Protein AF-0000000086998702 (afdb_homodimer)

Structure (mmCIF, N/CA/C/O backbone):
data_AF-0000000086998702-model_v1
#
loop_
_entity.id
_entity.type
_entity.pdbx_description
1 polymer 'Vitellogenin domain-containing protein'
#
loop_
_atom_site.group_PDB
_atom_site.id
_atom_site.type_symbol
_atom_site.label_atom_id
_atom_site.label_alt_id
_atom_site.label_comp_id
_atom_site.label_asym_id
_atom_site.label_entity_id
_atom_site.label_seq_id
_atom_site.pdbx_PDB_ins_code
_atom_site.Cartn_x
_atom_site.Cartn_y
_atom_site.Cartn_z
_atom_site.occupancy
_atom_site.B_iso_or_equiv
_atom_site.auth_seq_id
_atom_site.auth_comp_id
_atom_site.auth_asym_id
_atom_site.auth_atom_id
_atom_site.pdbx_PDB_model_num
ATOM 1 N N . TRP A 1 1 ? 26.75 -21.625 -33.031 1 81.56 1 TRP A N 1
ATOM 2 C CA . TRP A 1 1 ? 26.859 -23.047 -33.312 1 81.56 1 TRP A CA 1
ATOM 3 C C . TRP A 1 1 ? 27.578 -23.266 -34.656 1 81.56 1 TRP A C 1
ATOM 5 O O . TRP A 1 1 ? 27.078 -22.859 -35.719 1 81.56 1 TRP A O 1
ATOM 15 N N . ARG A 1 2 ? 28.672 -23.797 -34.531 1 78.75 2 ARG A N 1
ATOM 16 C CA . ARG A 1 2 ? 29.484 -23.938 -35.75 1 78.75 2 ARG A CA 1
ATOM 17 C C . ARG A 1 2 ? 28.953 -25.078 -36.625 1 78.75 2 ARG A C 1
ATOM 19 O O . ARG A 1 2 ? 28.578 -26.141 -36.094 1 78.75 2 ARG A O 1
ATOM 26 N N . PRO A 1 3 ? 28.969 -24.703 -37.938 1 81.5 3 PRO A N 1
ATOM 27 C CA . PRO A 1 3 ? 28.5 -25.766 -38.844 1 81.5 3 PRO A CA 1
ATOM 28 C C . PRO A 1 3 ? 29.469 -26.953 -38.906 1 81.5 3 PRO A C 1
ATOM 30 O O . PRO A 1 3 ? 30.672 -26.781 -38.688 1 81.5 3 PRO A O 1
ATOM 33 N N . ARG A 1 4 ? 29.047 -28.203 -39.125 1 83.88 4 ARG A N 1
ATOM 34 C CA . ARG A 1 4 ? 29.781 -29.438 -39.375 1 83.88 4 ARG A CA 1
ATOM 35 C C . ARG A 1 4 ? 30.375 -29.969 -38.062 1 83.88 4 ARG A C 1
ATOM 37 O O . ARG A 1 4 ? 31.344 -30.734 -38.094 1 83.88 4 ARG A O 1
ATOM 44 N N . LEU A 1 5 ? 29.953 -29.328 -37.062 1 88.12 5 LEU A N 1
ATOM 45 C CA . LEU A 1 5 ? 30.375 -29.844 -35.75 1 88.12 5 LEU A CA 1
ATOM 46 C C . LEU A 1 5 ? 29.188 -30.438 -35 1 88.12 5 LEU A C 1
ATOM 48 O O . LEU A 1 5 ? 28.094 -29.875 -35.031 1 88.12 5 LEU A O 1
ATOM 52 N N . GLU A 1 6 ? 29.5 -31.516 -34.375 1 92.88 6 GLU A N 1
ATOM 53 C CA . GLU A 1 6 ? 28.516 -32.156 -33.5 1 92.88 6 GLU A CA 1
ATOM 54 C C . GLU A 1 6 ? 28.922 -31.984 -32.031 1 92.88 6 GLU A C 1
ATOM 56 O O . GLU A 1 6 ? 30.047 -32.312 -31.656 1 92.88 6 GLU A O 1
ATOM 61 N N . HIS A 1 7 ? 28.062 -31.422 -31.359 1 92.69 7 HIS A N 1
ATOM 62 C CA . HIS A 1 7 ? 28.281 -31.266 -29.922 1 92.69 7 HIS A CA 1
ATOM 63 C C . HIS A 1 7 ? 27.516 -32.312 -29.125 1 92.69 7 HIS A C 1
ATOM 65 O O . HIS A 1 7 ? 26.312 -32.5 -29.344 1 92.69 7 HIS A O 1
ATOM 71 N N . THR A 1 8 ? 28.156 -32.969 -28.203 1 94.62 8 THR A N 1
ATOM 72 C CA . THR A 1 8 ? 27.5 -33.938 -27.328 1 94.62 8 THR A CA 1
ATOM 73 C C . THR A 1 8 ? 27.484 -33.438 -25.891 1 94.62 8 THR A C 1
ATOM 75 O O . THR A 1 8 ? 28.531 -33.156 -25.312 1 94.62 8 THR A O 1
ATOM 78 N N . PHE A 1 9 ? 26.328 -33.375 -25.391 1 95.38 9 PHE A N 1
ATOM 79 C CA . PHE A 1 9 ? 26.156 -32.938 -24.016 1 95.38 9 PHE A CA 1
ATOM 80 C C . PHE A 1 9 ? 25.781 -34.125 -23.125 1 95.38 9 PHE A C 1
ATOM 82 O O . PHE A 1 9 ? 24.969 -34.969 -23.516 1 95.38 9 PHE A O 1
ATOM 89 N N . SER A 1 10 ? 26.391 -34.219 -21.922 1 95.38 10 SER A N 1
ATOM 90 C CA . SER A 1 10 ? 25.969 -35.188 -20.891 1 95.38 10 SER A CA 1
ATOM 91 C C . SER A 1 10 ? 24.844 -34.594 -20.031 1 95.38 10 SER A C 1
ATOM 93 O O . SER A 1 10 ? 24.984 -33.5 -19.484 1 95.38 10 SER A O 1
ATOM 95 N N . LEU A 1 11 ? 23.812 -35.281 -20 1 95.44 11 LEU A N 1
ATOM 96 C CA . LEU A 1 11 ? 22.641 -34.844 -19.25 1 95.44 11 LEU A CA 1
ATOM 97 C C . LEU A 1 11 ? 22.547 -35.562 -17.906 1 95.44 11 LEU A C 1
ATOM 99 O O . LEU A 1 11 ? 22.781 -36.75 -17.812 1 95.44 11 LEU A O 1
ATOM 103 N N . ASP A 1 12 ? 22.281 -34.781 -16.797 1 92.69 12 ASP A N 1
ATOM 104 C CA . ASP A 1 12 ? 22.016 -35.281 -15.453 1 92.69 12 ASP A CA 1
ATOM 105 C C . ASP A 1 12 ? 20.859 -34.5 -14.812 1 92.69 12 ASP A C 1
ATOM 107 O O . ASP A 1 12 ? 20.922 -33.281 -14.688 1 92.69 12 ASP A O 1
ATOM 111 N N . GLY A 1 13 ? 19.844 -35.188 -14.562 1 91.94 13 GLY A N 1
ATOM 112 C CA . GLY A 1 13 ? 18.703 -34.562 -13.953 1 91.94 13 GLY A CA 1
ATOM 113 C C . GLY A 1 13 ? 18.109 -35.344 -12.797 1 91.94 13 GLY A C 1
ATOM 114 O O . GLY A 1 13 ? 18.25 -36.562 -12.742 1 91.94 13 GLY A O 1
ATOM 115 N N . ARG A 1 14 ? 17.562 -34.594 -11.898 1 91.62 14 ARG A N 1
ATOM 116 C CA . ARG A 1 14 ? 16.953 -35.188 -10.711 1 91.62 14 ARG A CA 1
ATOM 117 C C . ARG A 1 14 ? 15.758 -34.375 -10.234 1 91.62 14 ARG A C 1
ATOM 119 O O . ARG A 1 14 ? 15.758 -33.156 -10.312 1 91.62 14 ARG A O 1
ATOM 126 N N . THR A 1 15 ? 14.719 -35.031 -9.922 1 91.5 15 THR A N 1
ATOM 127 C CA . THR A 1 15 ? 13.562 -34.438 -9.266 1 91.5 15 THR A CA 1
ATOM 128 C C . THR A 1 15 ? 13.25 -35.156 -7.961 1 91.5 15 THR A C 1
ATOM 130 O O . THR A 1 15 ? 13.078 -36.375 -7.941 1 91.5 15 THR A O 1
ATOM 133 N N . VAL A 1 16 ? 13.25 -34.375 -6.887 1 90.31 16 VAL A N 1
ATOM 134 C CA . VAL A 1 16 ? 13.078 -34.969 -5.559 1 90.31 16 VAL A CA 1
ATOM 135 C C . VAL A 1 16 ? 11.922 -34.281 -4.836 1 90.31 16 VAL A C 1
ATOM 137 O O . VAL A 1 16 ? 11.75 -33.062 -4.938 1 90.31 16 VAL A O 1
ATOM 140 N N . ALA A 1 17 ? 11.094 -35.062 -4.285 1 89.62 17 ALA A N 1
ATOM 141 C CA . ALA A 1 17 ? 10.016 -34.562 -3.436 1 89.62 17 ALA A CA 1
ATOM 142 C C . ALA A 1 17 ? 10.211 -35.031 -1.988 1 89.62 17 ALA A C 1
ATOM 144 O O . ALA A 1 17 ? 10.672 -36.125 -1.731 1 89.62 17 ALA A O 1
ATOM 145 N N . GLY A 1 18 ? 10.047 -34.094 -1.072 1 85.44 18 GLY A N 1
ATOM 146 C CA . GLY A 1 18 ? 10.188 -34.438 0.334 1 85.44 18 GLY A CA 1
ATOM 147 C C . GLY A 1 18 ? 9.469 -33.469 1.258 1 85.44 18 GLY A C 1
ATOM 148 O O . GLY A 1 18 ? 8.914 -32.469 0.805 1 85.44 18 GLY A O 1
ATOM 149 N N . VAL A 1 19 ? 9.375 -33.906 2.48 1 82.81 19 VAL A N 1
ATOM 150 C CA . VAL A 1 19 ? 8.828 -33.094 3.553 1 82.81 19 VAL A CA 1
ATOM 151 C C . VAL A 1 19 ? 9.914 -32.781 4.582 1 82.81 19 VAL A C 1
ATOM 153 O O . VAL A 1 19 ? 9.961 -33.406 5.645 1 82.81 19 VAL A O 1
ATOM 156 N N . PRO A 1 20 ? 10.672 -31.766 4.32 1 72.94 20 PRO A N 1
ATOM 157 C CA . PRO A 1 20 ? 11.836 -31.469 5.168 1 72.94 20 PRO A CA 1
ATOM 158 C C . PRO A 1 20 ? 11.453 -31.156 6.609 1 72.94 20 PRO A C 1
ATOM 160 O O . PRO A 1 20 ? 12.25 -31.391 7.527 1 72.94 20 PRO A O 1
ATOM 163 N N . SER A 1 21 ? 10.312 -30.688 6.832 1 67.38 21 SER A N 1
ATOM 164 C CA . SER A 1 21 ? 9.906 -30.25 8.164 1 67.38 21 SER A CA 1
ATOM 165 C C . SER A 1 21 ? 9.75 -31.438 9.109 1 67.38 21 SER A C 1
ATOM 167 O O . SER A 1 21 ? 9.766 -31.281 10.328 1 67.38 21 SER A O 1
ATOM 169 N N . LEU A 1 22 ? 9.5 -32.656 8.516 1 63.19 22 LEU A N 1
ATOM 170 C CA . LEU A 1 22 ? 9.281 -33.844 9.367 1 63.19 22 LEU A CA 1
ATOM 171 C C . LEU A 1 22 ? 10.602 -34.375 9.891 1 63.19 22 LEU A C 1
ATOM 173 O O . LEU A 1 22 ? 10.625 -35.344 10.664 1 63.19 22 LEU A O 1
ATOM 177 N N . GLY A 1 23 ? 11.742 -33.688 9.867 1 59.19 23 GLY A N 1
ATOM 178 C CA . GLY A 1 23 ? 13.031 -34.031 10.453 1 59.19 23 GLY A CA 1
ATOM 179 C C . GLY A 1 23 ? 13.758 -35.125 9.719 1 59.19 23 GLY A C 1
ATOM 180 O O . GLY A 1 23 ? 14.977 -35.25 9.805 1 59.19 23 GLY A O 1
ATOM 181 N N . GLN A 1 24 ? 13.039 -36.188 9.227 1 57.88 24 GLN A N 1
ATOM 182 C CA . GLN A 1 24 ? 13.727 -37.406 8.797 1 57.88 24 GLN A CA 1
ATOM 183 C C . GLN A 1 24 ? 14.305 -37.25 7.395 1 57.88 24 GLN A C 1
ATOM 185 O O . GLN A 1 24 ? 15.078 -38.094 6.938 1 57.88 24 GLN A O 1
ATOM 190 N N . GLY A 1 25 ? 14.438 -36.125 6.812 1 69.5 25 GLY A N 1
ATOM 191 C CA . GLY A 1 25 ? 15.055 -35.844 5.527 1 69.5 25 GLY A CA 1
ATOM 192 C C . GLY A 1 25 ? 14.664 -36.844 4.449 1 69.5 25 GLY A C 1
ATOM 193 O O . GLY A 1 25 ? 15.461 -37.125 3.557 1 69.5 25 GLY A O 1
ATOM 194 N N . GLN A 1 26 ? 13.609 -37.656 4.523 1 79.5 26 GLN A N 1
ATOM 195 C CA . GLN A 1 26 ? 13.195 -38.656 3.533 1 79.5 26 GLN A CA 1
ATOM 196 C C . GLN A 1 26 ? 12.703 -37.969 2.258 1 79.5 26 GLN A C 1
ATOM 198 O O . GLN A 1 26 ? 11.867 -37.062 2.314 1 79.5 26 GLN A O 1
ATOM 203 N N . HIS A 1 27 ? 13.422 -38.438 1.197 1 85.44 27 HIS A N 1
ATOM 204 C CA . HIS A 1 27 ? 13.07 -37.875 -0.106 1 85.44 27 HIS A CA 1
ATOM 205 C C . HIS A 1 27 ? 12.805 -39 -1.119 1 85.44 27 HIS A C 1
ATOM 207 O O . HIS A 1 27 ? 13.398 -40.062 -1.028 1 85.44 27 HIS A O 1
ATOM 213 N N . THR A 1 28 ? 11.766 -38.812 -1.904 1 86.81 28 THR A N 1
ATOM 214 C CA . THR A 1 28 ? 11.516 -39.656 -3.062 1 86.81 28 THR A CA 1
ATOM 215 C C . THR A 1 28 ? 11.711 -38.875 -4.359 1 86.81 28 THR A C 1
ATOM 217 O O . THR A 1 28 ? 11.453 -37.688 -4.41 1 86.81 28 THR A O 1
ATOM 220 N N . GLY A 1 29 ? 12.344 -39.594 -5.281 1 88.94 29 GLY A N 1
ATOM 221 C CA . GLY A 1 29 ? 12.578 -38.875 -6.512 1 88.94 29 GLY A CA 1
ATOM 222 C C . GLY A 1 29 ? 13.023 -39.75 -7.66 1 88.94 29 GLY A C 1
ATOM 223 O O . GLY A 1 29 ? 12.977 -40.969 -7.562 1 88.94 29 GLY A O 1
ATOM 224 N N . ILE A 1 30 ? 13.18 -39.094 -8.758 1 89.75 30 ILE A N 1
ATOM 225 C CA . ILE A 1 30 ? 13.672 -39.719 -9.977 1 89.75 30 ILE A CA 1
ATOM 226 C C . ILE A 1 30 ? 15 -39.094 -10.383 1 89.75 30 ILE A C 1
ATOM 228 O O . ILE A 1 30 ? 15.188 -37.875 -10.25 1 89.75 30 ILE A O 1
ATOM 232 N N . HIS A 1 31 ? 15.938 -39.969 -10.664 1 91.94 31 HIS A N 1
ATOM 233 C CA . HIS A 1 31 ? 17.234 -39.562 -11.18 1 91.94 31 HIS A CA 1
ATOM 234 C C . HIS A 1 31 ? 17.469 -40.125 -12.578 1 91.94 31 HIS A C 1
ATOM 236 O O . HIS A 1 31 ? 17.266 -41.312 -12.828 1 91.94 31 HIS A O 1
ATOM 242 N N . TYR A 1 32 ? 17.797 -39.312 -13.555 1 92.06 32 TYR A N 1
ATOM 243 C CA . TYR A 1 32 ? 18 -39.781 -14.922 1 92.06 32 TYR A CA 1
ATOM 244 C C . TYR A 1 32 ? 19.297 -39.219 -15.5 1 92.06 32 TYR A C 1
ATOM 246 O O . TYR A 1 32 ? 19.75 -38.156 -15.094 1 92.06 32 TYR A O 1
ATOM 254 N N . TYR A 1 33 ? 19.875 -40 -16.391 1 92.5 33 TYR A N 1
ATOM 255 C CA . TYR A 1 33 ? 21.109 -39.656 -17.109 1 92.5 33 TYR A CA 1
ATOM 256 C C . TYR A 1 33 ? 20.938 -39.906 -18.609 1 92.5 33 TYR A C 1
ATOM 258 O O . TYR A 1 33 ? 20.062 -40.688 -19.016 1 92.5 33 TYR A O 1
ATOM 266 N N . GLY A 1 34 ? 21.688 -39.156 -19.312 1 94.56 34 GLY A N 1
ATOM 267 C CA . GLY A 1 34 ? 21.703 -39.406 -20.75 1 94.56 34 GLY A CA 1
ATOM 268 C C . GLY A 1 34 ? 22.625 -38.469 -21.5 1 94.56 34 GLY A C 1
ATOM 269 O O . GLY A 1 34 ? 23.516 -37.844 -20.906 1 94.56 34 GLY A O 1
ATOM 270 N N . SER A 1 35 ? 22.516 -38.594 -22.812 1 95.62 35 SER A N 1
ATOM 271 C CA . SER A 1 35 ? 23.328 -37.719 -23.656 1 95.62 35 SER A CA 1
ATOM 272 C C . SER A 1 35 ? 22.484 -37.031 -24.734 1 95.62 35 SER A C 1
ATOM 274 O O . SER A 1 35 ? 21.5 -37.625 -25.203 1 95.62 35 SER A O 1
ATOM 276 N N . LEU A 1 36 ? 22.797 -35.844 -25 1 96 36 LEU A N 1
ATOM 277 C CA . LEU A 1 36 ? 22.172 -35.062 -26.047 1 96 36 LEU A CA 1
ATOM 278 C C . LEU A 1 36 ? 23.172 -34.688 -27.125 1 96 36 LEU A C 1
ATOM 280 O O . LEU A 1 36 ? 24.203 -34.062 -26.828 1 96 36 LEU A O 1
ATOM 284 N N . ARG A 1 37 ? 22.875 -35.094 -28.328 1 94.38 37 ARG A N 1
ATOM 285 C CA . ARG A 1 37 ? 23.703 -34.719 -29.469 1 94.38 37 ARG A CA 1
ATOM 286 C C . ARG A 1 37 ? 23.078 -33.594 -30.266 1 94.38 37 ARG A C 1
ATOM 288 O O . ARG A 1 37 ? 21.875 -33.656 -30.562 1 94.38 37 ARG A O 1
ATOM 295 N N . VAL A 1 38 ? 23.859 -32.594 -30.609 1 93.75 38 VAL A N 1
ATOM 296 C CA . VAL A 1 38 ? 23.344 -31.406 -31.297 1 93.75 38 VAL A CA 1
ATOM 297 C C . VAL A 1 38 ? 24.172 -31.141 -32.562 1 93.75 38 VAL A C 1
ATOM 299 O O . VAL A 1 38 ? 25.406 -31.125 -32.5 1 93.75 38 VAL A O 1
ATOM 302 N N . GLN A 1 39 ? 23.422 -31.016 -33.688 1 92.81 39 GLN A N 1
ATOM 303 C CA . GLN A 1 39 ? 24.031 -30.672 -34.969 1 92.81 39 GLN A CA 1
ATOM 304 C C . GLN A 1 39 ? 23.359 -29.453 -35.594 1 92.81 39 GLN A C 1
ATOM 306 O O . GLN A 1 39 ? 22.156 -29.219 -35.375 1 92.81 39 GLN A O 1
ATOM 311 N N . ARG A 1 40 ? 24.078 -28.641 -36.188 1 89.12 40 ARG A N 1
ATOM 312 C CA . ARG A 1 40 ? 23.5 -27.516 -36.906 1 89.12 40 ARG A CA 1
ATOM 313 C C . ARG A 1 40 ? 23.391 -27.812 -38.406 1 89.12 40 ARG A C 1
ATOM 315 O O . ARG A 1 40 ? 24.344 -28.266 -39 1 89.12 40 ARG A O 1
ATOM 322 N N . ASP A 1 41 ? 22.188 -27.562 -38.875 1 82.75 41 ASP A N 1
ATOM 323 C CA . ASP A 1 41 ? 21.969 -27.766 -40.312 1 82.75 41 ASP A CA 1
ATOM 324 C C . ASP A 1 41 ? 22.406 -26.547 -41.125 1 82.75 41 ASP A C 1
ATOM 326 O O . ASP A 1 41 ? 22.766 -25.516 -40.531 1 82.75 41 ASP A O 1
ATOM 330 N N . ILE A 1 42 ? 22.328 -26.688 -42.406 1 75 42 ILE A N 1
ATOM 331 C CA . ILE A 1 42 ? 22.766 -25.656 -43.344 1 75 42 ILE A CA 1
ATOM 332 C C . ILE A 1 42 ? 21.844 -24.438 -43.219 1 75 42 ILE A C 1
ATOM 334 O O . ILE A 1 42 ? 22.297 -23.297 -43.375 1 75 42 ILE A O 1
ATOM 338 N N . ASN A 1 43 ? 20.594 -24.594 -42.844 1 76.5 43 ASN A N 1
ATOM 339 C CA . ASN A 1 43 ? 19.641 -23.5 -42.75 1 76.5 43 ASN A CA 1
ATOM 340 C C . ASN A 1 43 ? 19.625 -22.859 -41.375 1 76.5 43 ASN A C 1
ATOM 342 O O . ASN A 1 43 ? 18.828 -21.969 -41.094 1 76.5 43 ASN A O 1
ATOM 346 N N . GLY A 1 44 ? 20.422 -23.281 -40.531 1 80.19 44 GLY A N 1
ATOM 347 C CA . GLY A 1 44 ? 20.516 -22.688 -39.219 1 80.19 44 GLY A CA 1
ATOM 348 C C . GLY A 1 44 ? 19.641 -23.344 -38.188 1 80.19 44 GLY A C 1
ATOM 349 O O . GLY A 1 44 ? 19.5 -22.859 -37.062 1 80.19 44 GLY A O 1
ATOM 350 N N . VAL A 1 45 ? 19.031 -24.406 -38.562 1 88.5 45 VAL A N 1
ATOM 351 C CA . VAL A 1 45 ? 18.188 -25.172 -37.656 1 88.5 45 VAL A CA 1
ATOM 352 C C . VAL A 1 45 ? 19.031 -26.172 -36.875 1 88.5 45 VAL A C 1
ATOM 354 O O . VAL A 1 45 ? 19.953 -26.781 -37.406 1 88.5 45 VAL A O 1
ATOM 357 N N . LEU A 1 46 ? 18.719 -26.234 -35.594 1 91.75 46 LEU A N 1
ATOM 358 C CA . LEU A 1 46 ? 19.438 -27.203 -34.75 1 91.75 46 LEU A CA 1
ATOM 359 C C . LEU A 1 46 ? 18.734 -28.547 -34.75 1 91.75 46 LEU A C 1
ATOM 361 O O . LEU A 1 46 ? 17.516 -28.625 -34.562 1 91.75 46 LEU A O 1
ATOM 365 N N . LEU A 1 47 ? 19.516 -29.516 -35.062 1 93.25 47 LEU A N 1
ATOM 366 C CA . LEU A 1 47 ? 19.031 -30.875 -35 1 93.25 47 LEU A CA 1
ATOM 367 C C . LEU A 1 47 ? 19.562 -31.578 -33.75 1 93.25 47 LEU A C 1
ATOM 369 O O . LEU A 1 47 ? 20.766 -31.641 -33.531 1 93.25 47 LEU A O 1
ATOM 373 N N . MET A 1 48 ? 18.641 -32.094 -32.969 1 94.5 48 MET A N 1
ATOM 374 C CA . MET A 1 48 ? 19 -32.688 -31.688 1 94.5 48 MET A CA 1
ATOM 375 C C . MET A 1 48 ? 18.516 -34.125 -31.578 1 94.5 48 MET A C 1
ATOM 377 O O . MET A 1 48 ? 17.422 -34.438 -32.062 1 94.5 48 MET A O 1
ATOM 381 N N . LYS A 1 49 ? 19.328 -34.906 -30.969 1 94.5 49 LYS A N 1
ATOM 382 C CA . LYS A 1 49 ? 18.984 -36.312 -30.734 1 94.5 49 LYS A CA 1
ATOM 383 C C . LYS A 1 49 ? 19.359 -36.75 -29.328 1 94.5 49 LYS A C 1
ATOM 385 O O . LYS A 1 49 ? 20.484 -36.531 -28.875 1 94.5 49 LYS A O 1
ATOM 390 N N . PHE A 1 50 ? 18.422 -37.375 -28.656 1 95.12 50 PHE A N 1
ATOM 391 C CA . PHE A 1 50 ? 18.656 -37.906 -27.328 1 95.12 50 PHE A CA 1
ATOM 392 C C . PHE A 1 50 ? 19.109 -39.375 -27.406 1 95.12 50 PHE A C 1
ATOM 394 O O . PHE A 1 50 ? 18.531 -40.156 -28.172 1 95.12 50 PHE A O 1
ATOM 401 N N . GLN A 1 51 ? 20.172 -39.656 -26.625 1 93.69 51 GLN A N 1
ATOM 402 C CA . GLN A 1 51 ? 20.703 -41.031 -26.641 1 93.69 51 GLN A CA 1
ATOM 403 C C . GLN A 1 51 ? 20.984 -41.531 -25.234 1 93.69 51 GLN A C 1
ATOM 405 O O . GLN A 1 51 ? 21.328 -40.75 -24.344 1 93.69 51 GLN A O 1
ATOM 410 N N . ASN A 1 52 ? 20.766 -42.844 -24.969 1 92.38 52 ASN A N 1
ATOM 411 C CA . ASN A 1 52 ? 21.109 -43.562 -23.75 1 92.38 52 ASN A CA 1
ATOM 412 C C . ASN A 1 52 ? 20.484 -42.906 -22.516 1 92.38 52 ASN A C 1
ATOM 414 O O . ASN A 1 52 ? 21.172 -42.688 -21.516 1 92.38 52 ASN A O 1
ATOM 418 N N . MET A 1 53 ? 19.266 -42.562 -22.719 1 94.19 53 MET A N 1
ATOM 419 C CA . MET A 1 53 ? 18.578 -42 -21.594 1 94.19 53 MET A CA 1
ATOM 420 C C . MET A 1 53 ? 18.156 -43.062 -20.594 1 94.19 53 MET A C 1
ATOM 422 O O . MET A 1 53 ? 17.438 -44 -20.953 1 94.19 53 MET A O 1
ATOM 426 N N . THR A 1 54 ? 18.656 -43.031 -19.328 1 93.75 54 THR A N 1
ATOM 427 C CA . THR A 1 54 ? 18.312 -43.969 -18.266 1 93.75 54 THR A CA 1
ATOM 428 C C . THR A 1 54 ? 17.781 -43.25 -17.047 1 93.75 54 THR A C 1
ATOM 430 O O . THR A 1 54 ? 18 -42.031 -16.891 1 93.75 54 THR A O 1
ATOM 433 N N . TYR A 1 55 ? 16.953 -43.844 -16.297 1 92.62 55 TYR A N 1
ATOM 434 C CA . TYR A 1 55 ? 16.438 -43.219 -15.086 1 92.62 55 TYR A CA 1
ATOM 435 C C . TYR A 1 55 ? 16.297 -44.25 -13.969 1 92.62 55 TYR A C 1
ATOM 437 O O . TYR A 1 55 ? 16.328 -45.469 -14.219 1 92.62 55 TYR A O 1
ATOM 445 N N . THR A 1 56 ? 16.297 -43.875 -12.758 1 90.62 56 THR A N 1
ATOM 446 C CA . THR A 1 56 ? 16.062 -44.688 -11.57 1 90.62 56 THR A CA 1
ATOM 447 C C . THR A 1 56 ? 15.172 -43.969 -10.57 1 90.62 56 THR A C 1
ATOM 449 O O . THR A 1 56 ? 15.148 -42.719 -10.531 1 90.62 56 THR A O 1
ATOM 452 N N . LYS A 1 57 ? 14.352 -44.688 -9.945 1 89 57 LYS A N 1
ATOM 453 C CA . LYS A 1 57 ? 13.555 -44.188 -8.836 1 89 57 LYS A CA 1
ATOM 454 C C . LYS A 1 57 ? 14.219 -44.5 -7.496 1 89 57 LYS A C 1
ATOM 456 O O . LYS A 1 57 ? 14.805 -45.562 -7.32 1 89 57 LYS A O 1
ATOM 461 N N . PHE A 1 58 ? 14.195 -43.531 -6.629 1 85 58 PHE A N 1
ATOM 462 C CA . PHE A 1 58 ? 14.82 -43.812 -5.34 1 85 58 PHE A CA 1
ATOM 463 C C . PHE A 1 58 ? 13.984 -43.219 -4.203 1 85 58 PHE A C 1
ATOM 465 O O . PHE A 1 58 ? 13.156 -42.344 -4.422 1 85 58 PHE A O 1
ATOM 472 N N . HIS A 1 59 ? 14.008 -43.844 -3.113 1 86.25 59 HIS A N 1
ATOM 473 C CA . HIS A 1 59 ? 13.484 -43.406 -1.823 1 86.25 59 HIS A CA 1
ATOM 474 C C . HIS A 1 59 ? 14.547 -43.5 -0.733 1 86.25 59 HIS A C 1
ATOM 476 O O . HIS A 1 59 ? 14.805 -44.594 -0.22 1 86.25 59 HIS A O 1
ATOM 482 N N . GLU A 1 60 ? 15.188 -42.375 -0.503 1 83.56 60 GLU A N 1
ATOM 483 C CA . GLU A 1 60 ? 16.328 -42.406 0.416 1 83.56 60 GLU A CA 1
ATOM 484 C C . GLU A 1 60 ? 16.312 -41.219 1.355 1 83.56 60 GLU A C 1
ATOM 486 O O . GLU A 1 60 ? 15.602 -40.25 1.111 1 83.56 60 GLU A O 1
ATOM 491 N N . ASN A 1 61 ? 17.078 -41.406 2.389 1 80.94 61 ASN A N 1
ATOM 492 C CA . ASN A 1 61 ? 17.312 -40.281 3.303 1 80.94 61 ASN A CA 1
ATOM 493 C C . ASN A 1 61 ? 18.484 -39.406 2.834 1 80.94 61 ASN A C 1
ATOM 495 O O . ASN A 1 61 ? 19.594 -39.906 2.648 1 80.94 61 ASN A O 1
ATOM 499 N N . LEU A 1 62 ? 18.125 -38.281 2.49 1 81.06 62 LEU A N 1
ATOM 500 C CA . LEU A 1 62 ? 19.141 -37.312 2.1 1 81.06 62 LEU A CA 1
ATOM 501 C C . LEU A 1 62 ? 19.406 -36.312 3.215 1 81.06 62 LEU A C 1
ATOM 503 O O . LEU A 1 62 ? 18.812 -35.219 3.227 1 81.06 62 LEU A O 1
ATOM 507 N N . PRO A 1 63 ? 20.312 -36.594 4.129 1 72.31 63 PRO A N 1
ATOM 508 C CA . PRO A 1 63 ? 20.5 -35.75 5.312 1 72.31 63 PRO A CA 1
ATOM 509 C C . PRO A 1 63 ? 21.031 -34.344 4.973 1 72.31 63 PRO A C 1
ATOM 511 O O . PRO A 1 63 ? 20.781 -33.406 5.707 1 72.31 63 PRO A O 1
ATOM 514 N N . GLU A 1 64 ? 21.828 -34.344 3.887 1 69.69 64 GLU A N 1
ATOM 515 C CA . GLU A 1 64 ? 22.438 -33.062 3.586 1 69.69 64 GLU A CA 1
ATOM 516 C C . GLU A 1 64 ? 21.547 -32.219 2.664 1 69.69 64 GLU A C 1
ATOM 518 O O . GLU A 1 64 ? 21.969 -31.188 2.139 1 69.69 64 GLU A O 1
ATOM 523 N N . GLY A 1 65 ? 20.359 -32.719 2.418 1 72.75 65 GLY A N 1
ATOM 524 C CA . GLY A 1 65 ? 19.453 -31.938 1.576 1 72.75 65 GLY A CA 1
ATOM 525 C C . GLY A 1 65 ? 19.203 -32.594 0.225 1 72.75 65 GLY A C 1
ATOM 526 O O . GLY A 1 65 ? 19.812 -33.625 -0.093 1 72.75 65 GLY A O 1
ATOM 527 N N . TRP A 1 66 ? 18.406 -31.984 -0.536 1 74.12 66 TRP A N 1
ATOM 528 C CA . TRP A 1 66 ? 17.969 -32.562 -1.806 1 74.12 66 TRP A CA 1
ATOM 529 C C . TRP A 1 66 ? 19.094 -32.531 -2.83 1 74.12 66 TRP A C 1
ATOM 531 O O . TRP A 1 66 ? 19.094 -33.344 -3.766 1 74.12 66 TRP A O 1
ATOM 541 N N . TRP A 1 67 ? 20.141 -31.719 -2.518 1 69.94 67 TRP A N 1
ATOM 542 C CA . TRP A 1 67 ? 21.219 -31.547 -3.471 1 69.94 67 TRP A CA 1
ATOM 543 C C . TRP A 1 67 ? 22.359 -32.531 -3.195 1 69.94 67 TRP A C 1
ATOM 545 O O . TRP A 1 67 ? 23.359 -32.562 -3.918 1 69.94 67 TRP A O 1
ATOM 555 N N . SER A 1 68 ? 22.156 -33.281 -2.131 1 71.94 68 SER A N 1
ATOM 556 C CA . SER A 1 68 ? 23.234 -34.156 -1.707 1 71.94 68 SER A CA 1
ATOM 557 C C . SER A 1 68 ? 23.531 -35.219 -2.764 1 71.94 68 SER A C 1
ATOM 559 O O . SER A 1 68 ? 22.656 -35.594 -3.539 1 71.94 68 SER A O 1
ATOM 561 N N . SER A 1 69 ? 24.891 -35.406 -2.889 1 70.25 69 SER A N 1
ATOM 562 C CA . SER A 1 69 ? 25.328 -36.469 -3.814 1 70.25 69 SER A CA 1
ATOM 563 C C . SER A 1 69 ? 24.812 -37.812 -3.383 1 70.25 69 SER A C 1
ATOM 565 O O . SER A 1 69 ? 24.766 -38.125 -2.189 1 70.25 69 SER A O 1
ATOM 567 N N . ARG A 1 70 ? 24.156 -38.5 -4.387 1 70.88 70 ARG A N 1
ATOM 568 C CA . ARG A 1 70 ? 23.656 -39.844 -4.109 1 70.88 70 ARG A CA 1
ATOM 569 C C . ARG A 1 70 ? 24.688 -40.906 -4.477 1 70.88 70 ARG A C 1
ATOM 571 O O . ARG A 1 70 ? 25.5 -40.688 -5.387 1 70.88 70 ARG A O 1
ATOM 578 N N . HIS A 1 71 ? 24.828 -41.844 -3.568 1 63.59 71 HIS A N 1
ATOM 579 C CA . HIS A 1 71 ? 25.625 -43 -3.939 1 63.59 71 HIS A CA 1
ATOM 580 C C . HIS A 1 71 ? 24.922 -43.844 -4.988 1 63.59 71 HIS A C 1
ATOM 582 O O . HIS A 1 71 ? 23.969 -44.562 -4.676 1 63.59 71 HIS A O 1
ATOM 588 N N . THR A 1 72 ? 25.062 -43.625 -6.305 1 64.81 72 THR A N 1
ATOM 589 C CA . THR A 1 72 ? 24.344 -44.25 -7.418 1 64.81 72 THR A CA 1
ATOM 590 C C . THR A 1 72 ? 24.859 -45.656 -7.68 1 64.81 72 THR A C 1
ATOM 592 O O . THR A 1 72 ? 24.344 -46.344 -8.562 1 64.81 72 THR A O 1
ATOM 595 N N . GLY A 1 73 ? 25.906 -46.125 -7.078 1 58.5 73 GLY A N 1
ATOM 596 C CA . GLY A 1 73 ? 26.469 -47.438 -7.414 1 58.5 73 GLY A CA 1
ATOM 597 C C . GLY A 1 73 ? 25.469 -48.562 -7.332 1 58.5 73 GLY A C 1
ATOM 598 O O . GLY A 1 73 ? 25.547 -49.531 -8.078 1 58.5 73 GLY A O 1
ATOM 599 N N . ARG A 1 74 ? 24.469 -48.5 -6.594 1 60.53 74 ARG A N 1
ATOM 600 C CA . ARG A 1 74 ? 23.578 -49.625 -6.379 1 60.53 74 ARG A CA 1
ATOM 601 C C . ARG A 1 74 ? 22.234 -49.375 -7.082 1 60.53 74 ARG A C 1
ATOM 603 O O . ARG A 1 74 ? 21.328 -50.219 -6.98 1 60.53 74 ARG A O 1
ATOM 610 N N . ASP A 1 75 ? 22.219 -48.375 -7.902 1 73.69 75 ASP A N 1
ATOM 611 C CA . ASP A 1 75 ? 20.906 -48.062 -8.461 1 73.69 75 ASP A CA 1
ATOM 612 C C . ASP A 1 75 ? 20.672 -48.812 -9.766 1 73.69 75 ASP A C 1
ATOM 614 O O . ASP A 1 75 ? 21.594 -49.031 -10.539 1 73.69 75 ASP A O 1
ATOM 618 N N . ASN A 1 76 ? 19.641 -49.469 -9.82 1 79.88 76 ASN A N 1
ATOM 619 C CA . ASN A 1 76 ? 19.203 -50.125 -11.039 1 79.88 76 ASN A CA 1
ATOM 620 C C . ASN A 1 76 ? 18.625 -49.125 -12.039 1 79.88 76 ASN A C 1
ATOM 622 O O . ASN A 1 76 ? 17.469 -48.719 -11.898 1 79.88 76 ASN A O 1
ATOM 626 N N . PHE A 1 77 ? 19.484 -48.75 -13.023 1 88.19 77 PHE A N 1
ATOM 627 C CA . PHE A 1 77 ? 19.031 -47.812 -14.039 1 88.19 77 PHE A CA 1
ATOM 628 C C . PHE A 1 77 ? 18.266 -48.531 -15.141 1 88.19 77 PHE A C 1
ATOM 630 O O . PHE A 1 77 ? 18.688 -49.562 -15.617 1 88.19 77 PHE A O 1
ATOM 637 N N . ARG A 1 78 ? 17.125 -48.031 -15.406 1 90.75 78 ARG A N 1
ATOM 638 C CA . ARG A 1 78 ? 16.297 -48.531 -16.5 1 90.75 78 ARG A CA 1
ATOM 639 C C . ARG A 1 78 ? 16.281 -47.531 -17.656 1 90.75 78 ARG A C 1
ATOM 641 O O . ARG A 1 78 ? 16.609 -46.375 -17.484 1 90.75 78 ARG A O 1
ATOM 648 N N . GLU A 1 79 ? 16 -48.062 -18.781 1 91.06 79 GLU A N 1
ATOM 649 C CA . GLU A 1 79 ? 15.93 -47.188 -19.969 1 91.06 79 GLU A CA 1
ATOM 650 C C . GLU A 1 79 ? 14.711 -46.281 -19.906 1 91.06 79 GLU A C 1
ATOM 652 O O . GLU A 1 79 ? 13.609 -46.719 -19.578 1 91.06 79 GLU A O 1
ATOM 657 N N . LEU A 1 80 ? 14.906 -45.062 -20.078 1 91.38 80 LEU A N 1
ATOM 658 C CA . LEU A 1 80 ? 13.82 -44.094 -20.156 1 91.38 80 LEU A CA 1
ATOM 659 C C . LEU A 1 80 ? 13.141 -44.156 -21.531 1 91.38 80 LEU A C 1
ATOM 661 O O . LEU A 1 80 ? 13.805 -44.031 -22.562 1 91.38 80 LEU A O 1
ATOM 665 N N . PRO A 1 81 ? 11.875 -44.375 -21.547 1 87.25 81 PRO A N 1
ATOM 666 C CA . PRO A 1 81 ? 11.172 -44.469 -22.828 1 87.25 81 PRO A CA 1
ATOM 667 C C . PRO A 1 81 ? 11.023 -43.125 -23.531 1 87.25 81 PRO A C 1
ATOM 669 O O . PRO A 1 81 ? 9.906 -42.688 -23.781 1 87.25 81 PRO A O 1
ATOM 672 N N . LEU A 1 82 ? 12.102 -42.594 -23.891 1 90.75 82 LEU A N 1
ATOM 673 C CA . LEU A 1 82 ? 12.141 -41.344 -24.641 1 90.75 82 LEU A CA 1
ATOM 674 C C . LEU A 1 82 ? 12.469 -41.594 -26.109 1 90.75 82 LEU A C 1
ATOM 676 O O . LEU A 1 82 ? 13.273 -42.469 -26.422 1 90.75 82 LEU A O 1
ATOM 680 N N . THR A 1 83 ? 11.859 -40.781 -26.906 1 86.38 83 THR A N 1
ATOM 681 C CA . THR A 1 83 ? 12.07 -40.969 -28.344 1 86.38 83 THR A CA 1
ATOM 682 C C . THR A 1 83 ? 13.531 -40.719 -28.703 1 86.38 83 THR A C 1
ATOM 684 O O . THR A 1 83 ? 14.172 -39.812 -28.141 1 86.38 83 THR A O 1
ATOM 687 N N . THR A 1 84 ? 14.023 -41.5 -29.625 1 88.69 84 THR A N 1
ATOM 688 C CA . THR A 1 84 ? 15.375 -41.281 -30.141 1 88.69 84 THR A CA 1
ATOM 689 C C . THR A 1 84 ? 15.328 -40.594 -31.5 1 88.69 84 THR A C 1
ATOM 691 O O . THR A 1 84 ? 16.344 -40.469 -32.188 1 88.69 84 THR A O 1
ATOM 694 N N . SER A 1 85 ? 14.102 -40.125 -31.766 1 91.12 85 SER A N 1
ATOM 695 C CA . SER A 1 85 ? 13.969 -39.406 -33.031 1 91.12 85 SER A CA 1
ATOM 696 C C . SER A 1 85 ? 14.586 -38.031 -32.969 1 91.12 85 SER A C 1
ATOM 698 O O . SER A 1 85 ? 14.703 -37.438 -31.875 1 91.12 85 SER A O 1
ATOM 700 N N . THR A 1 86 ? 14.914 -37.562 -34.156 1 94.38 86 THR A N 1
ATOM 701 C CA . THR A 1 86 ? 15.555 -36.25 -34.25 1 94.38 86 THR A CA 1
ATOM 702 C C . THR A 1 86 ? 14.539 -35.125 -34 1 94.38 86 THR A C 1
ATOM 704 O O . THR A 1 86 ? 13.414 -35.219 -34.5 1 94.38 86 THR A O 1
ATOM 707 N N . VAL A 1 87 ? 14.93 -34.188 -33.156 1 94.19 87 VAL A N 1
ATOM 708 C CA . VAL A 1 87 ? 14.141 -32.969 -32.906 1 94.19 87 VAL A CA 1
ATOM 709 C C . VAL A 1 87 ? 14.797 -31.766 -33.562 1 94.19 87 VAL A C 1
ATOM 711 O O . VAL A 1 87 ? 16.016 -31.594 -33.5 1 94.19 87 VAL A O 1
ATOM 714 N N . ALA A 1 88 ? 13.977 -30.969 -34.219 1 93.06 88 ALA A N 1
ATOM 715 C CA . ALA A 1 88 ? 14.492 -29.766 -34.875 1 93.06 88 ALA A CA 1
ATOM 716 C C . ALA A 1 88 ? 14.078 -28.516 -34.125 1 93.06 88 ALA A C 1
ATOM 718 O O . ALA A 1 88 ? 12.906 -28.344 -33.781 1 93.06 88 ALA A O 1
ATOM 719 N N . VAL A 1 89 ? 15.047 -27.688 -33.844 1 92.12 89 VAL A N 1
ATOM 720 C CA . VAL A 1 89 ? 14.789 -26.453 -33.094 1 92.12 89 VAL A CA 1
ATOM 721 C C . VAL A 1 89 ? 15.281 -25.25 -33.906 1 92.12 89 VAL A C 1
ATOM 723 O O . VAL A 1 89 ? 16.438 -25.219 -34.344 1 92.12 89 VAL A O 1
ATOM 726 N N . LYS A 1 90 ? 14.391 -24.328 -34.125 1 88.62 90 LYS A N 1
ATOM 727 C CA . LYS A 1 90 ? 14.758 -23.062 -34.781 1 88.62 90 LYS A CA 1
ATOM 728 C C . LYS A 1 90 ? 14.938 -21.953 -33.75 1 88.62 90 LYS A C 1
ATOM 730 O O . LYS A 1 90 ? 14.023 -21.656 -32.969 1 88.62 90 LYS A O 1
ATOM 735 N N . LEU A 1 91 ? 16.141 -21.375 -33.781 1 82.19 91 LEU A N 1
ATOM 736 C CA . LEU A 1 91 ? 16.438 -20.297 -32.844 1 82.19 91 LEU A CA 1
ATOM 737 C C . LEU A 1 91 ? 16.141 -18.938 -33.5 1 82.19 91 LEU A C 1
ATOM 739 O O . LEU A 1 91 ? 16.469 -18.719 -34.656 1 82.19 91 LEU A O 1
ATOM 743 N N . GLY A 1 92 ? 15.32 -18.141 -32.781 1 73.5 92 GLY A N 1
ATOM 744 C CA . GLY A 1 92 ? 15.086 -16.766 -33.219 1 73.5 92 GLY A CA 1
ATOM 745 C C . GLY A 1 92 ? 15.852 -15.742 -32.406 1 73.5 92 GLY A C 1
ATOM 746 O O . GLY A 1 92 ? 16.797 -16.078 -31.688 1 73.5 92 GLY A O 1
ATOM 747 N N . ARG A 1 93 ? 15.445 -14.391 -32.562 1 67.06 93 ARG A N 1
ATOM 748 C CA . ARG A 1 93 ? 16.094 -13.266 -31.891 1 67.06 93 ARG A CA 1
ATOM 749 C C . ARG A 1 93 ? 15.883 -13.344 -30.391 1 67.06 93 ARG A C 1
ATOM 751 O O . ARG A 1 93 ? 16.781 -12.992 -29.625 1 67.06 93 ARG A O 1
ATOM 758 N N . HIS A 1 94 ? 14.75 -13.844 -30.047 1 67.94 94 HIS A N 1
ATOM 759 C CA . HIS A 1 94 ? 14.414 -13.781 -28.625 1 67.94 94 HIS A CA 1
ATOM 760 C C . HIS A 1 94 ? 14.344 -15.18 -28.031 1 67.94 94 HIS A C 1
ATOM 762 O O . HIS A 1 94 ? 13.586 -15.414 -27.078 1 67.94 94 HIS A O 1
ATOM 768 N N . GLY A 1 95 ? 15.18 -16.141 -28.688 1 76.88 95 GLY A N 1
ATOM 769 C CA . GLY A 1 95 ? 15.148 -17.484 -28.141 1 76.88 95 GLY A CA 1
ATOM 770 C C . GLY A 1 95 ? 14.555 -18.5 -29.109 1 76.88 95 GLY A C 1
ATOM 771 O O . GLY A 1 95 ? 14.688 -18.359 -30.312 1 76.88 95 GLY A O 1
ATOM 772 N N . ILE A 1 96 ? 13.977 -19.547 -28.562 1 83.19 96 ILE A N 1
ATOM 773 C CA . ILE A 1 96 ? 13.43 -20.625 -29.391 1 83.19 96 ILE A CA 1
ATOM 774 C C . ILE A 1 96 ? 12.109 -20.172 -30.016 1 83.19 96 ILE A C 1
ATOM 776 O O . ILE A 1 96 ? 11.18 -19.781 -29.312 1 83.19 96 ILE A O 1
ATOM 780 N N . GLU A 1 97 ? 12.047 -20.156 -31.281 1 81.25 97 GLU A N 1
ATOM 781 C CA . GLU A 1 97 ? 10.867 -19.719 -32.031 1 81.25 97 GLU A CA 1
ATOM 782 C C . GLU A 1 97 ? 9.945 -20.891 -32.344 1 81.25 97 GLU A C 1
ATOM 784 O O . GLU A 1 97 ? 8.719 -20.75 -32.312 1 81.25 97 GLU A O 1
ATOM 789 N N . MET A 1 98 ? 10.68 -21.969 -32.781 1 86.5 98 MET A N 1
ATOM 790 C CA . MET A 1 98 ? 9.867 -23.109 -33.219 1 86.5 98 MET A CA 1
ATOM 791 C C . MET A 1 98 ? 10.609 -24.422 -32.969 1 86.5 98 MET A C 1
ATOM 793 O O . MET A 1 98 ? 11.836 -24.469 -33 1 86.5 98 MET A O 1
ATOM 797 N N . MET A 1 99 ? 9.766 -25.438 -32.688 1 90.5 99 MET A N 1
ATOM 798 C CA . MET A 1 99 ? 10.305 -26.781 -32.531 1 90.5 99 MET A CA 1
ATOM 799 C C . MET A 1 99 ? 9.492 -27.797 -33.344 1 90.5 99 MET A C 1
ATOM 801 O O . MET A 1 99 ? 8.266 -27.703 -33.375 1 90.5 99 MET A O 1
ATOM 805 N N . LYS A 1 100 ? 10.18 -28.688 -34 1 91.75 100 LYS A N 1
ATOM 806 C CA . LYS A 1 100 ? 9.547 -29.781 -34.719 1 91.75 100 LYS A CA 1
ATOM 807 C C . LYS A 1 100 ? 9.922 -31.125 -34.094 1 91.75 100 LYS A C 1
ATOM 809 O O . LYS A 1 100 ? 11.094 -31.391 -33.812 1 91.75 100 LYS A O 1
ATOM 814 N N . MET A 1 101 ? 8.914 -31.875 -33.812 1 92.38 101 MET A N 1
ATOM 815 C CA . MET A 1 101 ? 9.109 -33.219 -33.25 1 92.38 101 MET A CA 1
ATOM 816 C C . MET A 1 101 ? 8.273 -34.25 -34 1 92.38 101 MET A C 1
ATOM 818 O O . MET A 1 101 ? 7.43 -33.875 -34.812 1 92.38 101 MET A O 1
ATOM 822 N N . LYS A 1 102 ? 8.641 -35.469 -33.625 1 92 102 LYS A N 1
ATOM 823 C CA . LYS A 1 102 ? 7.871 -36.562 -34.188 1 92 102 LYS A CA 1
ATOM 824 C C . LYS A 1 102 ? 6.406 -36.5 -33.75 1 92 102 LYS A C 1
ATOM 826 O O . LYS A 1 102 ? 6.109 -36.156 -32.625 1 92 102 LYS A O 1
ATOM 831 N N . ALA A 1 103 ? 5.582 -36.844 -34.656 1 89 103 ALA A N 1
ATOM 832 C CA . ALA A 1 103 ? 4.156 -36.844 -34.344 1 89 103 ALA A CA 1
ATOM 833 C C . ALA A 1 103 ? 3.777 -38.031 -33.469 1 89 103 ALA A C 1
ATOM 835 O O . ALA A 1 103 ? 4.398 -39.094 -33.562 1 89 103 ALA A O 1
ATOM 836 N N . GLY A 1 104 ? 2.826 -37.844 -32.531 1 81.31 104 GLY A N 1
ATOM 837 C CA . GLY A 1 104 ? 2.268 -38.938 -31.75 1 81.31 104 GLY A CA 1
ATOM 838 C C . GLY A 1 104 ? 2.984 -39.156 -30.438 1 81.31 104 GLY A C 1
ATOM 839 O O . GLY A 1 104 ? 2.82 -40.188 -29.781 1 81.31 104 GLY A O 1
ATOM 840 N N . LEU A 1 105 ? 3.789 -38.281 -30.125 1 86.12 105 LEU A N 1
ATOM 841 C CA . LEU A 1 105 ? 4.48 -38.406 -28.844 1 86.12 105 LEU A CA 1
ATOM 842 C C . LEU A 1 105 ? 3.543 -38.062 -27.688 1 86.12 105 LEU A C 1
ATOM 844 O O . LEU A 1 105 ? 2.635 -37.25 -27.844 1 86.12 105 LEU A O 1
ATOM 848 N N . HIS A 1 106 ? 3.803 -38.688 -26.578 1 79.38 106 HIS A N 1
ATOM 849 C CA . HIS A 1 106 ? 3.045 -38.375 -25.391 1 79.38 106 HIS A CA 1
ATOM 850 C C . HIS A 1 106 ? 3.418 -36.969 -24.875 1 79.38 106 HIS A C 1
ATOM 852 O O . HIS A 1 106 ? 4.539 -36.531 -25.078 1 79.38 106 HIS A O 1
ATOM 858 N N . ASP A 1 107 ? 2.531 -36.375 -24.141 1 78.94 107 ASP A N 1
ATOM 859 C CA . ASP A 1 107 ? 2.742 -35.031 -23.609 1 78.94 107 ASP A CA 1
ATOM 860 C C . ASP A 1 107 ? 3.984 -34.969 -22.719 1 78.94 107 ASP A C 1
ATOM 862 O O . ASP A 1 107 ? 4.758 -34.031 -22.781 1 78.94 107 ASP A O 1
ATOM 866 N N . TRP A 1 108 ? 4.105 -36 -21.844 1 80.69 108 TRP A N 1
ATOM 867 C CA . TRP A 1 108 ? 5.234 -35.938 -20.922 1 80.69 108 TRP A CA 1
ATOM 868 C C . TRP A 1 108 ? 6.559 -35.969 -21.672 1 80.69 108 TRP A C 1
ATOM 870 O O . TRP A 1 108 ? 7.523 -35.312 -21.266 1 80.69 108 TRP A O 1
ATOM 880 N N . GLU A 1 109 ? 6.605 -36.781 -22.797 1 88.06 109 GLU A N 1
ATOM 881 C CA . GLU A 1 109 ? 7.809 -36.844 -23.625 1 88.06 109 GLU A CA 1
ATOM 882 C C . GLU A 1 109 ? 8.109 -35.5 -24.281 1 88.06 109 GLU A C 1
ATOM 884 O O . GLU A 1 109 ? 9.25 -35.031 -24.281 1 88.06 109 GLU A O 1
ATOM 889 N N . MET A 1 110 ? 7.078 -35 -24.766 1 87.81 110 MET A N 1
ATOM 890 C CA . MET A 1 110 ? 7.242 -33.719 -25.406 1 87.81 110 MET A CA 1
ATOM 891 C C . MET A 1 110 ? 7.695 -32.656 -24.406 1 87.81 110 MET A C 1
ATOM 893 O O . MET A 1 110 ? 8.602 -31.875 -24.688 1 87.81 110 MET A O 1
ATOM 897 N N . ASN A 1 111 ? 7.051 -32.656 -23.25 1 87.56 111 ASN A N 1
ATOM 898 C CA . ASN A 1 111 ? 7.383 -31.688 -22.219 1 87.56 111 ASN A CA 1
ATOM 899 C C . ASN A 1 111 ? 8.82 -31.859 -21.719 1 87.56 111 ASN A C 1
ATOM 901 O O . ASN A 1 111 ? 9.523 -30.875 -21.484 1 87.56 111 ASN A O 1
ATOM 905 N N . LEU A 1 112 ? 9.211 -33.062 -21.531 1 90.31 112 LEU A N 1
ATOM 906 C CA . LEU A 1 112 ? 10.578 -33.312 -21.094 1 90.31 112 LEU A CA 1
ATOM 907 C C . LEU A 1 112 ? 11.578 -32.781 -22.125 1 90.31 112 LEU A C 1
ATOM 909 O O . LEU A 1 112 ? 12.578 -32.156 -21.766 1 90.31 112 LEU A O 1
ATOM 913 N N . ILE A 1 113 ? 11.312 -33.062 -23.406 1 92.56 113 ILE A N 1
ATOM 914 C CA . ILE A 1 113 ? 12.188 -32.594 -24.469 1 92.56 113 ILE A CA 1
ATOM 915 C C . ILE A 1 113 ? 12.227 -31.078 -24.469 1 92.56 113 ILE A C 1
ATOM 917 O O . ILE A 1 113 ? 13.297 -30.484 -24.547 1 92.56 113 ILE A O 1
ATOM 921 N N . GLN A 1 114 ? 11.07 -30.516 -24.375 1 90.5 114 GLN A N 1
ATOM 922 C CA . GLN A 1 114 ? 11 -29.062 -24.328 1 90.5 114 GLN A CA 1
ATOM 923 C C . GLN A 1 114 ? 11.797 -28.5 -23.141 1 90.5 114 GLN A C 1
ATOM 925 O O . GLN A 1 114 ? 12.484 -27.484 -23.266 1 90.5 114 GLN A O 1
ATOM 930 N N . GLY A 1 115 ? 11.625 -29.125 -21.984 1 90.12 115 GLY A N 1
ATOM 931 C CA . GLY A 1 115 ? 12.383 -28.719 -20.812 1 90.12 115 GLY A CA 1
ATOM 932 C C . GLY A 1 115 ? 13.891 -28.797 -21.031 1 90.12 115 GLY A C 1
ATOM 933 O O . GLY A 1 115 ? 14.617 -27.891 -20.609 1 90.12 115 GLY A O 1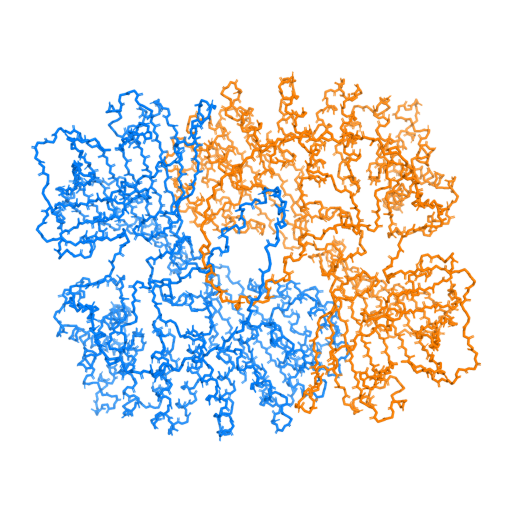
ATOM 934 N N . MET A 1 116 ? 14.328 -29.766 -21.719 1 91.5 116 MET A N 1
ATOM 935 C CA . MET A 1 116 ? 15.75 -29.922 -21.969 1 91.5 116 MET A CA 1
ATOM 936 C C . MET A 1 116 ? 16.25 -28.922 -22.984 1 91.5 116 MET A C 1
ATOM 938 O O . MET A 1 116 ? 17.328 -28.344 -22.828 1 91.5 116 MET A O 1
ATOM 942 N N . VAL A 1 117 ? 15.484 -28.719 -23.953 1 89.81 117 VAL A N 1
ATOM 943 C CA . VAL A 1 117 ? 15.867 -27.797 -25 1 89.81 117 VAL A CA 1
ATOM 944 C C . VAL A 1 117 ? 15.922 -26.375 -24.438 1 89.81 117 VAL A C 1
ATOM 946 O O . VAL A 1 117 ? 16.766 -25.562 -24.844 1 89.81 117 VAL A O 1
ATOM 949 N N . SER A 1 118 ? 15.07 -26.078 -23.516 1 89.81 118 SER A N 1
ATOM 950 C CA . SER A 1 118 ? 15.008 -24.734 -22.922 1 89.81 118 SER A CA 1
ATOM 951 C C . SER A 1 118 ? 16.297 -24.391 -22.203 1 89.81 118 SER A C 1
ATOM 953 O O . SER A 1 118 ? 16.594 -23.203 -22 1 89.81 118 SER A O 1
ATOM 955 N N . GLN A 1 119 ? 17.031 -25.344 -21.828 1 89.19 119 GLN A N 1
ATOM 956 C CA . GLN A 1 119 ? 18.281 -25.125 -21.109 1 89.19 119 GLN A CA 1
ATOM 957 C C . GLN A 1 119 ? 19.328 -24.453 -22.016 1 89.19 119 GLN A C 1
ATOM 959 O O . GLN A 1 119 ? 20.266 -23.828 -21.531 1 89.19 119 GLN A O 1
ATOM 964 N N . LEU A 1 120 ? 19.109 -24.609 -23.297 1 87 120 LEU A N 1
ATOM 965 C CA . LEU A 1 120 ? 20.125 -24.125 -24.234 1 87 120 LEU A CA 1
ATOM 966 C C . LEU A 1 120 ? 19.766 -22.75 -24.766 1 87 120 LEU A C 1
ATOM 968 O O . LEU A 1 120 ? 20.5 -22.188 -25.594 1 87 120 LEU A O 1
ATOM 972 N N . GLN A 1 121 ? 18.766 -22.188 -24.25 1 86.19 121 GLN A N 1
ATOM 973 C CA . GLN A 1 121 ? 18.359 -20.859 -24.703 1 86.19 121 GLN A CA 1
ATOM 974 C C . GLN A 1 121 ? 19.172 -19.781 -24 1 86.19 121 GLN A C 1
ATOM 976 O O . GLN A 1 121 ? 19.188 -19.719 -22.766 1 86.19 121 GLN A O 1
ATOM 981 N N . VAL A 1 122 ? 19.875 -18.969 -24.703 1 82.44 122 VAL A N 1
ATOM 982 C CA . VAL A 1 122 ? 20.656 -17.859 -24.141 1 82.44 122 VAL A CA 1
ATOM 983 C C . VAL A 1 122 ? 20.5 -16.625 -25.031 1 82.44 122 VAL A C 1
ATOM 985 O O . VAL A 1 122 ? 20.578 -16.719 -26.25 1 82.44 122 VAL A O 1
ATOM 988 N N . ASP A 1 123 ? 20.031 -15.508 -24.391 1 74.06 123 ASP A N 1
ATOM 989 C CA . ASP A 1 123 ? 20.016 -14.211 -25.062 1 74.06 123 ASP A CA 1
ATOM 990 C C . ASP A 1 123 ? 21.25 -13.383 -24.703 1 74.06 123 ASP A C 1
ATOM 992 O O . ASP A 1 123 ? 21.375 -12.922 -23.578 1 74.06 123 ASP A O 1
ATOM 996 N N . TYR A 1 124 ? 22.078 -13.32 -25.547 1 64.56 124 TYR A N 1
ATOM 997 C CA . TYR A 1 124 ? 23.312 -12.617 -25.25 1 64.56 124 TYR A CA 1
ATOM 998 C C . TYR A 1 124 ? 23.219 -11.148 -25.656 1 64.56 124 TYR A C 1
ATOM 1000 O O . TYR A 1 124 ? 24.234 -10.469 -25.797 1 64.56 124 TYR A O 1
ATOM 1008 N N . ARG A 1 125 ? 22.109 -10.406 -25.906 1 56.75 125 ARG A N 1
ATOM 1009 C CA . ARG A 1 125 ? 21.984 -9.016 -26.312 1 56.75 125 ARG A CA 1
ATOM 1010 C C . ARG A 1 125 ? 22.906 -8.117 -25.484 1 56.75 125 ARG A C 1
ATOM 1012 O O . ARG A 1 125 ? 23.453 -7.145 -26 1 56.75 125 ARG A O 1
ATOM 1019 N N . ALA A 1 126 ? 22.75 -8.172 -24.266 1 53.19 126 ALA A N 1
ATOM 1020 C CA . ALA A 1 126 ? 23.438 -7.219 -23.406 1 53.19 126 ALA A CA 1
ATOM 1021 C C . ALA A 1 126 ? 24.953 -7.316 -23.578 1 53.19 126 ALA A C 1
ATOM 1023 O O . ALA A 1 126 ? 25.688 -6.441 -23.109 1 53.19 126 ALA A O 1
ATOM 1024 N N . LEU A 1 127 ? 25.375 -8.547 -24 1 53.84 127 LEU A N 1
ATOM 1025 C CA . LEU A 1 127 ? 26.828 -8.539 -24.125 1 53.84 127 LEU A CA 1
ATOM 1026 C C . LEU A 1 127 ? 27.281 -7.438 -25.094 1 53.84 127 LEU A C 1
ATOM 1028 O O . LEU A 1 127 ? 28.438 -7.012 -25.047 1 53.84 127 LEU A O 1
ATOM 1032 N N . LYS A 1 128 ? 26.438 -7.008 -25.906 1 48.25 128 LYS A N 1
ATOM 1033 C CA . LYS A 1 128 ? 26.844 -6.047 -26.922 1 48.25 128 LYS A CA 1
ATOM 1034 C C . LYS A 1 128 ? 27.219 -4.703 -26.297 1 48.25 128 LYS A C 1
ATOM 1036 O O . LYS A 1 128 ? 28.109 -4.012 -26.797 1 48.25 128 LYS A O 1
ATOM 1041 N N . THR A 1 129 ? 26.297 -4.195 -25.516 1 44.75 129 THR A N 1
ATOM 1042 C CA . THR A 1 129 ? 26.422 -2.76 -25.297 1 44.75 129 THR A CA 1
ATOM 1043 C C . THR A 1 129 ? 27.672 -2.457 -24.469 1 44.75 129 THR A C 1
ATOM 1045 O O . THR A 1 129 ? 27.969 -1.295 -24.188 1 44.75 129 THR A O 1
ATOM 1048 N N . SER A 1 130 ? 28.234 -3.391 -23.891 1 41.72 130 SER A N 1
ATOM 1049 C CA . SER A 1 130 ? 29.328 -2.932 -23.031 1 41.72 130 SER A CA 1
ATOM 1050 C C . SER A 1 130 ? 30.516 -2.449 -23.875 1 41.72 130 SER A C 1
ATOM 1052 O O . SER A 1 130 ? 31.562 -2.094 -23.328 1 41.72 130 SER A O 1
ATOM 1054 N N . ASN A 1 131 ? 30.453 -2.701 -25.188 1 36.88 131 ASN A N 1
ATOM 1055 C CA . ASN A 1 131 ? 31.734 -2.324 -25.75 1 36.88 131 ASN A CA 1
ATOM 1056 C C . ASN A 1 131 ? 31.953 -0.813 -25.703 1 36.88 131 ASN A C 1
ATOM 1058 O O . ASN A 1 131 ? 32.875 -0.29 -26.344 1 36.88 131 ASN A O 1
ATOM 1062 N N . LYS A 1 132 ? 31.016 -0.005 -25.938 1 33.19 132 LYS A N 1
ATOM 1063 C CA . LYS A 1 132 ? 31.594 1.331 -26.016 1 33.19 132 LYS A CA 1
ATOM 1064 C C . LYS A 1 132 ? 32.406 1.641 -24.766 1 33.19 132 LYS A C 1
ATOM 1066 O O . LYS A 1 132 ? 31.938 1.447 -23.641 1 33.19 132 LYS A O 1
ATOM 1071 N N . GLY A 1 133 ? 33.969 2.332 -24.812 1 36.09 133 GLY A N 1
ATOM 1072 C CA . GLY A 1 133 ? 35.312 2.656 -24.312 1 36.09 133 GLY A CA 1
ATOM 1073 C C . GLY A 1 133 ? 35.656 1.906 -23.047 1 36.09 133 GLY A C 1
ATOM 1074 O O . GLY A 1 133 ? 36.812 2 -22.562 1 36.09 133 GLY A O 1
ATOM 1075 N N . LYS A 1 134 ? 34.906 2.012 -21.859 1 39.19 134 LYS A N 1
ATOM 1076 C CA . LYS A 1 134 ? 35.688 1.679 -20.672 1 39.19 134 LYS A CA 1
ATOM 1077 C C . LYS A 1 134 ? 35.906 0.172 -20.562 1 39.19 134 LYS A C 1
ATOM 1079 O O . LYS A 1 134 ? 34.969 -0.609 -20.703 1 39.19 134 LYS A O 1
ATOM 1084 N N . LYS A 1 135 ? 37.031 -0.415 -20.969 1 38.84 135 LYS A N 1
ATOM 1085 C CA . LYS A 1 135 ? 37.688 -1.714 -21 1 38.84 135 LYS A CA 1
ATOM 1086 C C . LYS A 1 135 ? 36.938 -2.75 -20.188 1 38.84 135 LYS A C 1
ATOM 1088 O O . LYS A 1 135 ? 36.781 -3.9 -20.609 1 38.84 135 LYS A O 1
ATOM 1093 N N . ASN A 1 136 ? 37 -2.945 -18.828 1 41.56 136 ASN A N 1
ATOM 1094 C CA . ASN A 1 136 ? 36.938 -4.086 -17.922 1 41.56 136 ASN A CA 1
ATOM 1095 C C . ASN A 1 136 ? 35.5 -4.453 -17.547 1 41.56 136 ASN A C 1
ATOM 1097 O O . ASN A 1 136 ? 35.281 -5.43 -16.828 1 41.56 136 ASN A O 1
ATOM 1101 N N . GLN A 1 137 ? 34.5 -3.633 -17.219 1 49.97 137 GLN A N 1
ATOM 1102 C CA . GLN A 1 137 ? 33.469 -4.059 -16.266 1 49.97 137 GLN A CA 1
ATOM 1103 C C . GLN A 1 137 ? 32.281 -4.688 -16.984 1 49.97 137 GLN A C 1
ATOM 1105 O O . GLN A 1 137 ? 31.406 -3.98 -17.469 1 49.97 137 GLN A O 1
ATOM 1110 N N . ILE A 1 138 ? 32.406 -5.91 -17.562 1 56.56 138 ILE A N 1
ATOM 1111 C CA . ILE A 1 138 ? 31.469 -6.773 -18.281 1 56.56 138 ILE A CA 1
ATOM 1112 C C . ILE A 1 138 ? 30.312 -7.164 -17.359 1 56.56 138 ILE A C 1
ATOM 1114 O O . ILE A 1 138 ? 29.359 -7.832 -17.797 1 56.56 138 ILE A O 1
ATOM 1118 N N . ASN A 1 139 ? 30.203 -6.879 -16.203 1 69.44 139 ASN A N 1
ATOM 1119 C CA . ASN A 1 139 ? 29.078 -7.32 -15.383 1 69.44 139 ASN A CA 1
ATOM 1120 C C . ASN A 1 139 ? 27.828 -6.477 -15.641 1 69.44 139 ASN A C 1
ATOM 1122 O O . ASN A 1 139 ? 27.859 -5.254 -15.492 1 69.44 139 ASN A O 1
ATOM 1126 N N . THR A 1 140 ? 26.875 -7.109 -16.422 1 74.44 140 THR A N 1
ATOM 1127 C CA . THR A 1 140 ? 25.656 -6.402 -16.766 1 74.44 140 THR A CA 1
ATOM 1128 C C . THR A 1 140 ? 24.438 -7.176 -16.297 1 74.44 140 THR A C 1
ATOM 1130 O O . THR A 1 140 ? 24.484 -8.398 -16.141 1 74.44 140 THR A O 1
ATOM 1133 N N . THR A 1 141 ? 23.438 -6.496 -15.922 1 78.31 141 THR A N 1
ATOM 1134 C CA . THR A 1 141 ? 22.141 -7.062 -15.562 1 78.31 141 THR A CA 1
ATOM 1135 C C . THR A 1 141 ? 21.016 -6.438 -16.406 1 78.31 141 THR A C 1
ATOM 1137 O O . THR A 1 141 ? 21 -5.219 -16.594 1 78.31 141 THR A O 1
ATOM 1140 N N . TYR A 1 142 ? 20.219 -7.246 -17.047 1 79.44 142 TYR A N 1
ATOM 1141 C CA . TYR A 1 142 ? 19.094 -6.738 -17.828 1 79.44 142 TYR A CA 1
ATOM 1142 C C . TYR A 1 142 ? 17.906 -7.695 -17.75 1 79.44 142 TYR A C 1
ATOM 1144 O O . TYR A 1 142 ? 18.062 -8.859 -17.375 1 79.44 142 TYR A O 1
ATOM 1152 N N . LYS A 1 143 ? 16.75 -7.207 -18.047 1 82.06 143 LYS A N 1
ATOM 1153 C CA . LYS A 1 143 ? 15.516 -7.988 -18.031 1 82.06 143 LYS A CA 1
ATOM 1154 C C . LYS A 1 143 ? 14.953 -8.18 -19.438 1 82.06 143 LYS A C 1
ATOM 1156 O O . LYS A 1 143 ? 15.016 -7.27 -20.266 1 82.06 143 LYS A O 1
ATOM 1161 N N . VAL A 1 144 ? 14.461 -9.422 -19.719 1 85.88 144 VAL A N 1
ATOM 1162 C CA . VAL A 1 144 ? 13.875 -9.734 -21.016 1 85.88 144 VAL A CA 1
ATOM 1163 C C . VAL A 1 144 ? 12.672 -10.656 -20.828 1 85.88 144 VAL A C 1
ATOM 1165 O O . VAL A 1 144 ? 12.602 -11.414 -19.844 1 85.88 144 VAL A O 1
ATOM 1168 N N . MET A 1 145 ? 11.727 -10.523 -21.75 1 87.31 145 MET A N 1
ATOM 1169 C CA . MET A 1 145 ? 10.641 -11.5 -21.812 1 87.31 145 MET A CA 1
ATOM 1170 C C . MET A 1 145 ? 11.039 -12.711 -22.656 1 87.31 145 MET A C 1
ATOM 1172 O O . MET A 1 145 ? 11.414 -12.562 -23.812 1 87.31 145 MET A O 1
ATOM 1176 N N . GLU A 1 146 ? 11.055 -13.82 -22.047 1 86.75 146 GLU A N 1
ATOM 1177 C CA . GLU A 1 146 ? 11.531 -15.023 -22.719 1 86.75 146 GLU A CA 1
ATOM 1178 C C . GLU A 1 146 ? 10.469 -16.109 -22.719 1 86.75 146 GLU A C 1
ATOM 1180 O O . GLU A 1 146 ? 9.742 -16.281 -21.734 1 86.75 146 GLU A O 1
ATOM 1185 N N . ASN A 1 147 ? 10.43 -16.828 -23.891 1 83.25 147 ASN A N 1
ATOM 1186 C CA . ASN A 1 147 ? 9.586 -18.016 -23.953 1 83.25 147 ASN A CA 1
ATOM 1187 C C . ASN A 1 147 ? 10.156 -19.156 -23.109 1 83.25 147 ASN A C 1
ATOM 1189 O O . ASN A 1 147 ? 11.359 -19.422 -23.156 1 83.25 147 ASN A O 1
ATOM 1193 N N . SER A 1 148 ? 9.375 -19.625 -22.234 1 83.25 148 SER A N 1
ATOM 1194 C CA . SER A 1 148 ? 9.812 -20.719 -21.375 1 83.25 148 SER A CA 1
ATOM 1195 C C . SER A 1 148 ? 8.734 -21.797 -21.266 1 83.25 148 SER A C 1
ATOM 1197 O O . SER A 1 148 ? 7.668 -21.688 -21.875 1 83.25 148 SER A O 1
ATOM 1199 N N . VAL A 1 149 ? 9.125 -22.797 -20.562 1 85.31 149 VAL A N 1
ATOM 1200 C CA . VAL A 1 149 ? 8.219 -23.938 -20.375 1 85.31 149 VAL A CA 1
ATOM 1201 C C . VAL A 1 149 ? 6.992 -23.5 -19.578 1 85.31 149 VAL A C 1
ATOM 1203 O O . VAL A 1 149 ? 5.934 -24.125 -19.656 1 85.31 149 VAL A O 1
ATOM 1206 N N . PHE A 1 150 ? 7.168 -22.453 -18.891 1 81.44 150 PHE A N 1
ATOM 1207 C CA . PHE A 1 150 ? 6.078 -21.953 -18.062 1 81.44 150 PHE A CA 1
ATOM 1208 C C . PHE A 1 150 ? 5.332 -20.828 -18.781 1 81.44 150 PHE A C 1
ATOM 1210 O O . PHE A 1 150 ? 4.418 -20.219 -18.219 1 81.44 150 PHE A O 1
ATOM 1217 N N . GLY A 1 151 ? 5.672 -20.562 -19.953 1 82.25 151 GLY A N 1
ATOM 1218 C CA . GLY A 1 151 ? 5.129 -19.438 -20.703 1 82.25 151 GLY A CA 1
ATOM 1219 C C . GLY A 1 151 ? 6.145 -18.344 -20.953 1 82.25 151 GLY A C 1
ATOM 1220 O O . GLY A 1 151 ? 7.344 -18.531 -20.734 1 82.25 151 GLY A O 1
ATOM 1221 N N . ARG A 1 152 ? 5.664 -17.312 -21.469 1 87.19 152 ARG A N 1
ATOM 1222 C CA . ARG A 1 152 ? 6.547 -16.188 -21.719 1 87.19 152 ARG A CA 1
ATOM 1223 C C . ARG A 1 152 ? 6.621 -15.266 -20.5 1 87.19 152 ARG A C 1
ATOM 1225 O O . ARG A 1 152 ? 5.707 -14.469 -20.266 1 87.19 152 ARG A O 1
ATOM 1232 N N . CYS A 1 153 ? 7.684 -15.398 -19.781 1 89.06 153 CYS A N 1
ATOM 1233 C CA . CYS A 1 153 ? 7.848 -14.703 -18.516 1 89.06 153 CYS A CA 1
ATOM 1234 C C . CYS A 1 153 ? 9.07 -13.805 -18.531 1 89.06 153 CYS A C 1
ATOM 1236 O O . CYS A 1 153 ? 9.938 -13.945 -19.406 1 89.06 153 CYS A O 1
ATOM 1238 N N . GLU A 1 154 ? 9.086 -12.898 -17.594 1 90.81 154 GLU A N 1
ATOM 1239 C CA . GLU A 1 154 ? 10.242 -12.023 -17.406 1 90.81 154 GLU A CA 1
ATOM 1240 C C . GLU A 1 154 ? 11.422 -12.773 -16.797 1 90.81 154 GLU A C 1
ATOM 1242 O O . GLU A 1 154 ? 11.242 -13.555 -15.859 1 90.81 154 GLU A O 1
ATOM 1247 N N . VAL A 1 155 ? 12.547 -12.625 -17.469 1 90.44 155 VAL A N 1
ATOM 1248 C CA . VAL A 1 155 ? 13.766 -13.266 -16.984 1 90.44 155 VAL A CA 1
ATOM 1249 C C . VAL A 1 155 ? 14.859 -12.219 -16.781 1 90.44 155 VAL A C 1
ATOM 1251 O O . VAL A 1 155 ? 15.086 -11.375 -17.656 1 90.44 155 VAL A O 1
ATOM 1254 N N . THR A 1 156 ? 15.469 -12.281 -15.625 1 86.75 156 THR A N 1
ATOM 1255 C CA . THR A 1 156 ? 16.594 -11.391 -15.344 1 86.75 156 THR A CA 1
ATOM 1256 C C . THR A 1 156 ? 17.906 -12.062 -15.68 1 86.75 156 THR A C 1
ATOM 1258 O O . THR A 1 156 ? 18.234 -13.117 -15.125 1 86.75 156 THR A O 1
ATOM 1261 N N . TYR A 1 157 ? 18.625 -11.453 -16.609 1 86.5 157 TYR A N 1
ATOM 1262 C CA . TYR A 1 157 ? 19.938 -11.938 -17 1 86.5 157 TYR A CA 1
ATOM 1263 C C . TYR A 1 157 ? 21.047 -11.219 -16.25 1 86.5 157 TYR A C 1
ATOM 1265 O O . TYR A 1 157 ? 21.031 -9.992 -16.141 1 86.5 157 TYR A O 1
ATOM 1273 N N . GLU A 1 158 ? 21.891 -12.039 -15.695 1 84.38 158 GLU A N 1
ATOM 1274 C CA . GLU A 1 158 ? 23.109 -11.516 -15.102 1 84.38 158 GLU A CA 1
ATOM 1275 C C . GLU A 1 158 ? 24.344 -12.148 -15.734 1 84.38 158 GLU A C 1
ATOM 1277 O O . GLU A 1 158 ? 24.547 -13.359 -15.656 1 84.38 158 GLU A O 1
ATOM 1282 N N . VAL A 1 159 ? 25.094 -11.352 -16.375 1 84 159 VAL A N 1
ATOM 1283 C CA . VAL A 1 159 ? 26.281 -11.844 -17.062 1 84 159 VAL A CA 1
ATOM 1284 C C . VAL A 1 159 ? 27.547 -11.328 -16.359 1 84 159 VAL A C 1
ATOM 1286 O O . VAL A 1 159 ? 27.703 -10.125 -16.172 1 84 159 VAL A O 1
ATOM 1289 N N . THR A 1 160 ? 28.344 -12.25 -15.938 1 82.19 160 THR A N 1
ATOM 1290 C CA . THR A 1 160 ? 29.578 -11.883 -15.242 1 82.19 160 THR A CA 1
ATOM 1291 C C . THR A 1 160 ? 30.781 -12.562 -15.875 1 82.19 160 THR A C 1
ATOM 1293 O O . THR A 1 160 ? 30.719 -13.742 -16.25 1 82.19 160 THR A O 1
ATOM 1296 N N . ARG A 1 161 ? 31.828 -11.812 -16.047 1 83.62 161 ARG A N 1
ATOM 1297 C CA . ARG A 1 161 ? 33.094 -12.398 -16.5 1 83.62 161 ARG A CA 1
ATOM 1298 C C . ARG A 1 161 ? 33.844 -13.047 -15.352 1 83.62 161 ARG A C 1
ATOM 1300 O O . ARG A 1 161 ? 34 -12.453 -14.281 1 83.62 161 ARG A O 1
ATOM 1307 N N . ILE A 1 162 ? 34.219 -14.305 -15.547 1 84.94 162 ILE A N 1
ATOM 1308 C CA . ILE A 1 162 ? 34.906 -15.047 -14.508 1 84.94 162 ILE A CA 1
ATOM 1309 C C . ILE A 1 162 ? 36.406 -15.172 -14.859 1 84.94 162 ILE A C 1
ATOM 1311 O O . ILE A 1 162 ? 36.75 -15.57 -15.969 1 84.94 162 ILE A O 1
ATOM 1315 N N . PRO A 1 163 ? 37.219 -14.742 -13.898 1 82.06 163 PRO A N 1
ATOM 1316 C CA . PRO A 1 163 ? 38.656 -14.883 -14.148 1 82.06 163 PRO A CA 1
ATOM 1317 C C . PRO A 1 163 ? 39.094 -16.344 -14.359 1 82.06 163 PRO A C 1
ATOM 1319 O O . PRO A 1 163 ? 38.531 -17.25 -13.742 1 82.06 163 PRO A O 1
ATOM 1322 N N . ARG A 1 164 ? 40.094 -16.578 -15.125 1 86.12 164 ARG A N 1
ATOM 1323 C CA . ARG A 1 164 ? 40.594 -17.906 -15.484 1 86.12 164 ARG A CA 1
ATOM 1324 C C . ARG A 1 164 ? 41.062 -18.672 -14.25 1 86.12 164 ARG A C 1
ATOM 1326 O O . ARG A 1 164 ? 40.906 -19.891 -14.188 1 86.12 164 ARG A O 1
ATOM 1333 N N . ALA A 1 165 ? 41.5 -17.906 -13.258 1 82.5 165 ALA A N 1
ATOM 1334 C CA . ALA A 1 165 ? 41.969 -18.547 -12.047 1 82.5 165 ALA A CA 1
ATOM 1335 C C . ALA A 1 165 ? 40.844 -19.266 -11.312 1 82.5 165 ALA A C 1
ATOM 1337 O O . ALA A 1 165 ? 41.031 -20.359 -10.766 1 82.5 165 ALA A O 1
ATOM 1338 N N . VAL A 1 166 ? 39.812 -18.75 -11.438 1 81.56 166 VAL A N 1
ATOM 1339 C CA . VAL A 1 166 ? 38.656 -19.328 -10.75 1 81.56 166 VAL A CA 1
ATOM 1340 C C . VAL A 1 166 ? 38.156 -20.531 -11.531 1 81.56 166 VAL A C 1
ATOM 1342 O O . VAL A 1 166 ? 37.75 -21.547 -10.945 1 81.56 166 VAL A O 1
ATOM 1345 N N . VAL A 1 167 ? 38.156 -20.438 -12.812 1 87.31 167 VAL A N 1
ATOM 1346 C CA . VAL A 1 167 ? 37.688 -21.5 -13.688 1 87.31 167 VAL A CA 1
ATOM 1347 C C . VAL A 1 167 ? 38.531 -22.766 -13.477 1 87.31 167 VAL A C 1
ATOM 1349 O O . VAL A 1 167 ? 38 -23.875 -13.43 1 87.31 167 VAL A O 1
ATOM 1352 N N . LEU A 1 168 ? 39.781 -22.516 -13.234 1 85.62 168 LEU A N 1
ATOM 1353 C CA . LEU A 1 168 ? 40.688 -23.641 -13.07 1 85.62 168 LEU A CA 1
ATOM 1354 C C . LEU A 1 168 ? 40.562 -24.25 -11.672 1 85.62 168 LEU A C 1
ATOM 1356 O O . LEU A 1 168 ? 40.781 -25.438 -11.484 1 85.62 168 LEU A O 1
ATOM 1360 N N . ALA A 1 169 ? 40.125 -23.391 -10.758 1 82.69 169 ALA A N 1
ATOM 1361 C CA . ALA A 1 169 ? 40 -23.828 -9.367 1 82.69 169 ALA A CA 1
ATOM 1362 C C . ALA A 1 169 ? 38.719 -24.641 -9.164 1 82.69 169 ALA A C 1
ATOM 1364 O O . ALA A 1 169 ? 38.625 -25.453 -8.234 1 82.69 169 ALA A O 1
ATOM 1365 N N . ARG A 1 170 ? 37.844 -24.5 -10.07 1 84.25 170 ARG A N 1
ATOM 1366 C CA . ARG A 1 170 ? 36.562 -25.172 -9.898 1 84.25 170 ARG A CA 1
ATOM 1367 C C . ARG A 1 170 ? 36.125 -25.844 -11.188 1 84.25 170 ARG A C 1
ATOM 1369 O O . ARG A 1 170 ? 35.156 -25.422 -11.82 1 84.25 170 ARG A O 1
ATOM 1376 N N . PRO A 1 171 ? 36.625 -26.875 -11.414 1 85.62 171 PRO A N 1
ATOM 1377 C CA . PRO A 1 171 ? 36.281 -27.562 -12.656 1 85.62 171 PRO A CA 1
ATOM 1378 C C . PRO A 1 171 ? 34.844 -28.078 -12.672 1 85.62 171 PRO A C 1
ATOM 1380 O O . PRO A 1 171 ? 34.281 -28.328 -13.742 1 85.62 171 PRO A O 1
ATOM 1383 N N . GLU A 1 172 ? 34.25 -28.234 -11.547 1 82.88 172 GLU A N 1
ATOM 1384 C CA . GLU A 1 172 ? 32.844 -28.688 -11.469 1 82.88 172 GLU A CA 1
ATOM 1385 C C . GLU A 1 172 ? 31.891 -27.641 -12.055 1 82.88 172 GLU A C 1
ATOM 1387 O O . GLU A 1 172 ? 30.828 -27.984 -12.555 1 82.88 172 GLU A O 1
ATOM 1392 N N . TRP A 1 173 ? 32.406 -26.469 -12.062 1 86.06 173 TRP A N 1
ATOM 1393 C CA . TRP A 1 173 ? 31.547 -25.375 -12.547 1 86.06 173 TRP A CA 1
ATOM 1394 C C . TRP A 1 173 ? 31.828 -25.094 -14.023 1 86.06 173 TRP A C 1
ATOM 1396 O O . TRP A 1 173 ? 30.969 -24.562 -14.727 1 86.06 173 TRP A O 1
ATOM 1406 N N . PHE A 1 174 ? 33.031 -25.375 -14.367 1 89.19 174 PHE A N 1
ATOM 1407 C CA . PHE A 1 174 ? 33.406 -25.172 -15.75 1 89.19 174 PHE A CA 1
ATOM 1408 C C . PHE A 1 174 ? 34.031 -26.438 -16.328 1 89.19 174 PHE A C 1
ATOM 1410 O O . PHE A 1 174 ? 35.25 -26.5 -16.578 1 89.19 174 PHE A O 1
ATOM 1417 N N . PRO A 1 175 ? 33 -27.266 -16.594 1 89.62 175 PRO A N 1
ATOM 1418 C CA . PRO A 1 175 ? 33.531 -28.5 -17.172 1 89.62 175 PRO A CA 1
ATOM 1419 C C . PRO A 1 175 ? 34.156 -28.266 -18.547 1 89.62 175 PRO A C 1
ATOM 1421 O O . PRO A 1 175 ? 33.719 -27.406 -19.297 1 89.62 175 PRO A O 1
ATOM 1424 N N . SER A 1 176 ? 35.219 -28.984 -18.875 1 87.25 176 SER A N 1
ATOM 1425 C CA . SER A 1 176 ? 35.906 -28.953 -20.172 1 87.25 176 SER A CA 1
ATOM 1426 C C . SER A 1 176 ? 36.406 -27.562 -20.5 1 87.25 176 SER A C 1
ATOM 1428 O O . SER A 1 176 ? 36.312 -27.094 -21.625 1 87.25 176 SER A O 1
ATOM 1430 N N . ALA A 1 177 ? 36.844 -26.859 -19.5 1 89.19 177 ALA A N 1
ATOM 1431 C CA . ALA A 1 177 ? 37.375 -25.516 -19.688 1 89.19 177 ALA A CA 1
ATOM 1432 C C . ALA A 1 177 ? 38.531 -25.5 -20.688 1 89.19 177 ALA A C 1
ATOM 1434 O O . ALA A 1 177 ? 38.812 -24.469 -21.297 1 89.19 177 ALA A O 1
ATOM 1435 N N . GLU A 1 178 ? 39.094 -26.625 -20.875 1 85.75 178 GLU A N 1
ATOM 1436 C CA . GLU A 1 178 ? 40.25 -26.734 -21.766 1 85.75 178 GLU A CA 1
ATOM 1437 C C . GLU A 1 178 ? 39.844 -26.484 -23.219 1 85.75 178 GLU A C 1
ATOM 1439 O O . GLU A 1 178 ? 40.656 -26.062 -24.031 1 85.75 178 GLU A O 1
ATOM 1444 N N . LYS A 1 179 ? 38.625 -26.719 -23.531 1 85.56 179 LYS A N 1
ATOM 1445 C CA . LYS A 1 179 ? 38.125 -26.578 -24.906 1 85.56 179 LYS A CA 1
ATOM 1446 C C . LYS A 1 179 ? 38.031 -25.109 -25.297 1 85.56 179 LYS A C 1
ATOM 1448 O O . LYS A 1 179 ? 37.844 -24.781 -26.484 1 85.56 179 LYS A O 1
ATOM 1453 N N . CYS A 1 180 ? 38.156 -24.219 -24.359 1 88.38 180 CYS A N 1
ATOM 1454 C CA . CYS A 1 180 ? 37.938 -22.797 -24.609 1 88.38 180 CYS A CA 1
ATOM 1455 C C . CYS A 1 180 ? 39.25 -22.125 -24.969 1 88.38 180 CYS A C 1
ATOM 1457 O O . CYS A 1 180 ? 39.25 -21.016 -25.5 1 88.38 180 CYS A O 1
ATOM 1459 N N . GLY A 1 181 ? 40.375 -22.734 -24.859 1 82.12 181 GLY A N 1
ATOM 1460 C CA . GLY A 1 181 ? 41.656 -22.125 -25.188 1 82.12 181 GLY A CA 1
ATOM 1461 C C . GLY A 1 181 ? 41.906 -20.812 -24.469 1 82.12 181 GLY A C 1
ATOM 1462 O O . GLY A 1 181 ? 41.938 -20.766 -23.234 1 82.12 181 GLY A O 1
ATOM 1463 N N . HIS A 1 182 ? 41.906 -19.641 -25.25 1 83.44 182 HIS A N 1
ATOM 1464 C CA . HIS A 1 182 ? 42.25 -18.344 -24.688 1 83.44 182 HIS A CA 1
ATOM 1465 C C . HIS A 1 182 ? 41 -17.453 -24.609 1 83.44 182 HIS A C 1
ATOM 1467 O O . HIS A 1 182 ? 41.125 -16.234 -24.391 1 83.44 182 HIS A O 1
ATOM 1473 N N . MET A 1 183 ? 39.875 -18.094 -24.734 1 87.31 183 MET A N 1
ATOM 1474 C CA . MET A 1 183 ? 38.656 -17.297 -24.688 1 87.31 183 MET A CA 1
ATOM 1475 C C . MET A 1 183 ? 38.344 -16.875 -23.266 1 87.31 183 MET A C 1
ATOM 1477 O O . MET A 1 183 ? 38.844 -17.469 -22.297 1 87.31 183 MET A O 1
ATOM 1481 N N . ASN A 1 184 ? 37.531 -15.789 -23.172 1 86.31 184 ASN A N 1
ATOM 1482 C CA . ASN A 1 184 ? 37.062 -15.328 -21.875 1 86.31 184 ASN A CA 1
ATOM 1483 C C . ASN A 1 184 ? 35.938 -16.219 -21.344 1 86.31 184 ASN A C 1
ATOM 1485 O O . ASN A 1 184 ? 35.156 -16.734 -22.109 1 86.31 184 ASN A O 1
ATOM 1489 N N . PHE A 1 185 ? 35.938 -16.438 -20.062 1 89.06 185 PHE A N 1
ATOM 1490 C CA . PHE A 1 185 ? 34.906 -17.25 -19.422 1 89.06 185 PHE A CA 1
ATOM 1491 C C . PHE A 1 185 ? 33.812 -16.359 -18.844 1 89.06 185 PHE A C 1
ATOM 1493 O O . PHE A 1 185 ? 34.094 -15.297 -18.297 1 89.06 185 PHE A O 1
ATOM 1500 N N . PHE A 1 186 ? 32.594 -16.812 -19.062 1 86.38 186 PHE A N 1
ATOM 1501 C CA . PHE A 1 186 ? 31.453 -16.062 -18.578 1 86.38 186 PHE A CA 1
ATOM 1502 C C . PHE A 1 186 ? 30.5 -16.969 -17.797 1 86.38 186 PHE A C 1
ATOM 1504 O O . PHE A 1 186 ? 30.438 -18.172 -18.047 1 86.38 186 PHE A O 1
ATOM 1511 N N . GLU A 1 187 ? 29.859 -16.406 -16.844 1 88.06 187 GLU A N 1
ATOM 1512 C CA . GLU A 1 187 ? 28.766 -17.016 -16.109 1 88.06 187 GLU A CA 1
ATOM 1513 C C . GLU A 1 187 ? 27.469 -16.219 -16.25 1 88.06 187 GLU A C 1
ATOM 1515 O O . GLU A 1 187 ? 27.484 -14.992 -16.094 1 88.06 187 GLU A O 1
ATOM 1520 N N . ILE A 1 188 ? 26.453 -16.844 -16.703 1 87.88 188 ILE A N 1
ATOM 1521 C CA . ILE A 1 188 ? 25.156 -16.188 -16.922 1 87.88 188 ILE A CA 1
ATOM 1522 C C . ILE A 1 188 ? 24.125 -16.797 -15.977 1 87.88 188 ILE A C 1
ATOM 1524 O O . ILE A 1 188 ? 23.969 -18.016 -15.914 1 87.88 188 ILE A O 1
ATOM 1528 N N . PHE A 1 189 ? 23.531 -15.992 -15.234 1 88.31 189 PHE A N 1
ATOM 1529 C CA . PHE A 1 189 ? 22.406 -16.422 -14.414 1 88.31 189 PHE A CA 1
ATOM 1530 C C . PHE A 1 189 ? 21.078 -15.898 -14.984 1 88.31 189 PHE A C 1
ATOM 1532 O O . PHE A 1 189 ? 20.969 -14.711 -15.305 1 88.31 189 PHE A O 1
ATOM 1539 N N . LYS A 1 190 ? 20.172 -16.797 -15.148 1 89.62 190 LYS A N 1
ATOM 1540 C CA . LYS A 1 190 ? 18.812 -16.484 -15.562 1 89.62 190 LYS A CA 1
ATOM 1541 C C . LYS A 1 190 ? 17.828 -16.75 -14.438 1 89.62 190 LYS A C 1
ATOM 1543 O O . LYS A 1 190 ? 17.656 -17.891 -14 1 89.62 190 LYS A O 1
ATOM 1548 N N . THR A 1 191 ? 17.281 -15.727 -13.969 1 88.62 191 THR A N 1
ATOM 1549 C CA . THR A 1 191 ? 16.266 -15.875 -12.938 1 88.62 191 THR A CA 1
ATOM 1550 C C . THR A 1 191 ? 14.875 -15.57 -13.5 1 88.62 191 THR A C 1
ATOM 1552 O O . THR A 1 191 ? 14.641 -14.477 -14.023 1 88.62 191 THR A O 1
ATOM 1555 N N . ARG A 1 192 ? 14.055 -16.438 -13.25 1 90.69 192 ARG A N 1
ATOM 1556 C CA . ARG A 1 192 ? 12.719 -16.297 -13.82 1 90.69 192 ARG A CA 1
ATOM 1557 C C . ARG A 1 192 ? 11.758 -15.648 -12.82 1 90.69 192 ARG A C 1
ATOM 1559 O O . ARG A 1 192 ? 11.766 -15.992 -11.641 1 90.69 192 ARG A O 1
ATOM 1566 N N . ASN A 1 193 ? 10.984 -14.727 -13.344 1 90.25 193 ASN A N 1
ATOM 1567 C CA . ASN A 1 193 ? 9.914 -14.094 -12.586 1 90.25 193 ASN A CA 1
ATOM 1568 C C . ASN A 1 193 ? 8.539 -14.617 -13.008 1 90.25 193 ASN A C 1
ATOM 1570 O O . ASN A 1 193 ? 7.969 -14.148 -13.992 1 90.25 193 ASN A O 1
ATOM 1574 N N . PHE A 1 194 ? 8.023 -15.477 -12.172 1 89.88 194 PHE A N 1
ATOM 1575 C CA . PHE A 1 194 ? 6.758 -16.125 -12.5 1 89.88 194 PHE A CA 1
ATOM 1576 C C . PHE A 1 194 ? 5.598 -15.156 -12.305 1 89.88 194 PHE A C 1
ATOM 1578 O O . PHE A 1 194 ? 4.488 -15.406 -12.789 1 89.88 194 PHE A O 1
ATOM 1585 N N . THR A 1 195 ? 5.859 -14.156 -11.539 1 86.62 195 THR A N 1
ATOM 1586 C CA . THR A 1 195 ? 4.793 -13.203 -11.258 1 86.62 195 THR A CA 1
ATOM 1587 C C . THR A 1 195 ? 4.543 -12.297 -12.461 1 86.62 195 THR A C 1
ATOM 1589 O O . THR A 1 195 ? 3.443 -11.766 -12.625 1 86.62 195 THR A O 1
ATOM 1592 N N . ASN A 1 196 ? 5.508 -12.164 -13.273 1 87.75 196 ASN A N 1
ATOM 1593 C CA . ASN A 1 196 ? 5.367 -11.32 -14.453 1 87.75 196 ASN A CA 1
ATOM 1594 C C . ASN A 1 196 ? 5.465 -12.133 -15.742 1 87.75 196 ASN A C 1
ATOM 1596 O O . ASN A 1 196 ? 6.492 -12.102 -16.422 1 87.75 196 ASN A O 1
ATOM 1600 N N . CYS A 1 197 ? 4.398 -12.797 -16.047 1 86.25 197 CYS A N 1
ATOM 1601 C CA . CYS A 1 197 ? 4.316 -13.586 -17.266 1 86.25 197 CYS A CA 1
ATOM 1602 C C . CYS A 1 197 ? 3.188 -13.086 -18.172 1 86.25 197 CYS A C 1
ATOM 1604 O O . CYS A 1 197 ? 2.145 -12.656 -17.672 1 86.25 197 CYS A O 1
ATOM 1606 N N . GLU A 1 198 ? 3.383 -13.031 -19.422 1 79.69 198 GLU A N 1
ATOM 1607 C CA . GLU A 1 198 ? 2.332 -12.664 -20.375 1 79.69 198 GLU A CA 1
ATOM 1608 C C . GLU A 1 198 ? 1.252 -13.742 -20.438 1 79.69 198 GLU A C 1
ATOM 1610 O O . GLU A 1 198 ? 0.061 -13.43 -20.5 1 79.69 198 GLU A O 1
ATOM 1615 N N . TYR A 1 199 ? 1.744 -14.914 -20.516 1 75.19 199 TYR A N 1
ATOM 1616 C CA . TYR A 1 199 ? 0.845 -16.062 -20.406 1 75.19 199 TYR A CA 1
ATOM 1617 C C . TYR A 1 199 ? 1.458 -17.156 -19.531 1 75.19 199 TYR A C 1
ATOM 1619 O O . TYR A 1 199 ? 2.668 -17.391 -19.578 1 75.19 199 TYR A O 1
ATOM 1627 N N . SER A 1 200 ? 0.637 -17.547 -18.594 1 70.81 200 SER A N 1
ATOM 1628 C CA . SER A 1 200 ? 1.16 -18.562 -17.688 1 70.81 200 SER A CA 1
ATOM 1629 C C . SER A 1 200 ? 0.433 -19.891 -17.844 1 70.81 200 SER A C 1
ATOM 1631 O O . SER A 1 200 ? -0.75 -19.922 -18.203 1 70.81 200 SER A O 1
ATOM 1633 N N . ALA A 1 201 ? 1.212 -20.906 -17.781 1 69.94 201 ALA A N 1
ATOM 1634 C CA . ALA A 1 201 ? 0.649 -22.25 -17.766 1 69.94 201 ALA A CA 1
ATOM 1635 C C . ALA A 1 201 ? 0.264 -22.656 -16.344 1 69.94 201 ALA A C 1
ATOM 1637 O O . ALA A 1 201 ? 1.062 -23.281 -15.625 1 69.94 201 ALA A O 1
ATOM 1638 N N . GLU A 1 202 ? -0.841 -22.172 -15.891 1 75.19 202 GLU A N 1
ATOM 1639 C CA . GLU A 1 202 ? -1.22 -22.484 -14.516 1 75.19 202 GLU A CA 1
ATOM 1640 C C . GLU A 1 202 ? -2.688 -22.891 -14.43 1 75.19 202 GLU A C 1
ATOM 1642 O O . GLU A 1 202 ? -3.498 -22.5 -15.273 1 75.19 202 GLU A O 1
ATOM 1647 N N . PHE A 1 203 ? -2.926 -23.844 -13.5 1 77.19 203 PHE A N 1
ATOM 1648 C CA . PHE A 1 203 ? -4.285 -24.234 -13.148 1 77.19 203 PHE A CA 1
ATOM 1649 C C . PHE A 1 203 ? -4.492 -24.172 -11.633 1 77.19 203 PHE A C 1
ATOM 1651 O O . PHE A 1 203 ? -3.707 -24.734 -10.875 1 77.19 203 PHE A O 1
ATOM 1658 N N . HIS A 1 204 ? -5.348 -23.359 -11.336 1 80.06 204 HIS A N 1
ATOM 1659 C CA . HIS A 1 204 ? -5.656 -23.281 -9.914 1 80.06 204 HIS A CA 1
ATOM 1660 C C . HIS A 1 204 ? -7.16 -23.188 -9.68 1 80.06 204 HIS A C 1
ATOM 1662 O O . HIS A 1 204 ? -7.914 -22.844 -10.594 1 80.06 204 HIS A O 1
ATOM 1668 N N . PHE A 1 205 ? -7.594 -23.672 -8.523 1 82.44 205 PHE A N 1
ATOM 1669 C CA . PHE A 1 205 ? -9 -23.562 -8.133 1 82.44 205 PHE A CA 1
ATOM 1670 C C . PHE A 1 205 ? -9.125 -23.406 -6.621 1 82.44 205 PHE A C 1
ATOM 1672 O O . PHE A 1 205 ? -8.508 -24.141 -5.855 1 82.44 205 PHE A O 1
ATOM 1679 N N . GLY A 1 206 ? -9.797 -22.344 -6.34 1 79.38 206 GLY A N 1
ATOM 1680 C CA . GLY A 1 206 ? -10.195 -22.234 -4.949 1 79.38 206 GLY A CA 1
ATOM 1681 C C . GLY A 1 206 ? -9.25 -21.375 -4.125 1 79.38 206 GLY A C 1
ATOM 1682 O O . GLY A 1 206 ? -9.242 -21.453 -2.893 1 79.38 206 GLY A O 1
ATOM 1683 N N . LEU A 1 207 ? -8.391 -20.594 -4.754 1 77.12 207 LEU A N 1
ATOM 1684 C CA . LEU A 1 207 ? -7.523 -19.703 -3.99 1 77.12 207 LEU A CA 1
ATOM 1685 C C . LEU A 1 207 ? -8.328 -18.562 -3.365 1 77.12 207 LEU A C 1
ATOM 1687 O O . LEU A 1 207 ? -9.227 -18 -4.004 1 77.12 207 LEU A O 1
ATOM 1691 N N . PRO A 1 208 ? -8.008 -18.328 -2.176 1 70.75 208 PRO A N 1
ATOM 1692 C CA . PRO A 1 208 ? -8.75 -17.25 -1.523 1 70.75 208 PRO A CA 1
ATOM 1693 C C . PRO A 1 208 ? -8.344 -15.867 -2.037 1 70.75 208 PRO A C 1
ATOM 1695 O O . PRO A 1 208 ? -7.16 -15.617 -2.289 1 70.75 208 PRO A O 1
ATOM 1698 N N . ALA A 1 209 ? -9.328 -15 -2.152 1 69.25 209 ALA A N 1
ATOM 1699 C CA . ALA A 1 209 ? -9.078 -13.648 -2.65 1 69.25 209 ALA A CA 1
ATOM 1700 C C . ALA A 1 209 ? -8.398 -12.789 -1.59 1 69.25 209 ALA A C 1
ATOM 1702 O O . ALA A 1 209 ? -7.793 -11.766 -1.909 1 69.25 209 ALA A O 1
ATOM 1703 N N . SER A 1 210 ? -8.43 -13.125 -0.402 1 63.22 210 SER A N 1
ATOM 1704 C CA . SER A 1 210 ? -7.875 -12.344 0.697 1 63.22 210 SER A CA 1
ATOM 1705 C C . SER A 1 210 ? -6.348 -12.375 0.688 1 63.22 210 SER A C 1
ATOM 1707 O O . SER A 1 210 ? -5.699 -11.5 1.263 1 63.22 210 SER A O 1
ATOM 1709 N N . LYS A 1 211 ? -5.832 -13.367 -0.03 1 64.56 211 LYS A N 1
ATOM 1710 C CA . LYS A 1 211 ? -4.379 -13.508 -0.073 1 64.56 211 LYS A CA 1
ATOM 1711 C C . LYS A 1 211 ? -3.797 -12.82 -1.306 1 64.56 211 LYS A C 1
ATOM 1713 O O . LYS A 1 211 ? -4.449 -12.75 -2.35 1 64.56 211 LYS A O 1
ATOM 1718 N N . LYS A 1 212 ? -2.709 -12.164 -0.931 1 70.12 212 LYS A N 1
ATOM 1719 C CA . LYS A 1 212 ? -2 -11.562 -2.055 1 70.12 212 LYS A CA 1
ATOM 1720 C C . LYS A 1 212 ? -1.289 -12.617 -2.893 1 70.12 212 LYS A C 1
ATOM 1722 O O . LYS A 1 212 ? -0.085 -12.836 -2.738 1 70.12 212 LYS A O 1
ATOM 1727 N N . CYS A 1 213 ? -2.109 -13.305 -3.742 1 76.62 213 CYS A N 1
ATOM 1728 C CA . CYS A 1 213 ? -1.56 -14.391 -4.547 1 76.62 213 CYS A CA 1
ATOM 1729 C C . CYS A 1 213 ? -1.656 -14.07 -6.035 1 76.62 213 CYS A C 1
ATOM 1731 O O . CYS A 1 213 ? -2.674 -13.547 -6.496 1 76.62 213 CYS A O 1
ATOM 1733 N N . HIS A 1 214 ? -0.539 -14.148 -6.578 1 80.12 214 HIS A N 1
ATOM 1734 C CA . HIS A 1 214 ? -0.545 -14.258 -8.031 1 80.12 214 HIS A CA 1
ATOM 1735 C C . HIS A 1 214 ? -0.489 -15.719 -8.477 1 80.12 214 HIS A C 1
ATOM 1737 O O . HIS A 1 214 ? 0.539 -16.375 -8.312 1 80.12 214 HIS A O 1
ATOM 1743 N N . PRO A 1 215 ? -1.695 -16.125 -8.914 1 81.56 215 PRO A N 1
ATOM 1744 C CA . PRO A 1 215 ? -1.691 -17.547 -9.281 1 81.56 215 PRO A CA 1
ATOM 1745 C C . PRO A 1 215 ? -0.529 -17.906 -10.203 1 81.56 215 PRO A C 1
ATOM 1747 O O . PRO A 1 215 ? -0.292 -17.234 -11.203 1 81.56 215 PRO A O 1
ATOM 1750 N N . GLY A 1 216 ? 0.176 -18.953 -9.812 1 79.81 216 GLY A N 1
ATOM 1751 C CA . GLY A 1 216 ? 1.333 -19.391 -10.578 1 79.81 216 GLY A CA 1
ATOM 1752 C C . GLY A 1 216 ? 2.543 -18.484 -10.398 1 79.81 216 GLY A C 1
ATOM 1753 O O . GLY A 1 216 ? 3.543 -18.641 -11.102 1 79.81 216 GLY A O 1
ATOM 1754 N N . GLY A 1 217 ? 2.404 -17.578 -9.578 1 83.56 217 GLY A N 1
ATOM 1755 C CA . GLY A 1 217 ? 3.498 -16.641 -9.367 1 83.56 217 GLY A CA 1
ATOM 1756 C C . GLY A 1 217 ? 4.602 -17.203 -8.484 1 83.56 217 GLY A C 1
ATOM 1757 O O . GLY A 1 217 ? 4.641 -18.406 -8.227 1 83.56 217 GLY A O 1
ATOM 1758 N N . ASN A 1 218 ? 5.547 -16.359 -8.133 1 87.5 218 ASN A N 1
ATOM 1759 C CA . ASN A 1 218 ? 6.699 -16.781 -7.352 1 87.5 218 ASN A CA 1
ATOM 1760 C C . ASN A 1 218 ? 6.316 -17.094 -5.906 1 87.5 218 ASN A C 1
ATOM 1762 O O . ASN A 1 218 ? 7.027 -17.828 -5.215 1 87.5 218 ASN A O 1
ATOM 1766 N N . ALA A 1 219 ? 5.266 -16.438 -5.496 1 84 219 ALA A N 1
ATOM 1767 C CA . ALA A 1 219 ? 4.848 -16.703 -4.121 1 84 219 ALA A CA 1
ATOM 1768 C C . ALA A 1 219 ? 3.363 -16.406 -3.93 1 84 219 ALA A C 1
ATOM 1770 O O . ALA A 1 219 ? 2.771 -15.641 -4.688 1 84 219 ALA A O 1
ATOM 1771 N N . CYS A 1 220 ? 2.834 -17.156 -3.045 1 82 220 CYS A N 1
ATOM 1772 C CA . CYS A 1 220 ? 1.478 -16.922 -2.561 1 82 220 CYS A CA 1
ATOM 1773 C C . CYS A 1 220 ? 1.432 -16.938 -1.038 1 82 220 CYS A C 1
ATOM 1775 O O . CYS A 1 220 ? 1.123 -17.953 -0.431 1 82 220 CYS A O 1
ATOM 1777 N N . ASP A 1 221 ? 1.757 -15.727 -0.565 1 72.38 221 ASP A N 1
ATOM 1778 C CA . ASP A 1 221 ? 1.779 -15.562 0.885 1 72.38 221 ASP A CA 1
ATOM 1779 C C . ASP A 1 221 ? 2.391 -16.781 1.565 1 72.38 221 ASP A C 1
ATOM 1781 O O . ASP A 1 221 ? 3.547 -17.141 1.309 1 72.38 221 ASP A O 1
ATOM 1785 N N . ASP A 1 222 ? 1.591 -17.625 2.264 1 67.62 222 ASP A N 1
ATOM 1786 C CA . ASP A 1 222 ? 2.137 -18.75 3.012 1 67.62 222 ASP A CA 1
ATOM 1787 C C . ASP A 1 222 ? 1.797 -20.078 2.332 1 67.62 222 ASP A C 1
ATOM 1789 O O . ASP A 1 222 ? 2.092 -21.156 2.867 1 67.62 222 ASP A O 1
ATOM 1793 N N . PHE A 1 223 ? 1.318 -20.047 1.112 1 76.88 223 PHE A N 1
ATOM 1794 C CA . PHE A 1 223 ? 0.904 -21.281 0.447 1 76.88 223 PHE A CA 1
ATOM 1795 C C . PHE A 1 223 ? 2.078 -21.922 -0.28 1 76.88 223 PHE A C 1
ATOM 1797 O O . PHE A 1 223 ? 2.385 -23.094 -0.056 1 76.88 223 PHE A O 1
ATOM 1804 N N . TRP A 1 224 ? 2.623 -21.109 -1.053 1 85.12 224 TRP A N 1
ATOM 1805 C CA . TRP A 1 224 ? 3.75 -21.703 -1.765 1 85.12 224 TRP A CA 1
ATOM 1806 C C . TRP A 1 224 ? 4.797 -20.656 -2.104 1 85.12 224 TRP A C 1
ATOM 1808 O O . TRP A 1 224 ? 4.52 -19.453 -2.045 1 85.12 224 TRP A O 1
ATOM 1818 N N . LYS A 1 225 ? 5.961 -21.234 -2.338 1 83.69 225 LYS A N 1
ATOM 1819 C CA . LYS A 1 225 ? 7.098 -20.484 -2.871 1 83.69 225 LYS A CA 1
ATOM 1820 C C . LYS A 1 225 ? 7.77 -21.25 -4.012 1 83.69 225 LYS A C 1
ATOM 1822 O O . LYS A 1 225 ? 7.898 -22.484 -3.951 1 83.69 225 LYS A O 1
ATOM 1827 N N . ARG A 1 226 ? 8.031 -20.516 -5.047 1 87.69 226 ARG A N 1
ATOM 1828 C CA . ARG A 1 226 ? 8.664 -21.188 -6.184 1 87.69 226 ARG A CA 1
ATOM 1829 C C . ARG A 1 226 ? 9.805 -20.328 -6.746 1 87.69 226 ARG A C 1
ATOM 1831 O O . ARG A 1 226 ? 9.711 -19.109 -6.785 1 87.69 226 ARG A O 1
ATOM 1838 N N . ALA A 1 227 ? 10.828 -20.969 -7.098 1 88.44 227 ALA A N 1
ATOM 1839 C CA . ALA A 1 227 ? 11.992 -20.312 -7.68 1 88.44 227 ALA A CA 1
ATOM 1840 C C . ALA A 1 227 ? 12.617 -21.172 -8.773 1 88.44 227 ALA A C 1
ATOM 1842 O O . ALA A 1 227 ? 12.594 -22.406 -8.703 1 88.44 227 ALA A O 1
ATOM 1843 N N . SER A 1 228 ? 12.992 -20.547 -9.797 1 90.44 228 SER A N 1
ATOM 1844 C CA . SER A 1 228 ? 13.719 -21.203 -10.883 1 90.44 228 SER A CA 1
ATOM 1845 C C . SER A 1 228 ? 14.891 -20.344 -11.359 1 90.44 228 SER A C 1
ATOM 1847 O O . SER A 1 228 ? 14.711 -19.203 -11.766 1 90.44 228 SER A O 1
ATOM 1849 N N . VAL A 1 229 ? 16.078 -20.906 -11.234 1 89.81 229 VAL A N 1
ATOM 1850 C CA . VAL A 1 229 ? 17.297 -20.203 -11.617 1 89.81 229 VAL A CA 1
ATOM 1851 C C . VAL A 1 229 ? 18.141 -21.078 -12.531 1 89.81 229 VAL A C 1
ATOM 1853 O O . VAL A 1 229 ? 18.344 -22.266 -12.258 1 89.81 229 VAL A O 1
ATOM 1856 N N . THR A 1 230 ? 18.516 -20.562 -13.625 1 91.38 230 THR A N 1
ATOM 1857 C CA . THR A 1 230 ? 19.406 -21.25 -14.555 1 91.38 230 THR A CA 1
ATOM 1858 C C . THR A 1 230 ? 20.797 -20.609 -14.555 1 91.38 230 THR A C 1
ATOM 1860 O O . THR A 1 230 ? 20.922 -19.406 -14.695 1 91.38 230 THR A O 1
ATOM 1863 N N . ARG A 1 231 ? 21.766 -21.438 -14.336 1 91.06 231 ARG A N 1
ATOM 1864 C CA . ARG A 1 231 ? 23.156 -21 -14.414 1 91.06 231 ARG A CA 1
ATOM 1865 C C . ARG A 1 231 ? 23.828 -21.547 -15.664 1 91.06 231 ARG A C 1
ATOM 1867 O O . ARG A 1 231 ? 23.812 -22.766 -15.898 1 91.06 231 ARG A O 1
ATOM 1874 N N . ILE A 1 232 ? 24.391 -20.688 -16.453 1 92 232 ILE A N 1
ATOM 1875 C CA . ILE A 1 232 ? 25.094 -21.094 -17.656 1 92 232 ILE A CA 1
ATOM 1876 C C . ILE A 1 232 ? 26.562 -20.656 -17.562 1 92 232 ILE A C 1
ATOM 1878 O O . ILE A 1 232 ? 26.844 -19.5 -17.281 1 92 232 ILE A O 1
ATOM 1882 N N . SER A 1 233 ? 27.406 -21.578 -17.656 1 92.5 233 SER A N 1
ATOM 1883 C CA . SER A 1 233 ? 28.828 -21.281 -17.734 1 92.5 233 SER A CA 1
ATOM 1884 C C . SER A 1 233 ? 29.359 -21.547 -19.141 1 92.5 233 SER A C 1
ATOM 1886 O O . SER A 1 233 ? 29.047 -22.562 -19.75 1 92.5 233 SER A O 1
ATOM 1888 N N . GLY A 1 234 ? 30.047 -20.625 -19.672 1 90.62 234 GLY A N 1
ATOM 1889 C CA . GLY A 1 234 ? 30.594 -20.766 -21.016 1 90.62 234 GLY A CA 1
ATOM 1890 C C . GLY A 1 234 ? 31.766 -19.844 -21.281 1 90.62 234 GLY A C 1
ATOM 1891 O O . GLY A 1 234 ? 32.312 -19.234 -20.359 1 90.62 234 GLY A O 1
ATOM 1892 N N . CYS A 1 235 ? 32.281 -19.984 -22.422 1 89.94 235 CYS A N 1
ATOM 1893 C CA . CYS A 1 235 ? 33.406 -19.156 -22.828 1 89.94 235 CYS A CA 1
ATOM 1894 C C . CYS A 1 235 ? 33.219 -18.609 -24.25 1 89.94 235 CYS A C 1
ATOM 1896 O O . CYS A 1 235 ? 32.438 -19.172 -25.031 1 89.94 235 CYS A O 1
ATOM 1898 N N . GLY A 1 236 ? 33.719 -17.484 -24.484 1 85.06 236 GLY A N 1
ATOM 1899 C CA . GLY A 1 236 ? 33.688 -16.906 -25.812 1 85.06 236 GLY A CA 1
ATOM 1900 C C . GLY A 1 236 ? 33.188 -15.469 -25.812 1 85.06 236 GLY A C 1
ATOM 1901 O O . GLY A 1 236 ? 33.406 -14.727 -24.859 1 85.06 236 GLY A O 1
ATOM 1902 N N . ASP A 1 237 ? 32.75 -15.07 -26.984 1 77 237 ASP A N 1
ATOM 1903 C CA . ASP A 1 237 ? 32.219 -13.719 -27.141 1 77 237 ASP A CA 1
ATOM 1904 C C . ASP A 1 237 ? 30.797 -13.75 -27.688 1 77 237 ASP A C 1
ATOM 1906 O O . ASP A 1 237 ? 30.172 -14.812 -27.734 1 77 237 ASP A O 1
ATOM 1910 N N . GLN A 1 238 ? 30.266 -12.625 -28.062 1 71.62 238 GLN A N 1
ATOM 1911 C CA . GLN A 1 238 ? 28.891 -12.5 -28.5 1 71.62 238 GLN A CA 1
ATOM 1912 C C . GLN A 1 238 ? 28.641 -13.305 -29.781 1 71.62 238 GLN A C 1
ATOM 1914 O O . GLN A 1 238 ? 27.531 -13.773 -30.016 1 71.62 238 GLN A O 1
ATOM 1919 N N . ASN A 1 239 ? 29.688 -13.406 -30.547 1 70.25 239 ASN A N 1
ATOM 1920 C CA . ASN A 1 239 ? 29.531 -14.07 -31.828 1 70.25 239 ASN A CA 1
ATOM 1921 C C . ASN A 1 239 ? 29.75 -15.57 -31.719 1 70.25 239 ASN A C 1
ATOM 1923 O O . ASN A 1 239 ? 29.234 -16.344 -32.531 1 70.25 239 ASN A O 1
ATOM 1927 N N . ASP A 1 240 ? 30.594 -15.875 -30.766 1 78.94 240 ASP A N 1
ATOM 1928 C CA . ASP A 1 240 ? 30.938 -17.281 -30.594 1 78.94 240 ASP A CA 1
ATOM 1929 C C . ASP A 1 240 ? 30.938 -17.672 -29.125 1 78.94 240 ASP A C 1
ATOM 1931 O O . ASP A 1 240 ? 32 -17.75 -28.5 1 78.94 240 ASP A O 1
ATOM 1935 N N . PHE A 1 241 ? 29.766 -17.938 -28.672 1 84 241 PHE A N 1
ATOM 1936 C CA . PHE A 1 241 ? 29.656 -18.344 -27.281 1 84 241 PHE A CA 1
ATOM 1937 C C . PHE A 1 241 ? 29.453 -19.859 -27.156 1 84 241 PHE A C 1
ATOM 1939 O O . PHE A 1 241 ? 28.5 -20.406 -27.719 1 84 241 PHE A O 1
ATOM 1946 N N . ARG A 1 242 ? 30.312 -20.438 -26.516 1 88.19 242 ARG A N 1
ATOM 1947 C CA . ARG A 1 242 ? 30.25 -21.891 -26.281 1 88.19 242 ARG A CA 1
ATOM 1948 C C . ARG A 1 242 ? 29.719 -22.203 -24.891 1 88.19 242 ARG A C 1
ATOM 1950 O O . ARG A 1 242 ? 30.297 -21.781 -23.891 1 88.19 242 ARG A O 1
ATOM 1957 N N . ILE A 1 243 ? 28.672 -22.906 -24.859 1 91.5 243 ILE A N 1
ATOM 1958 C CA . ILE A 1 243 ? 28.109 -23.312 -23.578 1 91.5 243 ILE A CA 1
ATOM 1959 C C . ILE A 1 243 ? 28.875 -24.531 -23.047 1 91.5 243 ILE A C 1
ATOM 1961 O O . ILE A 1 243 ? 28.969 -25.547 -23.734 1 91.5 243 ILE A O 1
ATOM 1965 N N . LEU A 1 244 ? 29.453 -24.406 -21.891 1 93.81 244 LEU A N 1
ATOM 1966 C CA . LEU A 1 244 ? 30.156 -25.516 -21.25 1 93.81 244 LEU A CA 1
ATOM 1967 C C . LEU A 1 244 ? 29.219 -26.297 -20.328 1 93.81 244 LEU A C 1
ATOM 1969 O O . LEU A 1 244 ? 29.266 -27.516 -20.266 1 93.81 244 LEU A O 1
ATOM 1973 N N . GLN A 1 245 ? 28.438 -25.578 -19.609 1 94.5 245 GLN A N 1
ATOM 1974 C CA . GLN A 1 245 ? 27.5 -26.188 -18.672 1 94.5 245 GLN A CA 1
ATOM 1975 C C . GLN A 1 245 ? 26.25 -25.312 -18.516 1 94.5 245 GLN A C 1
ATOM 1977 O O . GLN A 1 245 ? 26.328 -24.094 -18.531 1 94.5 245 GLN A O 1
ATOM 1982 N N . SER A 1 246 ? 25.141 -25.906 -18.547 1 94.56 246 SER A N 1
ATOM 1983 C CA . SER A 1 246 ? 23.875 -25.297 -18.203 1 94.56 246 SER A CA 1
ATOM 1984 C C . SER A 1 246 ? 23.172 -26.047 -17.078 1 94.56 246 SER A C 1
ATOM 1986 O O . SER A 1 246 ? 22.953 -27.266 -17.188 1 94.56 246 SER A O 1
ATOM 1988 N N . GLU A 1 247 ? 22.906 -25.391 -16 1 92.38 247 GLU A N 1
ATOM 1989 C CA . GLU A 1 247 ? 22.234 -26 -14.852 1 92.38 247 GLU A CA 1
ATOM 1990 C C . GLU A 1 247 ? 21 -25.203 -14.445 1 92.38 247 GLU A C 1
ATOM 1992 O O . GLU A 1 247 ? 21.078 -24 -14.188 1 92.38 247 GLU A O 1
ATOM 1997 N N . THR A 1 248 ? 19.906 -25.828 -14.469 1 91.81 248 THR A N 1
ATOM 1998 C CA . THR A 1 248 ? 18.672 -25.203 -14.016 1 91.81 248 THR A CA 1
ATOM 1999 C C . THR A 1 248 ? 18.188 -25.828 -12.711 1 91.81 248 THR A C 1
ATOM 2001 O O . THR A 1 248 ? 18.094 -27.047 -12.602 1 91.81 248 THR A O 1
ATOM 2004 N N . ASN A 1 249 ? 17.984 -25.031 -11.773 1 88.94 249 ASN A N 1
ATOM 2005 C CA . ASN A 1 249 ? 17.422 -25.453 -10.492 1 88.94 249 ASN A CA 1
ATOM 2006 C C . ASN A 1 249 ? 16.047 -24.844 -10.258 1 88.94 249 ASN A C 1
ATOM 2008 O O . ASN A 1 249 ? 15.859 -23.641 -10.406 1 88.94 249 ASN A O 1
ATOM 2012 N N . SER A 1 250 ? 15.133 -25.672 -10.023 1 89.12 250 SER A N 1
ATOM 2013 C CA . SER A 1 250 ? 13.773 -25.25 -9.719 1 89.12 250 SER A CA 1
ATOM 2014 C C . SER A 1 250 ? 13.281 -25.844 -8.406 1 89.12 250 SER A C 1
ATOM 2016 O O . SER A 1 250 ? 13.523 -27.016 -8.125 1 89.12 250 SER A O 1
ATOM 2018 N N . ARG A 1 251 ? 12.742 -25.047 -7.602 1 87.88 251 ARG A N 1
ATOM 2019 C CA . ARG A 1 251 ? 12.234 -25.5 -6.312 1 87.88 251 ARG A CA 1
ATOM 2020 C C . ARG A 1 251 ? 10.852 -24.938 -6.031 1 87.88 251 ARG A C 1
ATOM 2022 O O . ARG A 1 251 ? 10.586 -23.766 -6.316 1 87.88 251 ARG A O 1
ATOM 2029 N N . VAL A 1 252 ? 10.016 -25.797 -5.566 1 88.88 252 VAL A N 1
ATOM 2030 C CA . VAL A 1 252 ? 8.68 -25.406 -5.129 1 88.88 252 VAL A CA 1
ATOM 2031 C C . VAL A 1 252 ? 8.453 -25.859 -3.689 1 88.88 252 VAL A C 1
ATOM 2033 O O . VAL A 1 252 ? 8.648 -27.047 -3.371 1 88.88 252 VAL A O 1
ATOM 2036 N N . ILE A 1 253 ? 8.156 -24.953 -2.861 1 85.81 253 ILE A N 1
ATOM 2037 C CA . ILE A 1 253 ? 7.859 -25.266 -1.467 1 85.81 253 ILE A CA 1
ATOM 2038 C C . ILE A 1 253 ? 6.406 -24.906 -1.154 1 85.81 253 ILE A C 1
ATOM 2040 O O . ILE A 1 253 ? 5.961 -23.797 -1.438 1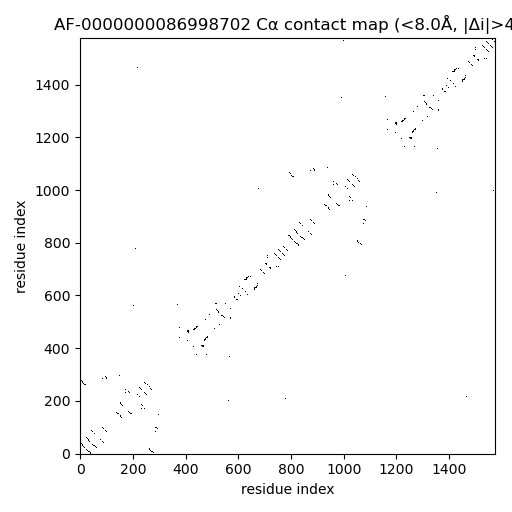 85.81 253 ILE A O 1
ATOM 2044 N N . THR A 1 254 ? 5.68 -25.828 -0.678 1 85.56 254 THR A N 1
ATOM 2045 C CA . THR A 1 254 ? 4.277 -25.609 -0.338 1 85.56 254 THR A CA 1
ATOM 2046 C C . THR A 1 254 ? 4.035 -25.875 1.146 1 85.56 254 THR A C 1
ATOM 2048 O O . THR A 1 254 ? 4.562 -26.844 1.706 1 85.56 254 THR A O 1
ATOM 2051 N N . ASN A 1 255 ? 3.322 -24.922 1.667 1 78.12 255 ASN A N 1
ATOM 2052 C CA . ASN A 1 255 ? 2.906 -25.109 3.051 1 78.12 255 ASN A CA 1
ATOM 2053 C C . ASN A 1 255 ? 1.666 -26 3.145 1 78.12 255 ASN A C 1
ATOM 2055 O O . ASN A 1 255 ? 0.631 -25.688 2.551 1 78.12 255 ASN A O 1
ATOM 2059 N N . LEU A 1 256 ? 1.774 -27.141 3.836 1 75 256 LEU A N 1
ATOM 2060 C CA . LEU A 1 256 ? 0.67 -28.094 3.92 1 75 256 LEU A CA 1
ATOM 2061 C C . LEU A 1 256 ? -0.298 -27.703 5.031 1 75 256 LEU A C 1
ATOM 2063 O O . LEU A 1 256 ? -1.352 -28.328 5.188 1 75 256 LEU A O 1
ATOM 2067 N N . HIS A 1 257 ? 0.02 -26.453 5.609 1 60.5 257 HIS A N 1
ATOM 2068 C CA . HIS A 1 257 ? -0.808 -25.922 6.688 1 60.5 257 HIS A CA 1
ATOM 2069 C C . HIS A 1 257 ? -1.173 -27.016 7.691 1 60.5 257 HIS A C 1
ATOM 2071 O O . HIS A 1 257 ? -2.318 -27.094 8.141 1 60.5 257 HIS A O 1
ATOM 2077 N N . LEU A 1 258 ? -0.388 -28.094 7.73 1 56.34 258 LEU A N 1
ATOM 2078 C CA . LEU A 1 258 ? -0.542 -29.109 8.758 1 56.34 258 LEU A CA 1
ATOM 2079 C C . LEU A 1 258 ? 0.041 -28.641 10.086 1 56.34 258 LEU A C 1
ATOM 2081 O O . LEU A 1 258 ? 0.541 -27.516 10.188 1 56.34 258 LEU A O 1
ATOM 2085 N N . HIS A 1 259 ? -0.259 -29.406 11.203 1 52 259 HIS A N 1
ATOM 2086 C CA . HIS A 1 259 ? 0.243 -29.062 12.523 1 52 259 HIS A CA 1
ATOM 2087 C C . HIS A 1 259 ? 1.729 -28.719 12.477 1 52 259 HIS A C 1
ATOM 2089 O O . HIS A 1 259 ? 2.498 -29.375 11.773 1 52 259 HIS A O 1
ATOM 2095 N N . LYS A 1 260 ? 2.232 -27.672 13.07 1 54.16 260 LYS A N 1
ATOM 2096 C CA . LYS A 1 260 ? 3.58 -27.188 13.359 1 54.16 260 LYS A CA 1
ATOM 2097 C C . LYS A 1 260 ? 4.25 -26.625 12.109 1 54.16 260 LYS A C 1
ATOM 2099 O O . LYS A 1 260 ? 5.465 -26.734 11.945 1 54.16 260 LYS A O 1
ATOM 2104 N N . GLY A 1 261 ? 3.508 -26.172 11.102 1 61.97 261 GLY A N 1
ATOM 2105 C CA . GLY A 1 261 ? 4.145 -25.484 9.984 1 61.97 261 GLY A CA 1
ATOM 2106 C C . GLY A 1 261 ? 4.84 -26.438 9.023 1 61.97 261 GLY A C 1
ATOM 2107 O O . GLY A 1 261 ? 5.926 -26.141 8.523 1 61.97 261 GLY A O 1
ATOM 2108 N N . THR A 1 262 ? 4.328 -27.609 8.664 1 71.69 262 THR A N 1
ATOM 2109 C CA . THR A 1 262 ? 4.91 -28.609 7.785 1 71.69 262 THR A CA 1
ATOM 2110 C C . THR A 1 262 ? 4.895 -28.141 6.336 1 71.69 262 THR A C 1
ATOM 2112 O O . THR A 1 262 ? 3.865 -27.672 5.836 1 71.69 262 THR A O 1
ATOM 2115 N N . GLU A 1 263 ? 6.176 -28.156 5.75 1 79.69 263 GLU A N 1
ATOM 2116 C CA . GLU A 1 263 ? 6.34 -27.734 4.363 1 79.69 263 GLU A CA 1
ATOM 2117 C C . GLU A 1 263 ? 6.801 -28.891 3.484 1 79.69 263 GLU A C 1
ATOM 2119 O O . GLU A 1 263 ? 7.594 -29.734 3.916 1 79.69 263 GLU A O 1
ATOM 2124 N N . ALA A 1 264 ? 6.086 -29.125 2.377 1 84.88 264 ALA A N 1
ATOM 2125 C CA . ALA A 1 264 ? 6.527 -30.062 1.345 1 84.88 264 ALA A CA 1
ATOM 2126 C C . ALA A 1 264 ? 7.293 -29.344 0.241 1 84.88 264 ALA A C 1
ATOM 2128 O O . ALA A 1 264 ? 7.07 -28.156 -0.002 1 84.88 264 ALA A O 1
ATOM 2129 N N . SER A 1 265 ? 8.273 -30.047 -0.228 1 87.69 265 SER A N 1
ATOM 2130 C CA . SER A 1 265 ? 9.078 -29.406 -1.255 1 87.69 265 SER A CA 1
ATOM 2131 C C . SER A 1 265 ? 9.336 -30.344 -2.434 1 87.69 265 SER A C 1
ATOM 2133 O O . SER A 1 265 ? 9.367 -31.562 -2.266 1 87.69 265 SER A O 1
ATOM 2135 N N . VAL A 1 266 ? 9.281 -29.812 -3.602 1 89.88 266 VAL A N 1
ATOM 2136 C CA . VAL A 1 266 ? 9.742 -30.484 -4.816 1 89.88 266 VAL A CA 1
ATOM 2137 C C . VAL A 1 266 ? 10.906 -29.703 -5.422 1 89.88 266 VAL A C 1
ATOM 2139 O O . VAL A 1 266 ? 10.789 -28.5 -5.695 1 89.88 266 VAL A O 1
ATOM 2142 N N . SER A 1 267 ? 12.023 -30.375 -5.473 1 89.25 267 SER A N 1
ATOM 2143 C CA . SER A 1 267 ? 13.227 -29.766 -6.027 1 89.25 267 SER A CA 1
ATOM 2144 C C . SER A 1 267 ? 13.719 -30.516 -7.262 1 89.25 267 SER A C 1
ATOM 2146 O O . SER A 1 267 ? 13.719 -31.75 -7.281 1 89.25 267 SER A O 1
ATOM 2148 N N . SER A 1 268 ? 13.953 -29.781 -8.266 1 90.31 268 SER A N 1
ATOM 2149 C CA . SER A 1 268 ? 14.438 -30.375 -9.5 1 90.31 268 SER A CA 1
ATOM 2150 C C . SER A 1 268 ? 15.672 -29.641 -10.031 1 90.31 268 SER A C 1
ATOM 2152 O O . SER A 1 268 ? 15.789 -28.438 -9.867 1 90.31 268 SER A O 1
ATOM 2154 N N . TYR A 1 269 ? 16.641 -30.406 -10.508 1 90.19 269 TYR A N 1
ATOM 2155 C CA . TYR A 1 269 ? 17.734 -29.797 -11.242 1 90.19 269 TYR A CA 1
ATOM 2156 C C . TYR A 1 269 ? 18.031 -30.562 -12.523 1 90.19 269 TYR A C 1
ATOM 2158 O O . TYR A 1 269 ? 17.734 -31.75 -12.625 1 90.19 269 TYR A O 1
ATOM 2166 N N . VAL A 1 270 ? 18.406 -29.922 -13.492 1 92.69 270 VAL A N 1
ATOM 2167 C CA . VAL A 1 270 ? 18.891 -30.469 -14.75 1 92.69 270 VAL A CA 1
ATOM 2168 C C . VAL A 1 270 ? 20.219 -29.844 -15.125 1 92.69 270 VAL A C 1
ATOM 2170 O O . VAL A 1 270 ? 20.359 -28.609 -15.117 1 92.69 270 VAL A O 1
ATOM 2173 N N . THR A 1 271 ? 21.219 -30.688 -15.273 1 93.31 271 THR A N 1
ATOM 2174 C CA . THR A 1 271 ? 22.531 -30.188 -15.68 1 93.31 271 THR A CA 1
ATOM 2175 C C . THR A 1 271 ? 22.922 -30.734 -17.047 1 93.31 271 THR A C 1
ATOM 2177 O O . THR A 1 271 ? 22.688 -31.922 -17.344 1 93.31 271 THR A O 1
ATOM 2180 N N . MET A 1 272 ? 23.391 -29.891 -17.859 1 95.25 272 MET A N 1
ATOM 2181 C CA . MET A 1 272 ? 23.938 -30.25 -19.156 1 95.25 272 MET A CA 1
ATOM 2182 C C . MET A 1 272 ? 25.391 -29.828 -19.266 1 95.25 272 MET A C 1
ATOM 2184 O O . MET A 1 272 ? 25.719 -28.641 -19.188 1 95.25 272 MET A O 1
ATOM 2188 N N . ASN A 1 273 ? 26.266 -30.812 -19.391 1 95 273 ASN A N 1
ATOM 2189 C CA . ASN A 1 273 ? 27.688 -30.547 -19.531 1 95 273 ASN A CA 1
ATOM 2190 C C . ASN A 1 273 ? 28.203 -30.891 -20.922 1 95 273 ASN A C 1
ATOM 2192 O O . ASN A 1 273 ? 27.875 -31.953 -21.453 1 95 273 ASN A O 1
ATOM 2196 N N . LEU A 1 274 ? 28.906 -30.031 -21.531 1 94.31 274 LEU A N 1
ATOM 2197 C CA . LEU A 1 274 ? 29.516 -30.344 -22.828 1 94.31 274 LEU A CA 1
ATOM 2198 C C . LEU A 1 274 ? 30.578 -31.422 -22.688 1 94.31 274 LEU A C 1
ATOM 2200 O O . LEU A 1 274 ? 31.625 -31.188 -22.047 1 94.31 274 LEU A O 1
ATOM 2204 N N . ALA A 1 275 ? 30.328 -32.531 -23.219 1 92.38 275 ALA A N 1
ATOM 2205 C CA . ALA A 1 275 ? 31.234 -33.688 -23.062 1 92.38 275 ALA A CA 1
ATOM 2206 C C . ALA A 1 275 ? 32.25 -33.75 -24.203 1 92.38 275 ALA A C 1
ATOM 2208 O O . ALA A 1 275 ? 33.438 -33.938 -23.984 1 92.38 275 ALA A O 1
ATOM 2209 N N . SER A 1 276 ? 31.703 -33.594 -25.422 1 90.62 276 SER A N 1
ATOM 2210 C CA . SER A 1 276 ? 32.625 -33.719 -26.547 1 90.62 276 SER A CA 1
ATOM 2211 C C . SER A 1 276 ? 32.125 -32.938 -27.75 1 90.62 276 SER A C 1
ATOM 2213 O O . SER A 1 276 ? 30.953 -32.625 -27.844 1 90.62 276 SER A O 1
ATOM 2215 N N . THR A 1 277 ? 33.125 -32.531 -28.578 1 90.25 277 THR A N 1
ATOM 2216 C CA . THR A 1 277 ? 32.875 -31.891 -29.859 1 90.25 277 THR A CA 1
ATOM 2217 C C . THR A 1 277 ? 33.594 -32.656 -30.984 1 90.25 277 THR A C 1
ATOM 2219 O O . THR A 1 277 ? 34.812 -32.781 -30.969 1 90.25 277 THR A O 1
ATOM 2222 N N . LYS A 1 278 ? 32.781 -33.188 -31.844 1 89.38 278 LYS A N 1
ATOM 2223 C CA . LYS A 1 278 ? 33.375 -33.969 -32.938 1 89.38 278 LYS A CA 1
ATOM 2224 C C . LYS A 1 278 ? 32.875 -33.469 -34.281 1 89.38 278 LYS A C 1
ATOM 2226 O O . LYS A 1 278 ? 31.875 -32.75 -34.375 1 89.38 278 LYS A O 1
ATOM 2231 N N . GLN A 1 279 ? 33.656 -33.781 -35.281 1 89.38 279 GLN A N 1
ATOM 2232 C CA . GLN A 1 279 ? 33.219 -33.5 -36.656 1 89.38 279 GLN A CA 1
ATOM 2233 C C . GLN A 1 279 ? 32.031 -34.344 -37.031 1 89.38 279 GLN A C 1
ATOM 2235 O O . GLN A 1 279 ? 32 -35.531 -36.719 1 89.38 279 GLN A O 1
ATOM 2240 N N . THR A 1 280 ? 31.109 -33.688 -37.75 1 85.88 280 THR A N 1
ATOM 2241 C CA . THR A 1 280 ? 29.875 -34.375 -38.094 1 85.88 280 THR A CA 1
ATOM 2242 C C . THR A 1 280 ? 30.141 -35.531 -39.062 1 85.88 280 THR A C 1
ATOM 2244 O O . THR A 1 280 ? 30.703 -35.312 -40.125 1 85.88 280 THR A O 1
ATOM 2247 N N . SER A 1 281 ? 29.984 -36.781 -38.656 1 78.25 281 SER A N 1
ATOM 2248 C CA . SER A 1 281 ? 30.141 -37.906 -39.531 1 78.25 281 SER A CA 1
ATOM 2249 C C . SER A 1 281 ? 28.844 -38.219 -40.281 1 78.25 281 SER A C 1
ATOM 2251 O O . SER A 1 281 ? 28.859 -38.406 -41.5 1 78.25 281 SER A O 1
ATOM 2253 N N . ARG A 1 282 ? 27.672 -38.219 -39.594 1 85.81 282 ARG A N 1
ATOM 2254 C CA . ARG A 1 282 ? 26.344 -38.5 -40.156 1 85.81 282 ARG A CA 1
ATOM 2255 C C . ARG A 1 282 ? 25.359 -37.406 -39.781 1 85.81 282 ARG A C 1
ATOM 2257 O O . ARG A 1 282 ? 25.25 -37.031 -38.594 1 85.81 282 ARG A O 1
ATOM 2264 N N . ARG A 1 283 ? 24.703 -36.938 -40.875 1 87.31 283 ARG A N 1
ATOM 2265 C CA . ARG A 1 283 ? 23.703 -35.906 -40.625 1 87.31 283 ARG A CA 1
ATOM 2266 C C . ARG A 1 283 ? 22.391 -36.531 -40.156 1 87.31 283 ARG A C 1
ATOM 2268 O O . ARG A 1 283 ? 21.969 -37.562 -40.625 1 87.31 283 ARG A O 1
ATOM 2275 N N . PHE A 1 284 ? 21.875 -35.844 -39.125 1 90.88 284 PHE A N 1
ATOM 2276 C CA . PHE A 1 284 ? 20.594 -36.312 -38.594 1 90.88 284 PHE A CA 1
ATOM 2277 C C . PHE A 1 284 ? 19.469 -36 -39.594 1 90.88 284 PHE A C 1
ATOM 2279 O O . PHE A 1 284 ? 19.5 -35 -40.281 1 90.88 284 PHE A O 1
ATOM 2286 N N . SER A 1 285 ? 18.531 -36.938 -39.719 1 87.5 285 SER A N 1
ATOM 2287 C CA . SER A 1 285 ? 17.359 -36.719 -40.562 1 87.5 285 SER A CA 1
ATOM 2288 C C . SER A 1 285 ? 16.094 -36.531 -39.719 1 87.5 285 SER A C 1
ATOM 2290 O O . SER A 1 285 ? 15.945 -37.156 -38.688 1 87.5 285 SER A O 1
ATOM 2292 N N . LEU A 1 286 ? 15.281 -35.656 -40.188 1 89.19 286 LEU A N 1
ATOM 2293 C CA . LEU A 1 286 ? 14 -35.438 -39.531 1 89.19 286 LEU A CA 1
ATOM 2294 C C . LEU A 1 286 ? 13.047 -36.625 -39.781 1 89.19 286 LEU A C 1
ATOM 2296 O O . LEU A 1 286 ? 13.117 -37.25 -40.844 1 89.19 286 LEU A O 1
ATOM 2300 N N . PRO A 1 287 ? 12.219 -36.812 -38.844 1 88.69 287 PRO A N 1
ATOM 2301 C CA . PRO A 1 287 ? 11.219 -37.875 -39.094 1 88.69 287 PRO A CA 1
ATOM 2302 C C . PRO A 1 287 ? 10.211 -37.469 -40.156 1 88.69 287 PRO A C 1
ATOM 2304 O O . PRO A 1 287 ? 10.07 -36.281 -40.5 1 88.69 287 PRO A O 1
ATOM 2307 N N . ASP A 1 288 ? 9.516 -38.5 -40.625 1 85.62 288 ASP A N 1
ATOM 2308 C CA . ASP A 1 288 ? 8.578 -38.281 -41.75 1 85.62 288 ASP A CA 1
ATOM 2309 C C . ASP A 1 288 ? 7.383 -37.438 -41.312 1 85.62 288 ASP A C 1
ATOM 2311 O O . ASP A 1 288 ? 6.988 -36.531 -42 1 85.62 288 ASP A O 1
ATOM 2315 N N . GLU A 1 289 ? 6.793 -37.844 -40.156 1 88.94 289 GLU A N 1
ATOM 2316 C CA . GLU A 1 289 ? 5.676 -37.062 -39.594 1 88.94 289 GLU A CA 1
ATOM 2317 C C . GLU A 1 289 ? 6.117 -36.188 -38.438 1 88.94 289 GLU A C 1
ATOM 2319 O O . GLU A 1 289 ? 6.594 -36.719 -37.406 1 88.94 289 GLU A O 1
ATOM 2324 N N . THR A 1 290 ? 5.949 -34.875 -38.719 1 89.5 290 THR A N 1
ATOM 2325 C CA . THR A 1 290 ? 6.414 -33.969 -37.656 1 89.5 290 THR A CA 1
ATOM 2326 C C . THR A 1 290 ? 5.289 -33.062 -37.219 1 89.5 290 THR A C 1
ATOM 2328 O O . THR A 1 290 ? 4.328 -32.844 -37.938 1 89.5 290 THR A O 1
ATOM 2331 N N . VAL A 1 291 ? 5.285 -32.75 -35.969 1 89.44 291 VAL A N 1
ATOM 2332 C CA . VAL A 1 291 ? 4.414 -31.734 -35.375 1 89.44 291 VAL A CA 1
ATOM 2333 C C . VAL A 1 291 ? 5.23 -30.484 -35.031 1 89.44 291 VAL A C 1
ATOM 2335 O O . VAL A 1 291 ? 6.348 -30.578 -34.531 1 89.44 291 VAL A O 1
ATOM 2338 N N . GLU A 1 292 ? 4.66 -29.375 -35.406 1 88.25 292 GLU A N 1
ATOM 2339 C CA . GLU A 1 292 ? 5.332 -28.109 -35.156 1 88.25 292 GLU A CA 1
ATOM 2340 C C . GLU A 1 292 ? 4.75 -27.422 -33.938 1 88.25 292 GLU A C 1
ATOM 2342 O O . GLU A 1 292 ? 3.531 -27.266 -33.812 1 88.25 292 GLU A O 1
ATOM 2347 N N . LEU A 1 293 ? 5.664 -27.109 -33 1 86.19 293 LEU A N 1
ATOM 2348 C CA . LEU A 1 293 ? 5.277 -26.359 -31.812 1 86.19 293 LEU A CA 1
ATOM 2349 C C . LEU A 1 293 ? 5.82 -24.938 -31.859 1 86.19 293 LEU A C 1
ATOM 2351 O O . LEU A 1 293 ? 7.016 -24.734 -32.094 1 86.19 293 LEU A O 1
ATOM 2355 N N . GLY A 1 294 ? 4.938 -23.969 -31.703 1 76.12 294 GLY A N 1
ATOM 2356 C CA . GLY A 1 294 ? 5.332 -22.578 -31.797 1 76.12 294 GLY A CA 1
ATOM 2357 C C . GLY A 1 294 ? 5.898 -22.031 -30.5 1 76.12 294 GLY A C 1
ATOM 2358 O O . GLY A 1 294 ? 6.445 -20.922 -30.469 1 76.12 294 GLY A O 1
ATOM 2359 N N . ASP A 1 295 ? 5.66 -22.672 -29.406 1 77 295 ASP A N 1
ATOM 2360 C CA . ASP A 1 295 ? 6.184 -22.156 -28.141 1 77 295 ASP A CA 1
ATOM 2361 C C . ASP A 1 295 ? 6.723 -23.281 -27.266 1 77 295 ASP A C 1
ATOM 2363 O O . ASP A 1 295 ? 6.582 -24.453 -27.594 1 77 295 ASP A O 1
ATOM 2367 N N . LEU A 1 296 ? 7.535 -22.938 -26.219 1 83.62 296 LEU A N 1
ATOM 2368 C CA . LEU A 1 296 ? 8.148 -23.906 -25.312 1 83.62 296 LEU A CA 1
ATOM 2369 C C . LEU A 1 296 ? 7.215 -24.219 -24.156 1 83.62 296 LEU A C 1
ATOM 2371 O O . LEU A 1 296 ? 7.555 -25.031 -23.281 1 83.62 296 LEU A O 1
ATOM 2375 N N . LYS A 1 297 ? 6.098 -23.688 -24.266 1 81 297 LYS A N 1
ATOM 2376 C CA . LYS A 1 297 ? 5.18 -23.859 -23.141 1 81 297 LYS A CA 1
ATOM 2377 C C . LYS A 1 297 ? 4.723 -25.312 -23.031 1 81 297 LYS A C 1
ATOM 2379 O O . LYS A 1 297 ? 4.43 -25.953 -24.047 1 81 297 LYS A O 1
ATOM 2384 N N . PHE A 1 298 ? 4.691 -25.797 -21.828 1 78.12 298 PHE A N 1
ATOM 2385 C CA . PHE A 1 298 ? 4.238 -27.172 -21.594 1 78.12 298 PHE A CA 1
ATOM 2386 C C . PHE A 1 298 ? 2.775 -27.328 -22 1 78.12 298 PHE A C 1
ATOM 2388 O O . PHE A 1 298 ? 1.968 -26.422 -21.797 1 78.12 298 PHE A O 1
ATOM 2395 N N . LYS A 1 299 ? 2.49 -28.328 -22.609 1 72.94 299 LYS A N 1
ATOM 2396 C CA . LYS A 1 299 ? 1.121 -28.672 -23 1 72.94 299 LYS A CA 1
ATOM 2397 C C . LYS A 1 299 ? 0.584 -29.828 -22.156 1 72.94 299 LYS A C 1
ATOM 2399 O O . LYS A 1 299 ? 1.306 -30.781 -21.875 1 72.94 299 LYS A O 1
ATOM 2404 N N . PHE A 1 300 ? -0.535 -29.594 -21.625 1 67 300 PHE A N 1
ATOM 2405 C CA . PHE A 1 300 ? -1.171 -30.641 -20.828 1 67 300 PHE A CA 1
ATOM 2406 C C . PHE A 1 300 ? -2.5 -31.047 -21.453 1 67 300 PHE A C 1
ATOM 2408 O O . PHE A 1 300 ? -3.562 -30.797 -20.875 1 67 300 PHE A O 1
ATOM 2415 N N . THR A 1 301 ? -2.645 -31.328 -22.844 1 59.16 301 THR A N 1
ATOM 2416 C CA . THR A 1 301 ? -3.887 -31.609 -23.547 1 59.16 301 THR A CA 1
ATOM 2417 C C . THR A 1 301 ? -4.246 -33.094 -23.422 1 59.16 301 THR A C 1
ATOM 2419 O O . THR A 1 301 ? -5.387 -33.469 -23.688 1 59.16 301 THR A O 1
ATOM 2422 N N . HIS A 1 302 ? -3.82 -33.938 -22.531 1 52.47 302 HIS A N 1
ATOM 2423 C CA . HIS A 1 302 ? -4.07 -35.375 -22.516 1 52.47 302 HIS A CA 1
ATOM 2424 C C . HIS A 1 302 ? -4.457 -35.875 -23.906 1 52.47 302 HIS A C 1
ATOM 2426 O O . HIS A 1 302 ? -5.293 -36.781 -24.031 1 52.47 302 HIS A O 1
ATOM 2432 N N . THR A 1 303 ? -4.277 -35.375 -25.062 1 47.16 303 THR A N 1
ATOM 2433 C CA . THR A 1 303 ? -4.805 -35.562 -26.422 1 47.16 303 THR A CA 1
ATOM 2434 C C . THR A 1 303 ? -4.621 -37 -26.875 1 47.16 303 THR A C 1
ATOM 2436 O O . THR A 1 303 ? -4.609 -37.281 -28.078 1 47.16 303 THR A O 1
ATOM 2439 N N . LYS A 1 304 ? -4.367 -38.094 -26.172 1 40.97 304 LYS A N 1
ATOM 2440 C CA . LYS A 1 304 ? -4.637 -39.125 -27.172 1 40.97 304 LYS A CA 1
ATOM 2441 C C . LYS A 1 304 ? -6.004 -38.938 -27.812 1 40.97 304 LYS A C 1
ATOM 2443 O O . LYS A 1 304 ? -6.484 -39.781 -28.562 1 40.97 304 LYS A O 1
ATOM 2448 N N . GLU A 1 305 ? -6.934 -38.219 -27.234 1 38.66 305 GLU A N 1
ATOM 2449 C CA . GLU A 1 305 ? -8.211 -38.188 -27.938 1 38.66 305 GLU A CA 1
ATOM 2450 C C . GLU A 1 305 ? -8.031 -37.656 -29.359 1 38.66 305 GLU A C 1
ATOM 2452 O O . GLU A 1 305 ? -7.086 -36.938 -29.641 1 38.66 305 GLU A O 1
ATOM 2457 N N . GLU A 1 306 ? -8.82 -38.375 -30.297 1 32.59 306 GLU A N 1
ATOM 2458 C CA . GLU A 1 306 ? -9 -38 -31.703 1 32.59 306 GLU A CA 1
ATOM 2459 C C . GLU A 1 306 ? -8.938 -36.5 -31.891 1 32.59 306 GLU A C 1
ATOM 2461 O O . GLU A 1 306 ? -9.516 -35.75 -31.109 1 32.59 306 GLU A O 1
ATOM 2466 N N . LYS A 1 307 ? -7.949 -36.062 -32.5 1 33.31 307 LYS A N 1
ATOM 2467 C CA . LYS A 1 307 ? -8.023 -34.781 -33.156 1 33.31 307 LYS A CA 1
ATOM 2468 C C . LYS A 1 307 ? -9.453 -34.438 -33.562 1 33.31 307 LYS A C 1
ATOM 2470 O O . LYS A 1 307 ? -9.961 -34.938 -34.562 1 33.31 307 LYS A O 1
ATOM 2475 N N . ASP A 1 308 ? -10.484 -34.469 -32.938 1 28.23 308 ASP A N 1
ATOM 2476 C CA . ASP A 1 308 ? -11.461 -33.594 -33.562 1 28.23 308 ASP A CA 1
ATOM 2477 C C . ASP A 1 308 ? -10.812 -32.281 -34.031 1 28.23 308 ASP A C 1
ATOM 2479 O O . ASP A 1 308 ? -10.289 -31.531 -33.188 1 28.23 308 ASP A O 1
ATOM 2483 N N . MET A 1 309 ? -10.156 -32.406 -35.188 1 25.59 309 MET A N 1
ATOM 2484 C CA . MET A 1 309 ? -9.828 -31.328 -36.125 1 25.59 309 MET A CA 1
ATOM 2485 C C . MET A 1 309 ? -10.828 -30.188 -36 1 25.59 309 MET A C 1
ATOM 2487 O O . MET A 1 309 ? -11.961 -30.281 -36.469 1 25.59 309 MET A O 1
ATOM 2491 N N . CYS A 1 310 ? -11.102 -29.625 -35.031 1 24.89 310 CYS A N 1
ATOM 2492 C CA . CYS A 1 310 ? -11.703 -28.328 -35.344 1 24.89 310 CYS A CA 1
ATOM 2493 C C . CYS A 1 310 ? -10.945 -27.641 -36.469 1 24.89 310 CYS A C 1
ATOM 2495 O O . CYS A 1 310 ? -9.922 -27 -36.219 1 24.89 310 CYS A O 1
ATOM 2497 N N . SER A 1 311 ? -10.766 -28.375 -37.625 1 23.09 311 SER A N 1
ATOM 2498 C CA . SER A 1 311 ? -10.688 -27.625 -38.875 1 23.09 311 SER A CA 1
ATOM 2499 C C . SER A 1 311 ? -11.703 -26.484 -38.906 1 23.09 311 SER A C 1
ATOM 2501 O O . SER A 1 311 ? -12.898 -26.703 -38.688 1 23.09 311 SER A O 1
ATOM 2503 N N . VAL A 1 312 ? -11.32 -25.406 -38.594 1 26.34 312 VAL A N 1
ATOM 2504 C CA . VAL A 1 312 ? -12.031 -24.281 -39.188 1 26.34 312 VAL A CA 1
ATOM 2505 C C . VAL A 1 312 ? -12.469 -24.641 -40.594 1 26.34 312 VAL A C 1
ATOM 2507 O O . VAL A 1 312 ? -11.625 -24.844 -41.5 1 26.34 312 VAL A O 1
ATOM 2510 N N . HIS A 1 313 ? -13.398 -25.578 -40.875 1 22 313 HIS A N 1
ATOM 2511 C CA . HIS A 1 313 ? -14.125 -25.438 -42.125 1 22 313 HIS A CA 1
ATOM 2512 C C . HIS A 1 313 ? -14.281 -23.969 -42.5 1 22 313 HIS A C 1
ATOM 2514 O O . HIS A 1 313 ? -14.836 -23.188 -41.75 1 22 313 HIS A O 1
ATOM 2520 N N . LYS A 1 314 ? -13.359 -23.609 -43.344 1 25.25 314 LYS A N 1
ATOM 2521 C CA . LYS A 1 314 ? -13.664 -22.516 -44.281 1 25.25 314 LYS A CA 1
ATOM 2522 C C . LYS A 1 314 ? -15.055 -22.656 -44.875 1 25.25 314 LYS A C 1
ATOM 2524 O O . LYS A 1 314 ? -15.273 -23.484 -45.75 1 25.25 314 LYS A O 1
ATOM 2529 N N . GLN A 1 315 ? -16.156 -22.891 -44.156 1 21.92 315 GLN A N 1
ATOM 2530 C CA . GLN A 1 315 ? -17.344 -22.562 -44.969 1 21.92 315 GLN A CA 1
ATOM 2531 C C . GLN A 1 315 ? -17.047 -21.406 -45.906 1 21.92 315 GLN A C 1
ATOM 2533 O O . GLN A 1 315 ? -16.422 -20.422 -45.531 1 21.92 315 GLN A O 1
ATOM 2538 N N . ASP A 1 316 ? -17.016 -21.812 -47.219 1 20.38 316 ASP A N 1
ATOM 2539 C CA . ASP A 1 316 ? -17.375 -21 -48.406 1 20.38 316 ASP A CA 1
ATOM 2540 C C . ASP A 1 316 ? -18.5 -20.031 -48.062 1 20.38 316 ASP A C 1
ATOM 2542 O O . ASP A 1 316 ? -19.609 -20.453 -47.719 1 20.38 316 ASP A O 1
ATOM 2546 N N . GLU A 1 317 ? -18.141 -18.984 -47.344 1 22.08 317 GLU A N 1
ATOM 2547 C CA . GLU A 1 317 ? -18.859 -17.734 -47.625 1 22.08 317 GLU A CA 1
ATOM 2548 C C . GLU A 1 317 ? -19.188 -17.625 -49.125 1 22.08 317 GLU A C 1
ATOM 2550 O O . GLU A 1 317 ? -18.359 -17.203 -49.938 1 22.08 317 GLU A O 1
ATOM 2555 N N . GLU A 1 318 ? -19.625 -18.781 -49.781 1 19.72 318 GLU A N 1
ATOM 2556 C CA . GLU A 1 318 ? -20.422 -18.406 -50.938 1 19.72 318 GLU A CA 1
ATOM 2557 C C . GLU A 1 318 ? -21.312 -17.203 -50.656 1 19.72 318 GLU A C 1
ATOM 2559 O O . GLU A 1 318 ? -21.562 -16.875 -49.469 1 19.72 318 GLU A O 1
ATOM 2564 N N . GLU A 1 319 ? -22.094 -16.891 -51.781 1 21.19 319 GLU A N 1
ATOM 2565 C CA . GLU A 1 319 ? -22.812 -15.789 -52.438 1 21.19 319 GLU A CA 1
ATOM 2566 C C . GLU A 1 319 ? -24.016 -15.336 -51.594 1 21.19 319 GLU A C 1
ATOM 2568 O O . GLU A 1 319 ? -24.734 -14.414 -52 1 21.19 319 GLU A O 1
ATOM 2573 N N . THR A 1 320 ? -24.547 -16.141 -50.625 1 19.81 320 THR A N 1
ATOM 2574 C CA . THR A 1 320 ? -25.781 -15.367 -50.5 1 19.81 320 THR A CA 1
ATOM 2575 C C . THR A 1 320 ? -25.484 -13.922 -50.094 1 19.81 320 THR A C 1
ATOM 2577 O O . THR A 1 320 ? -25.141 -13.648 -48.938 1 19.81 320 THR A O 1
ATOM 2580 N N . ALA A 1 321 ? -24.625 -13.281 -51.031 1 21.16 321 ALA A N 1
ATOM 2581 C CA . ALA A 1 321 ? -24.609 -11.883 -51.438 1 21.16 321 ALA A CA 1
ATOM 2582 C C . ALA A 1 321 ? -26 -11.273 -51.375 1 21.16 321 ALA A C 1
ATOM 2584 O O . ALA A 1 321 ? -26.781 -11.422 -52.312 1 21.16 321 ALA A O 1
ATOM 2585 N N . GLY A 1 322 ? -26.922 -11.648 -50.438 1 18.61 322 GLY A N 1
ATOM 2586 C CA . GLY A 1 322 ? -28.047 -10.758 -50.719 1 18.61 322 GLY A CA 1
ATOM 2587 C C . GLY A 1 322 ? -27.625 -9.336 -51.031 1 18.61 322 GLY A C 1
ATOM 2588 O O . GLY A 1 322 ? -26.625 -8.852 -50.5 1 18.61 322 GLY A O 1
ATOM 2589 N N . LYS A 1 323 ? -27.969 -8.836 -52.219 1 19.69 323 LYS A N 1
ATOM 2590 C CA . LYS A 1 323 ? -28.047 -7.617 -53 1 19.69 323 LYS A CA 1
ATOM 2591 C C . LYS A 1 323 ? -28.484 -6.43 -52.156 1 19.69 323 LYS A C 1
ATOM 2593 O O . LYS A 1 323 ? -29.688 -6.23 -51.938 1 19.69 323 LYS A O 1
ATOM 2598 N N . THR A 1 324 ? -28 -6.395 -50.812 1 17.95 324 THR A N 1
ATOM 2599 C CA . THR A 1 324 ? -28.469 -5.066 -50.438 1 17.95 324 THR A CA 1
ATOM 2600 C C . THR A 1 324 ? -28 -4.016 -51.438 1 17.95 324 THR A C 1
ATOM 2602 O O . THR A 1 324 ? -26.828 -3.99 -51.812 1 17.95 324 THR A O 1
ATOM 2605 N N . GLU A 1 325 ? -28.922 -3.539 -52.188 1 17.38 325 GLU A N 1
ATOM 2606 C CA . GLU A 1 325 ? -29.188 -2.398 -53.062 1 17.38 325 GLU A CA 1
ATOM 2607 C C . GLU A 1 325 ? -28.422 -1.163 -52.594 1 17.38 325 GLU A C 1
ATOM 2609 O O . GLU A 1 325 ? -28.203 -0.978 -51.406 1 17.38 325 GLU A O 1
ATOM 2614 N N . GLU A 1 326 ? -27.703 -0.624 -53.562 1 18.3 326 GLU A N 1
ATOM 2615 C CA . GLU A 1 326 ? -26.859 0.517 -53.875 1 18.3 326 GLU A CA 1
ATOM 2616 C C . GLU A 1 326 ? -27.422 1.813 -53.312 1 18.3 326 GLU A C 1
ATOM 2618 O O . GLU A 1 326 ? -28 2.623 -54.031 1 18.3 326 GLU A O 1
ATOM 2623 N N . ALA A 1 327 ? -28.25 1.777 -52.125 1 18.38 327 ALA A N 1
ATOM 2624 C CA . ALA A 1 327 ? -28.719 3.162 -52.125 1 18.38 327 ALA A CA 1
ATOM 2625 C C . ALA A 1 327 ? -27.547 4.133 -52.031 1 18.38 327 ALA A C 1
ATOM 2627 O O . ALA A 1 327 ? -26.672 3.986 -51.188 1 18.38 327 ALA A O 1
ATOM 2628 N N . THR A 1 328 ? -27.203 4.809 -53.156 1 17.59 328 THR A N 1
ATOM 2629 C CA . THR A 1 328 ? -26.297 5.82 -53.719 1 17.59 328 THR A CA 1
ATOM 2630 C C . THR A 1 328 ? -26.297 7.062 -52.812 1 17.59 328 THR A C 1
ATOM 2632 O O . THR A 1 328 ? -25.594 8.039 -53.125 1 17.59 328 THR A O 1
ATOM 2635 N N . GLY A 1 329 ? -26.922 7.023 -51.469 1 17.12 329 GLY A N 1
ATOM 2636 C CA . GLY A 1 329 ? -27.141 8.453 -51.344 1 17.12 329 GLY A CA 1
ATOM 2637 C C . GLY A 1 329 ? -25.859 9.266 -51.375 1 17.12 329 GLY A C 1
ATOM 2638 O O . GLY A 1 329 ? -24.781 8.734 -51.125 1 17.12 329 GLY A O 1
ATOM 2639 N N . ASN A 1 330 ? -25.875 10.344 -52.062 1 17.58 330 ASN A N 1
ATOM 2640 C CA . ASN A 1 330 ? -25.125 11.461 -52.656 1 17.58 330 ASN A CA 1
ATOM 2641 C C . ASN A 1 330 ? -24.5 12.336 -51.562 1 17.58 330 ASN A C 1
ATOM 2643 O O . ASN A 1 330 ? -23.938 13.391 -51.844 1 17.58 330 ASN A O 1
ATOM 2647 N N . VAL A 1 331 ? -24.625 11.891 -50.188 1 18.38 331 VAL A N 1
ATOM 2648 C CA . VAL A 1 331 ? -24.562 13.188 -49.531 1 18.38 331 VAL A CA 1
ATOM 2649 C C . VAL A 1 331 ? -23.188 13.812 -49.75 1 18.38 331 VAL A C 1
ATOM 2651 O O . VAL A 1 331 ? -22.156 13.141 -49.594 1 18.38 331 VAL A O 1
ATOM 2654 N N . THR A 1 332 ? -23.125 15 -50.219 1 17.09 332 THR A N 1
ATOM 2655 C CA . THR A 1 332 ? -22.328 16.031 -50.844 1 17.09 332 THR A CA 1
ATOM 2656 C C . THR A 1 332 ? -21.344 16.641 -49.875 1 17.09 332 THR A C 1
ATOM 2658 O O . THR A 1 332 ? -20.406 17.344 -50.25 1 17.09 332 THR A O 1
ATOM 2661 N N . SER A 1 333 ? -21.469 16.281 -48.438 1 19.05 333 SER A N 1
ATOM 2662 C CA . SER A 1 333 ? -21.109 17.562 -47.875 1 19.05 333 SER A CA 1
ATOM 2663 C C . SER A 1 333 ? -19.641 17.891 -48.094 1 19.05 333 SER A C 1
ATOM 2665 O O . SER A 1 333 ? -18.797 17 -48.094 1 19.05 333 SER A O 1
ATOM 2667 N N . PRO A 1 334 ? -19.375 19.109 -48.375 1 18.52 334 PRO A N 1
ATOM 2668 C CA . PRO A 1 334 ? -18.266 19.906 -48.938 1 18.52 334 PRO A CA 1
ATOM 2669 C C . PRO A 1 334 ? -17.109 20.078 -47.969 1 18.52 334 PRO A C 1
ATOM 2671 O O . PRO A 1 334 ? -17.203 20.859 -47 1 18.52 334 PRO A O 1
ATOM 2674 N N . THR A 1 335 ? -16.734 18.922 -47.344 1 18.14 335 THR A N 1
ATOM 2675 C CA . THR A 1 335 ? -15.781 19.156 -46.25 1 18.14 335 THR A CA 1
ATOM 2676 C C . THR A 1 335 ? -14.555 19.906 -46.75 1 18.14 335 THR A C 1
ATOM 2678 O O . THR A 1 335 ? -13.828 19.406 -47.625 1 18.14 335 THR A O 1
ATOM 2681 N N . MET A 1 336 ? -14.641 21.141 -46.656 1 16.62 336 MET A N 1
ATOM 2682 C CA . MET A 1 336 ? -13.695 22.141 -47.156 1 16.62 336 MET A CA 1
ATOM 2683 C C . MET A 1 336 ? -12.281 21.844 -46.688 1 16.62 336 MET A C 1
ATOM 2685 O O . MET A 1 336 ? -12.094 21.141 -45.688 1 16.62 336 MET A O 1
ATOM 2689 N N . GLN A 1 337 ? -11.406 22.812 -46.812 1 16.44 337 GLN A N 1
ATOM 2690 C CA . GLN A 1 337 ? -10.125 23.062 -47.469 1 16.44 337 GLN A CA 1
ATOM 2691 C C . GLN A 1 337 ? -8.961 22.891 -46.5 1 16.44 337 GLN A C 1
ATOM 2693 O O . GLN A 1 337 ? -8.023 22.141 -46.75 1 16.44 337 GLN A O 1
ATOM 2698 N N . ASP A 1 338 ? -8.461 23.953 -45.719 1 17.27 338 ASP A N 1
ATOM 2699 C CA . ASP A 1 338 ? -7.164 24.547 -46 1 17.27 338 ASP A CA 1
ATOM 2700 C C . ASP A 1 338 ? -6.098 24.031 -45.031 1 17.27 338 ASP A C 1
ATOM 2702 O O . ASP A 1 338 ? -6.414 23.609 -43.906 1 17.27 338 ASP A O 1
ATOM 2706 N N . LYS A 1 339 ? -4.715 24.031 -45.375 1 18.2 339 LYS A N 1
ATOM 2707 C CA . LYS A 1 339 ? -3.389 23.422 -45.375 1 18.2 339 LYS A CA 1
ATOM 2708 C C . LYS A 1 339 ? -2.605 23.844 -44.125 1 18.2 339 LYS A C 1
ATOM 2710 O O . LYS A 1 339 ? -1.533 23.312 -43.844 1 18.2 339 LYS A O 1
ATOM 2715 N N . SER A 1 340 ? -3.002 24.875 -43.281 1 18.58 340 SER A N 1
ATOM 2716 C CA . SER A 1 340 ? -1.818 25.688 -43 1 18.58 340 SER A CA 1
ATOM 2717 C C . SER A 1 340 ? -0.875 24.984 -42.031 1 18.58 340 SER A C 1
ATOM 2719 O O . SER A 1 340 ? -1.307 24.172 -41.219 1 18.58 340 SER A O 1
ATOM 2721 N N . THR A 1 341 ? 0.479 25.219 -42.094 1 19.09 341 THR A N 1
ATOM 2722 C CA . THR A 1 341 ? 1.857 24.766 -41.969 1 19.09 341 THR A CA 1
ATOM 2723 C C . THR A 1 341 ? 2.309 24.844 -40.5 1 19.09 341 THR A C 1
ATOM 2725 O O . THR A 1 341 ? 3.479 24.609 -40.188 1 19.09 341 THR A O 1
ATOM 2728 N N . ILE A 1 342 ? 1.311 24.953 -39.562 1 18.98 342 ILE A N 1
ATOM 2729 C CA . ILE A 1 342 ? 1.927 25.625 -38.438 1 18.98 342 ILE A CA 1
ATOM 2730 C C . ILE A 1 342 ? 2.986 24.734 -37.812 1 18.98 342 ILE A C 1
ATOM 2732 O O . ILE A 1 342 ? 2.727 23.562 -37.531 1 18.98 342 ILE A O 1
ATOM 2736 N N . ASP A 1 343 ? 4.203 25.25 -37.656 1 19.66 343 ASP A N 1
ATOM 2737 C CA . ASP A 1 343 ? 5.598 24.922 -37.375 1 19.66 343 ASP A CA 1
ATOM 2738 C C . ASP A 1 343 ? 5.77 24.375 -35.969 1 19.66 343 ASP A C 1
ATOM 2740 O O . ASP A 1 343 ? 5.516 25.062 -34.969 1 19.66 343 ASP A O 1
ATOM 2744 N N . GLU A 1 344 ? 5.332 23.125 -35.688 1 19.69 344 GLU A N 1
ATOM 2745 C CA . GLU A 1 344 ? 5.168 22.438 -34.438 1 19.69 344 GLU A CA 1
ATOM 2746 C C . GLU A 1 344 ? 6.504 22.281 -33.719 1 19.69 344 GLU A C 1
ATOM 2748 O O . GLU A 1 344 ? 7.441 21.703 -34.25 1 19.69 344 GLU A O 1
ATOM 2753 N N . ILE A 1 345 ? 6.723 23.297 -32.875 1 19.38 345 ILE A N 1
ATOM 2754 C CA . ILE A 1 345 ? 8.008 23.422 -32.188 1 19.38 345 ILE A CA 1
ATOM 2755 C C . ILE A 1 345 ? 8.344 22.109 -31.469 1 19.38 345 ILE A C 1
ATOM 2757 O O . ILE A 1 345 ? 7.496 21.547 -30.781 1 19.38 345 ILE A O 1
ATOM 2761 N N . PRO A 1 346 ? 9.523 21.516 -31.609 1 20 346 PRO A N 1
ATOM 2762 C CA . PRO A 1 346 ? 10.156 20.203 -31.5 1 20 346 PRO A CA 1
ATOM 2763 C C . PRO A 1 346 ? 10.25 19.703 -30.062 1 20 346 PRO A C 1
ATOM 2765 O O . PRO A 1 346 ? 10.391 18.5 -29.828 1 20 346 PRO A O 1
ATOM 2768 N N . LYS A 1 347 ? 10.18 20.547 -29.016 1 20.64 347 LYS A N 1
ATOM 2769 C CA . LYS A 1 347 ? 11.375 20.422 -28.172 1 20.64 347 LYS A CA 1
ATOM 2770 C C . LYS A 1 347 ? 11.352 19.109 -27.391 1 20.64 347 LYS A C 1
ATOM 2772 O O . LYS A 1 347 ? 10.305 18.484 -27.25 1 20.64 347 LYS A O 1
ATOM 2777 N N . ALA A 1 348 ? 11.758 19.141 -25.875 1 20.22 348 ALA A N 1
ATOM 2778 C CA . ALA A 1 348 ? 12.789 18.469 -25.078 1 20.22 348 ALA A CA 1
ATOM 2779 C C . ALA A 1 348 ? 12.25 17.203 -24.422 1 20.22 348 ALA A C 1
ATOM 2781 O O . ALA A 1 348 ? 11.195 17.234 -23.781 1 20.22 348 ALA A O 1
ATOM 2782 N N . THR A 1 349 ? 12.562 15.961 -24.859 1 20.61 349 THR A N 1
ATOM 2783 C CA . THR A 1 349 ? 12.25 14.539 -24.953 1 20.61 349 THR A CA 1
ATOM 2784 C C . THR A 1 349 ? 12.328 13.875 -23.578 1 20.61 349 THR A C 1
ATOM 2786 O O . THR A 1 349 ? 12.117 12.672 -23.453 1 20.61 349 THR A O 1
ATOM 2789 N N . LEU A 1 350 ? 12.992 14.508 -22.531 1 19.78 350 LEU A N 1
ATOM 2790 C CA . LEU A 1 350 ? 13.672 13.641 -21.578 1 19.78 350 LEU A CA 1
ATOM 2791 C C . LEU A 1 350 ? 12.672 12.93 -20.672 1 19.78 350 LEU A C 1
ATOM 2793 O O . LEU A 1 350 ? 13.047 12.398 -19.625 1 19.78 350 LEU A O 1
ATOM 2797 N N . THR A 1 351 ? 11.43 13.211 -20.766 1 22.64 351 THR A N 1
ATOM 2798 C CA . THR A 1 351 ? 10.492 12.711 -19.766 1 22.64 351 THR A CA 1
ATOM 2799 C C . THR A 1 351 ? 10.531 11.188 -19.688 1 22.64 351 THR A C 1
ATOM 2801 O O . THR A 1 351 ? 10.219 10.508 -20.672 1 22.64 351 THR A O 1
ATOM 2804 N N . ALA A 1 352 ? 11.281 10.531 -18.703 1 24.22 352 ALA A N 1
ATOM 2805 C CA . ALA A 1 352 ? 11.859 9.273 -18.234 1 24.22 352 ALA A CA 1
ATOM 2806 C C . ALA A 1 352 ? 10.797 8.18 -18.156 1 24.22 352 ALA A C 1
ATOM 2808 O O . ALA A 1 352 ? 9.633 8.461 -17.875 1 24.22 352 ALA A O 1
ATOM 2809 N N . ASN A 1 353 ? 11.125 6.859 -18.562 1 24.25 353 ASN A N 1
ATOM 2810 C CA . ASN A 1 353 ? 10.672 5.543 -19.016 1 24.25 353 ASN A CA 1
ATOM 2811 C C . ASN A 1 353 ? 9.969 4.785 -17.891 1 24.25 353 ASN A C 1
ATOM 2813 O O . ASN A 1 353 ? 9.703 3.588 -18.016 1 24.25 353 ASN A O 1
ATOM 2817 N N . LEU A 1 354 ? 10.078 5.301 -16.641 1 24.7 354 LEU A N 1
ATOM 2818 C CA . LEU A 1 354 ? 9.758 4.297 -15.633 1 24.7 354 LEU A CA 1
ATOM 2819 C C . LEU A 1 354 ? 8.281 3.916 -15.688 1 24.7 354 LEU A C 1
ATOM 2821 O O . LEU A 1 354 ? 7.875 2.896 -15.125 1 24.7 354 LEU A O 1
ATOM 2825 N N . ASN A 1 355 ? 7.426 4.902 -15.93 1 26.69 355 ASN A N 1
ATOM 2826 C CA . ASN A 1 355 ? 5.996 4.668 -15.758 1 26.69 355 ASN A CA 1
ATOM 2827 C C . ASN A 1 355 ? 5.469 3.648 -16.766 1 26.69 355 ASN A C 1
ATOM 2829 O O . ASN A 1 355 ? 4.254 3.451 -16.875 1 26.69 355 ASN A O 1
ATOM 2833 N N . THR A 1 356 ? 6.293 3.385 -17.781 1 28.12 356 THR A N 1
ATOM 2834 C CA . THR A 1 356 ? 5.633 2.66 -18.859 1 28.12 356 THR A CA 1
ATOM 2835 C C . THR A 1 356 ? 5.199 1.272 -18.391 1 28.12 356 THR A C 1
ATOM 2837 O O . THR A 1 356 ? 4.375 0.624 -19.047 1 28.12 356 THR A O 1
ATOM 2840 N N . THR A 1 357 ? 5.984 0.735 -17.469 1 28.73 357 THR A N 1
ATOM 2841 C CA . THR A 1 357 ? 5.758 -0.705 -17.422 1 28.73 357 THR A CA 1
ATOM 2842 C C . THR A 1 357 ? 4.391 -1.013 -16.812 1 28.73 357 THR A C 1
ATOM 2844 O O . THR A 1 357 ? 3.85 -2.104 -17 1 28.73 357 THR A O 1
ATOM 2847 N N . GLN A 1 358 ? 3.857 -0.163 -15.938 1 30.62 358 GLN A N 1
ATOM 2848 C CA . GLN A 1 358 ? 2.635 -0.663 -15.312 1 30.62 358 GLN A CA 1
ATOM 2849 C C . GLN A 1 358 ? 1.453 -0.567 -16.281 1 30.62 358 GLN A C 1
ATOM 2851 O O . GLN A 1 358 ? 0.414 -1.191 -16.062 1 30.62 358 GLN A O 1
ATOM 2856 N N . LYS A 1 359 ? 1.399 0.462 -17.109 1 32.81 359 LYS A N 1
ATOM 2857 C CA . LYS A 1 359 ? 0.198 0.638 -17.922 1 32.81 359 LYS A CA 1
ATOM 2858 C C . LYS A 1 359 ? 0.042 -0.502 -18.922 1 32.81 359 LYS A C 1
ATOM 2860 O O . LYS A 1 359 ? -0.957 -0.57 -19.641 1 32.81 359 LYS A O 1
ATOM 2865 N N . THR A 1 360 ? 1.141 -0.912 -19.344 1 30.64 360 THR A N 1
ATOM 2866 C CA . THR A 1 360 ? 0.941 -1.862 -20.438 1 30.64 360 THR A CA 1
ATOM 2867 C C . THR A 1 360 ? 0.1 -3.049 -19.969 1 30.64 360 THR A C 1
ATOM 2869 O O . THR A 1 360 ? -0.161 -3.971 -20.75 1 30.64 360 THR A O 1
ATOM 2872 N N . ALA A 1 361 ? -0.088 -3.145 -18.734 1 33.19 361 ALA A N 1
ATOM 2873 C CA . ALA A 1 361 ? -0.809 -4.379 -18.438 1 33.19 361 ALA A CA 1
ATOM 2874 C C . ALA A 1 361 ? -2.248 -4.309 -18.938 1 33.19 361 ALA A C 1
ATOM 2876 O O . ALA A 1 361 ? -2.947 -5.324 -18.984 1 33.19 361 ALA A O 1
ATOM 2877 N N . MET A 1 362 ? -2.855 -3.121 -18.984 1 32.84 362 MET A N 1
ATOM 2878 C CA . MET A 1 362 ? -4.297 -3.209 -19.188 1 32.84 362 MET A CA 1
ATOM 2879 C C . MET A 1 362 ? -4.621 -3.713 -20.578 1 32.84 362 MET A C 1
ATOM 2881 O O . MET A 1 362 ? -5.637 -4.379 -20.797 1 32.84 362 MET A O 1
ATOM 2885 N N . ASN A 1 363 ? -4.25 -2.838 -21.625 1 31.69 363 ASN A N 1
ATOM 2886 C CA . ASN A 1 363 ? -4.875 -3.279 -22.859 1 31.69 363 ASN A CA 1
ATOM 2887 C C . ASN A 1 363 ? -4.359 -4.648 -23.297 1 31.69 363 ASN A C 1
ATOM 2889 O O . ASN A 1 363 ? -3.604 -4.758 -24.266 1 31.69 363 ASN A O 1
ATOM 2893 N N . LYS A 1 364 ? -3.688 -5.344 -22.516 1 35.06 364 LYS A N 1
ATOM 2894 C CA . LYS A 1 364 ? -3.424 -6.676 -23.047 1 35.06 364 LYS A CA 1
ATOM 2895 C C . LYS A 1 364 ? -4.633 -7.211 -23.812 1 35.06 364 LYS A C 1
ATOM 2897 O O . LYS A 1 364 ? -5.711 -7.387 -23.234 1 35.06 364 LYS A O 1
ATOM 2902 N N . GLU A 1 365 ? -4.926 -6.785 -24.938 1 34.94 365 GLU A N 1
ATOM 2903 C CA . GLU A 1 365 ? -5.727 -7.629 -25.828 1 34.94 365 GLU A CA 1
ATOM 2904 C C . GLU A 1 365 ? -5.672 -9.094 -25.391 1 34.94 365 GLU A C 1
ATOM 2906 O O . GLU A 1 365 ? -4.598 -9.695 -25.375 1 34.94 365 GLU A O 1
ATOM 2911 N N . ARG A 1 366 ? -6.281 -9.5 -24.438 1 38.22 366 ARG A N 1
ATOM 2912 C CA . ARG A 1 366 ? -6.605 -10.828 -23.938 1 38.22 366 ARG A CA 1
ATOM 2913 C C . ARG A 1 366 ? -6.496 -11.883 -25.031 1 38.22 366 ARG A C 1
ATOM 2915 O O . ARG A 1 366 ? -7.438 -12.078 -25.797 1 38.22 366 ARG A O 1
ATOM 2922 N N . ASN A 1 367 ? -5.738 -11.664 -25.906 1 38.75 367 ASN A N 1
ATOM 2923 C CA . ASN A 1 367 ? -5.676 -12.789 -26.844 1 38.75 367 ASN A CA 1
ATOM 2924 C C . ASN A 1 367 ? -6.109 -14.094 -26.172 1 38.75 367 ASN A C 1
ATOM 2926 O O . ASN A 1 367 ? -6.23 -14.156 -24.953 1 38.75 367 ASN A O 1
ATOM 2930 N N . GLN A 1 368 ? -5.699 -15.422 -26.641 1 45.5 368 GLN A N 1
ATOM 2931 C CA . GLN A 1 368 ? -6.07 -16.812 -26.891 1 45.5 368 GLN A CA 1
ATOM 2932 C C . GLN A 1 368 ? -5.969 -17.656 -25.625 1 45.5 368 GLN A C 1
ATOM 2934 O O . GLN A 1 368 ? -4.871 -17.891 -25.125 1 45.5 368 GLN A O 1
ATOM 2939 N N . TRP A 1 369 ? -6.984 -17.484 -24.938 1 51.91 369 TRP A N 1
ATOM 2940 C CA . TRP A 1 369 ? -7.113 -18.578 -23.984 1 51.91 369 TRP A CA 1
ATOM 2941 C C . TRP A 1 369 ? -6.598 -19.875 -24.578 1 51.91 369 TRP A C 1
ATOM 2943 O O . TRP A 1 369 ? -6.879 -20.203 -25.734 1 51.91 369 TRP A O 1
ATOM 2953 N N . GLU A 1 370 ? -5.633 -20.391 -23.828 1 60.66 370 GLU A N 1
ATOM 2954 C CA . GLU A 1 370 ? -5.09 -21.641 -24.312 1 60.66 370 GLU A CA 1
ATOM 2955 C C . GLU A 1 370 ? -6.191 -22.688 -24.484 1 60.66 370 GLU A C 1
ATOM 2957 O O . GLU A 1 370 ? -6.176 -23.453 -25.469 1 60.66 370 GLU A O 1
ATOM 2962 N N . PHE A 1 371 ? -7.133 -22.609 -23.453 1 64.12 371 PHE A N 1
ATOM 2963 C CA . PHE A 1 371 ? -8.188 -23.609 -23.516 1 64.12 371 PHE A CA 1
ATOM 2964 C C . PHE A 1 371 ? -9.562 -22.953 -23.594 1 64.12 371 PHE A C 1
ATOM 2966 O O . PHE A 1 371 ? -9.867 -22.047 -22.812 1 64.12 371 PHE A O 1
ATOM 2973 N N . GLY A 1 372 ? -10.18 -23.188 -24.719 1 63.06 372 GLY A N 1
ATOM 2974 C CA . GLY A 1 372 ? -11.547 -22.703 -24.844 1 63.06 372 GLY A CA 1
ATOM 2975 C C . GLY A 1 372 ? -12.531 -23.453 -23.969 1 63.06 372 GLY A C 1
ATOM 2976 O O . GLY A 1 372 ? -12.203 -24.516 -23.422 1 63.06 372 GLY A O 1
ATOM 2977 N N . LEU A 1 373 ? -13.664 -22.859 -23.703 1 66.69 373 LEU A N 1
ATOM 2978 C CA . LEU A 1 373 ? -14.75 -23.531 -23.016 1 66.69 373 LEU A CA 1
ATOM 2979 C C . LEU A 1 373 ? -15.258 -24.719 -23.828 1 66.69 373 LEU A C 1
ATOM 2981 O O . LEU A 1 373 ? -15.375 -24.641 -25.047 1 66.69 373 LEU A O 1
ATOM 2985 N N . ARG A 1 374 ? -15.219 -25.969 -23.234 1 70.56 374 ARG A N 1
ATOM 2986 C CA . ARG A 1 374 ? -15.578 -27.188 -23.938 1 70.56 374 ARG A CA 1
ATOM 2987 C C . ARG A 1 374 ? -17.078 -27.438 -23.875 1 70.56 374 ARG A C 1
ATOM 2989 O O . ARG A 1 374 ? -17.531 -28.578 -24.078 1 70.56 374 ARG A O 1
ATOM 2996 N N . GLY A 1 375 ? -17.766 -26.484 -23.625 1 75.06 375 GLY A N 1
ATOM 2997 C CA . GLY A 1 375 ? -19.203 -26.625 -23.609 1 75.06 375 GLY A CA 1
ATOM 2998 C C . GLY A 1 375 ? -19.719 -27.328 -22.359 1 75.06 375 GLY A C 1
ATOM 2999 O O . GLY A 1 375 ? -19 -27.438 -21.359 1 75.06 375 GLY A O 1
ATOM 3000 N N . LEU A 1 376 ? -20.938 -27.906 -22.453 1 85.62 376 LEU A N 1
ATOM 3001 C CA . LEU A 1 376 ? -21.641 -28.453 -21.297 1 85.62 376 LEU A CA 1
ATOM 3002 C C . LEU A 1 376 ? -21.391 -29.953 -21.188 1 85.62 376 LEU A C 1
ATOM 3004 O O . LEU A 1 376 ? -21.641 -30.547 -20.125 1 85.62 376 LEU A O 1
ATOM 3008 N N . HIS A 1 377 ? -20.844 -30.516 -22.219 1 88.38 377 HIS A N 1
ATOM 3009 C CA . HIS A 1 377 ? -20.781 -31.969 -22.25 1 88.38 377 HIS A CA 1
ATOM 3010 C C . HIS A 1 377 ? -19.375 -32.469 -21.922 1 88.38 377 HIS A C 1
ATOM 3012 O O . HIS A 1 377 ? -19.172 -33.656 -21.703 1 88.38 377 HIS A O 1
ATOM 3018 N N . TYR A 1 378 ? -18.484 -31.594 -21.875 1 84.56 378 TYR A N 1
ATOM 3019 C CA . TYR A 1 378 ? -17.094 -32 -21.625 1 84.56 378 TYR A CA 1
ATOM 3020 C C . TYR A 1 378 ? -16.547 -31.312 -20.391 1 84.56 378 TYR A C 1
ATOM 3022 O O . TYR A 1 378 ? -16.906 -30.172 -20.078 1 84.56 378 TYR A O 1
ATOM 3030 N N . PRO A 1 379 ? -15.766 -32.156 -19.641 1 84.25 379 PRO A N 1
ATOM 3031 C CA . PRO A 1 379 ? -15.07 -31.516 -18.516 1 84.25 379 PRO A CA 1
ATOM 3032 C C . PRO A 1 379 ? -13.984 -30.547 -18.969 1 84.25 379 PRO A C 1
ATOM 3034 O O . PRO A 1 379 ? -13.5 -30.641 -20.094 1 84.25 379 PRO A O 1
ATOM 3037 N N . PRO A 1 380 ? -13.688 -29.594 -18.156 1 77.62 380 PRO A N 1
ATOM 3038 C CA . PRO A 1 380 ? -12.578 -28.719 -18.5 1 77.62 380 PRO A CA 1
ATOM 3039 C C . PRO A 1 380 ? -11.242 -29.438 -18.578 1 77.62 380 PRO A C 1
ATOM 3041 O O . PRO A 1 380 ? -11.094 -30.531 -18 1 77.62 380 PRO A O 1
ATOM 3044 N N . HIS A 1 381 ? -10.352 -28.812 -19.297 1 71 381 HIS A N 1
ATOM 3045 C CA . HIS A 1 381 ? -9.016 -29.391 -19.391 1 71 381 HIS A CA 1
ATOM 3046 C C . HIS A 1 381 ? -8.328 -29.438 -18.031 1 71 381 HIS A C 1
ATOM 3048 O O . HIS A 1 381 ? -8.438 -28.5 -17.25 1 71 381 HIS A O 1
ATOM 3054 N N . GLN A 1 382 ? -7.977 -30.719 -17.703 1 67.56 382 GLN A N 1
ATOM 3055 C CA . GLN A 1 382 ? -7.258 -30.875 -16.438 1 67.56 382 GLN A CA 1
ATOM 3056 C C . GLN A 1 382 ? -5.773 -31.125 -16.688 1 67.56 382 GLN A C 1
ATOM 3058 O O . GLN A 1 382 ? -5.332 -32.281 -16.734 1 67.56 382 GLN A O 1
ATOM 3063 N N . PRO A 1 383 ? -5.051 -30.109 -16.875 1 61.41 383 PRO A N 1
ATOM 3064 C CA . PRO A 1 383 ? -3.652 -30.344 -17.25 1 61.41 383 PRO A CA 1
ATOM 3065 C C . PRO A 1 383 ? -2.887 -31.156 -16.203 1 61.41 383 PRO A C 1
ATOM 3067 O O . PRO A 1 383 ? -1.979 -31.906 -16.547 1 61.41 383 PRO A O 1
ATOM 3070 N N . LEU A 1 384 ? -3.047 -30.859 -14.797 1 59.34 384 LEU A N 1
ATOM 3071 C CA . LEU A 1 384 ? -2.135 -31.438 -13.812 1 59.34 384 LEU A CA 1
ATOM 3072 C C . LEU A 1 384 ? -2.807 -32.562 -13.039 1 59.34 384 LEU A C 1
ATOM 3074 O O . LEU A 1 384 ? -2.688 -32.625 -11.812 1 59.34 384 LEU A O 1
ATOM 3078 N N . ILE A 1 385 ? -3.609 -33.312 -13.656 1 52.53 385 ILE A N 1
ATOM 3079 C CA . ILE A 1 385 ? -4.246 -34.344 -12.859 1 52.53 385 ILE A CA 1
ATOM 3080 C C . ILE A 1 385 ? -3.227 -35.438 -12.516 1 52.53 385 ILE A C 1
ATOM 3082 O O . ILE A 1 385 ? -2.531 -35.938 -13.398 1 52.53 385 ILE A O 1
ATOM 3086 N N . ALA A 1 386 ? -2.982 -35.438 -11.188 1 51.84 386 ALA A N 1
ATOM 3087 C CA . ALA A 1 386 ? -2.172 -36.531 -10.672 1 51.84 386 ALA A CA 1
ATOM 3088 C C . ALA A 1 386 ? -2.758 -37.875 -11.078 1 51.84 386 ALA A C 1
ATOM 3090 O O . ALA A 1 386 ? -3.977 -38.031 -11.195 1 51.84 386 ALA A O 1
ATOM 3091 N N . TYR A 1 387 ? -2.057 -38.812 -11.523 1 47.38 387 TYR A N 1
ATOM 3092 C CA . TYR A 1 387 ? -2.412 -40.188 -11.867 1 47.38 387 TYR A CA 1
ATOM 3093 C C . TYR A 1 387 ? -3.092 -40.25 -13.227 1 47.38 387 TYR A C 1
ATOM 3095 O O . TYR A 1 387 ? -3.908 -41.156 -13.477 1 47.38 387 TYR A O 1
ATOM 3103 N N . ALA A 1 388 ? -2.93 -39.156 -13.883 1 47.84 388 ALA A N 1
ATOM 3104 C CA . ALA A 1 388 ? -3.562 -39.094 -15.195 1 47.84 388 ALA A CA 1
ATOM 3105 C C . ALA A 1 388 ? -3.293 -40.375 -15.992 1 47.84 388 ALA A C 1
ATOM 3107 O O . ALA A 1 388 ? -4.184 -40.875 -16.672 1 47.84 388 ALA A O 1
ATOM 3108 N N . SER A 1 389 ? -2.062 -40.625 -15.922 1 46.84 389 SER A N 1
ATOM 3109 C CA . SER A 1 389 ? -1.668 -41.844 -16.625 1 46.84 389 SER A CA 1
ATOM 3110 C C . SER A 1 389 ? -2.434 -43.062 -16.109 1 46.84 389 SER A C 1
ATOM 3112 O O . SER A 1 389 ? -2.816 -43.938 -16.875 1 46.84 389 SER A O 1
ATOM 3114 N N . VAL A 1 390 ? -2.422 -43.062 -14.812 1 47.31 390 VAL A N 1
ATOM 3115 C CA . VAL A 1 390 ? -3.105 -44.25 -14.297 1 47.31 390 VAL A CA 1
ATOM 3116 C C . VAL A 1 390 ? -4.57 -44.25 -14.727 1 47.31 390 VAL A C 1
ATOM 3118 O O . VAL A 1 390 ? -5.145 -45.281 -15.047 1 47.31 390 VAL A O 1
ATOM 3121 N N . LEU A 1 391 ? -4.984 -43.062 -14.781 1 50.78 391 LEU A N 1
ATOM 3122 C CA . LEU A 1 391 ? -6.391 -42.906 -15.148 1 50.78 391 LEU A CA 1
ATOM 3123 C C . LEU A 1 391 ? -6.586 -43.125 -16.641 1 50.78 391 LEU A C 1
ATOM 3125 O O . LEU A 1 391 ? -7.633 -43.594 -17.078 1 50.78 391 LEU A O 1
ATOM 3129 N N . THR A 1 392 ? -5.555 -42.625 -17.375 1 48.56 392 THR A N 1
ATOM 3130 C CA . THR A 1 392 ? -5.617 -42.812 -18.828 1 48.56 392 THR A CA 1
ATOM 3131 C C . THR A 1 392 ? -5.395 -44.281 -19.172 1 48.56 392 THR A C 1
ATOM 3133 O O . THR A 1 392 ? -5.848 -44.781 -20.203 1 48.56 392 THR A O 1
ATOM 3136 N N . GLU A 1 393 ? -4.477 -44.844 -18.484 1 45.22 393 GLU A N 1
ATOM 3137 C CA . GLU A 1 393 ? -4.316 -46.25 -18.797 1 45.22 393 GLU A CA 1
ATOM 3138 C C . GLU A 1 393 ? -5.648 -47 -18.719 1 45.22 393 GLU A C 1
ATOM 3140 O O . GLU A 1 393 ? -5.809 -48.062 -19.312 1 45.22 393 GLU A O 1
ATOM 3145 N N . TYR A 1 394 ? -6.473 -46.469 -17.938 1 44.56 394 TYR A N 1
ATOM 3146 C CA . TYR A 1 394 ? -7.801 -47.094 -17.938 1 44.56 394 TYR A CA 1
ATOM 3147 C C . TYR A 1 394 ? -8.617 -46.625 -19.125 1 44.56 394 TYR A C 1
ATOM 3149 O O . TYR A 1 394 ? -9.852 -46.594 -19.078 1 44.56 394 TYR A O 1
ATOM 3157 N N . GLU A 1 395 ? -8.125 -46.094 -20.062 1 46.22 395 GLU A N 1
ATOM 3158 C CA . GLU A 1 395 ? -8.625 -45.469 -21.281 1 46.22 395 GLU A CA 1
ATOM 3159 C C . GLU A 1 395 ? -9.805 -46.219 -21.859 1 46.22 395 GLU A C 1
ATOM 3161 O O . GLU A 1 395 ? -10.469 -45.75 -22.797 1 46.22 395 GLU A O 1
ATOM 3166 N N . GLY A 1 396 ? -9.992 -47.375 -21.703 1 47.31 396 GLY A N 1
ATOM 3167 C CA . GLY A 1 396 ? -11.258 -47.688 -22.344 1 47.31 396 GLY A CA 1
ATOM 3168 C C . GLY A 1 396 ? -12.453 -47.062 -21.656 1 47.31 396 GLY A C 1
ATOM 3169 O O . GLY A 1 396 ? -12.492 -46.938 -20.438 1 47.31 396 GLY A O 1
ATOM 3170 N N . ILE A 1 397 ? -13.172 -46.062 -22.391 1 50.69 397 ILE A N 1
ATOM 3171 C CA . ILE A 1 397 ? -14.406 -45.375 -21.969 1 50.69 397 ILE A CA 1
ATOM 3172 C C . ILE A 1 397 ? -15.109 -46.219 -20.906 1 50.69 397 ILE A C 1
ATOM 3174 O O . ILE A 1 397 ? -15.531 -45.688 -19.875 1 50.69 397 ILE A O 1
ATOM 3178 N N . SER A 1 398 ? -15.242 -47.469 -21.219 1 58.78 398 SER A N 1
ATOM 3179 C CA . SER A 1 398 ? -16.016 -48.406 -20.391 1 58.78 398 SER A CA 1
ATOM 3180 C C . SER A 1 398 ? -15.336 -48.656 -19.062 1 58.78 398 SER A C 1
ATOM 3182 O O . SER A 1 398 ? -16 -48.875 -18.047 1 58.78 398 SER A O 1
ATOM 3184 N N . GLN A 1 399 ? -14.078 -48.188 -19.031 1 72.56 399 GLN A N 1
ATOM 3185 C CA . GLN A 1 399 ? -13.32 -48.594 -17.844 1 72.56 399 GLN A CA 1
ATOM 3186 C C . GLN A 1 399 ? -13.344 -47.469 -16.797 1 72.56 399 GLN A C 1
ATOM 3188 O O . GLN A 1 399 ? -13.359 -47.781 -15.594 1 72.56 399 GLN A O 1
ATOM 3193 N N . LYS A 1 400 ? -13.57 -46.25 -17.281 1 78.31 400 LYS A N 1
ATOM 3194 C CA . LYS A 1 400 ? -13.633 -45.156 -16.297 1 78.31 400 LYS A CA 1
ATOM 3195 C C . LYS A 1 400 ? -14.914 -45.25 -15.469 1 78.31 400 LYS A C 1
ATOM 3197 O O . LYS A 1 400 ? -14.883 -45.094 -14.25 1 78.31 400 LYS A O 1
ATOM 3202 N N . SER A 1 401 ? -15.922 -45.5 -16.203 1 86.81 401 SER A N 1
ATOM 3203 C CA . SER A 1 401 ? -17.203 -45.594 -15.531 1 86.81 401 SER A CA 1
ATOM 3204 C C . SER A 1 401 ? -17.234 -46.75 -14.531 1 86.81 401 SER A C 1
ATOM 3206 O O . SER A 1 401 ? -17.766 -46.625 -13.43 1 86.81 401 SER A O 1
ATOM 3208 N N . GLN A 1 402 ? -16.594 -47.781 -14.891 1 86.31 402 GLN A N 1
ATOM 3209 C CA . GLN A 1 402 ? -16.562 -48.938 -14.008 1 86.31 402 GLN A CA 1
ATOM 3210 C C . GLN A 1 402 ? -15.695 -48.688 -12.781 1 86.31 402 GLN A C 1
ATOM 3212 O O . GLN A 1 402 ? -16.078 -49.031 -11.656 1 86.31 402 GLN A O 1
ATOM 3217 N N . LYS A 1 403 ? -14.609 -48.156 -13.039 1 86.06 403 LYS A N 1
ATOM 3218 C CA . LYS A 1 403 ? -13.719 -47.844 -11.922 1 86.06 403 LYS A CA 1
ATOM 3219 C C . LYS A 1 403 ? -14.375 -46.844 -10.969 1 86.06 403 LYS A C 1
ATOM 3221 O O . LYS A 1 403 ? -14.203 -46.938 -9.75 1 86.06 403 LYS A O 1
ATOM 3226 N N . PHE A 1 404 ? -15.008 -45.906 -11.562 1 91.12 404 PHE A N 1
ATOM 3227 C CA . PHE A 1 404 ? -15.727 -44.938 -10.766 1 91.12 404 PHE A CA 1
ATOM 3228 C C . PHE A 1 404 ? -16.766 -45.594 -9.883 1 91.12 404 PHE A C 1
ATOM 3230 O O . PHE A 1 404 ? -16.828 -45.344 -8.68 1 91.12 404 PHE A O 1
ATOM 3237 N N . LYS A 1 405 ? -17.5 -46.531 -10.422 1 91 405 LYS A N 1
ATOM 3238 C CA . LYS A 1 405 ? -18.531 -47.25 -9.688 1 91 405 LYS A CA 1
ATOM 3239 C C . LYS A 1 405 ? -17.906 -48.125 -8.586 1 91 405 LYS A C 1
ATOM 3241 O O . LYS A 1 405 ? -18.422 -48.156 -7.465 1 91 405 LYS A O 1
ATOM 3246 N N . GLU A 1 406 ? -16.812 -48.719 -8.938 1 89.94 406 GLU A N 1
ATOM 3247 C CA . GLU A 1 406 ? -16.141 -49.562 -7.969 1 89.94 406 GLU A CA 1
ATOM 3248 C C . GLU A 1 406 ? -15.594 -48.75 -6.801 1 89.94 406 GLU A C 1
ATOM 3250 O O . GLU A 1 406 ? -15.68 -49.188 -5.645 1 89.94 406 GLU A O 1
ATOM 3255 N N . THR A 1 407 ? -15.023 -47.656 -7.23 1 91.31 407 THR A N 1
ATOM 3256 C CA . THR A 1 407 ? -14.461 -46.812 -6.191 1 91.31 407 THR A CA 1
ATOM 3257 C C . THR A 1 407 ? -15.555 -46.312 -5.254 1 91.31 407 THR A C 1
ATOM 3259 O O . THR A 1 407 ? -15.375 -46.281 -4.035 1 91.31 407 THR A O 1
ATOM 3262 N N . ILE A 1 408 ? -16.656 -45.875 -5.773 1 92 408 ILE A N 1
ATOM 3263 C CA . ILE A 1 408 ? -17.766 -45.375 -4.961 1 92 408 ILE A CA 1
ATOM 3264 C C . ILE A 1 408 ? -18.312 -46.469 -4.082 1 92 408 ILE A C 1
ATOM 3266 O O . ILE A 1 408 ? -18.625 -46.281 -2.906 1 92 408 ILE A O 1
ATOM 3270 N N . ALA A 1 409 ? -18.453 -47.719 -4.57 1 89.19 409 ALA A N 1
ATOM 3271 C CA . ALA A 1 409 ? -18.938 -48.875 -3.797 1 89.19 409 ALA A CA 1
ATOM 3272 C C . ALA A 1 409 ? -18 -49.156 -2.631 1 89.19 409 ALA A C 1
ATOM 3274 O O . ALA A 1 409 ? -18.453 -49.5 -1.532 1 89.19 409 ALA A O 1
ATOM 3275 N N . ASP A 1 410 ? -16.75 -49.031 -2.947 1 88.94 410 ASP A N 1
ATOM 3276 C CA . ASP A 1 410 ? -15.75 -49.312 -1.911 1 88.94 410 ASP A CA 1
ATOM 3277 C C . ASP A 1 410 ? -15.852 -48.281 -0.786 1 88.94 410 ASP A C 1
ATOM 3279 O O . ASP A 1 410 ? -15.75 -48.625 0.392 1 88.94 410 ASP A O 1
ATOM 3283 N N . ILE A 1 411 ? -16.031 -47.062 -1.194 1 89.25 411 ILE A N 1
ATOM 3284 C CA . ILE A 1 411 ? -16.141 -45.969 -0.202 1 89.25 411 ILE A CA 1
ATOM 3285 C C . ILE A 1 411 ? -17.406 -46.188 0.632 1 89.25 411 ILE A C 1
ATOM 3287 O O . ILE A 1 411 ? -17.391 -46.031 1.854 1 89.25 411 ILE A O 1
ATOM 3291 N N . ALA A 1 412 ? -18.516 -46.5 -0.035 1 87.31 412 ALA A N 1
ATOM 3292 C CA . ALA A 1 412 ? -19.781 -46.719 0.666 1 87.31 412 ALA A CA 1
ATOM 3293 C C . ALA A 1 412 ? -19.656 -47.875 1.678 1 87.31 412 ALA A C 1
ATOM 3295 O O . ALA A 1 412 ? -20.203 -47.781 2.781 1 87.31 412 ALA A O 1
ATOM 3296 N N . LYS A 1 413 ? -18.953 -48.844 1.339 1 85.69 413 LYS A N 1
ATOM 3297 C CA . LYS A 1 413 ? -18.719 -49.969 2.248 1 85.69 413 LYS A CA 1
ATOM 3298 C C . LYS A 1 413 ? -17.906 -49.531 3.459 1 85.69 413 LYS A C 1
ATOM 3300 O O . LYS A 1 413 ? -18.172 -49.938 4.586 1 85.69 413 LYS A O 1
ATOM 3305 N N . ASP A 1 414 ? -16.906 -48.688 3.172 1 85.19 414 ASP A N 1
ATOM 3306 C CA . ASP A 1 414 ? -16.078 -48.156 4.258 1 85.19 414 ASP A CA 1
ATOM 3307 C C . ASP A 1 414 ? -16.906 -47.375 5.25 1 85.19 414 ASP A C 1
ATOM 3309 O O . ASP A 1 414 ? -16.719 -47.469 6.461 1 85.19 414 ASP A O 1
ATOM 3313 N N . PHE A 1 415 ? -17.734 -46.531 4.691 1 81.25 415 PHE A N 1
ATOM 3314 C CA . PHE A 1 415 ? -18.516 -45.625 5.527 1 81.25 415 PHE A CA 1
ATOM 3315 C C . PHE A 1 415 ? -19.516 -46.406 6.387 1 81.25 415 PHE A C 1
ATOM 3317 O O . PHE A 1 415 ? -19.844 -45.969 7.492 1 81.25 415 PHE A O 1
ATOM 3324 N N . GLU A 1 416 ? -19.969 -47.5 5.934 1 77.56 416 GLU A N 1
ATOM 3325 C CA . GLU A 1 416 ? -20.906 -48.312 6.699 1 77.56 416 GLU A CA 1
ATOM 3326 C C . GLU A 1 416 ? -20.188 -49.031 7.832 1 77.56 416 GLU A C 1
ATOM 3328 O O . GLU A 1 416 ? -20.766 -49.281 8.891 1 77.56 416 GLU A O 1
ATOM 3333 N N . MET A 1 417 ? -18.891 -49.219 7.488 1 74.25 417 MET A N 1
ATOM 3334 C CA . MET A 1 417 ? -18.125 -49.906 8.516 1 74.25 417 MET A CA 1
ATOM 3335 C C . MET A 1 417 ? -17.453 -48.906 9.461 1 74.25 417 MET A C 1
ATOM 3337 O O . MET A 1 417 ? -16.656 -49.312 10.312 1 74.25 417 MET A O 1
ATOM 3341 N N . SER A 1 418 ? -17.984 -47.812 10.008 1 61.84 418 SER A N 1
ATOM 3342 C CA . SER A 1 418 ? -17.625 -46.625 10.797 1 61.84 418 SER A CA 1
ATOM 3343 C C . SER A 1 418 ? -16.156 -46.656 11.18 1 61.84 418 SER A C 1
ATOM 3345 O O . SER A 1 418 ? -15.492 -45.594 11.148 1 61.84 418 SER A O 1
ATOM 3347 N N . LYS A 1 419 ? -15.586 -47.688 11.93 1 55.25 419 LYS A N 1
ATOM 3348 C CA . LYS A 1 419 ? -14.32 -47.719 12.648 1 55.25 419 LYS A CA 1
ATOM 3349 C C . LYS A 1 419 ? -13.141 -47.562 11.703 1 55.25 419 LYS A C 1
ATOM 3351 O O . LYS A 1 419 ? -12.031 -47.25 12.125 1 55.25 419 LYS A O 1
ATOM 3356 N N . VAL A 1 420 ? -13.391 -47.469 10.359 1 61.75 420 VAL A N 1
ATOM 3357 C CA . VAL A 1 420 ? -12.273 -47.781 9.477 1 61.75 420 VAL A CA 1
ATOM 3358 C C . VAL A 1 420 ? -11.969 -46.594 8.57 1 61.75 420 VAL A C 1
ATOM 3360 O O . VAL A 1 420 ? -11.125 -46.688 7.676 1 61.75 420 VAL A O 1
ATOM 3363 N N . ILE A 1 421 ? -12.477 -45.406 8.852 1 66.25 421 ILE A N 1
ATOM 3364 C CA . ILE A 1 421 ? -12.312 -44.312 7.898 1 66.25 421 ILE A CA 1
ATOM 3365 C C . ILE A 1 421 ? -10.828 -43.969 7.77 1 66.25 421 ILE A C 1
ATOM 3367 O O . ILE A 1 421 ? -10.336 -43.719 6.664 1 66.25 421 ILE A O 1
ATOM 3371 N N . HIS A 1 422 ? -10.172 -44.031 8.961 1 65.81 422 HIS A N 1
ATOM 3372 C CA . HIS A 1 422 ? -8.758 -43.656 8.961 1 65.81 422 HIS A CA 1
ATOM 3373 C C . HIS A 1 422 ? -7.898 -44.781 8.414 1 65.81 422 HIS A C 1
ATOM 3375 O O . HIS A 1 422 ? -6.996 -44.562 7.605 1 65.81 422 HIS A O 1
ATOM 3381 N N . ASP A 1 423 ? -8.25 -46.031 8.859 1 67.06 423 ASP A N 1
ATOM 3382 C CA . ASP A 1 423 ? -7.414 -47.188 8.508 1 67.06 423 ASP A CA 1
ATOM 3383 C C . ASP A 1 423 ? -7.5 -47.469 7.012 1 67.06 423 ASP A C 1
ATOM 3385 O O . ASP A 1 423 ? -6.504 -47.844 6.391 1 67.06 423 ASP A O 1
ATOM 3389 N N . GLU A 1 424 ? -8.656 -47.094 6.48 1 74.88 424 GLU A N 1
ATOM 3390 C CA . GLU A 1 424 ? -8.867 -47.438 5.078 1 74.88 424 GLU A CA 1
ATOM 3391 C C . GLU A 1 424 ? -8.625 -46.25 4.172 1 74.88 424 GLU A C 1
ATOM 3393 O O . GLU A 1 424 ? -8.789 -46.312 2.953 1 74.88 424 GLU A O 1
ATOM 3398 N N . MET A 1 425 ? -8.211 -45.188 4.695 1 79.5 425 MET A N 1
ATOM 3399 C CA . MET A 1 425 ? -7.934 -43.969 3.928 1 79.5 425 MET A CA 1
ATOM 3400 C C . MET A 1 425 ? -9.133 -43.562 3.074 1 79.5 425 MET A C 1
ATOM 3402 O O . MET A 1 425 ? -8.984 -43.281 1.886 1 79.5 425 MET A O 1
ATOM 3406 N N . SER A 1 426 ? -10.281 -43.75 3.643 1 79.69 426 SER A N 1
ATOM 3407 C CA . SER A 1 426 ? -11.531 -43.5 2.928 1 79.69 426 SER A CA 1
ATOM 3408 C C . SER A 1 426 ? -11.562 -42.094 2.336 1 79.69 426 SER A C 1
ATOM 3410 O O . SER A 1 426 ? -12.078 -41.906 1.234 1 79.69 426 SER A O 1
ATOM 3412 N N . LEU A 1 427 ? -10.977 -41.156 2.975 1 79.69 427 LEU A N 1
ATOM 3413 C CA . LEU A 1 427 ? -10.992 -39.781 2.482 1 79.69 427 LEU A CA 1
ATOM 3414 C C . LEU A 1 427 ? -10.125 -39.625 1.232 1 79.69 427 LEU A C 1
ATOM 3416 O O . LEU A 1 427 ? -10.461 -38.875 0.326 1 79.69 427 LEU A O 1
ATOM 3420 N N . GLU A 1 428 ? -9.133 -40.375 1.253 1 78.5 428 GLU A N 1
ATOM 3421 C CA . GLU A 1 428 ? -8.297 -40.375 0.053 1 78.5 428 GLU A CA 1
ATOM 3422 C C . GLU A 1 428 ? -9.039 -41 -1.129 1 78.5 428 GLU A C 1
ATOM 3424 O O . GLU A 1 428 ? -8.898 -40.531 -2.264 1 78.5 428 GLU A O 1
ATOM 3429 N N . LYS A 1 429 ? -9.773 -42.031 -0.765 1 83.69 429 LYS A N 1
ATOM 3430 C CA . LYS A 1 429 ? -10.555 -42.656 -1.817 1 83.69 429 LYS A CA 1
ATOM 3431 C C . LYS A 1 429 ? -11.602 -41.719 -2.391 1 83.69 429 LYS A C 1
ATOM 3433 O O . LYS A 1 429 ? -11.883 -41.75 -3.59 1 83.69 429 LYS A O 1
ATOM 3438 N N . VAL A 1 430 ? -12.117 -40.875 -1.561 1 86.81 430 VAL A N 1
ATOM 3439 C CA . VAL A 1 430 ? -13.086 -39.875 -2.016 1 86.81 430 VAL A CA 1
ATOM 3440 C C . VAL A 1 430 ? -12.406 -38.906 -2.988 1 86.81 430 VAL A C 1
ATOM 3442 O O . VAL A 1 430 ? -12.969 -38.562 -4.031 1 86.81 430 VAL A O 1
ATOM 3445 N N . LEU A 1 431 ? -11.211 -38.531 -2.68 1 84.56 431 LEU A N 1
ATOM 3446 C CA . LEU A 1 431 ? -10.484 -37.625 -3.543 1 84.56 431 LEU A CA 1
ATOM 3447 C C . LEU A 1 431 ? -10.18 -38.25 -4.895 1 84.56 431 LEU A C 1
ATOM 3449 O O . LEU A 1 431 ? -10.227 -37.594 -5.93 1 84.56 431 LEU A O 1
ATOM 3453 N N . VAL A 1 432 ? -9.922 -39.5 -4.785 1 83.19 432 VAL A N 1
ATOM 3454 C CA . VAL A 1 432 ? -9.664 -40.219 -6.02 1 83.19 432 VAL A CA 1
ATOM 3455 C C . VAL A 1 432 ? -10.93 -40.281 -6.867 1 83.19 432 VAL A C 1
ATOM 3457 O O . VAL A 1 432 ? -10.883 -40.094 -8.086 1 83.19 432 VAL A O 1
ATOM 3460 N N . ALA A 1 433 ? -11.984 -40.531 -6.18 1 89 433 ALA A N 1
ATOM 3461 C CA . ALA A 1 433 ? -13.258 -40.562 -6.895 1 89 433 ALA A CA 1
ATOM 3462 C C . ALA A 1 433 ? -13.562 -39.219 -7.543 1 89 433 ALA A C 1
ATOM 3464 O O . ALA A 1 433 ? -14.031 -39.188 -8.688 1 89 433 ALA A O 1
ATOM 3465 N N . VAL A 1 434 ? -13.281 -38.156 -6.902 1 89.38 434 VAL A N 1
ATOM 3466 C CA . VAL A 1 434 ? -13.516 -36.812 -7.434 1 89.38 434 VAL A CA 1
ATOM 3467 C C . VAL A 1 434 ? -12.617 -36.562 -8.641 1 89.38 434 VAL A C 1
ATOM 3469 O O . VAL A 1 434 ? -13.062 -36 -9.648 1 89.38 434 VAL A O 1
ATOM 3472 N N . ARG A 1 435 ? -11.477 -37 -8.578 1 84.56 435 ARG A N 1
ATOM 3473 C CA . ARG A 1 435 ? -10.531 -36.812 -9.672 1 84.56 435 ARG A CA 1
ATOM 3474 C C . ARG A 1 435 ? -10.969 -37.594 -10.906 1 84.56 435 ARG A C 1
ATOM 3476 O O . ARG A 1 435 ? -10.828 -37.094 -12.031 1 84.56 435 ARG A O 1
ATOM 3483 N N . ILE A 1 436 ? -11.445 -38.781 -10.625 1 85.25 436 ILE A N 1
ATOM 3484 C CA . ILE A 1 436 ? -11.953 -39.594 -11.734 1 85.25 436 ILE A CA 1
ATOM 3485 C C . ILE A 1 436 ? -13.164 -38.906 -12.352 1 85.25 436 ILE A C 1
ATOM 3487 O O . ILE A 1 436 ? -13.266 -38.781 -13.578 1 85.25 436 ILE A O 1
ATOM 3491 N N . CYS A 1 437 ? -13.961 -38.438 -11.547 1 90.75 437 CYS A N 1
ATOM 3492 C CA . CYS A 1 437 ? -15.18 -37.75 -11.992 1 90.75 437 CYS A CA 1
ATOM 3493 C C . CYS A 1 437 ? -14.852 -36.562 -12.859 1 90.75 437 CYS A C 1
ATOM 3495 O O . CYS A 1 437 ? -15.531 -36.281 -13.844 1 90.75 437 CYS A O 1
ATOM 3497 N N . ARG A 1 438 ? -13.82 -35.812 -12.609 1 87.94 438 ARG A N 1
ATOM 3498 C CA . ARG A 1 438 ? -13.445 -34.562 -13.289 1 87.94 438 ARG A CA 1
ATOM 3499 C C . ARG A 1 438 ? -12.953 -34.844 -14.703 1 87.94 438 ARG A C 1
ATOM 3501 O O . ARG A 1 438 ? -12.875 -33.938 -15.531 1 87.94 438 ARG A O 1
ATOM 3508 N N . THR A 1 439 ? -12.672 -36.094 -14.953 1 83.56 439 THR A N 1
ATOM 3509 C CA . THR A 1 439 ? -12.203 -36.438 -16.281 1 83.56 439 THR A CA 1
ATOM 3510 C C . THR A 1 439 ? -13.328 -37.031 -17.125 1 83.56 439 THR A C 1
ATOM 3512 O O . THR A 1 439 ? -13.156 -37.312 -18.312 1 83.56 439 THR A O 1
ATOM 3515 N N . MET A 1 440 ? -14.453 -37.25 -16.547 1 88.5 440 MET A N 1
ATOM 3516 C CA . MET A 1 440 ? -15.523 -37.969 -17.219 1 88.5 440 MET A CA 1
ATOM 3517 C C . MET A 1 440 ? -16.422 -37 -18 1 88.5 440 MET A C 1
ATOM 3519 O O . MET A 1 440 ? -16.719 -35.906 -17.531 1 88.5 440 MET A O 1
ATOM 3523 N N . THR A 1 441 ? -16.812 -37.469 -19.188 1 89.5 441 THR A N 1
ATOM 3524 C CA . THR A 1 441 ? -17.766 -36.719 -20 1 89.5 441 THR A CA 1
ATOM 3525 C C . THR A 1 441 ? -19.203 -36.938 -19.5 1 89.5 441 THR A C 1
ATOM 3527 O O . THR A 1 441 ? -19.422 -37.75 -18.609 1 89.5 441 THR A O 1
ATOM 3530 N N . LEU A 1 442 ? -20.156 -36.188 -20.078 1 93.38 442 LEU A N 1
ATOM 3531 C CA . LEU A 1 442 ? -21.547 -36.344 -19.688 1 93.38 442 LEU A CA 1
ATOM 3532 C C . LEU A 1 442 ? -22.047 -37.75 -19.984 1 93.38 442 LEU A C 1
ATOM 3534 O O . LEU A 1 442 ? -22.797 -38.344 -19.203 1 93.38 442 LEU A O 1
ATOM 3538 N N . PHE A 1 443 ? -21.625 -38.281 -21.047 1 90 443 PHE A N 1
ATOM 3539 C CA . PHE A 1 443 ? -22.031 -39.625 -21.438 1 90 443 PHE A CA 1
ATOM 3540 C C . PHE A 1 443 ? -21.5 -40.656 -20.453 1 90 443 PHE A C 1
ATOM 3542 O O . PHE A 1 443 ? -22.234 -41.562 -20.047 1 90 443 PHE A O 1
ATOM 3549 N N . ASP A 1 444 ? -20.281 -40.5 -20.062 1 90.56 444 ASP A N 1
ATOM 3550 C CA . ASP A 1 444 ? -19.672 -41.406 -19.094 1 90.56 444 ASP A CA 1
ATOM 3551 C C . ASP A 1 444 ? -20.406 -41.344 -17.75 1 90.56 444 ASP A C 1
ATOM 3553 O O . ASP A 1 444 ? -20.672 -42.375 -17.141 1 90.56 444 ASP A O 1
ATOM 3557 N N . LEU A 1 445 ? -20.688 -40.156 -17.406 1 94.25 445 LEU A N 1
ATOM 3558 C CA . LEU A 1 445 ? -21.312 -39.969 -16.109 1 94.25 445 LEU A CA 1
ATOM 3559 C C . LEU A 1 445 ? -22.734 -40.531 -16.109 1 94.25 445 LEU A C 1
ATOM 3561 O O . LEU A 1 445 ? -23.188 -41.094 -15.125 1 94.25 445 LEU A O 1
ATOM 3565 N N . LYS A 1 446 ? -23.484 -40.375 -17.188 1 93.12 446 LYS A N 1
ATOM 3566 C CA . LYS A 1 446 ? -24.828 -40.906 -17.297 1 93.12 446 LYS A CA 1
ATOM 3567 C C . LYS A 1 446 ? -24.828 -42.438 -17.156 1 93.12 446 LYS A C 1
ATOM 3569 O O . LYS A 1 446 ? -25.703 -43 -16.5 1 93.12 446 LYS A O 1
ATOM 3574 N N . ARG A 1 447 ? -23.812 -43 -17.703 1 90.88 447 ARG A N 1
ATOM 3575 C CA . ARG A 1 447 ? -23.656 -44.469 -17.609 1 90.88 447 ARG A CA 1
ATOM 3576 C C . ARG A 1 447 ? -23.328 -44.875 -16.188 1 90.88 447 ARG A C 1
ATOM 3578 O O . ARG A 1 447 ? -23.812 -45.906 -15.703 1 90.88 447 ARG A O 1
ATOM 3585 N N . ALA A 1 448 ? -22.547 -44.094 -15.609 1 92.75 448 ALA A N 1
ATOM 3586 C CA . ALA A 1 448 ? -22.094 -44.438 -14.266 1 92.75 448 ALA A CA 1
ATOM 3587 C C . ALA A 1 448 ? -23.219 -44.281 -13.25 1 92.75 448 ALA A C 1
ATOM 3589 O O . ALA A 1 448 ? -23.281 -45.031 -12.258 1 92.75 448 ALA A O 1
ATOM 3590 N N . VAL A 1 449 ? -24.141 -43.344 -13.523 1 92.88 449 VAL A N 1
ATOM 3591 C CA . VAL A 1 449 ? -25.141 -43.031 -12.508 1 92.88 449 VAL A CA 1
ATOM 3592 C C . VAL A 1 449 ? -26.484 -43.656 -12.891 1 92.88 449 VAL A C 1
ATOM 3594 O O . VAL A 1 449 ? -27.5 -43.406 -12.25 1 92.88 449 VAL A O 1
ATOM 3597 N N . GLU A 1 450 ? -26.562 -44.469 -13.812 1 88.12 450 GLU A N 1
ATOM 3598 C CA . GLU A 1 450 ? -27.797 -45.062 -14.312 1 88.12 450 GLU A CA 1
ATOM 3599 C C . GLU A 1 450 ? -28.531 -45.812 -13.211 1 88.12 450 GLU A C 1
ATOM 3601 O O . GLU A 1 450 ? -29.766 -45.781 -13.148 1 88.12 450 GLU A O 1
ATOM 3606 N N . ASN A 1 451 ? -27.828 -46.406 -12.25 1 83.19 451 ASN A N 1
ATOM 3607 C CA . ASN A 1 451 ? -28.453 -47.281 -11.242 1 83.19 451 ASN A CA 1
ATOM 3608 C C . ASN A 1 451 ? -28.609 -46.531 -9.914 1 83.19 451 ASN A C 1
ATOM 3610 O O . ASN A 1 451 ? -28.891 -47.156 -8.883 1 83.19 451 ASN A O 1
ATOM 3614 N N . VAL A 1 452 ? -28.422 -45.25 -9.945 1 88.81 452 VAL A N 1
ATOM 3615 C CA . VAL A 1 452 ? -28.5 -44.5 -8.695 1 88.81 452 VAL A CA 1
ATOM 3616 C C . VAL A 1 452 ? -29.969 -44.25 -8.352 1 88.81 452 VAL A C 1
ATOM 3618 O O . VAL A 1 452 ? -30.719 -43.719 -9.18 1 88.81 452 VAL A O 1
ATOM 3621 N N . VAL A 1 453 ? -30.391 -44.75 -7.191 1 81.5 453 VAL A N 1
ATOM 3622 C CA . VAL A 1 453 ? -31.75 -44.562 -6.711 1 81.5 453 VAL A CA 1
ATOM 3623 C C . VAL A 1 453 ? -31.734 -43.969 -5.305 1 81.5 453 VAL A C 1
ATOM 3625 O O . VAL A 1 453 ? -31.156 -44.562 -4.387 1 81.5 453 VAL A O 1
ATOM 3628 N N . PHE A 1 454 ? -32.312 -42.781 -5.105 1 81.94 454 PHE A N 1
ATOM 3629 C CA . PHE A 1 454 ? -32.25 -42.062 -3.84 1 81.94 454 PHE A CA 1
ATOM 3630 C C . PHE A 1 454 ? -33.312 -42.531 -2.881 1 81.94 454 PHE A C 1
ATOM 3632 O O . PHE A 1 454 ? -33.312 -42.188 -1.699 1 81.94 454 PHE A O 1
ATOM 3639 N N . GLN A 1 455 ? -34.344 -43.219 -3.328 1 73.62 455 GLN A N 1
ATOM 3640 C CA . GLN A 1 455 ? -35.344 -43.812 -2.461 1 73.62 455 GLN A CA 1
ATOM 3641 C C . GLN A 1 455 ? -35.469 -45.344 -2.705 1 73.62 455 GLN A C 1
ATOM 3643 O O . GLN A 1 455 ? -36.469 -45.812 -3.246 1 73.62 455 GLN A O 1
ATOM 3648 N N . PRO A 1 456 ? -34.281 -45.969 -2.309 1 70.12 456 PRO A N 1
ATOM 3649 C CA . PRO A 1 456 ? -34.312 -47.406 -2.596 1 70.12 456 PRO A CA 1
ATOM 3650 C C . PRO A 1 456 ? -35.188 -48.188 -1.629 1 70.12 456 PRO A C 1
ATOM 3652 O O . PRO A 1 456 ? -35.375 -47.781 -0.48 1 70.12 456 PRO A O 1
ATOM 3655 N N . TRP A 1 457 ? -35.969 -49.062 -2.152 1 63.78 457 TRP A N 1
ATOM 3656 C CA . TRP A 1 457 ? -36.719 -50 -1.318 1 63.78 457 TRP A CA 1
ATOM 3657 C C . TRP A 1 457 ? -35.812 -50.906 -0.536 1 63.78 457 TRP A C 1
ATOM 3659 O O . TRP A 1 457 ? -35.094 -51.75 -1.122 1 63.78 457 TRP A O 1
ATOM 3669 N N . ASN A 1 458 ? -35.5 -50.844 0.804 1 61.69 458 ASN A N 1
ATOM 3670 C CA . ASN A 1 458 ? -35 -51.75 1.832 1 61.69 458 ASN A CA 1
ATOM 3671 C C . ASN A 1 458 ? -33.5 -51.938 1.752 1 61.69 458 ASN A C 1
ATOM 3673 O O . ASN A 1 458 ? -32.969 -52.938 2.201 1 61.69 458 ASN A O 1
ATOM 3677 N N . LYS A 1 459 ? -32.594 -51.031 1.16 1 72.81 459 LYS A N 1
ATOM 3678 C CA . LYS A 1 459 ? -31.156 -51.344 1.211 1 72.81 459 LYS A CA 1
ATOM 3679 C C . LYS A 1 459 ? -30.344 -50.125 1.636 1 72.81 459 LYS A C 1
ATOM 3681 O O . LYS A 1 459 ? -30.219 -49.156 0.887 1 72.81 459 LYS A O 1
ATOM 3686 N N . ARG A 1 460 ? -29.906 -50.188 2.814 1 78.38 460 ARG A N 1
ATOM 3687 C CA . ARG A 1 460 ? -29.109 -49.156 3.441 1 78.38 460 ARG A CA 1
ATOM 3688 C C . ARG A 1 460 ? -27.844 -48.844 2.635 1 78.38 460 ARG A C 1
ATOM 3690 O O . ARG A 1 460 ? -27.453 -47.688 2.496 1 78.38 460 ARG A O 1
ATOM 3697 N N . GLN A 1 461 ? -27.281 -49.875 2.129 1 79.62 461 GLN A N 1
ATOM 3698 C CA . GLN A 1 461 ? -26.047 -49.688 1.364 1 79.62 461 GLN A CA 1
ATOM 3699 C C . GLN A 1 461 ? -26.312 -48.938 0.074 1 79.62 461 GLN A C 1
ATOM 3701 O O . GLN A 1 461 ? -25.5 -48.094 -0.32 1 79.62 461 GLN A O 1
ATOM 3706 N N . GLN A 1 462 ? -27.391 -49.188 -0.535 1 84.06 462 GLN A N 1
ATOM 3707 C CA . GLN A 1 462 ? -27.734 -48.5 -1.778 1 84.06 462 GLN A CA 1
ATOM 3708 C C . GLN A 1 462 ? -28.016 -47.031 -1.533 1 84.06 462 GLN A C 1
ATOM 3710 O O . GLN A 1 462 ? -27.688 -46.188 -2.371 1 84.06 462 GLN A O 1
ATOM 3715 N N . LEU A 1 463 ? -28.531 -46.812 -0.421 1 85.06 463 LEU A N 1
ATOM 3716 C CA . LEU A 1 463 ? -28.797 -45.438 -0.068 1 85.06 463 LEU A CA 1
ATOM 3717 C C . LEU A 1 463 ? -27.484 -44.688 0.181 1 85.06 463 LEU A C 1
ATOM 3719 O O . LEU A 1 463 ? -27.328 -43.531 -0.262 1 85.06 463 LEU A O 1
ATOM 3723 N N . SER A 1 464 ? -26.625 -45.344 0.884 1 84.69 464 SER A N 1
ATOM 3724 C CA . SER A 1 464 ? -25.328 -44.719 1.155 1 84.69 464 SER A CA 1
ATOM 3725 C C . SER A 1 464 ? -24.562 -44.469 -0.135 1 84.69 464 SER A C 1
ATOM 3727 O O . SER A 1 464 ? -23.891 -43.438 -0.275 1 84.69 464 SER A O 1
ATOM 3729 N N . GLU A 1 465 ? -24.656 -45.375 -1.03 1 88.94 465 GLU A N 1
ATOM 3730 C CA . GLU A 1 465 ? -24 -45.219 -2.322 1 88.94 465 GLU A CA 1
ATOM 3731 C C . GLU A 1 465 ? -24.594 -44.062 -3.113 1 88.94 465 GLU A C 1
ATOM 3733 O O . GLU A 1 465 ? -23.859 -43.281 -3.729 1 88.94 465 GLU A O 1
ATOM 3738 N N . SER A 1 466 ? -25.891 -44 -3.047 1 90.38 466 SER A N 1
ATOM 3739 C CA . SER A 1 466 ? -26.562 -42.938 -3.779 1 90.38 466 SER A CA 1
ATOM 3740 C C . SER A 1 466 ? -26.203 -41.562 -3.219 1 90.38 466 SER A C 1
ATOM 3742 O O . SER A 1 466 ? -25.969 -40.625 -3.977 1 90.38 466 SER A O 1
ATOM 3744 N N . LYS A 1 467 ? -26.062 -41.469 -1.965 1 88.06 467 LYS A N 1
ATOM 3745 C CA . LYS A 1 467 ? -25.672 -40.188 -1.335 1 88.06 467 LYS A CA 1
ATOM 3746 C C . LYS A 1 467 ? -24.219 -39.844 -1.648 1 88.06 467 LYS A C 1
ATOM 3748 O O . LYS A 1 467 ? -23.891 -38.656 -1.815 1 88.06 467 LYS A O 1
ATOM 3753 N N . LEU A 1 468 ? -23.484 -40.844 -1.74 1 90.06 468 LEU A N 1
ATOM 3754 C CA . LEU A 1 468 ? -22.078 -40.625 -2.082 1 90.06 468 LEU A CA 1
ATOM 3755 C C . LEU A 1 468 ? -21.938 -40.125 -3.516 1 90.06 468 LEU A C 1
ATOM 3757 O O . LEU A 1 468 ? -21.125 -39.25 -3.797 1 90.06 468 LEU A O 1
ATOM 3761 N N . TYR A 1 469 ? -22.75 -40.719 -4.383 1 94.19 469 TYR A N 1
ATOM 3762 C CA . TYR A 1 469 ? -22.766 -40.25 -5.758 1 94.19 469 TYR A CA 1
ATOM 3763 C C . TYR A 1 469 ? -23.109 -38.75 -5.816 1 94.19 469 TYR A C 1
ATOM 3765 O O . TYR A 1 469 ? -22.453 -37.969 -6.52 1 94.19 469 TYR A O 1
ATOM 3773 N N . ARG A 1 470 ? -24.031 -38.375 -5.141 1 93.38 470 ARG A N 1
ATOM 3774 C CA . ARG A 1 470 ? -24.469 -37 -5.09 1 93.38 470 ARG A CA 1
ATOM 3775 C C . ARG A 1 470 ? -23.344 -36.062 -4.637 1 93.38 470 ARG A C 1
ATOM 3777 O O . ARG A 1 470 ? -23.031 -35.094 -5.301 1 93.38 470 ARG A O 1
ATOM 3784 N N . ASP A 1 471 ? -22.719 -36.406 -3.553 1 92.06 471 ASP A N 1
ATOM 3785 C CA . ASP A 1 471 ? -21.688 -35.562 -2.961 1 92.06 471 ASP A CA 1
ATOM 3786 C C . ASP A 1 471 ? -20.453 -35.5 -3.859 1 92.06 471 ASP A C 1
ATOM 3788 O O . ASP A 1 471 ? -19.844 -34.438 -3.998 1 92.06 471 ASP A O 1
ATOM 3792 N N . ILE A 1 472 ? -20.109 -36.594 -4.391 1 93.38 472 ILE A N 1
ATOM 3793 C CA . ILE A 1 472 ? -18.938 -36.594 -5.262 1 93.38 472 ILE A CA 1
ATOM 3794 C C . ILE A 1 472 ? -19.219 -35.781 -6.512 1 93.38 472 ILE A C 1
ATOM 3796 O O . ILE A 1 472 ? -18.328 -35.062 -6.996 1 93.38 472 ILE A O 1
ATOM 3800 N N . LEU A 1 473 ? -20.406 -35.875 -7.016 1 95.56 473 LEU A N 1
ATOM 3801 C CA . LEU A 1 473 ? -20.75 -35.062 -8.188 1 95.56 473 LEU A CA 1
ATOM 3802 C C . LEU A 1 473 ? -20.703 -33.594 -7.871 1 95.56 473 LEU A C 1
ATOM 3804 O O . LEU A 1 473 ? -20.312 -32.781 -8.711 1 95.56 473 LEU A O 1
ATOM 3808 N N . VAL A 1 474 ? -21.078 -33.219 -6.699 1 92.88 474 VAL A N 1
ATOM 3809 C CA . VAL A 1 474 ? -21 -31.828 -6.281 1 92.88 474 VAL A CA 1
ATOM 3810 C C . VAL A 1 474 ? -19.547 -31.391 -6.18 1 92.88 474 VAL A C 1
ATOM 3812 O O . VAL A 1 474 ? -19.172 -30.328 -6.684 1 92.88 474 VAL A O 1
ATOM 3815 N N . MET A 1 475 ? -18.734 -32.219 -5.645 1 92.06 475 MET A N 1
ATOM 3816 C CA . MET A 1 475 ? -17.328 -31.906 -5.449 1 92.06 475 MET A CA 1
ATOM 3817 C C . MET A 1 475 ? -16.578 -31.875 -6.781 1 92.06 475 MET A C 1
ATOM 3819 O O . MET A 1 475 ? -15.57 -31.172 -6.922 1 92.06 475 MET A O 1
ATOM 3823 N N . CYS A 1 476 ? -17.047 -32.688 -7.613 1 92.62 476 CYS A N 1
ATOM 3824 C CA . CYS A 1 476 ? -16.453 -32.719 -8.945 1 92.62 476 CYS A CA 1
ATOM 3825 C C . CYS A 1 476 ? -16.516 -31.328 -9.602 1 92.62 476 CYS A C 1
ATOM 3827 O O . CYS A 1 476 ? -15.516 -30.859 -10.156 1 92.62 476 CYS A O 1
ATOM 3829 N N . GLY A 1 477 ? -17.578 -30.641 -9.625 1 91.44 477 GLY A N 1
ATOM 3830 C CA . GLY A 1 477 ? -17.766 -29.25 -10.016 1 91.44 477 GLY A CA 1
ATOM 3831 C C . GLY A 1 477 ? -17.578 -29.016 -11.508 1 91.44 477 GLY A C 1
ATOM 3832 O O . GLY A 1 477 ? -17.312 -27.891 -11.938 1 91.44 477 GLY A O 1
ATOM 3833 N N . THR A 1 478 ? -17.641 -30.062 -12.352 1 91.75 478 THR A N 1
ATOM 3834 C CA . THR A 1 478 ? -17.516 -29.906 -13.797 1 91.75 478 THR A CA 1
ATOM 3835 C C . THR A 1 478 ? -18.875 -29.672 -14.43 1 91.75 478 THR A C 1
ATOM 3837 O O . THR A 1 478 ? -19.906 -29.875 -13.789 1 91.75 478 THR A O 1
ATOM 3840 N N . ASN A 1 479 ? -18.875 -29.281 -15.711 1 91.31 479 ASN A N 1
ATOM 3841 C CA . ASN A 1 479 ? -20.125 -29.016 -16.422 1 91.31 479 ASN A CA 1
ATOM 3842 C C . ASN A 1 479 ? -20.984 -30.281 -16.547 1 91.31 479 ASN A C 1
ATOM 3844 O O . ASN A 1 479 ? -22.188 -30.25 -16.297 1 91.31 479 ASN A O 1
ATOM 3848 N N . PRO A 1 480 ? -20.328 -31.406 -16.859 1 94 480 PRO A N 1
ATOM 3849 C CA . PRO A 1 480 ? -21.125 -32.625 -16.922 1 94 480 PRO A CA 1
ATOM 3850 C C . PRO A 1 480 ? -21.734 -33 -15.57 1 94 480 PRO A C 1
ATOM 3852 O O . PRO A 1 480 ? -22.891 -33.438 -15.508 1 94 480 PRO A O 1
ATOM 3855 N N . ALA A 1 481 ? -20.969 -32.906 -14.57 1 95.88 481 ALA A N 1
ATOM 3856 C CA . ALA A 1 481 ? -21.484 -33.219 -13.242 1 95.88 481 ALA A CA 1
ATOM 3857 C C . ALA A 1 481 ? -22.672 -32.344 -12.891 1 95.88 481 ALA A C 1
ATOM 3859 O O . ALA A 1 481 ? -23.656 -32.812 -12.32 1 95.88 481 ALA A O 1
ATOM 3860 N N . PHE A 1 482 ? -22.609 -31.156 -13.258 1 95.38 482 PHE A N 1
ATOM 3861 C CA . PHE A 1 482 ? -23.703 -30.219 -13.039 1 95.38 482 PHE A CA 1
ATOM 3862 C C . PHE A 1 482 ? -24.953 -30.656 -13.789 1 95.38 482 PHE A C 1
ATOM 3864 O O . PHE A 1 482 ? -26.062 -30.594 -13.25 1 95.38 482 PHE A O 1
ATOM 3871 N N . GLN A 1 483 ? -24.766 -31.094 -15 1 95.31 483 GLN A N 1
ATOM 3872 C CA . GLN A 1 483 ? -25.906 -31.516 -15.82 1 95.31 483 GLN A CA 1
ATOM 3873 C C . GLN A 1 483 ? -26.609 -32.719 -15.203 1 95.31 483 GLN A C 1
ATOM 3875 O O . GLN A 1 483 ? -27.844 -32.812 -15.242 1 95.31 483 GLN A O 1
ATOM 3880 N N . ILE A 1 484 ? -25.875 -33.562 -14.648 1 96.25 484 ILE A N 1
ATOM 3881 C CA . ILE A 1 484 ? -26.469 -34.719 -14 1 96.25 484 ILE A CA 1
ATOM 3882 C C . ILE A 1 484 ? -27.281 -34.281 -12.789 1 96.25 484 ILE A C 1
ATOM 3884 O O . ILE A 1 484 ? -28.438 -34.719 -12.609 1 96.25 484 ILE A O 1
ATOM 3888 N N . LEU A 1 485 ? -26.688 -33.469 -12.008 1 96.12 485 LEU A N 1
ATOM 3889 C CA . LEU A 1 485 ? -27.359 -32.969 -10.82 1 96.12 485 LEU A CA 1
ATOM 3890 C C . LEU A 1 485 ? -28.625 -32.188 -11.203 1 96.12 485 LEU A C 1
ATOM 3892 O O . LEU A 1 485 ? -29.656 -32.344 -10.547 1 96.12 485 LEU A O 1
ATOM 3896 N N . LYS A 1 486 ? -28.438 -31.391 -12.234 1 95 486 LYS A N 1
ATOM 3897 C CA . LYS A 1 486 ? -29.594 -30.641 -12.742 1 95 486 LYS A CA 1
ATOM 3898 C C . LYS A 1 486 ? -30.719 -31.578 -13.141 1 95 486 LYS A C 1
ATOM 3900 O O . LYS A 1 486 ? -31.875 -31.375 -12.758 1 95 486 LYS A O 1
ATOM 3905 N N . THR A 1 487 ? -30.438 -32.656 -13.844 1 94.31 487 THR A N 1
ATOM 3906 C CA . THR A 1 487 ? -31.438 -33.625 -14.289 1 94.31 487 THR A CA 1
ATOM 3907 C C . THR A 1 487 ? -32.094 -34.312 -13.102 1 94.31 487 THR A C 1
ATOM 3909 O O . THR A 1 487 ? -33.312 -34.531 -13.094 1 94.31 487 THR A O 1
ATOM 3912 N N . TRP A 1 488 ? -31.312 -34.656 -12.141 1 95.44 488 TRP A N 1
ATOM 3913 C CA . TRP A 1 488 ? -31.844 -35.312 -10.945 1 95.44 488 TRP A CA 1
ATOM 3914 C C . TRP A 1 488 ? -32.844 -34.406 -10.234 1 95.44 488 TRP A C 1
ATOM 3916 O O . TRP A 1 488 ? -33.844 -34.906 -9.711 1 95.44 488 TRP A O 1
ATOM 3926 N N . ILE A 1 489 ? -32.594 -33.125 -10.242 1 94.88 489 ILE A N 1
ATOM 3927 C CA . ILE A 1 489 ? -33.469 -32.156 -9.562 1 94.88 489 ILE A CA 1
ATOM 3928 C C . ILE A 1 489 ? -34.719 -31.906 -10.414 1 94.88 489 ILE A C 1
ATOM 3930 O O . ILE A 1 489 ? -35.844 -31.891 -9.898 1 94.88 489 ILE A O 1
ATOM 3934 N N . GLU A 1 490 ? -34.531 -31.812 -11.719 1 94.25 490 GLU A N 1
ATOM 3935 C CA . GLU A 1 490 ? -35.625 -31.547 -12.633 1 94.25 490 GLU A CA 1
ATOM 3936 C C . GLU A 1 490 ? -36.625 -32.719 -12.648 1 94.25 490 GLU A C 1
ATOM 3938 O O . GLU A 1 490 ? -37.844 -32.5 -12.719 1 94.25 490 GLU A O 1
ATOM 3943 N N . GLU A 1 491 ? -36.094 -33.906 -12.5 1 92 491 GLU A N 1
ATOM 3944 C CA . GLU A 1 491 ? -36.938 -35.094 -12.539 1 92 491 GLU A CA 1
ATOM 3945 C C . GLU A 1 491 ? -37.406 -35.5 -11.148 1 92 491 GLU A C 1
ATOM 3947 O O . GLU A 1 491 ? -38.062 -36.531 -10.977 1 92 491 GLU A O 1
ATOM 3952 N N . ARG A 1 492 ? -37.094 -34.75 -10.133 1 91.38 492 ARG A N 1
ATOM 3953 C CA . ARG A 1 492 ? -37.531 -34.938 -8.75 1 91.38 492 ARG A CA 1
ATOM 3954 C C . ARG A 1 492 ? -37 -36.219 -8.156 1 91.38 492 ARG A C 1
ATOM 3956 O O . ARG A 1 492 ? -37.688 -36.875 -7.363 1 91.38 492 ARG A O 1
ATOM 3963 N N . LYS A 1 493 ? -35.875 -36.625 -8.734 1 90.81 493 LYS A N 1
ATOM 3964 C CA . LYS A 1 493 ? -35.156 -37.75 -8.102 1 90.81 493 LYS A CA 1
ATOM 3965 C C . LYS A 1 493 ? -34.5 -37.281 -6.793 1 90.81 493 LYS A C 1
ATOM 3967 O O . LYS A 1 493 ? -34.406 -38.094 -5.848 1 90.81 493 LYS A O 1
ATOM 3972 N N . LEU A 1 494 ? -34 -36.062 -6.891 1 90.94 494 LEU A N 1
ATOM 3973 C CA . LEU A 1 494 ? -33.469 -35.375 -5.707 1 90.94 494 LEU A CA 1
ATOM 3974 C C . LEU A 1 494 ? -34.406 -34.312 -5.207 1 90.94 494 LEU A C 1
ATOM 3976 O O . LEU A 1 494 ? -34.688 -33.344 -5.91 1 90.94 494 LEU A O 1
ATOM 3980 N N . GLU A 1 495 ? -34.938 -34.562 -3.98 1 87.69 495 GLU A N 1
ATOM 3981 C CA . GLU A 1 495 ? -35.938 -33.625 -3.469 1 87.69 495 GLU A CA 1
ATOM 3982 C C . GLU A 1 495 ? -35.625 -33.219 -2.025 1 87.69 495 GLU A C 1
ATOM 3984 O O . GLU A 1 495 ? -34.75 -33.812 -1.391 1 87.69 495 GLU A O 1
ATOM 3989 N N . GLY A 1 496 ? -36.188 -32.125 -1.622 1 83.12 496 GLY A N 1
ATOM 3990 C CA . GLY A 1 496 ? -36.156 -31.719 -0.227 1 83.12 496 GLY A CA 1
ATOM 3991 C C . GLY A 1 496 ? -34.812 -31.203 0.207 1 83.12 496 GLY A C 1
ATOM 3992 O O . GLY A 1 496 ? -34.188 -30.391 -0.488 1 83.12 496 GLY A O 1
ATOM 3993 N N . GLU A 1 497 ? -34.344 -31.719 1.315 1 83.25 497 GLU A N 1
ATOM 3994 C CA . GLU A 1 497 ? -33.125 -31.234 1.961 1 83.25 497 GLU A CA 1
ATOM 3995 C C . GLU A 1 497 ? -31.891 -31.625 1.163 1 83.25 497 GLU A C 1
ATOM 3997 O O . GLU A 1 497 ? -30.922 -30.859 1.106 1 83.25 497 GLU A O 1
ATOM 4002 N N . ASP A 1 498 ? -32.031 -32.719 0.513 1 86.19 498 ASP A N 1
ATOM 4003 C CA . ASP A 1 498 ? -30.891 -33.188 -0.278 1 86.19 498 ASP A CA 1
ATOM 4004 C C . ASP A 1 498 ? -30.688 -32.281 -1.498 1 86.19 498 ASP A C 1
ATOM 4006 O O . ASP A 1 498 ? -29.547 -31.938 -1.826 1 86.19 498 ASP A O 1
ATOM 4010 N N . ALA A 1 499 ? -31.766 -31.938 -2.094 1 91.31 499 ALA A N 1
ATOM 4011 C CA . ALA A 1 499 ? -31.656 -31.031 -3.24 1 91.31 499 ALA A CA 1
ATOM 4012 C C . ALA A 1 499 ? -31.172 -29.656 -2.814 1 91.31 499 ALA A C 1
ATOM 4014 O O . ALA A 1 499 ? -30.359 -29.031 -3.502 1 91.31 499 ALA A O 1
ATOM 4015 N N . SER A 1 500 ? -31.609 -29.234 -1.657 1 88.62 500 SER A N 1
ATOM 4016 C CA . SER A 1 500 ? -31.203 -27.938 -1.138 1 88.62 500 SER A CA 1
ATOM 4017 C C . SER A 1 500 ? -29.703 -27.906 -0.811 1 88.62 500 SER A C 1
ATOM 4019 O O . SER A 1 500 ? -29.016 -26.922 -1.07 1 88.62 500 SER A O 1
ATOM 4021 N N . GLY A 1 501 ? -29.266 -28.953 -0.243 1 86.56 501 GLY A N 1
ATOM 4022 C CA . GLY A 1 501 ? -27.844 -29.078 0.061 1 86.56 501 GLY A CA 1
ATOM 4023 C C . GLY A 1 501 ? -26.969 -29.016 -1.173 1 86.56 501 GLY A C 1
ATOM 4024 O O . GLY A 1 501 ? -25.922 -28.359 -1.169 1 86.56 501 GLY A O 1
ATOM 4025 N N . VAL A 1 502 ? -27.391 -29.656 -2.205 1 90.88 502 VAL A N 1
ATOM 4026 C CA . VAL A 1 502 ? -26.656 -29.672 -3.465 1 90.88 502 VAL A CA 1
ATOM 4027 C C . VAL A 1 502 ? -26.609 -28.266 -4.055 1 90.88 502 VAL A C 1
ATOM 4029 O O . VAL A 1 502 ? -25.547 -27.766 -4.422 1 90.88 502 VAL A O 1
ATOM 4032 N N . LEU A 1 503 ? -27.75 -27.625 -4.055 1 91.56 503 LEU A N 1
ATOM 4033 C CA . LEU A 1 503 ? -27.844 -26.312 -4.668 1 91.56 503 LEU A CA 1
ATOM 4034 C C . LEU A 1 503 ? -27.031 -25.281 -3.873 1 91.56 503 LEU A C 1
ATOM 4036 O O . LEU A 1 503 ? -26.438 -24.375 -4.449 1 91.56 503 LEU A O 1
ATOM 4040 N N . ALA A 1 504 ? -26.922 -25.422 -2.611 1 85.5 504 ALA A N 1
ATOM 4041 C CA . ALA A 1 504 ? -26.219 -24.469 -1.754 1 85.5 504 ALA A CA 1
ATOM 4042 C C . ALA A 1 504 ? -24.703 -24.594 -1.932 1 85.5 504 ALA A C 1
ATOM 4044 O O . ALA A 1 504 ? -23.984 -23.594 -1.821 1 85.5 504 ALA A O 1
ATOM 4045 N N . THR A 1 505 ? -24.25 -25.719 -2.238 1 86 505 THR A N 1
ATOM 4046 C CA . THR A 1 505 ? -22.812 -25.953 -2.227 1 86 505 THR A CA 1
ATOM 4047 C C . THR A 1 505 ? -22.25 -25.953 -3.646 1 86 505 THR A C 1
ATOM 4049 O O . THR A 1 505 ? -21.047 -25.75 -3.846 1 86 505 THR A O 1
ATOM 4052 N N . LEU A 1 506 ? -23.047 -26.125 -4.555 1 90.12 506 LEU A N 1
ATOM 4053 C CA . LEU A 1 506 ? -22.641 -26.312 -5.945 1 90.12 506 LEU A CA 1
ATOM 4054 C C . LEU A 1 506 ? -21.859 -25.125 -6.453 1 90.12 506 LEU A C 1
ATOM 4056 O O . LEU A 1 506 ? -20.797 -25.281 -7.062 1 90.12 506 LEU A O 1
ATOM 4060 N N . PRO A 1 507 ? -22.266 -23.891 -6.133 1 88.38 507 PRO A N 1
ATOM 4061 C CA . PRO A 1 507 ? -21.547 -22.734 -6.672 1 88.38 507 PRO A CA 1
ATOM 4062 C C . PRO A 1 507 ? -20.078 -22.672 -6.211 1 88.38 507 PRO A C 1
ATOM 4064 O O . PRO A 1 507 ? -19.219 -22.25 -6.969 1 88.38 507 PRO A O 1
ATOM 4067 N N . ALA A 1 508 ? -19.797 -23.172 -5.105 1 82.31 508 ALA A N 1
ATOM 4068 C CA . ALA A 1 508 ? -18.438 -23.109 -4.555 1 82.31 508 ALA A CA 1
ATOM 4069 C C . ALA A 1 508 ? -17.531 -24.141 -5.223 1 82.31 508 ALA A C 1
ATOM 4071 O O . ALA A 1 508 ? -16.312 -24.016 -5.188 1 82.31 508 ALA A O 1
ATOM 4072 N N . HIS A 1 509 ? -18.109 -25.094 -5.855 1 88.81 509 HIS A N 1
ATOM 4073 C CA . HIS A 1 509 ? -17.297 -26.188 -6.379 1 88.81 509 HIS A CA 1
ATOM 4074 C C . HIS A 1 509 ? -17.188 -26.109 -7.898 1 88.81 509 HIS A C 1
ATOM 4076 O O . HIS A 1 509 ? -16.391 -26.828 -8.508 1 88.81 509 HIS A O 1
ATOM 4082 N N . LEU A 1 510 ? -17.938 -25.234 -8.461 1 89.75 510 LEU A N 1
ATOM 4083 C CA . LEU A 1 510 ? -17.859 -25.109 -9.914 1 89.75 510 LEU A CA 1
ATOM 4084 C C . LEU A 1 510 ? -16.484 -24.578 -10.336 1 89.75 510 LEU A C 1
ATOM 4086 O O . LEU A 1 510 ? -16.078 -23.484 -9.938 1 89.75 510 LEU A O 1
ATOM 4090 N N . GLN A 1 511 ? -15.852 -25.266 -11.164 1 85.25 511 GLN A N 1
ATOM 4091 C CA . GLN A 1 511 ? -14.477 -24.938 -11.531 1 85.25 511 GLN A CA 1
ATOM 4092 C C . GLN A 1 511 ? -14.438 -23.891 -12.648 1 85.25 511 GLN A C 1
ATOM 4094 O O . GLN A 1 511 ? -13.547 -23.047 -12.68 1 85.25 511 GLN A O 1
ATOM 4099 N N . THR A 1 512 ? -15.375 -24.094 -13.609 1 83.62 512 THR A N 1
ATOM 4100 C CA . THR A 1 512 ? -15.398 -23.188 -14.75 1 83.62 512 THR A CA 1
ATOM 4101 C C . THR A 1 512 ? -16.812 -22.641 -14.969 1 83.62 512 THR A C 1
ATOM 4103 O O . THR A 1 512 ? -17.484 -23.031 -15.922 1 83.62 512 THR A O 1
ATOM 4106 N N . PRO A 1 513 ? -17.109 -21.703 -14.148 1 87.38 513 PRO A N 1
ATOM 4107 C CA . PRO A 1 513 ? -18.469 -21.156 -14.305 1 87.38 513 PRO A CA 1
ATOM 4108 C C . PRO A 1 513 ? -18.562 -20.156 -15.453 1 87.38 513 PRO A C 1
ATOM 4110 O O . PRO A 1 513 ? -18.625 -18.938 -15.211 1 87.38 513 PRO A O 1
ATOM 4113 N N . GLY A 1 514 ? -18.641 -20.719 -16.656 1 82.88 514 GLY A N 1
ATOM 4114 C CA . GLY A 1 514 ? -18.828 -19.891 -17.844 1 82.88 514 GLY A CA 1
ATOM 4115 C C . GLY A 1 514 ? -20.234 -19.391 -18.016 1 82.88 514 GLY A C 1
ATOM 4116 O O . GLY A 1 514 ? -21.109 -19.656 -17.172 1 82.88 514 GLY A O 1
ATOM 4117 N N . PRO A 1 515 ? -20.516 -18.609 -19.016 1 84.12 515 PRO A N 1
ATOM 4118 C CA . PRO A 1 515 ? -21.859 -18.062 -19.25 1 84.12 515 PRO A CA 1
ATOM 4119 C C . PRO A 1 515 ? -22.922 -19.141 -19.422 1 84.12 515 PRO A C 1
ATOM 4121 O O . PRO A 1 515 ? -24.062 -18.953 -18.984 1 84.12 515 PRO A O 1
ATOM 4124 N N . ASP A 1 516 ? -22.547 -20.297 -19.953 1 85.56 516 ASP A N 1
ATOM 4125 C CA . ASP A 1 516 ? -23.516 -21.375 -20.188 1 85.56 516 ASP A CA 1
ATOM 4126 C C . ASP A 1 516 ? -23.969 -22.016 -18.875 1 85.56 516 ASP A C 1
ATOM 4128 O O . ASP A 1 516 ? -25.156 -22.281 -18.688 1 85.56 516 ASP A O 1
ATOM 4132 N N . ILE A 1 517 ? -23.047 -22.203 -18.047 1 89.56 517 ILE A N 1
ATOM 4133 C CA . ILE A 1 517 ? -23.375 -22.828 -16.766 1 89.56 517 ILE A CA 1
ATOM 4134 C C . ILE A 1 517 ? -24.219 -21.891 -15.93 1 89.56 517 ILE A C 1
ATOM 4136 O O . ILE A 1 517 ? -25.172 -22.312 -15.273 1 89.56 517 ILE A O 1
ATOM 4140 N N . VAL A 1 518 ? -23.906 -20.656 -15.953 1 91.69 518 VAL A N 1
ATOM 4141 C CA . VAL A 1 518 ? -24.688 -19.672 -15.203 1 91.69 518 VAL A CA 1
ATOM 4142 C C . VAL A 1 518 ? -26.094 -19.594 -15.758 1 91.69 518 VAL A C 1
ATOM 4144 O O . VAL A 1 518 ? -27.078 -19.547 -15 1 91.69 518 VAL A O 1
ATOM 4147 N N . ARG A 1 519 ? -26.203 -19.625 -17.031 1 90.69 519 ARG A N 1
ATOM 4148 C CA . ARG A 1 519 ? -27.516 -19.625 -17.656 1 90.69 519 ARG A CA 1
ATOM 4149 C C . ARG A 1 519 ? -28.297 -20.891 -17.297 1 90.69 519 ARG A C 1
ATOM 4151 O O . ARG A 1 519 ? -29.5 -20.828 -17.016 1 90.69 519 ARG A O 1
ATOM 4158 N N . GLN A 1 520 ? -27.625 -22.031 -17.328 1 92.94 520 GLN A N 1
ATOM 4159 C CA . GLN A 1 520 ? -28.281 -23.297 -17 1 92.94 520 GLN A CA 1
ATOM 4160 C C . GLN A 1 520 ? -28.766 -23.297 -15.555 1 92.94 520 GLN A C 1
ATOM 4162 O O . GLN A 1 520 ? -29.828 -23.844 -15.25 1 92.94 520 GLN A O 1
ATOM 4167 N N . PHE A 1 521 ? -27.969 -22.734 -14.727 1 94.62 521 PHE A N 1
ATOM 4168 C CA . PHE A 1 521 ? -28.391 -22.625 -13.336 1 94.62 521 PHE A CA 1
ATOM 4169 C C . PHE A 1 521 ? -29.625 -21.75 -13.203 1 94.62 521 PHE A C 1
ATOM 4171 O O . PHE A 1 521 ? -30.562 -22.094 -12.469 1 94.62 521 PHE A O 1
ATOM 4178 N N . TYR A 1 522 ? -29.672 -20.672 -13.969 1 93.88 522 TYR A N 1
ATOM 4179 C CA . TYR A 1 522 ? -30.828 -19.781 -14.016 1 93.88 522 TYR A CA 1
ATOM 4180 C C . TYR A 1 522 ? -32.062 -20.531 -14.508 1 93.88 522 TYR A C 1
ATOM 4182 O O . TYR A 1 522 ? -33.156 -20.391 -13.93 1 93.88 522 TYR A O 1
ATOM 4190 N N . GLU A 1 523 ? -31.859 -21.312 -15.516 1 94 523 GLU A N 1
ATOM 4191 C CA . GLU A 1 523 ? -32.969 -22.062 -16.078 1 94 523 GLU A CA 1
ATOM 4192 C C . GLU A 1 523 ? -33.438 -23.141 -15.117 1 94 523 GLU A C 1
ATOM 4194 O O . GLU A 1 523 ? -34.656 -23.438 -15.062 1 94 523 GLU A O 1
ATOM 4199 N N . LEU A 1 524 ? -32.531 -23.656 -14.422 1 95.5 524 LEU A N 1
ATOM 4200 C CA . LEU A 1 524 ? -32.875 -24.672 -13.43 1 95.5 524 LEU A CA 1
ATOM 4201 C C . LEU A 1 524 ? -33.781 -24.094 -12.367 1 95.5 524 LEU A C 1
ATOM 4203 O O . LEU A 1 524 ? -34.75 -24.75 -11.945 1 95.5 524 LEU A O 1
ATOM 4207 N N . ILE A 1 525 ? -33.594 -22.859 -11.977 1 94.56 525 ILE A N 1
ATOM 4208 C CA . ILE A 1 525 ? -34.375 -22.219 -10.945 1 94.56 525 ILE A CA 1
ATOM 4209 C C . ILE A 1 525 ? -35.812 -22 -11.453 1 94.56 525 ILE A C 1
ATOM 4211 O O . ILE A 1 525 ? -36.75 -22.031 -10.68 1 94.56 525 ILE A O 1
ATOM 4215 N N . GLN A 1 526 ? -35.969 -21.906 -12.75 1 92.06 526 GLN A N 1
ATOM 4216 C CA . GLN A 1 526 ? -37.25 -21.609 -13.344 1 92.06 526 GLN A CA 1
ATOM 4217 C C . GLN A 1 526 ? -38.062 -22.891 -13.57 1 92.06 526 GLN A C 1
ATOM 4219 O O . GLN A 1 526 ? -39.219 -22.828 -13.945 1 92.06 526 GLN A O 1
ATOM 4224 N N . THR A 1 527 ? -37.5 -23.969 -13.273 1 93.81 527 THR A N 1
ATOM 4225 C CA . THR A 1 527 ? -38.188 -25.25 -13.484 1 93.81 527 THR A CA 1
ATOM 4226 C C . THR A 1 527 ? -39.25 -25.469 -12.414 1 93.81 527 THR A C 1
ATOM 4228 O O . THR A 1 527 ? -39.188 -24.906 -11.32 1 93.81 527 THR A O 1
ATOM 4231 N N . SER A 1 528 ? -40.219 -26.375 -12.672 1 92.5 528 SER A N 1
ATOM 4232 C CA . SER A 1 528 ? -41.312 -26.656 -11.766 1 92.5 528 SER A CA 1
ATOM 4233 C C . SER A 1 528 ? -40.844 -27.406 -10.531 1 92.5 528 SER A C 1
ATOM 4235 O O . SER A 1 528 ? -41.406 -27.25 -9.445 1 92.5 528 SER A O 1
ATOM 4237 N N . ALA A 1 529 ? -39.812 -28.078 -10.688 1 93 529 ALA A N 1
ATOM 4238 C CA . ALA A 1 529 ? -39.281 -28.844 -9.562 1 93 529 ALA A CA 1
ATOM 4239 C C . ALA A 1 529 ? -38.844 -27.922 -8.438 1 93 529 ALA A C 1
ATOM 4241 O O . ALA A 1 529 ? -39 -28.234 -7.258 1 93 529 ALA A O 1
ATOM 4242 N N . ILE A 1 530 ? -38.344 -26.781 -8.789 1 93 530 ILE A N 1
ATOM 4243 C CA . ILE A 1 530 ? -37.844 -25.828 -7.797 1 93 530 ILE A CA 1
ATOM 4244 C C . ILE A 1 530 ? -38.969 -24.844 -7.418 1 93 530 ILE A C 1
ATOM 4246 O O . ILE A 1 530 ? -39.125 -24.5 -6.242 1 93 530 ILE A O 1
ATOM 4250 N N . ARG A 1 531 ? -39.781 -24.422 -8.344 1 88.81 531 ARG A N 1
ATOM 4251 C CA . ARG A 1 531 ? -40.812 -23.422 -8.117 1 88.81 531 ARG A CA 1
ATOM 4252 C C . ARG A 1 531 ? -41.875 -23.938 -7.141 1 88.81 531 ARG A C 1
ATOM 4254 O O . ARG A 1 531 ? -42.469 -23.156 -6.391 1 88.81 531 ARG A O 1
ATOM 4261 N N . ASP A 1 532 ? -42.031 -25.266 -7.094 1 89 532 ASP A N 1
ATOM 4262 C CA . ASP A 1 532 ? -43.094 -25.844 -6.281 1 89 532 ASP A CA 1
ATOM 4263 C C . ASP A 1 532 ? -42.656 -26.031 -4.832 1 89 532 ASP A C 1
ATOM 4265 O O . ASP A 1 532 ? -43.5 -26.203 -3.938 1 89 532 ASP A O 1
ATOM 4269 N N . ASP A 1 533 ? -41.469 -25.984 -4.664 1 89.25 533 ASP A N 1
ATOM 4270 C CA . ASP A 1 533 ? -40.906 -26.125 -3.322 1 89.25 533 ASP A CA 1
ATOM 4271 C C . ASP A 1 533 ? -40.281 -24.812 -2.844 1 89.25 533 ASP A C 1
ATOM 4273 O O . ASP A 1 533 ? -39.25 -24.391 -3.34 1 89.25 533 ASP A O 1
ATOM 4277 N N . GLN A 1 534 ? -40.812 -24.281 -1.777 1 84.44 534 GLN A N 1
ATOM 4278 C CA . GLN A 1 534 ? -40.438 -22.953 -1.317 1 84.44 534 GLN A CA 1
ATOM 4279 C C . GLN A 1 534 ? -39 -22.953 -0.771 1 84.44 534 GLN A C 1
ATOM 4281 O O . GLN A 1 534 ? -38.25 -22 -0.99 1 84.44 534 GLN A O 1
ATOM 4286 N N . GLN A 1 535 ? -38.719 -23.938 -0.075 1 83.88 535 GLN A N 1
ATOM 4287 C CA . GLN A 1 535 ? -37.375 -24.016 0.491 1 83.88 535 GLN A CA 1
ATOM 4288 C C . GLN A 1 535 ? -36.312 -24.125 -0.607 1 83.88 535 GLN A C 1
ATOM 4290 O O . GLN A 1 535 ? -35.25 -23.5 -0.534 1 83.88 535 GLN A O 1
ATOM 4295 N N . LEU A 1 536 ? -36.594 -24.906 -1.597 1 90.06 536 LEU A N 1
ATOM 4296 C CA . LEU A 1 536 ? -35.656 -25.078 -2.717 1 90.06 536 LEU A CA 1
ATOM 4297 C C . LEU A 1 536 ? -35.531 -23.781 -3.512 1 90.06 536 LEU A C 1
ATOM 4299 O O . LEU A 1 536 ? -34.438 -23.438 -3.977 1 90.06 536 LEU A O 1
ATOM 4303 N N . LYS A 1 537 ? -36.625 -23.125 -3.555 1 90.06 537 LYS A N 1
ATOM 4304 C CA . LYS A 1 537 ? -36.625 -21.859 -4.273 1 90.06 537 LYS A CA 1
ATOM 4305 C C . LYS A 1 537 ? -35.719 -20.828 -3.576 1 90.06 537 LYS A C 1
ATOM 4307 O O . LYS A 1 537 ? -34.906 -20.188 -4.219 1 90.06 537 LYS A O 1
ATOM 4312 N N . THR A 1 538 ? -35.812 -20.75 -2.303 1 88.69 538 THR A N 1
ATOM 4313 C CA . THR A 1 538 ? -35 -19.812 -1.514 1 88.69 538 THR A CA 1
ATOM 4314 C C . THR A 1 538 ? -33.531 -20.141 -1.619 1 88.69 538 THR A C 1
ATOM 4316 O O . THR A 1 538 ? -32.719 -19.266 -1.927 1 88.69 538 THR A O 1
ATOM 4319 N N . THR A 1 539 ? -33.219 -21.344 -1.469 1 88.12 539 THR A N 1
ATOM 4320 C CA . THR A 1 539 ? -31.812 -21.766 -1.485 1 88.12 539 THR A CA 1
ATOM 4321 C C . THR A 1 539 ? -31.203 -21.578 -2.869 1 88.12 539 THR A C 1
ATOM 4323 O O . THR A 1 539 ? -30.062 -21.125 -2.992 1 88.12 539 THR A O 1
ATOM 4326 N N . SER A 1 540 ? -32 -21.875 -3.848 1 93.81 540 SER A N 1
ATOM 4327 C CA . SER A 1 540 ? -31.484 -21.781 -5.211 1 93.81 540 SER A CA 1
ATOM 4328 C C . SER A 1 540 ? -31.25 -20.344 -5.617 1 93.81 540 SER A C 1
ATOM 4330 O O . SER A 1 540 ? -30.234 -20.031 -6.262 1 93.81 540 SER A O 1
ATOM 4332 N N . ILE A 1 541 ? -32.094 -19.484 -5.215 1 93.38 541 ILE A N 1
ATOM 4333 C CA . ILE A 1 541 ? -31.969 -18.062 -5.559 1 93.38 541 ILE A CA 1
ATOM 4334 C C . ILE A 1 541 ? -30.734 -17.484 -4.879 1 93.38 541 ILE A C 1
ATOM 4336 O O . ILE A 1 541 ? -29.938 -16.797 -5.516 1 93.38 541 ILE A O 1
ATOM 4340 N N . LEU A 1 542 ? -30.516 -17.828 -3.674 1 91.12 542 LEU A N 1
ATOM 4341 C CA . LEU A 1 542 ? -29.359 -17.328 -2.936 1 91.12 542 LEU A CA 1
ATOM 4342 C C . LEU A 1 542 ? -28.062 -17.906 -3.498 1 91.12 542 LEU A C 1
ATOM 4344 O O . LEU A 1 542 ? -27.094 -17.188 -3.68 1 91.12 542 LEU A O 1
ATOM 4348 N N . ALA A 1 543 ? -28.078 -19.125 -3.775 1 91.12 543 ALA A N 1
ATOM 4349 C CA . ALA A 1 543 ? -26.906 -19.766 -4.34 1 91.12 543 ALA A CA 1
ATOM 4350 C C . ALA A 1 543 ? -26.547 -19.172 -5.699 1 91.12 543 ALA A C 1
ATOM 4352 O O . ALA A 1 543 ? -25.375 -18.953 -5.996 1 91.12 543 ALA A O 1
ATOM 4353 N N . PHE A 1 544 ? -27.594 -18.953 -6.414 1 94 544 PHE A N 1
ATOM 4354 C CA . PHE A 1 544 ? -27.391 -18.375 -7.738 1 94 544 PHE A CA 1
ATOM 4355 C C . PHE A 1 544 ? -26.781 -16.984 -7.637 1 94 544 PHE A C 1
ATOM 4357 O O . PHE A 1 544 ? -25.891 -16.625 -8.406 1 94 544 PHE A O 1
ATOM 4364 N N . SER A 1 545 ? -27.25 -16.234 -6.754 1 94.06 545 SER A N 1
ATOM 4365 C CA . SER A 1 545 ? -26.734 -14.875 -6.59 1 94.06 545 SER A CA 1
ATOM 4366 C C . SER A 1 545 ? -25.266 -14.898 -6.195 1 94.06 545 SER A C 1
ATOM 4368 O O . SER A 1 545 ? -24.469 -14.07 -6.66 1 94.06 545 SER A O 1
ATOM 4370 N N . HIS A 1 546 ? -24.859 -15.867 -5.426 1 89.69 546 HIS A N 1
ATOM 4371 C CA . HIS A 1 546 ? -23.453 -16.016 -5.059 1 89.69 546 HIS A CA 1
ATOM 4372 C C . HIS A 1 546 ? -22.609 -16.406 -6.27 1 89.69 546 HIS A C 1
ATOM 4374 O O . HIS A 1 546 ? -21.484 -15.914 -6.43 1 89.69 546 HIS A O 1
ATOM 4380 N N . LEU A 1 547 ? -23.125 -17.219 -7.008 1 92.06 547 LEU A N 1
ATOM 4381 C CA . LEU A 1 547 ? -22.422 -17.656 -8.211 1 92.06 547 LEU A CA 1
ATOM 4382 C C . LEU A 1 547 ? -22.203 -16.484 -9.156 1 92.06 547 LEU A C 1
ATOM 4384 O O . LEU A 1 547 ? -21.109 -16.312 -9.719 1 92.06 547 LEU A O 1
ATOM 4388 N N . VAL A 1 548 ? -23.234 -15.711 -9.273 1 93.06 548 VAL A N 1
ATOM 4389 C CA . VAL A 1 548 ? -23.156 -14.562 -10.164 1 93.06 548 VAL A CA 1
ATOM 4390 C C . VAL A 1 548 ? -22.062 -13.609 -9.68 1 93.06 548 VAL A C 1
ATOM 4392 O O . VAL A 1 548 ? -21.281 -13.086 -10.484 1 93.06 548 VAL A O 1
ATOM 4395 N N . ARG A 1 549 ? -21.938 -13.391 -8.477 1 91.06 549 ARG A N 1
ATOM 4396 C CA . ARG A 1 549 ? -20.922 -12.508 -7.922 1 91.06 549 ARG A CA 1
ATOM 4397 C C . ARG A 1 549 ? -19.531 -13.07 -8.18 1 91.06 549 ARG A C 1
ATOM 4399 O O . ARG A 1 549 ? -18.656 -12.367 -8.688 1 91.06 549 ARG A O 1
ATOM 4406 N N . ALA A 1 550 ? -19.297 -14.258 -7.863 1 86.44 550 ALA A N 1
ATOM 4407 C CA . ALA A 1 550 ? -17.984 -14.875 -7.926 1 86.44 550 ALA A CA 1
ATOM 4408 C C . ALA A 1 550 ? -17.531 -15.047 -9.375 1 86.44 550 ALA A C 1
ATOM 4410 O O . ALA A 1 550 ? -16.359 -14.828 -9.695 1 86.44 550 ALA A O 1
ATOM 4411 N N . ALA A 1 551 ? -18.438 -15.375 -10.195 1 88.75 551 ALA A N 1
ATOM 4412 C CA . ALA A 1 551 ? -18.062 -15.742 -11.562 1 88.75 551 ALA A CA 1
ATOM 4413 C C . ALA A 1 551 ? -18.109 -14.531 -12.484 1 88.75 551 ALA A C 1
ATOM 4415 O O . ALA A 1 551 ? -17.312 -14.422 -13.422 1 88.75 551 ALA A O 1
ATOM 4416 N N . CYS A 1 552 ? -19.047 -13.578 -12.18 1 90 552 CYS A N 1
ATOM 4417 C CA . CYS A 1 552 ? -19.297 -12.578 -13.211 1 90 552 CYS A CA 1
ATOM 4418 C C . CYS A 1 552 ? -18.906 -11.188 -12.727 1 90 552 CYS A C 1
ATOM 4420 O O . CYS A 1 552 ? -18.453 -10.359 -13.516 1 90 552 CYS A O 1
ATOM 4422 N N . VAL A 1 553 ? -19.047 -10.93 -11.516 1 90.38 553 VAL A N 1
ATOM 4423 C CA . VAL A 1 553 ? -19.031 -9.539 -11.094 1 90.38 553 VAL A CA 1
ATOM 4424 C C . VAL A 1 553 ? -17.703 -9.227 -10.406 1 90.38 553 VAL A C 1
ATOM 4426 O O . VAL A 1 553 ? -16.984 -8.297 -10.805 1 90.38 553 VAL A O 1
ATOM 4429 N N . ASP A 1 554 ? -17.281 -10.008 -9.453 1 87 554 ASP A N 1
ATOM 4430 C CA . ASP A 1 554 ? -16.109 -9.727 -8.625 1 87 554 ASP A CA 1
ATOM 4431 C C . ASP A 1 554 ? -14.836 -10.211 -9.305 1 87 554 ASP A C 1
ATOM 4433 O O . ASP A 1 554 ? -14.523 -11.406 -9.281 1 87 554 ASP A O 1
ATOM 4437 N N . LYS A 1 555 ? -14.102 -9.352 -9.781 1 83.88 555 LYS A N 1
ATOM 4438 C CA . LYS A 1 555 ? -12.891 -9.68 -10.531 1 83.88 555 LYS A CA 1
ATOM 4439 C C . LYS A 1 555 ? -11.82 -10.273 -9.617 1 83.88 555 LYS A C 1
ATOM 4441 O O . LYS A 1 555 ? -11.102 -11.195 -10.016 1 83.88 555 LYS A O 1
ATOM 4446 N N . ARG A 1 556 ? -11.711 -9.758 -8.492 1 82.75 556 ARG A N 1
ATOM 4447 C CA . ARG A 1 556 ? -10.688 -10.25 -7.566 1 82.75 556 ARG A CA 1
ATOM 4448 C C . ARG A 1 556 ? -10.961 -11.695 -7.172 1 82.75 556 ARG A C 1
ATOM 4450 O O . ARG A 1 556 ? -10.039 -12.516 -7.137 1 82.75 556 ARG A O 1
ATOM 4457 N N . THR A 1 557 ? -12.133 -11.93 -6.926 1 80.88 557 THR A N 1
ATOM 4458 C CA . THR A 1 557 ? -12.516 -13.289 -6.551 1 80.88 557 THR A CA 1
ATOM 4459 C C . THR A 1 557 ? -12.375 -14.234 -7.738 1 80.88 557 THR A C 1
ATOM 4461 O O . THR A 1 557 ? -11.93 -15.375 -7.578 1 80.88 557 THR A O 1
ATOM 4464 N N . ARG A 1 558 ? -12.75 -13.797 -8.797 1 84.75 558 ARG A N 1
ATOM 4465 C CA . ARG A 1 558 ? -12.633 -14.609 -10 1 84.75 558 ARG A CA 1
ATOM 4466 C C . ARG A 1 558 ? -11.18 -14.961 -10.289 1 84.75 558 ARG A C 1
ATOM 4468 O O . ARG A 1 558 ? -10.859 -16.109 -10.586 1 84.75 558 ARG A O 1
ATOM 4475 N N . TYR A 1 559 ? -10.359 -14.039 -10.133 1 82.81 559 TYR A N 1
ATOM 4476 C CA . TYR A 1 559 ? -8.938 -14.227 -10.391 1 82.81 559 TYR A CA 1
ATOM 4477 C C . TYR A 1 559 ? -8.328 -15.219 -9.414 1 82.81 559 TYR A C 1
ATOM 4479 O O . TYR A 1 559 ? -7.484 -16.031 -9.789 1 82.81 559 TYR A O 1
ATOM 4487 N N . ALA A 1 560 ? -8.766 -15.117 -8.281 1 82 560 ALA A N 1
ATOM 4488 C CA . ALA A 1 560 ? -8.203 -15.977 -7.238 1 82 560 ALA A CA 1
ATOM 4489 C C . ALA A 1 560 ? -8.82 -17.375 -7.281 1 82 560 ALA A C 1
ATOM 4491 O O . ALA A 1 560 ? -8.117 -18.375 -7.129 1 82 560 ALA A O 1
ATOM 4492 N N . HIS A 1 561 ? -10.016 -17.406 -7.598 1 82.75 561 HIS A N 1
ATOM 4493 C CA . HIS A 1 561 ? -10.742 -18.656 -7.445 1 82.75 561 HIS A CA 1
ATOM 4494 C C . HIS A 1 561 ? -10.641 -19.516 -8.703 1 82.75 561 HIS A C 1
ATOM 4496 O O . HIS A 1 561 ? -10.656 -20.734 -8.633 1 82.75 561 HIS A O 1
ATOM 4502 N N . TYR A 1 562 ? -10.68 -18.781 -9.789 1 81.69 562 TYR A N 1
ATOM 4503 C CA . TYR A 1 562 ? -10.727 -19.516 -11.047 1 81.69 562 TYR A CA 1
ATOM 4504 C C . TYR A 1 562 ? -9.492 -19.234 -11.891 1 81.69 562 TYR A C 1
ATOM 4506 O O . TYR A 1 562 ? -8.805 -18.234 -11.688 1 81.69 562 TYR A O 1
ATOM 4514 N N . THR A 1 563 ? -9.234 -20.156 -12.773 1 79.94 563 THR A N 1
ATOM 4515 C CA . THR A 1 563 ? -8.133 -19.969 -13.719 1 79.94 563 THR A CA 1
ATOM 4516 C C . THR A 1 563 ? -8.57 -19.109 -14.898 1 79.94 563 THR A C 1
ATOM 4518 O O . THR A 1 563 ? -8.625 -19.578 -16.031 1 79.94 563 THR A O 1
ATOM 4521 N N . ASP A 1 564 ? -8.703 -17.859 -14.656 1 68.94 564 ASP A N 1
ATOM 4522 C CA . ASP A 1 564 ? -9.328 -16.922 -15.578 1 68.94 564 ASP A CA 1
ATOM 4523 C C . ASP A 1 564 ? -8.383 -16.562 -16.734 1 68.94 564 ASP A C 1
ATOM 4525 O O . ASP A 1 564 ? -8.828 -16.219 -17.812 1 68.94 564 ASP A O 1
ATOM 4529 N N . GLU A 1 565 ? -7.18 -16.766 -16.516 1 68.25 565 GLU A N 1
ATOM 4530 C CA . GLU A 1 565 ? -6.23 -16.359 -17.547 1 68.25 565 GLU A CA 1
ATOM 4531 C C . GLU A 1 565 ? -6.039 -17.453 -18.594 1 68.25 565 GLU A C 1
ATOM 4533 O O . GLU A 1 565 ? -5.637 -17.188 -19.719 1 68.25 565 GLU A O 1
ATOM 4538 N N . VAL A 1 566 ? -6.422 -18.609 -18.141 1 69.06 566 VAL A N 1
ATOM 4539 C CA . VAL A 1 566 ? -6.184 -19.734 -19.031 1 69.06 566 VAL A CA 1
ATOM 4540 C C . VAL A 1 566 ? -7.496 -20.156 -19.703 1 69.06 566 VAL A C 1
ATOM 4542 O O . VAL A 1 566 ? -7.512 -20.547 -20.875 1 69.06 566 VAL A O 1
ATOM 4545 N N . PHE A 1 567 ? -8.555 -20.016 -18.859 1 66.25 567 PHE A N 1
ATOM 4546 C CA . PHE A 1 567 ? -9.859 -20.422 -19.375 1 66.25 567 PHE A CA 1
ATOM 4547 C C . PHE A 1 567 ? -10.734 -19.203 -19.641 1 66.25 567 PHE A C 1
ATOM 4549 O O . PHE A 1 567 ? -10.734 -18.25 -18.875 1 66.25 567 PHE A O 1
ATOM 4556 N N . ASP A 1 568 ? -11.227 -19 -20.922 1 59.78 568 ASP A N 1
ATOM 4557 C CA . ASP A 1 568 ? -12.195 -17.953 -21.234 1 59.78 568 ASP A CA 1
ATOM 4558 C C . ASP A 1 568 ? -13.469 -18.125 -20.422 1 59.78 568 ASP A C 1
ATOM 4560 O O . ASP A 1 568 ? -14.5 -18.547 -20.953 1 59.78 568 ASP A O 1
ATOM 4564 N N . ALA A 1 569 ? -13.461 -18.438 -19.359 1 58.81 569 ALA A N 1
ATOM 4565 C CA . ALA A 1 569 ? -14.602 -19.031 -18.672 1 58.81 569 ALA A CA 1
ATOM 4566 C C . ALA A 1 569 ? -15.422 -17.953 -17.938 1 58.81 569 ALA A C 1
ATOM 4568 O O . ALA A 1 569 ? -16.391 -18.266 -17.234 1 58.81 569 ALA A O 1
ATOM 4569 N N . THR A 1 570 ? -15.055 -16.594 -18.031 1 61.22 570 THR A N 1
ATOM 4570 C CA . THR A 1 570 ? -15.797 -15.883 -17 1 61.22 570 THR A CA 1
ATOM 4571 C C . THR A 1 570 ? -16.938 -15.062 -17.609 1 61.22 570 THR A C 1
ATOM 4573 O O . THR A 1 570 ? -16.875 -14.703 -18.781 1 61.22 570 THR A O 1
ATOM 4576 N N . CYS A 1 571 ? -18 -15.117 -17 1 70.81 571 CYS A N 1
ATOM 4577 C CA . CYS A 1 571 ? -19.281 -14.477 -17.312 1 70.81 571 CYS A CA 1
ATOM 4578 C C . CYS A 1 571 ? -19.094 -12.992 -17.594 1 70.81 571 CYS A C 1
ATOM 4580 O O . CYS A 1 571 ? -18.188 -12.359 -17.047 1 70.81 571 CYS A O 1
ATOM 4582 N N . GLU A 1 572 ? -19.703 -12.602 -18.781 1 68.81 572 GLU A N 1
ATOM 4583 C CA . GLU A 1 572 ? -19.594 -11.195 -19.172 1 68.81 572 GLU A CA 1
ATOM 4584 C C . GLU A 1 572 ? -20.562 -10.328 -18.375 1 68.81 572 GLU A C 1
ATOM 4586 O O . GLU A 1 572 ? -21.625 -10.781 -17.969 1 68.81 572 GLU A O 1
ATOM 4591 N N . LEU A 1 573 ? -20.312 -9.148 -18.047 1 71.69 573 LEU A N 1
ATOM 4592 C CA . LEU A 1 573 ? -21.031 -8.18 -17.219 1 71.69 573 LEU A CA 1
ATOM 4593 C C . LEU A 1 573 ? -22.406 -7.887 -17.812 1 71.69 573 LEU A C 1
ATOM 4595 O O . LEU A 1 573 ? -23.359 -7.625 -17.062 1 71.69 573 LEU A O 1
ATOM 4599 N N . HIS A 1 574 ? -22.609 -8.102 -19.109 1 76.25 574 HIS A N 1
ATOM 4600 C CA . HIS A 1 574 ? -23.891 -7.77 -19.734 1 76.25 574 HIS A CA 1
ATOM 4601 C C . HIS A 1 574 ? -24.969 -8.766 -19.328 1 76.25 574 HIS A C 1
ATOM 4603 O O . HIS A 1 574 ? -26.141 -8.398 -19.219 1 76.25 574 HIS A O 1
ATOM 4609 N N . GLN A 1 575 ? -24.625 -9.938 -19.016 1 83.88 575 GLN A N 1
ATOM 4610 C CA . GLN A 1 575 ? -25.594 -10.938 -18.594 1 83.88 575 GLN A CA 1
ATOM 4611 C C . GLN A 1 575 ? -26.062 -10.68 -17.172 1 83.88 575 GLN A C 1
ATOM 4613 O O . GLN A 1 575 ? -27.156 -11.102 -16.781 1 83.88 575 GLN A O 1
ATOM 4618 N N . VAL A 1 576 ? -25.281 -9.984 -16.469 1 90.31 576 VAL A N 1
ATOM 4619 C CA . VAL A 1 576 ? -25.578 -9.727 -15.07 1 90.31 576 VAL A CA 1
ATOM 4620 C C . VAL A 1 576 ? -26.797 -8.82 -14.953 1 90.31 576 VAL A C 1
ATOM 4622 O O . VAL A 1 576 ? -27.641 -9.008 -14.062 1 90.31 576 VAL A O 1
ATOM 4625 N N . SER A 1 577 ? -27 -7.918 -15.867 1 89.94 577 SER A N 1
ATOM 4626 C CA . SER A 1 577 ? -28.125 -6.992 -15.836 1 89.94 577 SER A CA 1
ATOM 4627 C C . SER A 1 577 ? -29.453 -7.734 -16 1 89.94 577 SER A C 1
ATOM 4629 O O . SER A 1 577 ? -30.453 -7.363 -15.398 1 89.94 577 SER A O 1
ATOM 4631 N N . ARG A 1 578 ? -29.359 -8.789 -16.797 1 91.12 578 ARG A N 1
ATOM 4632 C CA . ARG A 1 578 ? -30.547 -9.602 -16.984 1 91.12 578 ARG A CA 1
ATOM 4633 C C . ARG A 1 578 ? -30.953 -10.305 -15.703 1 91.12 578 ARG A C 1
ATOM 4635 O O . ARG A 1 578 ? -32.156 -10.359 -15.367 1 91.12 578 ARG A O 1
ATOM 4642 N N . TYR A 1 579 ? -30.031 -10.812 -15.031 1 94.19 579 TYR A N 1
ATOM 4643 C CA . TYR A 1 579 ? -30.312 -11.539 -13.797 1 94.19 579 TYR A CA 1
ATOM 4644 C C . TYR A 1 579 ? -30.766 -10.586 -12.695 1 94.19 579 TYR A C 1
ATOM 4646 O O . TYR A 1 579 ? -31.656 -10.922 -11.906 1 94.19 579 TYR A O 1
ATOM 4654 N N . VAL A 1 580 ? -30.203 -9.406 -12.656 1 95.25 580 VAL A N 1
ATOM 4655 C CA . VAL A 1 580 ? -30.625 -8.398 -11.68 1 95.25 580 VAL A CA 1
ATOM 4656 C C . VAL A 1 580 ? -32.062 -7.949 -11.977 1 95.25 580 VAL A C 1
ATOM 4658 O O . VAL A 1 580 ? -32.844 -7.789 -11.055 1 95.25 580 VAL A O 1
ATOM 4661 N N . ALA A 1 581 ? -32.344 -7.77 -1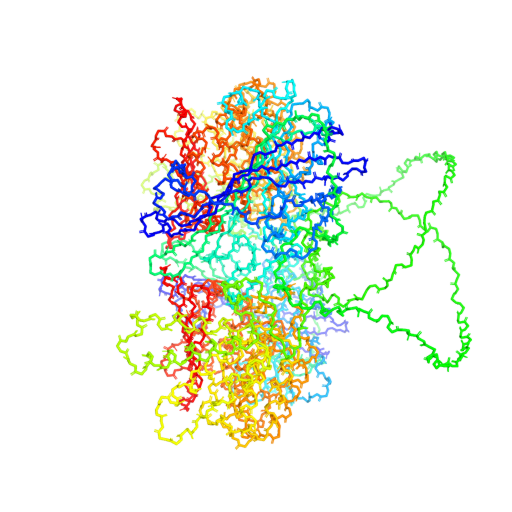3.25 1 94.06 581 ALA A N 1
ATOM 4662 C CA . ALA A 1 581 ? -33.688 -7.391 -13.641 1 94.06 581 ALA A CA 1
ATOM 4663 C C . ALA A 1 581 ? -34.688 -8.477 -13.25 1 94.06 581 ALA A C 1
ATOM 4665 O O . ALA A 1 581 ? -35.781 -8.172 -12.781 1 94.06 581 ALA A O 1
ATOM 4666 N N . TRP A 1 582 ? -34.344 -9.711 -13.461 1 94.38 582 TRP A N 1
ATOM 4667 C CA . TRP A 1 582 ? -35.188 -10.836 -13.086 1 94.38 582 TRP A CA 1
ATOM 4668 C C . TRP A 1 582 ? -35.438 -10.859 -11.578 1 94.38 582 TRP A C 1
ATOM 4670 O O . TRP A 1 582 ? -36.594 -11.008 -11.133 1 94.38 582 TRP A O 1
ATOM 4680 N N . LEU A 1 583 ? -34.438 -10.688 -10.805 1 95.44 583 LEU A N 1
ATOM 4681 C CA . LEU A 1 583 ? -34.562 -10.664 -9.352 1 95.44 583 LEU A CA 1
ATOM 4682 C C . LEU A 1 583 ? -35.438 -9.484 -8.906 1 95.44 583 LEU A C 1
ATOM 4684 O O . LEU A 1 583 ? -36.25 -9.617 -7.984 1 95.44 583 LEU A O 1
ATOM 4688 N N . SER A 1 584 ? -35.25 -8.352 -9.547 1 94.19 584 SER A N 1
ATOM 4689 C CA . SER A 1 584 ? -36.062 -7.164 -9.227 1 94.19 584 SER A CA 1
ATOM 4690 C C . SER A 1 584 ? -37.531 -7.379 -9.547 1 94.19 584 SER A C 1
ATOM 4692 O O . SER A 1 584 ? -38.406 -6.926 -8.805 1 94.19 584 SER A O 1
ATOM 4694 N N . SER A 1 585 ? -37.75 -8.055 -10.641 1 93.25 585 SER A N 1
ATOM 4695 C CA . SER A 1 585 ? -39.125 -8.367 -11.008 1 93.25 585 SER A CA 1
ATOM 4696 C C . SER A 1 585 ? -39.781 -9.336 -10.008 1 93.25 585 SER A C 1
ATOM 4698 O O . SER A 1 585 ? -40.938 -9.195 -9.656 1 93.25 585 SER A O 1
ATOM 4700 N N . MET A 1 586 ? -39 -10.258 -9.609 1 92.5 586 MET A N 1
ATOM 4701 C CA . MET A 1 586 ? -39.469 -11.219 -8.625 1 92.5 586 MET A CA 1
ATOM 4702 C C . MET A 1 586 ? -39.781 -10.531 -7.297 1 92.5 586 MET A C 1
ATOM 4704 O O . MET A 1 586 ? -40.719 -10.914 -6.602 1 92.5 586 MET A O 1
ATOM 4708 N N . LEU A 1 587 ? -39 -9.547 -6.922 1 91.81 587 LEU A N 1
ATOM 4709 C CA . LEU A 1 587 ? -39.219 -8.766 -5.707 1 91.81 587 LEU A CA 1
ATOM 4710 C C . LEU A 1 587 ? -40.562 -8.07 -5.719 1 91.81 587 LEU A C 1
ATOM 4712 O O . LEU A 1 587 ? -41.25 -8 -4.691 1 91.81 587 LEU A O 1
ATOM 4716 N N . ARG A 1 588 ? -41.031 -7.691 -6.824 1 88.5 588 ARG A N 1
ATOM 4717 C CA . ARG A 1 588 ? -42.312 -6.984 -6.965 1 88.5 588 ARG A CA 1
ATOM 4718 C C . ARG A 1 588 ? -43.469 -7.961 -7.051 1 88.5 588 ARG A C 1
ATOM 4720 O O . ARG A 1 588 ? -44.562 -7.699 -6.52 1 88.5 588 ARG A O 1
ATOM 4727 N N . SER A 1 589 ? -43.219 -9.102 -7.633 1 88.75 589 SER A N 1
ATOM 4728 C CA . SER A 1 589 ? -44.312 -10.031 -7.945 1 88.75 589 SER A CA 1
ATOM 4729 C C . SER A 1 589 ? -44.562 -11 -6.797 1 88.75 589 SER A C 1
ATOM 4731 O O . SER A 1 589 ? -45.719 -11.305 -6.473 1 88.75 589 SER A O 1
ATOM 4733 N N . GLU A 1 590 ? -43.469 -11.438 -6.207 1 86.69 590 GLU A N 1
ATOM 4734 C CA . GLU A 1 590 ? -43.625 -12.461 -5.176 1 86.69 590 GLU A CA 1
ATOM 4735 C C . GLU A 1 590 ? -43.406 -11.875 -3.783 1 86.69 590 GLU A C 1
ATOM 4737 O O . GLU A 1 590 ? -42.25 -11.789 -3.318 1 86.69 590 GLU A O 1
ATOM 4742 N N . GLN A 1 591 ? -44.375 -11.664 -2.986 1 83.44 591 GLN A N 1
ATOM 4743 C CA . GLN A 1 591 ? -44.312 -11.031 -1.676 1 83.44 591 GLN A CA 1
ATOM 4744 C C . GLN A 1 591 ? -43.688 -11.961 -0.641 1 83.44 591 GLN A C 1
ATOM 4746 O O . GLN A 1 591 ? -43.031 -11.516 0.293 1 83.44 591 GLN A O 1
ATOM 4751 N N . SER A 1 592 ? -43.875 -13.234 -0.896 1 82.62 592 SER A N 1
ATOM 4752 C CA . SER A 1 592 ? -43.375 -14.195 0.084 1 82.62 592 SER A CA 1
ATOM 4753 C C . SER A 1 592 ? -41.844 -14.328 0.003 1 82.62 592 SER A C 1
ATOM 4755 O O . SER A 1 592 ? -41.188 -14.75 0.966 1 82.62 592 SER A O 1
ATOM 4757 N N . LEU A 1 593 ? -41.281 -13.93 -1.063 1 88.62 593 LEU A N 1
ATOM 4758 C CA . LEU A 1 593 ? -39.844 -14.102 -1.274 1 88.62 593 LEU A CA 1
ATOM 4759 C C . LEU A 1 593 ? -39.125 -12.75 -1.278 1 88.62 593 LEU A C 1
ATOM 4761 O O . LEU A 1 593 ? -38 -12.641 -1.775 1 88.62 593 LEU A O 1
ATOM 4765 N N . GLN A 1 594 ? -39.688 -11.789 -0.706 1 89.31 594 GLN A N 1
ATOM 4766 C CA . GLN A 1 594 ? -39.125 -10.445 -0.772 1 89.31 594 GLN A CA 1
ATOM 4767 C C . GLN A 1 594 ? -37.781 -10.383 -0.081 1 89.31 594 GLN A C 1
ATOM 4769 O O . GLN A 1 594 ? -36.812 -9.859 -0.645 1 89.31 594 GLN A O 1
ATOM 4774 N N . ARG A 1 595 ? -37.719 -10.977 1.057 1 85.94 595 ARG A N 1
ATOM 4775 C CA . ARG A 1 595 ? -36.469 -10.938 1.812 1 85.94 595 ARG A CA 1
ATOM 4776 C C . ARG A 1 595 ? -35.344 -11.68 1.067 1 85.94 595 ARG A C 1
ATOM 4778 O O . ARG A 1 595 ? -34.188 -11.234 1.062 1 85.94 595 ARG A O 1
ATOM 4785 N N . VAL A 1 596 ? -35.688 -12.766 0.474 1 89 596 VAL A N 1
ATOM 4786 C CA . VAL A 1 596 ? -34.75 -13.586 -0.254 1 89 596 VAL A CA 1
ATOM 4787 C C . VAL A 1 596 ? -34.25 -12.836 -1.49 1 89 596 VAL A C 1
ATOM 4789 O O . VAL A 1 596 ? -33.062 -12.82 -1.779 1 89 596 VAL A O 1
ATOM 4792 N N . CYS A 1 597 ? -35.219 -12.18 -2.102 1 93.69 597 CYS A N 1
ATOM 4793 C CA . CYS A 1 597 ? -34.844 -11.438 -3.303 1 93.69 597 CYS A CA 1
ATOM 4794 C C . CYS A 1 597 ? -33.969 -10.242 -2.961 1 93.69 597 CYS A C 1
ATOM 4796 O O . CYS A 1 597 ? -33.031 -9.914 -3.705 1 93.69 597 CYS A O 1
ATOM 4798 N N . ILE A 1 598 ? -34.156 -9.633 -1.834 1 92.75 598 ILE A N 1
ATOM 4799 C CA . ILE A 1 598 ? -33.344 -8.516 -1.38 1 92.75 598 ILE A CA 1
ATOM 4800 C C . ILE A 1 598 ? -31.922 -8.984 -1.112 1 92.75 598 ILE A C 1
ATOM 4802 O O . ILE A 1 598 ? -30.969 -8.383 -1.592 1 92.75 598 ILE A O 1
ATOM 4806 N N . ALA A 1 599 ? -31.828 -10.047 -0.409 1 88.94 599 ALA A N 1
ATOM 4807 C CA . ALA A 1 599 ? -30.516 -10.609 -0.103 1 88.94 599 ALA A CA 1
ATOM 4808 C C . ALA A 1 599 ? -29.797 -11.023 -1.378 1 88.94 599 ALA A C 1
ATOM 4810 O O . ALA A 1 599 ? -28.578 -10.805 -1.512 1 88.94 599 ALA A O 1
ATOM 4811 N N . ALA A 1 600 ? -30.516 -11.602 -2.266 1 94.06 600 ALA A N 1
ATOM 4812 C CA . ALA A 1 600 ? -29.938 -12.062 -3.52 1 94.06 600 ALA A CA 1
ATOM 4813 C C . ALA A 1 600 ? -29.438 -10.891 -4.359 1 94.06 600 ALA A C 1
ATOM 4815 O O . ALA A 1 600 ? -28.359 -10.961 -4.949 1 94.06 600 ALA A O 1
ATOM 4816 N N . LEU A 1 601 ? -30.234 -9.867 -4.379 1 96 601 LEU A N 1
ATOM 4817 C CA . LEU A 1 601 ? -29.812 -8.672 -5.102 1 96 601 LEU A CA 1
ATOM 4818 C C . LEU A 1 601 ? -28.5 -8.125 -4.531 1 96 601 LEU A C 1
ATOM 4820 O O . LEU A 1 601 ? -27.578 -7.801 -5.281 1 96 601 LEU A O 1
ATOM 4824 N N . GLY A 1 602 ? -28.375 -8.094 -3.303 1 93.88 602 GLY A N 1
ATOM 4825 C CA . GLY A 1 602 ? -27.156 -7.633 -2.652 1 93.88 602 GLY A CA 1
ATOM 4826 C C . GLY A 1 602 ? -25.984 -8.562 -2.867 1 93.88 602 GLY A C 1
ATOM 4827 O O . GLY A 1 602 ? -24.859 -8.102 -3.084 1 93.88 602 GLY A O 1
ATOM 4828 N N . ASN A 1 603 ? -26.234 -9.82 -2.881 1 90.81 603 ASN A N 1
ATOM 4829 C CA . ASN A 1 603 ? -25.203 -10.828 -3.021 1 90.81 603 ASN A CA 1
ATOM 4830 C C . ASN A 1 603 ? -24.531 -10.766 -4.395 1 90.81 603 ASN A C 1
ATOM 4832 O O . ASN A 1 603 ? -23.391 -11.188 -4.555 1 90.81 603 ASN A O 1
ATOM 4836 N N . THR A 1 604 ? -25.203 -10.289 -5.324 1 93.75 604 THR A N 1
ATOM 4837 C CA . THR A 1 604 ? -24.625 -10.203 -6.66 1 93.75 604 THR A CA 1
ATOM 4838 C C . THR A 1 604 ? -23.469 -9.203 -6.691 1 93.75 604 THR A C 1
ATOM 4840 O O . THR A 1 604 ? -22.594 -9.289 -7.547 1 93.75 604 THR A O 1
ATOM 4843 N N . GLY A 1 605 ? -23.5 -8.234 -5.762 1 92.94 605 GLY A N 1
ATOM 4844 C CA . GLY A 1 605 ? -22.469 -7.207 -5.73 1 92.94 605 GLY A CA 1
ATOM 4845 C C . GLY A 1 605 ? -22.453 -6.344 -6.98 1 92.94 605 GLY A C 1
ATOM 4846 O O . GLY A 1 605 ? -21.5 -5.582 -7.195 1 92.94 605 GLY A O 1
ATOM 4847 N N . ALA A 1 606 ? -23.438 -6.453 -7.805 1 93.81 606 ALA A N 1
ATOM 4848 C CA . ALA A 1 606 ? -23.5 -5.723 -9.07 1 93.81 606 ALA A CA 1
ATOM 4849 C C . ALA A 1 606 ? -23.906 -4.27 -8.836 1 93.81 606 ALA A C 1
ATOM 4851 O O . ALA A 1 606 ? -24.75 -3.982 -7.98 1 93.81 606 ALA A O 1
ATOM 4852 N N . LEU A 1 607 ? -23.391 -3.385 -9.633 1 92.94 607 LEU A N 1
ATOM 4853 C CA . LEU A 1 607 ? -23.719 -1.967 -9.555 1 92.94 607 LEU A CA 1
ATOM 4854 C C . LEU A 1 607 ? -25.188 -1.734 -9.898 1 92.94 607 LEU A C 1
ATOM 4856 O O . LEU A 1 607 ? -25.844 -0.883 -9.297 1 92.94 607 LEU A O 1
ATOM 4860 N N . SER A 1 608 ? -25.719 -2.549 -10.773 1 91.88 608 SER A N 1
ATOM 4861 C CA . SER A 1 608 ? -27.094 -2.393 -11.219 1 91.88 608 SER A CA 1
ATOM 4862 C C . SER A 1 608 ? -28.078 -2.75 -10.109 1 91.88 608 SER A C 1
ATOM 4864 O O . SER A 1 608 ? -29.25 -2.365 -10.156 1 91.88 608 SER A O 1
ATOM 4866 N N . ALA A 1 609 ? -27.594 -3.506 -9.156 1 95 609 ALA A N 1
ATOM 4867 C CA . ALA A 1 609 ? -28.453 -3.92 -8.055 1 95 609 ALA A CA 1
ATOM 4868 C C . ALA A 1 609 ? -28.625 -2.797 -7.035 1 95 609 ALA A C 1
ATOM 4870 O O . ALA A 1 609 ? -29.5 -2.861 -6.172 1 95 609 ALA A O 1
ATOM 4871 N N . LEU A 1 610 ? -27.859 -1.743 -7.113 1 94.38 610 LEU A N 1
ATOM 4872 C CA . LEU A 1 610 ? -27.891 -0.659 -6.137 1 94.38 610 LEU A CA 1
ATOM 4873 C C . LEU A 1 610 ? -29.172 0.149 -6.258 1 94.38 610 LEU A C 1
ATOM 4875 O O . LEU A 1 610 ? -29.781 0.516 -5.246 1 94.38 610 LEU A O 1
ATOM 4879 N N . ASN A 1 611 ? -29.625 0.342 -7.457 1 91.5 611 ASN A N 1
ATOM 4880 C CA . ASN A 1 611 ? -30.812 1.167 -7.672 1 91.5 611 ASN A CA 1
ATOM 4881 C C . ASN A 1 611 ? -32.062 0.523 -7.074 1 91.5 611 ASN A C 1
ATOM 4883 O O . ASN A 1 611 ? -32.781 1.159 -6.309 1 91.5 611 ASN A O 1
ATOM 4887 N N . PRO A 1 612 ? -32.281 -0.73 -7.41 1 94.12 612 PRO A N 1
ATOM 4888 C CA . PRO A 1 612 ? -33.438 -1.354 -6.781 1 94.12 612 PRO A CA 1
ATOM 4889 C C . PRO A 1 612 ? -33.344 -1.421 -5.262 1 94.12 612 PRO A C 1
ATOM 4891 O O . PRO A 1 612 ? -34.344 -1.257 -4.559 1 94.12 612 PRO A O 1
ATOM 4894 N N . LEU A 1 613 ? -32.219 -1.651 -4.73 1 95.19 613 LEU A N 1
ATOM 4895 C CA . LEU A 1 613 ? -32.031 -1.726 -3.287 1 95.19 613 LEU A CA 1
ATOM 4896 C C . LEU A 1 613 ? -32.219 -0.356 -2.643 1 95.19 613 LEU A C 1
ATOM 4898 O O . LEU A 1 613 ? -32.812 -0.244 -1.579 1 95.19 613 LEU A O 1
ATOM 4902 N N . GLN A 1 614 ? -31.703 0.655 -3.254 1 93.62 614 GLN A N 1
ATOM 4903 C CA . GLN A 1 614 ? -31.875 2.018 -2.758 1 93.62 614 GLN A CA 1
ATOM 4904 C C . GLN A 1 614 ? -33.344 2.422 -2.76 1 93.62 614 GLN A C 1
ATOM 4906 O O . GLN A 1 614 ? -33.844 3 -1.788 1 93.62 614 GLN A O 1
ATOM 4911 N N . SER A 1 615 ? -34 2.068 -3.85 1 91.69 615 SER A N 1
ATOM 4912 C CA . SER A 1 615 ? -35.438 2.395 -3.959 1 91.69 615 SER A CA 1
ATOM 4913 C C . SER A 1 615 ? -36.25 1.707 -2.867 1 91.69 615 SER A C 1
ATOM 4915 O O . SER A 1 615 ? -37.156 2.299 -2.309 1 91.69 615 SER A O 1
ATOM 4917 N N . LEU A 1 616 ? -35.812 0.537 -2.582 1 93.19 616 LEU A N 1
ATOM 4918 C CA . LEU A 1 616 ? -36.5 -0.203 -1.529 1 93.19 616 LEU A CA 1
ATOM 4919 C C . LEU A 1 616 ? -36.219 0.397 -0.16 1 93.19 616 LEU A C 1
ATOM 4921 O O . LEU A 1 616 ? -37.094 0.473 0.697 1 93.19 616 LEU A O 1
ATOM 4925 N N . ALA A 1 617 ? -35.094 0.842 0.06 1 92.25 617 ALA A N 1
ATOM 4926 C CA . ALA A 1 617 ? -34.656 1.41 1.34 1 92.25 617 ALA A CA 1
ATOM 4927 C C . ALA A 1 617 ? -35.375 2.738 1.604 1 92.25 617 ALA A C 1
ATOM 4929 O O . ALA A 1 617 ? -35.625 3.094 2.758 1 92.25 617 ALA A O 1
ATOM 4930 N N . GLU A 1 618 ? -35.719 3.439 0.557 1 89.12 618 GLU A N 1
ATOM 4931 C CA . GLU A 1 618 ? -36.312 4.77 0.683 1 89.12 618 GLU A CA 1
ATOM 4932 C C . GLU A 1 618 ? -37.844 4.707 0.613 1 89.12 618 GLU A C 1
ATOM 4934 O O . GLU A 1 618 ? -38.531 5.699 0.882 1 89.12 618 GLU A O 1
ATOM 4939 N N . ASP A 1 619 ? -38.344 3.496 0.252 1 88 619 ASP A N 1
ATOM 4940 C CA . ASP A 1 619 ? -39.781 3.352 0.114 1 88 619 ASP A CA 1
ATOM 4941 C C . ASP A 1 619 ? -40.469 3.324 1.479 1 88 619 ASP A C 1
ATOM 4943 O O . ASP A 1 619 ? -40.344 2.342 2.215 1 88 619 ASP A O 1
ATOM 4947 N N . THR A 1 620 ? -41.188 4.359 1.823 1 85.56 620 THR A N 1
ATOM 4948 C CA . THR A 1 620 ? -41.812 4.516 3.131 1 85.56 620 THR A CA 1
ATOM 4949 C C . THR A 1 620 ? -43.031 3.588 3.266 1 85.56 620 THR A C 1
ATOM 4951 O O . THR A 1 620 ? -43.531 3.369 4.371 1 85.56 620 THR A O 1
ATOM 4954 N N . ASN A 1 621 ? -43.375 2.984 2.137 1 85.94 621 ASN A N 1
ATOM 4955 C CA . ASN A 1 621 ? -44.531 2.088 2.172 1 85.94 621 ASN A CA 1
ATOM 4956 C C . ASN A 1 621 ? -44.156 0.689 2.639 1 85.94 621 ASN A C 1
ATOM 4958 O O . ASN A 1 621 ? -45 -0.123 2.971 1 85.94 621 ASN A O 1
ATOM 4962 N N . ILE A 1 622 ? -42.906 0.48 2.699 1 87.75 622 ILE A N 1
ATOM 4963 C CA . ILE A 1 622 ? -42.406 -0.831 3.08 1 87.75 622 ILE A CA 1
ATOM 4964 C C . ILE A 1 622 ? -42 -0.82 4.555 1 87.75 622 ILE A C 1
ATOM 4966 O O . ILE A 1 622 ? -41.719 0.237 5.117 1 87.75 622 ILE A O 1
ATOM 4970 N N . SER A 1 623 ? -42.062 -1.969 5.184 1 85.25 623 SER A N 1
ATOM 4971 C CA . SER A 1 623 ? -41.719 -2.084 6.594 1 85.25 623 SER A CA 1
ATOM 4972 C C . SER A 1 623 ? -40.281 -1.678 6.848 1 85.25 623 SER A C 1
ATOM 4974 O O . SER A 1 623 ? -39.406 -1.903 6.004 1 85.25 623 SER A O 1
ATOM 4976 N N . PRO A 1 624 ? -40.031 -1.013 7.996 1 83 624 PRO A N 1
ATOM 4977 C CA . PRO A 1 624 ? -38.656 -0.615 8.328 1 83 624 PRO A CA 1
ATOM 4978 C C . PRO A 1 624 ? -37.688 -1.794 8.344 1 83 624 PRO A C 1
ATOM 4980 O O . PRO A 1 624 ? -36.5 -1.631 8.023 1 83 624 PRO A O 1
ATOM 4983 N N . TYR A 1 625 ? -38.25 -2.912 8.633 1 80 625 TYR A N 1
ATOM 4984 C CA . TYR A 1 625 ? -37.406 -4.098 8.672 1 80 625 TYR A CA 1
ATOM 4985 C C . TYR A 1 625 ? -36.906 -4.449 7.277 1 80 625 TYR A C 1
ATOM 4987 O O . TYR A 1 625 ? -35.719 -4.723 7.094 1 80 625 TYR A O 1
ATOM 4995 N N . LEU A 1 626 ? -37.781 -4.434 6.359 1 85.38 626 LEU A N 1
ATOM 4996 C CA . LEU A 1 626 ? -37.406 -4.758 4.992 1 85.38 626 LEU A CA 1
ATOM 4997 C C . LEU A 1 626 ? -36.5 -3.676 4.406 1 85.38 626 LEU A C 1
ATOM 4999 O O . LEU A 1 626 ? -35.594 -3.971 3.629 1 85.38 626 LEU A O 1
ATOM 5003 N N . ARG A 1 627 ? -36.75 -2.506 4.859 1 90 627 ARG A N 1
ATOM 5004 C CA . ARG A 1 627 ? -35.875 -1.406 4.406 1 90 627 ARG A CA 1
ATOM 5005 C C . ARG A 1 627 ? -34.469 -1.552 4.945 1 90 627 ARG A C 1
ATOM 5007 O O . ARG A 1 627 ? -33.5 -1.362 4.211 1 90 627 ARG A O 1
ATOM 5014 N N . ALA A 1 628 ? -34.375 -1.909 6.199 1 84.19 628 ALA A N 1
ATOM 5015 C CA . ALA A 1 628 ? -33.062 -2.127 6.805 1 84.19 628 ALA A CA 1
ATOM 5016 C C . ALA A 1 628 ? -32.344 -3.305 6.152 1 84.19 628 ALA A C 1
ATOM 5018 O O . ALA A 1 628 ? -31.141 -3.262 5.945 1 84.19 628 ALA A O 1
ATOM 5019 N N . SER A 1 629 ? -33.094 -4.281 5.785 1 83.69 629 SER A N 1
ATOM 5020 C CA . SER A 1 629 ? -32.531 -5.449 5.125 1 83.69 629 SER A CA 1
ATOM 5021 C C . SER A 1 629 ? -31.969 -5.09 3.752 1 83.69 629 SER A C 1
ATOM 5023 O O . SER A 1 629 ? -30.938 -5.625 3.336 1 83.69 629 SER A O 1
ATOM 5025 N N . ALA A 1 630 ? -32.656 -4.238 3.107 1 91.44 630 ALA A N 1
ATOM 5026 C CA . ALA A 1 630 ? -32.156 -3.773 1.806 1 91.44 630 ALA A CA 1
ATOM 5027 C C . ALA A 1 630 ? -30.828 -3.057 1.937 1 91.44 630 ALA A C 1
ATOM 5029 O O . ALA A 1 630 ? -29.938 -3.246 1.109 1 91.44 630 ALA A O 1
ATOM 5030 N N . VAL A 1 631 ? -30.672 -2.34 3.016 1 90.5 631 VAL A N 1
ATOM 5031 C CA . VAL A 1 631 ? -29.438 -1.595 3.24 1 90.5 631 VAL A CA 1
ATOM 5032 C C . VAL A 1 631 ? -28.312 -2.559 3.604 1 90.5 631 VAL A C 1
ATOM 5034 O O . VAL A 1 631 ? -27.219 -2.477 3.047 1 90.5 631 VAL A O 1
ATOM 5037 N N . ILE A 1 632 ? -28.562 -3.514 4.414 1 84 632 ILE A N 1
ATOM 5038 C CA . ILE A 1 632 ? -27.562 -4.473 4.859 1 84 632 ILE A CA 1
ATOM 5039 C C . ILE A 1 632 ? -27.094 -5.324 3.676 1 84 632 ILE A C 1
ATOM 5041 O O . ILE A 1 632 ? -25.922 -5.691 3.59 1 84 632 ILE A O 1
ATOM 5045 N N . SER A 1 633 ? -27.984 -5.531 2.76 1 89.12 633 SER A N 1
ATOM 5046 C CA . SER A 1 633 ? -27.672 -6.379 1.612 1 89.12 633 SER A CA 1
ATOM 5047 C C . SER A 1 633 ? -26.719 -5.68 0.654 1 89.12 633 SER A C 1
ATOM 5049 O O . SER A 1 633 ? -26.156 -6.316 -0.243 1 89.12 633 SER A O 1
ATOM 5051 N N . MET A 1 634 ? -26.469 -4.414 0.898 1 93.19 634 MET A N 1
ATOM 5052 C CA . MET A 1 634 ? -25.578 -3.66 0.029 1 93.19 634 MET A CA 1
ATOM 5053 C C . MET A 1 634 ? -24.125 -3.896 0.413 1 93.19 634 MET A C 1
ATOM 5055 O O . MET A 1 634 ? -23.234 -3.16 -0.022 1 93.19 634 MET A O 1
ATOM 5059 N N . LYS A 1 635 ? -23.797 -4.84 1.118 1 83.12 635 LYS A N 1
ATOM 5060 C CA . LYS A 1 635 ? -22.469 -5.094 1.667 1 83.12 635 LYS A CA 1
ATOM 5061 C C . LYS A 1 635 ? -21.438 -5.273 0.555 1 83.12 635 LYS A C 1
ATOM 5063 O O . LYS A 1 635 ? -20.406 -4.613 0.555 1 83.12 635 LYS A O 1
ATOM 5068 N N . TYR A 1 636 ? -21.75 -6.098 -0.397 1 88 636 TYR A N 1
ATOM 5069 C CA . TYR A 1 636 ? -20.781 -6.387 -1.438 1 88 636 TYR A CA 1
ATOM 5070 C C . TYR A 1 636 ? -20.625 -5.207 -2.389 1 88 636 TYR A C 1
ATOM 5072 O O . TYR A 1 636 ? -19.547 -4.984 -2.943 1 88 636 TYR A O 1
ATOM 5080 N N . GLN A 1 637 ? -21.688 -4.445 -2.508 1 93.88 637 GLN A N 1
ATOM 5081 C CA . GLN A 1 637 ? -21.562 -3.203 -3.264 1 93.88 637 GLN A CA 1
ATOM 5082 C C . GLN A 1 637 ? -20.688 -2.197 -2.521 1 93.88 637 GLN A C 1
ATOM 5084 O O . GLN A 1 637 ? -19.875 -1.504 -3.137 1 93.88 637 GLN A O 1
ATOM 5089 N N . ALA A 1 638 ? -20.812 -2.199 -1.21 1 90.94 638 ALA A N 1
ATOM 5090 C CA . ALA A 1 638 ? -20.016 -1.289 -0.39 1 90.94 638 ALA A CA 1
ATOM 5091 C C . ALA A 1 638 ? -18.531 -1.646 -0.459 1 90.94 638 ALA A C 1
ATOM 5093 O O . ALA A 1 638 ? -17.672 -0.759 -0.488 1 90.94 638 ALA A O 1
ATOM 5094 N N . LEU A 1 639 ? -18.234 -2.842 -0.635 1 85.69 639 LEU A N 1
ATOM 5095 C CA . LEU A 1 639 ? -16.859 -3.305 -0.686 1 85.69 639 LEU A CA 1
ATOM 5096 C C . LEU A 1 639 ? -16.266 -3.105 -2.078 1 85.69 639 LEU A C 1
ATOM 5098 O O . LEU A 1 639 ? -15.109 -2.717 -2.215 1 85.69 639 LEU A O 1
ATOM 5102 N N . ARG A 1 640 ? -17.078 -3.285 -3.045 1 88.69 640 ARG A N 1
ATOM 5103 C CA . ARG A 1 640 ? -16.562 -3.316 -4.414 1 88.69 640 ARG A CA 1
ATOM 5104 C C . ARG A 1 640 ? -16.594 -1.927 -5.039 1 88.69 640 ARG A C 1
ATOM 5106 O O . ARG A 1 640 ? -15.656 -1.541 -5.746 1 88.69 640 ARG A O 1
ATOM 5113 N N . VAL A 1 641 ? -17.734 -1.261 -4.824 1 92.5 641 VAL A N 1
ATOM 5114 C CA . VAL A 1 641 ? -17.906 0.049 -5.441 1 92.5 641 VAL A CA 1
ATOM 5115 C C . VAL A 1 641 ? -18.266 1.081 -4.371 1 92.5 641 VAL A C 1
ATOM 5117 O O . VAL A 1 641 ? -19.344 1.655 -4.387 1 92.5 641 VAL A O 1
ATOM 5120 N N . PRO A 1 642 ? -17.312 1.403 -3.559 1 92 642 PRO A N 1
ATOM 5121 C CA . PRO A 1 642 ? -17.594 2.324 -2.457 1 92 642 PRO A CA 1
ATOM 5122 C C . PRO A 1 642 ? -17.922 3.736 -2.938 1 92 642 PRO A C 1
ATOM 5124 O O . PRO A 1 642 ? -18.719 4.441 -2.301 1 92 642 PRO A O 1
ATOM 5127 N N . GLU A 1 643 ? -17.484 4.203 -4.043 1 85.62 643 GLU A N 1
ATOM 5128 C CA . GLU A 1 643 ? -17.672 5.562 -4.543 1 85.62 643 GLU A CA 1
ATOM 5129 C C . GLU A 1 643 ? -19.141 5.832 -4.867 1 85.62 643 GLU A C 1
ATOM 5131 O O . GLU A 1 643 ? -19.625 6.957 -4.703 1 85.62 643 GLU A O 1
ATOM 5136 N N . GLN A 1 644 ? -19.812 4.738 -5.266 1 89.81 644 GLN A N 1
ATOM 5137 C CA . GLN A 1 644 ? -21.219 4.906 -5.629 1 89.81 644 GLN A CA 1
ATOM 5138 C C . GLN A 1 644 ? -22.125 4.531 -4.465 1 89.81 644 GLN A C 1
ATOM 5140 O O . GLN A 1 644 ? -23.234 5.059 -4.344 1 89.81 644 GLN A O 1
ATOM 5145 N N . THR A 1 645 ? -21.594 3.682 -3.668 1 93.38 645 THR A N 1
ATOM 5146 C CA . THR A 1 645 ? -22.438 3.176 -2.588 1 93.38 645 THR A CA 1
ATOM 5147 C C . THR A 1 645 ? -22.375 4.102 -1.377 1 93.38 645 THR A C 1
ATOM 5149 O O . THR A 1 645 ? -23.375 4.27 -0.668 1 93.38 645 THR A O 1
ATOM 5152 N N . SER A 1 646 ? -21.297 4.797 -1.155 1 90.31 646 SER A N 1
ATOM 5153 C CA . SER A 1 646 ? -21.094 5.617 0.036 1 90.31 646 SER A CA 1
ATOM 5154 C C . SER A 1 646 ? -22.078 6.77 0.096 1 90.31 646 SER A C 1
ATOM 5156 O O . SER A 1 646 ? -22.703 7.012 1.137 1 90.31 646 SER A O 1
ATOM 5158 N N . PRO A 1 647 ? -22.297 7.473 -1.021 1 85.31 647 PRO A N 1
ATOM 5159 C CA . PRO A 1 647 ? -23.266 8.578 -0.956 1 85.31 647 PRO A CA 1
ATOM 5160 C C . PRO A 1 647 ? -24.672 8.117 -0.627 1 85.31 647 PRO A C 1
ATOM 5162 O O . PRO A 1 647 ? -25.422 8.82 0.059 1 85.31 647 PRO A O 1
ATOM 5165 N N . ILE A 1 648 ? -25.031 6.93 -1.093 1 89.75 648 ILE A N 1
ATOM 5166 C CA . ILE A 1 648 ? -26.359 6.387 -0.809 1 89.75 648 ILE A CA 1
ATOM 5167 C C . ILE A 1 648 ? -26.484 6.07 0.68 1 89.75 648 ILE A C 1
ATOM 5169 O O . ILE A 1 648 ? -27.453 6.445 1.323 1 89.75 648 ILE A O 1
ATOM 5173 N N . LEU A 1 649 ? -25.484 5.465 1.194 1 91.69 649 LEU A N 1
ATOM 5174 C CA . LEU A 1 649 ? -25.5 5.074 2.6 1 91.69 649 LEU A CA 1
ATOM 5175 C C . LEU A 1 649 ? -25.438 6.301 3.506 1 91.69 649 LEU A C 1
ATOM 5177 O O . LEU A 1 649 ? -26.094 6.344 4.543 1 91.69 649 LEU A O 1
ATOM 5181 N N . LEU A 1 650 ? -24.688 7.293 3.115 1 88.19 650 LEU A N 1
ATOM 5182 C CA . LEU A 1 650 ? -24.578 8.516 3.898 1 88.19 650 LEU A CA 1
ATOM 5183 C C . LEU A 1 650 ? -25.906 9.258 3.93 1 88.19 650 LEU A C 1
ATOM 5185 O O . LEU A 1 650 ? -26.297 9.805 4.965 1 88.19 650 LEU A O 1
ATOM 5189 N N . SER A 1 651 ? -26.578 9.219 2.789 1 85.75 651 SER A N 1
ATOM 5190 C CA . SER A 1 651 ? -27.891 9.867 2.707 1 85.75 651 SER A CA 1
ATOM 5191 C C . SER A 1 651 ? -28.906 9.195 3.627 1 85.75 651 SER A C 1
ATOM 5193 O O . SER A 1 651 ? -29.672 9.875 4.305 1 85.75 651 SER A O 1
ATOM 5195 N N . LEU A 1 652 ? -28.797 7.938 3.686 1 88.12 652 LEU A N 1
ATOM 5196 C CA . LEU A 1 652 ? -29.719 7.191 4.547 1 88.12 652 LEU A CA 1
ATOM 5197 C C . LEU A 1 652 ? -29.344 7.371 6.016 1 88.12 652 LEU A C 1
ATOM 5199 O O . LEU A 1 652 ? -30.219 7.5 6.867 1 88.12 652 LEU A O 1
ATOM 5203 N N . TYR A 1 653 ? -28.203 7.477 6.336 1 89.12 653 TYR A N 1
ATOM 5204 C CA . TYR A 1 653 ? -27.703 7.617 7.703 1 89.12 653 TYR A CA 1
ATOM 5205 C C . TYR A 1 653 ? -28.078 8.977 8.281 1 89.12 653 TYR A C 1
ATOM 5207 O O . TYR A 1 653 ? -28.516 9.07 9.43 1 89.12 653 TYR A O 1
ATOM 5215 N N . HIS A 1 654 ? -27.953 9.922 7.438 1 83.31 654 HIS A N 1
ATOM 5216 C CA . HIS A 1 654 ? -28.109 11.281 7.949 1 83.31 654 HIS A CA 1
ATOM 5217 C C . HIS A 1 654 ? -29.578 11.711 7.891 1 83.31 654 HIS A C 1
ATOM 5219 O O . HIS A 1 654 ? -29.953 12.734 8.469 1 83.31 654 HIS A O 1
ATOM 5225 N N . ASP A 1 655 ? -30.375 10.867 7.18 1 82.69 655 ASP A N 1
ATOM 5226 C CA . ASP A 1 655 ? -31.797 11.18 7.129 1 82.69 655 ASP A CA 1
ATOM 5227 C C . ASP A 1 655 ? -32.5 10.828 8.445 1 82.69 655 ASP A C 1
ATOM 5229 O O . ASP A 1 655 ? -32.875 9.672 8.656 1 82.69 655 ASP A O 1
ATOM 5233 N N . VAL A 1 656 ? -32.688 11.836 9.242 1 80.12 656 VAL A N 1
ATOM 5234 C CA . VAL A 1 656 ? -33.25 11.641 10.586 1 80.12 656 VAL A CA 1
ATOM 5235 C C . VAL A 1 656 ? -34.719 11.242 10.492 1 80.12 656 VAL A C 1
ATOM 5237 O O . VAL A 1 656 ? -35.281 10.711 11.445 1 80.12 656 VAL A O 1
ATOM 5240 N N . GLY A 1 657 ? -35.281 11.453 9.312 1 77.25 657 GLY A N 1
ATOM 5241 C CA . GLY A 1 657 ? -36.688 11.047 9.117 1 77.25 657 GLY A CA 1
ATOM 5242 C C . GLY A 1 657 ? -36.844 9.547 8.93 1 77.25 657 GLY A C 1
ATOM 5243 O O . GLY A 1 657 ? -37.938 9.008 9.07 1 77.25 657 GLY A O 1
ATOM 5244 N N . GLN A 1 658 ? -35.75 8.867 8.773 1 83.56 658 GLN A N 1
ATOM 5245 C CA . GLN A 1 658 ? -35.75 7.418 8.586 1 83.56 658 GLN A CA 1
ATOM 5246 C C . GLN A 1 658 ? -35.812 6.691 9.93 1 83.56 658 GLN A C 1
ATOM 5248 O O . GLN A 1 658 ? -35.375 7.219 10.945 1 83.56 658 GLN A O 1
ATOM 5253 N N . PRO A 1 659 ? -36.406 5.543 9.852 1 81.69 659 PRO A N 1
ATOM 5254 C CA . PRO A 1 659 ? -36.375 4.738 11.07 1 81.69 659 PRO A CA 1
ATOM 5255 C C . PRO A 1 659 ? -34.969 4.426 11.555 1 81.69 659 PRO A C 1
ATOM 5257 O O . PRO A 1 659 ? -34.031 4.367 10.75 1 81.69 659 PRO A O 1
ATOM 5260 N N . VAL A 1 660 ? -34.844 4.27 12.844 1 80.12 660 VAL A N 1
ATOM 5261 C CA . VAL A 1 660 ? -33.562 4.035 13.484 1 80.12 660 VAL A CA 1
ATOM 5262 C C . VAL A 1 660 ? -32.906 2.789 12.891 1 80.12 660 VAL A C 1
ATOM 5264 O O . VAL A 1 660 ? -31.703 2.764 12.656 1 80.12 660 VAL A O 1
ATOM 5267 N N . ALA A 1 661 ? -33.719 1.76 12.586 1 79.19 661 ALA A N 1
ATOM 5268 C CA . ALA A 1 661 ? -33.188 0.507 12.055 1 79.19 661 ALA A CA 1
ATOM 5269 C C . ALA A 1 661 ? -32.5 0.731 10.711 1 79.19 661 ALA A C 1
ATOM 5271 O O . ALA A 1 661 ? -31.453 0.127 10.438 1 79.19 661 ALA A O 1
ATOM 5272 N N . VAL A 1 662 ? -33.031 1.601 9.906 1 85.25 662 VAL A N 1
ATOM 5273 C CA . VAL A 1 662 ? -32.469 1.883 8.594 1 85.25 662 VAL A CA 1
ATOM 5274 C C . VAL A 1 662 ? -31.188 2.703 8.734 1 85.25 662 VAL A C 1
ATOM 5276 O O . VAL A 1 662 ? -30.203 2.438 8.055 1 85.25 662 VAL A O 1
ATOM 5279 N N . ARG A 1 663 ? -31.203 3.621 9.633 1 86.44 663 ARG A N 1
ATOM 5280 C CA . ARG A 1 663 ? -30.047 4.484 9.844 1 86.44 663 ARG A CA 1
ATOM 5281 C C . ARG A 1 663 ? -28.875 3.695 10.422 1 86.44 663 ARG A C 1
ATOM 5283 O O . ARG A 1 663 ? -27.719 3.895 10.023 1 86.44 663 ARG A O 1
ATOM 5290 N N . VAL A 1 664 ? -29.172 2.816 11.344 1 81 664 VAL A N 1
ATOM 5291 C CA . VAL A 1 664 ? -28.125 1.984 11.938 1 81 664 VAL A CA 1
ATOM 5292 C C . VAL A 1 664 ? -27.547 1.043 10.891 1 81 664 VAL A C 1
ATOM 5294 O O . VAL A 1 664 ? -26.328 0.836 10.836 1 81 664 VAL A O 1
ATOM 5297 N N . ALA A 1 665 ? -28.422 0.471 10.039 1 83.38 665 ALA A N 1
ATOM 5298 C CA . ALA A 1 665 ? -27.953 -0.387 8.953 1 83.38 665 ALA A CA 1
ATOM 5299 C C . ALA A 1 665 ? -27.031 0.381 8 1 83.38 665 ALA A C 1
ATOM 5301 O O . ALA A 1 665 ? -26 -0.13 7.582 1 83.38 665 ALA A O 1
ATOM 5302 N N . ALA A 1 666 ? -27.422 1.594 7.703 1 88.5 666 ALA A N 1
ATOM 5303 C CA . ALA A 1 666 ? -26.625 2.434 6.809 1 88.5 666 ALA A CA 1
ATOM 5304 C C . ALA A 1 666 ? -25.25 2.736 7.41 1 88.5 666 ALA A C 1
ATOM 5306 O O . ALA A 1 666 ? -24.234 2.656 6.719 1 88.5 666 ALA A O 1
ATOM 5307 N N . ALA A 1 667 ? -25.234 3.031 8.672 1 84.62 667 ALA A N 1
ATOM 5308 C CA . ALA A 1 667 ? -23.969 3.309 9.359 1 84.62 667 ALA A CA 1
ATOM 5309 C C . ALA A 1 667 ? -23.062 2.082 9.352 1 84.62 667 ALA A C 1
ATOM 5311 O O . ALA A 1 667 ? -21.859 2.195 9.133 1 84.62 667 ALA A O 1
ATOM 5312 N N . SER A 1 668 ? -23.656 0.986 9.547 1 82 668 SER A N 1
ATOM 5313 C CA . SER A 1 668 ? -22.891 -0.257 9.57 1 82 668 SER A CA 1
ATOM 5314 C C . SER A 1 668 ? -22.25 -0.529 8.211 1 82 668 SER A C 1
ATOM 5316 O O . SER A 1 668 ? -21.094 -0.944 8.141 1 82 668 SER A O 1
ATOM 5318 N N . MET A 1 669 ? -23.016 -0.305 7.184 1 87.38 669 MET A N 1
ATOM 5319 C CA . MET A 1 669 ? -22.5 -0.573 5.844 1 87.38 669 MET A CA 1
ATOM 5320 C C . MET A 1 669 ? -21.469 0.477 5.43 1 87.38 669 MET A C 1
ATOM 5322 O O . MET A 1 669 ? -20.578 0.197 4.625 1 87.38 669 MET A O 1
ATOM 5326 N N . LEU A 1 670 ? -21.562 1.634 5.988 1 89.31 670 LEU A N 1
ATOM 5327 C CA . LEU A 1 670 ? -20.609 2.693 5.68 1 89.31 670 LEU A CA 1
ATOM 5328 C C . LEU A 1 670 ? -19.188 2.293 6.09 1 89.31 670 LEU A C 1
ATOM 5330 O O . LEU A 1 670 ? -18.219 2.625 5.406 1 89.31 670 LEU A O 1
ATOM 5334 N N . PHE A 1 671 ? -19.078 1.541 7.098 1 83.75 671 PHE A N 1
ATOM 5335 C CA . PHE A 1 671 ? -17.766 1.115 7.574 1 83.75 671 PHE A CA 1
ATOM 5336 C C . PHE A 1 671 ? -17.141 0.102 6.617 1 83.75 671 PHE A C 1
ATOM 5338 O O . PHE A 1 671 ? -15.914 0.002 6.52 1 83.75 671 PHE A O 1
ATOM 5345 N N . TYR A 1 672 ? -17.984 -0.573 5.832 1 81.25 672 TYR A N 1
ATOM 5346 C CA . TYR A 1 672 ? -17.484 -1.56 4.883 1 81.25 672 TYR A CA 1
ATOM 5347 C C . TYR A 1 672 ? -16.953 -0.885 3.619 1 81.25 672 TYR A C 1
ATOM 5349 O O . TYR A 1 672 ? -16.234 -1.5 2.832 1 81.25 672 TYR A O 1
ATOM 5357 N N . THR A 1 673 ? -17.328 0.377 3.436 1 88.88 673 THR A N 1
ATOM 5358 C CA . THR A 1 673 ? -16.797 1.11 2.285 1 88.88 673 THR A CA 1
ATOM 5359 C C . THR A 1 673 ? -15.359 1.538 2.523 1 88.88 673 THR A C 1
ATOM 5361 O O . THR A 1 673 ? -14.734 2.15 1.652 1 88.88 673 THR A O 1
ATOM 5364 N N . LYS A 1 674 ? -14.789 1.195 3.691 1 85.81 674 LYS A N 1
ATOM 5365 C CA . LYS A 1 674 ? -13.445 1.636 4.055 1 85.81 674 LYS A CA 1
ATOM 5366 C C . LYS A 1 674 ? -13.273 3.135 3.82 1 85.81 674 LYS A C 1
ATOM 5368 O O . LYS A 1 674 ? -12.422 3.551 3.033 1 85.81 674 LYS A O 1
ATOM 5373 N N . PRO A 1 675 ? -14.039 3.82 4.551 1 88.25 675 PRO A N 1
ATOM 5374 C CA . PRO A 1 675 ? -14.062 5.27 4.344 1 88.25 675 PRO A CA 1
ATOM 5375 C C . PRO A 1 675 ? -12.727 5.938 4.66 1 88.25 675 PRO A C 1
ATOM 5377 O O . PRO A 1 675 ? -11.953 5.418 5.473 1 88.25 675 PRO A O 1
ATOM 5380 N N . GLU A 1 676 ? -12.562 7.027 3.971 1 86.19 676 GLU A N 1
ATOM 5381 C CA . GLU A 1 676 ? -11.414 7.871 4.281 1 86.19 676 GLU A CA 1
ATOM 5382 C C . GLU A 1 676 ? -11.562 8.516 5.656 1 86.19 676 GLU A C 1
ATOM 5384 O O . GLU A 1 676 ? -12.648 8.5 6.246 1 86.19 676 GLU A O 1
ATOM 5389 N N . LEU A 1 677 ? -10.531 9.008 6.18 1 85.69 677 LEU A N 1
ATOM 5390 C CA . LEU A 1 677 ? -10.508 9.602 7.516 1 85.69 677 LEU A CA 1
ATOM 5391 C C . LEU A 1 677 ? -11.523 10.734 7.625 1 85.69 677 LEU A C 1
ATOM 5393 O O . LEU A 1 677 ? -12.219 10.844 8.633 1 85.69 677 LEU A O 1
ATOM 5397 N N . VAL A 1 678 ? -11.648 11.445 6.586 1 84.19 678 VAL A N 1
ATOM 5398 C CA . VAL A 1 678 ? -12.523 12.617 6.602 1 84.19 678 VAL A CA 1
ATOM 5399 C C . VAL A 1 678 ? -13.969 12.18 6.801 1 84.19 678 VAL A C 1
ATOM 5401 O O . VAL A 1 678 ? -14.711 12.805 7.562 1 84.19 678 VAL A O 1
ATOM 5404 N N . LEU A 1 679 ? -14.352 11.164 6.164 1 88.56 679 LEU A N 1
ATOM 5405 C CA . LEU A 1 679 ? -15.719 10.672 6.297 1 88.56 679 LEU A CA 1
ATOM 5406 C C . LEU A 1 679 ? -15.961 10.117 7.695 1 88.56 679 LEU A C 1
ATOM 5408 O O . LEU A 1 679 ? -17.031 10.312 8.266 1 88.56 679 LEU A O 1
ATOM 5412 N N . LEU A 1 680 ? -15.016 9.438 8.219 1 90.38 680 LEU A N 1
ATOM 5413 C CA . LEU A 1 680 ? -15.164 8.914 9.57 1 90.38 680 LEU A CA 1
ATOM 5414 C C . LEU A 1 680 ? -15.273 10.047 10.586 1 90.38 680 LEU A C 1
ATOM 5416 O O . LEU A 1 680 ? -16 9.938 11.57 1 90.38 680 LEU A O 1
ATOM 5420 N N . GLN A 1 681 ? -14.508 11.062 10.391 1 87.44 681 GLN A N 1
ATOM 5421 C CA . GLN A 1 681 ? -14.609 12.234 11.258 1 87.44 681 GLN A CA 1
ATOM 5422 C C . GLN A 1 681 ? -16 12.844 11.195 1 87.44 681 GLN A C 1
ATOM 5424 O O . GLN A 1 681 ? -16.578 13.219 12.219 1 87.44 681 GLN A O 1
ATOM 5429 N N . ARG A 1 682 ? -16.547 12.891 10.016 1 87.44 682 ARG A N 1
ATOM 5430 C CA . ARG A 1 682 ? -17.906 13.391 9.836 1 87.44 682 ARG A CA 1
ATOM 5431 C C . ARG A 1 682 ? -18.906 12.531 10.594 1 87.44 682 ARG A C 1
ATOM 5433 O O . ARG A 1 682 ? -19.797 13.055 11.273 1 87.44 682 ARG A O 1
ATOM 5440 N N . ILE A 1 683 ? -18.734 11.289 10.461 1 89.38 683 ILE A N 1
ATOM 5441 C CA . ILE A 1 683 ? -19.625 10.367 11.141 1 89.38 683 ILE A CA 1
ATOM 5442 C C . ILE A 1 683 ? -19.484 10.523 12.656 1 89.38 683 ILE A C 1
ATOM 5444 O O . ILE A 1 683 ? -20.484 10.539 13.375 1 89.38 683 ILE A O 1
ATOM 5448 N N . ALA A 1 684 ? -18.328 10.68 13.133 1 88.75 684 ALA A N 1
ATOM 5449 C CA . ALA A 1 684 ? -18.078 10.828 14.562 1 88.75 684 ALA A CA 1
ATOM 5450 C C . ALA A 1 684 ? -18.703 12.109 15.102 1 88.75 684 ALA A C 1
ATOM 5452 O O . ALA A 1 684 ? -19.422 12.086 16.109 1 88.75 684 ALA A O 1
ATOM 5453 N N . VAL A 1 685 ? -18.578 13.188 14.398 1 82.69 685 VAL A N 1
ATOM 5454 C CA . VAL A 1 685 ? -19.094 14.477 14.852 1 82.69 685 VAL A CA 1
ATOM 5455 C C . VAL A 1 685 ? -20.609 14.492 14.766 1 82.69 685 VAL A C 1
ATOM 5457 O O . VAL A 1 685 ? -21.281 15.141 15.57 1 82.69 685 VAL A O 1
ATOM 5460 N N . SER A 1 686 ? -21.141 13.734 13.828 1 84.94 686 SER A N 1
ATOM 5461 C CA . SER A 1 686 ? -22.594 13.703 13.633 1 84.94 686 SER A CA 1
ATOM 5462 C C . SER A 1 686 ? -23.297 13.141 14.867 1 84.94 686 SER A C 1
ATOM 5464 O O . SER A 1 686 ? -24.484 13.398 15.078 1 84.94 686 SER A O 1
ATOM 5466 N N . THR A 1 687 ? -22.578 12.43 15.672 1 87.38 687 THR A N 1
ATOM 5467 C CA . THR A 1 687 ? -23.188 11.82 16.844 1 87.38 687 THR A CA 1
ATOM 5468 C C . THR A 1 687 ? -23.625 12.891 17.844 1 87.38 687 THR A C 1
ATOM 5470 O O . THR A 1 687 ? -24.531 12.656 18.656 1 87.38 687 THR A O 1
ATOM 5473 N N . TRP A 1 688 ? -23.047 14.008 17.734 1 78.56 688 TRP A N 1
ATOM 5474 C CA . TRP A 1 688 ? -23.406 15.094 18.641 1 78.56 688 TRP A CA 1
ATOM 5475 C C . TRP A 1 688 ? -24.719 15.734 18.234 1 78.56 688 TRP A C 1
ATOM 5477 O O . TRP A 1 688 ? -25.406 16.328 19.078 1 78.56 688 TRP A O 1
ATOM 5487 N N . TYR A 1 689 ? -25.062 15.555 17 1 76.94 689 TYR A N 1
ATOM 5488 C CA . TYR A 1 689 ? -26.25 16.234 16.469 1 76.94 689 TYR A CA 1
ATOM 5489 C C . TYR A 1 689 ? -27.328 15.234 16.094 1 76.94 689 TYR A C 1
ATOM 5491 O O . TYR A 1 689 ? -28.344 15.602 15.492 1 76.94 689 TYR A O 1
ATOM 5499 N N . ASP A 1 690 ? -27.094 14.047 16.453 1 82.19 690 ASP A N 1
ATOM 5500 C CA . ASP A 1 690 ? -28.109 13.039 16.125 1 82.19 690 ASP A CA 1
ATOM 5501 C C . ASP A 1 690 ? -29.203 12.984 17.188 1 82.19 690 ASP A C 1
ATOM 5503 O O . ASP A 1 690 ? -28.906 12.859 18.391 1 82.19 690 ASP A O 1
ATOM 5507 N N . PRO A 1 691 ? -30.359 13.125 16.719 1 78.12 691 PRO A N 1
ATOM 5508 C CA . PRO A 1 691 ? -31.453 13.109 17.688 1 78.12 691 PRO A CA 1
ATOM 5509 C C . PRO A 1 691 ? -31.656 11.734 18.328 1 78.12 691 PRO A C 1
ATOM 5511 O O . PRO A 1 691 ? -32.219 11.633 19.406 1 78.12 691 PRO A O 1
ATOM 5514 N N . SER A 1 692 ? -31.281 10.688 17.672 1 80.62 692 SER A N 1
ATOM 5515 C CA . SER A 1 692 ? -31.453 9.336 18.188 1 80.62 692 SER A CA 1
ATOM 5516 C C . SER A 1 692 ? -30.234 8.875 18.953 1 80.62 692 SER A C 1
ATOM 5518 O O . SER A 1 692 ? -29.141 8.75 18.391 1 80.62 692 SER A O 1
ATOM 5520 N N . MET A 1 693 ? -30.422 8.602 20.219 1 77.75 693 MET A N 1
ATOM 5521 C CA . MET A 1 693 ? -29.328 8.109 21.047 1 77.75 693 MET A CA 1
ATOM 5522 C C . MET A 1 693 ? -28.875 6.723 20.594 1 77.75 693 MET A C 1
ATOM 5524 O O . MET A 1 693 ? -27.703 6.367 20.734 1 77.75 693 MET A O 1
ATOM 5528 N N . ALA A 1 694 ? -29.828 6.02 20.031 1 77.12 694 ALA A N 1
ATOM 5529 C CA . ALA A 1 694 ? -29.516 4.672 19.562 1 77.12 694 ALA A CA 1
ATOM 5530 C C . ALA A 1 694 ? -28.5 4.707 18.438 1 77.12 694 ALA A C 1
ATOM 5532 O O . ALA A 1 694 ? -27.578 3.895 18.391 1 77.12 694 ALA A O 1
ATOM 5533 N N . VAL A 1 695 ? -28.703 5.641 17.594 1 83.38 695 VAL A N 1
ATOM 5534 C CA . VAL A 1 695 ? -27.781 5.758 16.453 1 83.38 695 VAL A CA 1
ATOM 5535 C C . VAL A 1 695 ? -26.406 6.211 16.938 1 83.38 695 VAL A C 1
ATOM 5537 O O . VAL A 1 695 ? -25.391 5.664 16.516 1 83.38 695 VAL A O 1
ATOM 5540 N N . ALA A 1 696 ? -26.359 7.137 17.844 1 83.75 696 ALA A N 1
ATOM 5541 C CA . ALA A 1 696 ? -25.094 7.645 18.375 1 83.75 696 ALA A CA 1
ATOM 5542 C C . ALA A 1 696 ? -24.344 6.559 19.141 1 83.75 696 ALA A C 1
ATOM 5544 O O . ALA A 1 696 ? -23.109 6.434 19 1 83.75 696 ALA A O 1
ATOM 5545 N N . THR A 1 697 ? -25.078 5.777 19.875 1 78.88 697 THR A N 1
ATOM 5546 C CA . THR A 1 697 ? -24.453 4.691 20.641 1 78.88 697 THR A CA 1
ATOM 5547 C C . THR A 1 697 ? -23.906 3.623 19.703 1 78.88 697 THR A C 1
ATOM 5549 O O . THR A 1 697 ? -22.844 3.047 19.953 1 78.88 697 THR A O 1
ATOM 5552 N N . PHE A 1 698 ? -24.688 3.373 18.672 1 83.62 698 PHE A N 1
ATOM 5553 C CA . PHE A 1 698 ? -24.25 2.389 17.688 1 83.62 698 PHE A CA 1
ATOM 5554 C C . PHE A 1 698 ? -22.938 2.822 17.047 1 83.62 698 PHE A C 1
ATOM 5556 O O . PHE A 1 698 ? -22.016 2.018 16.891 1 83.62 698 PHE A O 1
ATOM 5563 N N . VAL A 1 699 ? -22.828 4.082 16.641 1 86.25 699 VAL A N 1
ATOM 5564 C CA . VAL A 1 699 ? -21.641 4.605 15.984 1 86.25 699 VAL A CA 1
ATOM 5565 C C . VAL A 1 699 ? -20.453 4.57 16.953 1 86.25 699 VAL A C 1
ATOM 5567 O O . VAL A 1 699 ? -19.359 4.133 16.578 1 86.25 699 VAL A O 1
ATOM 5570 N N . ARG A 1 700 ? -20.656 4.969 18.188 1 84.81 700 ARG A N 1
ATOM 5571 C CA . ARG A 1 700 ? -19.562 4.969 19.172 1 84.81 700 ARG A CA 1
ATOM 5572 C C . ARG A 1 700 ? -19.062 3.551 19.438 1 84.81 700 ARG A C 1
ATOM 5574 O O . ARG A 1 700 ? -17.859 3.311 19.469 1 84.81 700 ARG A O 1
ATOM 5581 N N . SER A 1 701 ? -20.031 2.656 19.594 1 81.56 701 SER A N 1
ATOM 5582 C CA . SER A 1 701 ? -19.656 1.267 19.844 1 81.56 701 SER A CA 1
ATOM 5583 C C . SER A 1 701 ? -18.906 0.671 18.656 1 81.56 701 SER A C 1
ATOM 5585 O O . SER A 1 701 ? -17.969 -0.105 18.828 1 81.56 701 SER A O 1
ATOM 5587 N N . SER A 1 702 ? -19.359 1.004 17.438 1 83.19 702 SER A N 1
ATOM 5588 C CA . SER A 1 702 ? -18.688 0.515 16.234 1 83.19 702 SER A CA 1
ATOM 5589 C C . SER A 1 702 ? -17.266 1.035 16.141 1 83.19 702 SER A C 1
ATOM 5591 O O . SER A 1 702 ? -16.328 0.267 15.883 1 83.19 702 SER A O 1
ATOM 5593 N N . LEU A 1 703 ? -17.078 2.322 16.344 1 86.06 703 LEU A N 1
ATOM 5594 C CA . LEU A 1 703 ? -15.758 2.934 16.25 1 86.06 703 LEU A CA 1
ATOM 5595 C C . LEU A 1 703 ? -14.828 2.41 17.328 1 86.06 703 LEU A C 1
ATOM 5597 O O . LEU A 1 703 ? -13.641 2.184 17.094 1 86.06 703 LEU A O 1
ATOM 5601 N N . THR A 1 704 ? -15.367 2.162 18.562 1 82.31 704 THR A N 1
ATOM 5602 C CA . THR A 1 704 ? -14.57 1.609 19.641 1 82.31 704 THR A CA 1
ATOM 5603 C C . THR A 1 704 ? -14.109 0.192 19.312 1 82.31 704 THR A C 1
ATOM 5605 O O . THR A 1 704 ? -12.961 -0.168 19.562 1 82.31 704 THR A O 1
ATOM 5608 N N . SER A 1 705 ? -15 -0.496 18.703 1 78.19 705 SER A N 1
ATOM 5609 C CA . SER A 1 705 ? -14.68 -1.867 18.312 1 78.19 705 SER A CA 1
ATOM 5610 C C . SER A 1 705 ? -13.656 -1.901 17.188 1 78.19 705 SER A C 1
ATOM 5612 O O . SER A 1 705 ? -12.727 -2.717 17.203 1 78.19 705 SER A O 1
ATOM 5614 N N . PHE A 1 706 ? -13.805 -1.074 16.219 1 81.81 706 PHE A N 1
ATOM 5615 C CA . PHE A 1 706 ? -12.859 -1 15.117 1 81.81 706 PHE A CA 1
ATOM 5616 C C . PHE A 1 706 ? -11.477 -0.582 15.609 1 81.81 706 PHE A C 1
ATOM 5618 O O . PHE A 1 706 ? -10.461 -1.046 15.094 1 81.81 706 PHE A O 1
ATOM 5625 N N . ALA A 1 707 ? -11.445 0.327 16.516 1 80.88 707 ALA A N 1
ATOM 5626 C CA . ALA A 1 707 ? -10.18 0.823 17.047 1 80.88 707 ALA A CA 1
ATOM 5627 C C . ALA A 1 707 ? -9.375 -0.304 17.688 1 80.88 707 ALA A C 1
ATOM 5629 O O . ALA A 1 707 ? -8.141 -0.281 17.656 1 80.88 707 ALA A O 1
ATOM 5630 N N . ASP A 1 708 ? -10.102 -1.33 18.109 1 75.31 708 ASP A N 1
ATOM 5631 C CA . ASP A 1 708 ? -9.445 -2.418 18.828 1 75.31 708 ASP A CA 1
ATOM 5632 C C . ASP A 1 708 ? -9.258 -3.635 17.922 1 75.31 708 ASP A C 1
ATOM 5634 O O . ASP A 1 708 ? -8.742 -4.668 18.359 1 75.31 708 ASP A O 1
ATOM 5638 N N . LEU A 1 709 ? -9.641 -3.484 16.703 1 72.44 709 LEU A N 1
ATOM 5639 C CA . LEU A 1 709 ? -9.555 -4.609 15.773 1 72.44 709 LEU A CA 1
ATOM 5640 C C . LEU A 1 709 ? -8.109 -4.859 15.359 1 72.44 709 LEU A C 1
ATOM 5642 O O . LEU A 1 709 ? -7.371 -3.912 15.078 1 72.44 709 LEU A O 1
ATOM 5646 N N . GLU A 1 710 ? -7.574 -6.098 15.367 1 64.81 710 GLU A N 1
ATOM 5647 C CA . GLU A 1 710 ? -6.203 -6.461 15.023 1 64.81 710 GLU A CA 1
ATOM 5648 C C . GLU A 1 710 ? -6.133 -7.102 13.641 1 64.81 710 GLU A C 1
ATOM 5650 O O . GLU A 1 710 ? -5.062 -7.523 13.195 1 64.81 710 GLU A O 1
ATOM 5655 N N . ASP A 1 711 ? -7.199 -7.082 12.875 1 61.97 711 ASP A N 1
ATOM 5656 C CA . ASP A 1 711 ? -7.207 -7.66 11.531 1 61.97 711 ASP A CA 1
ATOM 5657 C C . ASP A 1 711 ? -6.422 -6.793 10.555 1 61.97 711 ASP A C 1
ATOM 5659 O O . ASP A 1 711 ? -6.719 -5.609 10.391 1 61.97 711 ASP A O 1
ATOM 5663 N N . PRO A 1 712 ? -5.461 -7.328 9.828 1 63.59 712 PRO A N 1
ATOM 5664 C CA . PRO A 1 712 ? -4.629 -6.555 8.906 1 63.59 712 PRO A CA 1
ATOM 5665 C C . PRO A 1 712 ? -5.422 -5.992 7.73 1 63.59 712 PRO A C 1
ATOM 5667 O O . PRO A 1 712 ? -5.043 -4.969 7.156 1 63.59 712 PRO A O 1
ATOM 5670 N N . ILE A 1 713 ? -6.574 -6.602 7.379 1 63.19 713 ILE A N 1
ATOM 5671 C CA . ILE A 1 713 ? -7.379 -6.109 6.266 1 63.19 713 ILE A CA 1
ATOM 5672 C C . ILE A 1 713 ? -7.984 -4.754 6.629 1 63.19 713 ILE A C 1
ATOM 5674 O O . ILE A 1 713 ? -8.133 -3.885 5.77 1 63.19 713 ILE A O 1
ATOM 5678 N N . PHE A 1 714 ? -8.219 -4.656 7.957 1 70.19 714 PHE A N 1
ATOM 5679 C CA . PHE A 1 714 ? -8.852 -3.426 8.406 1 70.19 714 PHE A CA 1
ATOM 5680 C C . PHE A 1 714 ? -7.871 -2.562 9.188 1 70.19 714 PHE A C 1
ATOM 5682 O O . PHE A 1 714 ? -8.273 -1.728 10 1 70.19 714 PHE A O 1
ATOM 5689 N N . SER A 1 715 ? -6.633 -2.799 8.953 1 72.44 715 SER A N 1
ATOM 5690 C CA . SER A 1 715 ? -5.625 -2.076 9.719 1 72.44 715 SER A CA 1
ATOM 5691 C C . SER A 1 715 ? -5.758 -0.569 9.523 1 72.44 715 SER A C 1
ATOM 5693 O O . SER A 1 715 ? -5.652 0.197 10.484 1 72.44 715 SER A O 1
ATOM 5695 N N . GLU A 1 716 ? -6.078 -0.209 8.398 1 76.69 716 GLU A N 1
ATOM 5696 C CA . GLU A 1 716 ? -6.223 1.218 8.125 1 76.69 716 GLU A CA 1
ATOM 5697 C C . GLU A 1 716 ? -7.465 1.786 8.805 1 76.69 716 GLU A C 1
ATOM 5699 O O . GLU A 1 716 ? -7.422 2.881 9.375 1 76.69 716 GLU A O 1
ATOM 5704 N N . LEU A 1 717 ? -8.531 1.017 8.734 1 84.44 717 LEU A N 1
ATOM 5705 C CA . LEU A 1 717 ? -9.758 1.464 9.383 1 84.44 717 LEU A CA 1
ATOM 5706 C C . LEU A 1 717 ? -9.594 1.517 10.898 1 84.44 717 LEU A C 1
ATOM 5708 O O . LEU A 1 717 ? -10.125 2.416 11.555 1 84.44 717 LEU A O 1
ATOM 5712 N N . SER A 1 718 ? -8.859 0.573 11.398 1 81.81 718 SER A N 1
ATOM 5713 C CA . SER A 1 718 ? -8.609 0.569 12.836 1 81.81 718 SER A CA 1
ATOM 5714 C C . SER A 1 718 ? -7.805 1.794 13.258 1 81.81 718 SER A C 1
ATOM 5716 O O . SER A 1 718 ? -8.102 2.416 14.281 1 81.81 718 SER A O 1
ATOM 5718 N N . ARG A 1 719 ? -6.91 2.086 12.508 1 79.56 719 ARG A N 1
ATOM 5719 C CA . ARG A 1 719 ? -6.105 3.273 12.781 1 79.56 719 ARG A CA 1
ATOM 5720 C C . ARG A 1 719 ? -6.957 4.535 12.719 1 79.56 719 ARG A C 1
ATOM 5722 O O . ARG A 1 719 ? -6.879 5.391 13.609 1 79.56 719 ARG A O 1
ATOM 5729 N N . TYR A 1 720 ? -7.789 4.676 11.766 1 85 720 TYR A N 1
ATOM 5730 C CA . TYR A 1 720 ? -8.664 5.836 11.625 1 85 720 TYR A CA 1
ATOM 5731 C C . TYR A 1 720 ? -9.672 5.895 12.766 1 85 720 TYR A C 1
ATOM 5733 O O . TYR A 1 720 ? -9.977 6.977 13.273 1 85 720 TYR A O 1
ATOM 5741 N N . ALA A 1 721 ? -10.141 4.711 13.055 1 88.12 721 ALA A N 1
ATOM 5742 C CA . ALA A 1 721 ? -11.125 4.664 14.141 1 88.12 721 ALA A CA 1
ATOM 5743 C C . ALA A 1 721 ? -10.523 5.172 15.445 1 88.12 721 ALA A C 1
ATOM 5745 O O . ALA A 1 721 ? -11.172 5.895 16.203 1 88.12 721 ALA A O 1
ATOM 5746 N N . ARG A 1 722 ? -9.312 4.871 15.703 1 82.12 722 ARG A N 1
ATOM 5747 C CA . ARG A 1 722 ? -8.625 5.355 16.891 1 82.12 722 ARG A CA 1
ATOM 5748 C C . ARG A 1 722 ? -8.469 6.875 16.859 1 82.12 722 ARG A C 1
ATOM 5750 O O . ARG A 1 722 ? -8.562 7.535 17.891 1 82.12 722 ARG A O 1
ATOM 5757 N N . MET A 1 723 ? -8.344 7.32 15.727 1 79.62 723 MET A N 1
ATOM 5758 C CA . MET A 1 723 ? -8.125 8.758 15.555 1 79.62 723 MET A CA 1
ATOM 5759 C C . MET A 1 723 ? -9.43 9.523 15.727 1 79.62 723 MET A C 1
ATOM 5761 O O . MET A 1 723 ? -9.43 10.672 16.172 1 79.62 723 MET A O 1
ATOM 5765 N N . VAL A 1 724 ? -10.508 8.891 15.398 1 88.5 724 VAL A N 1
ATOM 5766 C CA . VAL A 1 724 ? -11.773 9.617 15.359 1 88.5 724 VAL A CA 1
ATOM 5767 C C . VAL A 1 724 ? -12.539 9.391 16.656 1 88.5 724 VAL A C 1
ATOM 5769 O O . VAL A 1 724 ? -13.461 10.148 16.984 1 88.5 724 VAL A O 1
ATOM 5772 N N . LEU A 1 725 ? -12.219 8.492 17.469 1 86.25 725 LEU A N 1
ATOM 5773 C CA . LEU A 1 725 ? -12.961 8.094 18.656 1 86.25 725 LEU A CA 1
ATOM 5774 C C . LEU A 1 725 ? -13.141 9.273 19.609 1 86.25 725 LEU A C 1
ATOM 5776 O O . LEU A 1 725 ? -14.219 9.461 20.172 1 86.25 725 LEU A O 1
ATOM 5780 N N . PRO A 1 726 ? -12.117 10.109 19.75 1 79.19 726 PRO A N 1
ATOM 5781 C CA . PRO A 1 726 ? -12.289 11.234 20.688 1 79.19 726 PRO A CA 1
ATOM 5782 C C . PRO A 1 726 ? -13.281 12.273 20.172 1 79.19 726 PRO A C 1
ATOM 5784 O O . PRO A 1 726 ? -13.727 13.141 20.938 1 79.19 726 PRO A O 1
ATOM 5787 N N . LEU A 1 727 ? -13.648 12.172 18.953 1 82.5 727 LEU A N 1
ATOM 5788 C CA . LEU A 1 727 ? -14.562 13.141 18.359 1 82.5 727 LEU A CA 1
ATOM 5789 C C . LEU A 1 727 ? -16.016 12.703 18.547 1 82.5 727 LEU A C 1
ATOM 5791 O O . LEU A 1 727 ? -16.938 13.484 18.312 1 82.5 727 LEU A O 1
ATOM 5795 N N . VAL A 1 728 ? -16.156 11.469 19 1 86.88 728 VAL A N 1
ATOM 5796 C CA . VAL A 1 728 ? -17.5 10.906 19.125 1 86.88 728 VAL A CA 1
ATOM 5797 C C . VAL A 1 728 ? -18.125 11.375 20.438 1 86.88 728 VAL A C 1
ATOM 5799 O O . VAL A 1 728 ? -17.422 11.562 21.438 1 86.88 728 VAL A O 1
ATOM 5802 N N . ARG A 1 729 ? -19.453 11.57 20.391 1 80.94 729 ARG A N 1
ATOM 5803 C CA . ARG A 1 729 ? -20.203 11.898 21.594 1 80.94 729 ARG A CA 1
ATOM 5804 C C . ARG A 1 729 ? -20.062 10.797 22.641 1 80.94 729 ARG A C 1
ATOM 5806 O O . ARG A 1 729 ? -20.25 9.617 22.344 1 80.94 729 ARG A O 1
ATOM 5813 N N . PRO A 1 730 ? -19.625 11.141 23.812 1 80.19 730 PRO A N 1
ATOM 5814 C CA . PRO A 1 730 ? -19.438 10.117 24.844 1 80.19 730 PRO A CA 1
ATOM 5815 C C . PRO A 1 730 ? -20.766 9.617 25.438 1 80.19 730 PRO A C 1
ATOM 5817 O O . PRO A 1 730 ? -21.062 9.898 26.594 1 80.19 730 PRO A O 1
ATOM 5820 N N . VAL A 1 731 ? -21.453 8.898 24.641 1 77.25 731 VAL A N 1
ATOM 5821 C CA . VAL A 1 731 ? -22.703 8.305 25.094 1 77.25 731 VAL A CA 1
ATOM 5822 C C . VAL A 1 731 ? -22.406 7.004 25.844 1 77.25 731 VAL A C 1
ATOM 5824 O O . VAL A 1 731 ? -21.484 6.273 25.5 1 77.25 731 VAL A O 1
ATOM 5827 N N . PRO A 1 732 ? -23.031 6.82 26.984 1 72.19 732 PRO A N 1
ATOM 5828 C CA . PRO A 1 732 ? -22.797 5.57 27.719 1 72.19 732 PRO A CA 1
ATOM 5829 C C . PRO A 1 732 ? -23.172 4.336 26.906 1 72.19 732 PRO A C 1
ATOM 5831 O O . PRO A 1 732 ? -24.203 4.332 26.219 1 72.19 732 PRO A O 1
ATOM 5834 N N . LEU A 1 733 ? -22.281 3.496 26.875 1 65.69 733 LEU A N 1
ATOM 5835 C CA . LEU A 1 733 ? -22.516 2.24 26.172 1 65.69 733 LEU A CA 1
ATOM 5836 C C . LEU A 1 733 ? -23.203 1.226 27.078 1 65.69 733 LEU A C 1
ATOM 5838 O O . LEU A 1 733 ? -22.531 0.519 27.828 1 65.69 733 LEU A O 1
ATOM 5842 N N . GLU A 1 734 ? -24.469 1.394 27.203 1 58.31 734 GLU A N 1
ATOM 5843 C CA . GLU A 1 734 ? -25.25 0.453 28.016 1 58.31 734 GLU A CA 1
ATOM 5844 C C . GLU A 1 734 ? -25.719 -0.735 27.172 1 58.31 734 GLU A C 1
ATOM 5846 O O . GLU A 1 734 ? -25.766 -0.656 25.953 1 58.31 734 GLU A O 1
ATOM 5851 N N . MET A 1 735 ? -25.906 -1.852 27.719 1 52.94 735 MET A N 1
ATOM 5852 C CA . MET A 1 735 ? -26.25 -3.105 27.062 1 52.94 735 MET A CA 1
ATOM 5853 C C . MET A 1 735 ? -27.594 -2.979 26.328 1 52.94 735 MET A C 1
ATOM 5855 O O . MET A 1 735 ? -27.828 -3.672 25.328 1 52.94 735 MET A O 1
ATOM 5859 N N . HIS A 1 736 ? -28.422 -2.08 26.766 1 52.59 736 HIS A N 1
ATOM 5860 C CA . HIS A 1 736 ? -29.766 -2.016 26.188 1 52.59 736 HIS A CA 1
ATOM 5861 C C . HIS A 1 736 ? -29.781 -1.106 24.953 1 52.59 736 HIS A C 1
ATOM 5863 O O . HIS A 1 736 ? -30.812 -1.026 24.266 1 52.59 736 HIS A O 1
ATOM 5869 N N . THR A 1 737 ? -28.656 -0.598 24.656 1 59.88 737 THR A N 1
ATOM 5870 C CA . THR A 1 737 ? -28.641 0.318 23.516 1 59.88 737 THR A CA 1
ATOM 5871 C C . THR A 1 737 ? -28.031 -0.352 22.297 1 59.88 737 THR A C 1
ATOM 5873 O O . THR A 1 737 ? -27.438 -1.429 22.391 1 59.88 737 THR A O 1
ATOM 5876 N N . SER A 1 738 ? -28.406 0.125 21.062 1 64.44 738 SER A N 1
ATOM 5877 C CA . SER A 1 738 ? -27.875 -0.416 19.812 1 64.44 738 SER A CA 1
ATOM 5878 C C . SER A 1 738 ? -26.359 -0.462 19.844 1 64.44 738 SER A C 1
ATOM 5880 O O . SER A 1 738 ? -25.703 0.482 20.297 1 64.44 738 SER A O 1
ATOM 5882 N N . HIS A 1 739 ? -25.828 -1.706 19.75 1 62.97 739 HIS A N 1
ATOM 5883 C CA . HIS A 1 739 ? -24.391 -1.875 19.844 1 62.97 739 HIS A CA 1
ATOM 5884 C C . HIS A 1 739 ? -23.844 -2.656 18.656 1 62.97 739 HIS A C 1
ATOM 5886 O O . HIS A 1 739 ? -24.578 -3.428 18.031 1 62.97 739 HIS A O 1
ATOM 5892 N N . ASN A 1 740 ? -22.797 -2.121 18.078 1 64.25 740 ASN A N 1
ATOM 5893 C CA . ASN A 1 740 ? -22 -2.881 17.109 1 64.25 740 ASN A CA 1
ATOM 5894 C C . ASN A 1 740 ? -20.625 -3.232 17.672 1 64.25 740 ASN A C 1
ATOM 5896 O O . ASN A 1 740 ? -19.812 -2.346 17.953 1 64.25 740 ASN A O 1
ATOM 5900 N N . VAL A 1 741 ? -20.469 -4.496 18.047 1 60.81 741 VAL A N 1
ATOM 5901 C CA . VAL A 1 741 ? -19.203 -4.91 18.641 1 60.81 741 VAL A CA 1
ATOM 5902 C C . VAL A 1 741 ? -18.469 -5.844 17.672 1 60.81 741 VAL A C 1
ATOM 5904 O O . VAL A 1 741 ? -19.047 -6.816 17.188 1 60.81 741 VAL A O 1
ATOM 5907 N N . LEU A 1 742 ? -17.359 -5.289 17.234 1 64 742 LEU A N 1
ATOM 5908 C CA . LEU A 1 742 ? -16.469 -6.129 16.453 1 64 742 LEU A CA 1
ATOM 5909 C C . LEU A 1 742 ? -15.266 -6.57 17.266 1 64 742 LEU A C 1
ATOM 5911 O O . LEU A 1 742 ? -14.75 -5.805 18.094 1 64 742 LEU A O 1
ATOM 5915 N N . TRP A 1 743 ? -14.977 -7.777 17.344 1 54.19 743 TRP A N 1
ATOM 5916 C CA . TRP A 1 743 ? -13.742 -8.227 17.969 1 54.19 743 TRP A CA 1
ATOM 5917 C C . TRP A 1 743 ? -13.016 -9.234 17.094 1 54.19 743 TRP A C 1
ATOM 5919 O O . TRP A 1 743 ? -13.641 -9.953 16.312 1 54.19 743 TRP A O 1
ATOM 5929 N N . SER A 1 744 ? -11.711 -8.969 16.906 1 58.56 744 SER A N 1
ATOM 5930 C CA . SER A 1 744 ? -10.898 -9.898 16.125 1 58.56 744 SER A CA 1
ATOM 5931 C C . SER A 1 744 ? -9.773 -10.492 16.969 1 58.56 744 SER A C 1
ATOM 5933 O O . SER A 1 744 ? -9.352 -9.898 17.953 1 58.56 744 SER A O 1
ATOM 5935 N N . ARG A 1 745 ? -9.625 -11.766 16.953 1 50.31 745 ARG A N 1
ATOM 5936 C CA . ARG A 1 745 ? -8.484 -12.445 17.547 1 50.31 745 ARG A CA 1
ATOM 5937 C C . ARG A 1 745 ? -7.543 -12.984 16.484 1 50.31 745 ARG A C 1
ATOM 5939 O O . ARG A 1 745 ? -7.98 -13.633 15.531 1 50.31 745 ARG A O 1
ATOM 5946 N N . VAL A 1 746 ? -6.312 -12.398 16.453 1 51.56 746 VAL A N 1
ATOM 5947 C CA . VAL A 1 746 ? -5.285 -12.891 15.539 1 51.56 746 VAL A CA 1
ATOM 5948 C C . VAL A 1 746 ? -4.441 -13.953 16.234 1 51.56 746 VAL A C 1
ATOM 5950 O O . VAL A 1 746 ? -3.902 -13.719 17.312 1 51.56 746 VAL A O 1
ATOM 5953 N N . SER A 1 747 ? -4.617 -15.219 16.016 1 47.84 747 SER A N 1
ATOM 5954 C CA . SER A 1 747 ? -3.719 -16.25 16.516 1 47.84 747 SER A CA 1
ATOM 5955 C C . SER A 1 747 ? -2.508 -16.422 15.617 1 47.84 747 SER A C 1
ATOM 5957 O O . SER A 1 747 ? -2.641 -16.438 14.391 1 47.84 747 SER A O 1
ATOM 5959 N N . GLY A 1 748 ? -1.302 -16 16.016 1 47.06 748 GLY A N 1
ATOM 5960 C CA . GLY A 1 748 ? -0.021 -16.047 15.328 1 47.06 748 GLY A CA 1
ATOM 5961 C C . GLY A 1 748 ? 0.23 -17.344 14.594 1 47.06 748 GLY A C 1
ATOM 5962 O O . GLY A 1 748 ? 0.771 -17.344 13.484 1 47.06 748 GLY A O 1
ATOM 5963 N N . ASP A 1 749 ? -0.058 -18.484 15.352 1 43.66 749 ASP A N 1
ATOM 5964 C CA . ASP A 1 749 ? 0.44 -19.766 14.844 1 43.66 749 ASP A CA 1
ATOM 5965 C C . ASP A 1 749 ? -0.284 -20.172 13.562 1 43.66 749 ASP A C 1
ATOM 5967 O O . ASP A 1 749 ? 0.332 -20.703 12.641 1 43.66 749 ASP A O 1
ATOM 5971 N N . LEU A 1 750 ? -1.541 -20.078 13.773 1 43.78 750 LEU A N 1
ATOM 5972 C CA . LEU A 1 750 ? -2.328 -20.547 12.641 1 43.78 750 LEU A CA 1
ATOM 5973 C C . LEU A 1 750 ? -2.74 -19.391 11.742 1 43.78 750 LEU A C 1
ATOM 5975 O O . LEU A 1 750 ? -3.426 -19.578 10.734 1 43.78 750 LEU A O 1
ATOM 5979 N N . GLN A 1 751 ? -2.113 -18.203 11.914 1 48.03 751 GLN A N 1
ATOM 5980 C CA . GLN A 1 751 ? -2.436 -16.984 11.172 1 48.03 751 GLN A CA 1
ATOM 5981 C C . GLN A 1 751 ? -3.945 -16.828 11.023 1 48.03 751 GLN A C 1
ATOM 5983 O O . GLN A 1 751 ? -4.438 -16.516 9.93 1 48.03 751 GLN A O 1
ATOM 5988 N N . GLN A 1 752 ? -4.699 -17.484 11.914 1 51.22 752 GLN A N 1
ATOM 5989 C CA . GLN A 1 752 ? -6.156 -17.438 11.938 1 51.22 752 GLN A CA 1
ATOM 5990 C C . GLN A 1 752 ? -6.656 -16.125 12.539 1 51.22 752 GLN A C 1
ATOM 5992 O O . GLN A 1 752 ? -6.168 -15.695 13.586 1 51.22 752 GLN A O 1
ATOM 5997 N N . ILE A 1 753 ? -7.363 -15.422 11.75 1 54.81 753 ILE A N 1
ATOM 5998 C CA . ILE A 1 753 ? -8.031 -14.227 12.25 1 54.81 753 ILE A CA 1
ATOM 5999 C C . ILE A 1 753 ? -9.531 -14.484 12.367 1 54.81 753 ILE A C 1
ATOM 6001 O O . ILE A 1 753 ? -10.172 -14.906 11.398 1 54.81 753 ILE A O 1
ATOM 6005 N N . VAL A 1 754 ? -10.086 -14.656 13.531 1 52.09 754 VAL A N 1
ATOM 6006 C CA . VAL A 1 754 ? -11.523 -14.758 13.75 1 52.09 754 VAL A CA 1
ATOM 6007 C C . VAL A 1 754 ? -12.102 -13.383 14.062 1 52.09 754 VAL A C 1
ATOM 6009 O O . VAL A 1 754 ? -11.625 -12.688 14.969 1 52.09 754 VAL A O 1
ATOM 6012 N N . MET A 1 755 ? -12.898 -12.906 13.133 1 58.22 755 MET A N 1
ATOM 6013 C CA . MET A 1 755 ? -13.578 -11.633 13.367 1 58.22 755 MET A CA 1
ATOM 6014 C C . MET A 1 755 ? -15.055 -11.859 13.68 1 58.22 755 MET A C 1
ATOM 6016 O O . MET A 1 755 ? -15.75 -12.578 12.953 1 58.22 755 MET A O 1
ATOM 6020 N N . ASN A 1 756 ? -15.523 -11.445 14.812 1 51.5 756 ASN A N 1
ATOM 6021 C CA . ASN A 1 756 ? -16.922 -11.477 15.219 1 51.5 756 ASN A CA 1
ATOM 6022 C C . ASN A 1 756 ? -17.547 -10.086 15.195 1 51.5 756 ASN A C 1
ATOM 6024 O O . ASN A 1 756 ? -16.922 -9.109 15.602 1 51.5 756 ASN A O 1
ATOM 6028 N N . GLN A 1 757 ? -18.562 -10.008 14.43 1 55.97 757 GLN A N 1
ATOM 6029 C CA . GLN A 1 757 ? -19.344 -8.773 14.453 1 55.97 757 GLN A CA 1
ATOM 6030 C C . GLN A 1 757 ? -20.734 -9.008 15.016 1 55.97 757 GLN A C 1
ATOM 6032 O O . GLN A 1 757 ? -21.438 -9.922 14.586 1 55.97 757 GLN A O 1
ATOM 6037 N N . LEU A 1 758 ? -21.031 -8.406 16.062 1 52.16 758 LEU A N 1
ATOM 6038 C CA . LEU A 1 758 ? -22.359 -8.438 16.672 1 52.16 758 LEU A CA 1
ATOM 6039 C C . LEU A 1 758 ? -23 -7.051 16.656 1 52.16 758 LEU A C 1
ATOM 6041 O O . LEU A 1 758 ? -22.422 -6.086 17.156 1 52.16 758 LEU A O 1
ATOM 6045 N N . SER A 1 759 ? -23.906 -6.957 15.789 1 59.81 759 SER A N 1
ATOM 6046 C CA . SER A 1 759 ? -24.656 -5.707 15.75 1 59.81 759 SER A CA 1
ATOM 6047 C C . SER A 1 759 ? -26.062 -5.887 16.312 1 59.81 759 SER A C 1
ATOM 6049 O O . SER A 1 759 ? -26.75 -6.859 15.992 1 59.81 759 SER A O 1
ATOM 6051 N N . TYR A 1 760 ? -26.297 -5.266 17.422 1 55.19 760 TYR A N 1
ATOM 6052 C CA . TYR A 1 760 ? -27.594 -5.332 18.078 1 55.19 760 TYR A CA 1
ATOM 6053 C C . TYR A 1 760 ? -28.312 -3.99 18 1 55.19 760 TYR A C 1
ATOM 6055 O O . TYR A 1 760 ? -27.703 -2.936 18.172 1 55.19 760 TYR A O 1
ATOM 6063 N N . GLU A 1 761 ? -29.359 -3.936 17.391 1 52.72 761 GLU A N 1
ATOM 6064 C CA . GLU A 1 761 ? -30.25 -2.779 17.469 1 52.72 761 GLU A CA 1
ATOM 6065 C C . GLU A 1 761 ? -31.406 -3.027 18.453 1 52.72 761 GLU A C 1
ATOM 6067 O O . GLU A 1 761 ? -32.188 -3.969 18.281 1 52.72 761 GLU A O 1
ATOM 6072 N N . GLY A 1 762 ? -31.234 -2.713 19.797 1 43.09 762 GLY A N 1
ATOM 6073 C CA . GLY A 1 762 ? -32.281 -2.883 20.797 1 43.09 762 GLY A CA 1
ATOM 6074 C C . GLY A 1 762 ? -33.625 -2.27 20.375 1 43.09 762 GLY A C 1
ATOM 6075 O O . GLY A 1 762 ? -34.125 -1.383 21.062 1 43.09 762 GLY A O 1
ATOM 6076 N N . SER A 1 763 ? -33.781 -1.89 19.375 1 41.34 763 SER A N 1
ATOM 6077 C CA . SER A 1 763 ? -35.219 -1.549 19.453 1 41.34 763 SER A CA 1
ATOM 6078 C C . SER A 1 763 ? -36 -2.645 20.172 1 41.34 763 SER A C 1
ATOM 6080 O O . SER A 1 763 ? -35.5 -3.77 20.312 1 41.34 763 SER A O 1
ATOM 6082 N N . VAL A 1 764 ? -37.188 -2.326 20.609 1 34.16 764 VAL A N 1
ATOM 6083 C CA . VAL A 1 764 ? -38.125 -3.162 21.344 1 34.16 764 VAL A CA 1
ATOM 6084 C C . VAL A 1 764 ? -38.031 -4.609 20.859 1 34.16 764 VAL A C 1
ATOM 6086 O O . VAL A 1 764 ? -38.25 -5.543 21.625 1 34.16 764 VAL A O 1
ATOM 6089 N N . ASP A 1 765 ? -38.062 -4.828 19.562 1 32.12 765 ASP A N 1
ATOM 6090 C CA . ASP A 1 765 ? -38.25 -6.223 19.172 1 32.12 765 ASP A CA 1
ATOM 6091 C C . ASP A 1 765 ? -36.875 -6.879 18.891 1 32.12 765 ASP A C 1
ATOM 6093 O O . ASP A 1 765 ? -36 -6.246 18.328 1 32.12 765 ASP A O 1
ATOM 6097 N N . ALA A 1 766 ? -36.312 -7.715 19.719 1 37.62 766 ALA A N 1
ATOM 6098 C CA . ALA A 1 766 ? -35.188 -8.664 19.672 1 37.62 766 ALA A CA 1
ATOM 6099 C C . ALA A 1 766 ? -34.781 -8.953 18.234 1 37.62 766 ALA A C 1
ATOM 6101 O O . ALA A 1 766 ? -34 -9.875 17.969 1 37.62 766 ALA A O 1
ATOM 6102 N N . THR A 1 767 ? -35.344 -8.312 17.219 1 44.03 767 THR A N 1
ATOM 6103 C CA . THR A 1 767 ? -35.344 -8.883 15.875 1 44.03 767 THR A CA 1
ATOM 6104 C C . THR A 1 767 ? -34.062 -8.523 15.133 1 44.03 767 THR A C 1
ATOM 6106 O O . THR A 1 767 ? -33.75 -9.102 14.094 1 44.03 767 THR A O 1
ATOM 6109 N N . ASN A 1 768 ? -33.312 -7.461 15.484 1 49.06 768 ASN A N 1
ATOM 6110 C CA . ASN A 1 768 ? -32.312 -7.207 14.453 1 49.06 768 ASN A CA 1
ATOM 6111 C C . ASN A 1 768 ? -30.891 -7.504 14.961 1 49.06 768 ASN A C 1
ATOM 6113 O O . ASN A 1 768 ? -30.172 -6.598 15.398 1 49.06 768 ASN A O 1
ATOM 6117 N N . LEU A 1 769 ? -30.719 -8.719 15.367 1 48.47 769 LEU A N 1
ATOM 6118 C CA . LEU A 1 769 ? -29.391 -9.203 15.742 1 48.47 769 LEU A CA 1
ATOM 6119 C C . LEU A 1 769 ? -28.625 -9.703 14.516 1 48.47 769 LEU A C 1
ATOM 6121 O O . LEU A 1 769 ? -29.156 -10.477 13.719 1 48.47 769 LEU A O 1
ATOM 6125 N N . TYR A 1 770 ? -27.672 -8.891 14.289 1 52.31 770 TYR A N 1
ATOM 6126 C CA . TYR A 1 770 ? -26.797 -9.336 13.203 1 52.31 770 TYR A CA 1
ATOM 6127 C C . TYR A 1 770 ? -25.484 -9.875 13.742 1 52.31 770 TYR A C 1
ATOM 6129 O O . TYR A 1 770 ? -24.859 -9.266 14.617 1 52.31 770 TYR A O 1
ATOM 6137 N N . TYR A 1 771 ? -25.297 -11.18 13.625 1 51.41 771 TYR A N 1
ATOM 6138 C CA . TYR A 1 771 ? -24.016 -11.789 14.016 1 51.41 771 TYR A CA 1
ATOM 6139 C C . TYR A 1 771 ? -23.297 -12.344 12.797 1 51.41 771 TYR A C 1
ATOM 6141 O O . TYR A 1 771 ? -23.891 -13.039 11.969 1 51.41 771 TYR A O 1
ATOM 6149 N N . ARG A 1 772 ? -22.156 -11.805 12.695 1 55.69 772 ARG A N 1
ATOM 6150 C CA . ARG A 1 772 ? -21.312 -12.312 11.617 1 55.69 772 ARG A CA 1
ATOM 6151 C C . ARG A 1 772 ? -20 -12.852 12.156 1 55.69 772 ARG A C 1
ATOM 6153 O O . ARG A 1 772 ? -19.312 -12.18 12.922 1 55.69 772 ARG A O 1
ATOM 6160 N N . TYR A 1 773 ? -19.875 -14.102 11.93 1 53.12 773 TYR A N 1
ATOM 6161 C CA . TYR A 1 773 ? -18.625 -14.781 12.266 1 53.12 773 TYR A CA 1
ATOM 6162 C C . TYR A 1 773 ? -17.781 -15 11.023 1 53.12 773 TYR A C 1
ATOM 6164 O O . TYR A 1 773 ? -18.172 -15.742 10.117 1 53.12 773 TYR A O 1
ATOM 6172 N N . THR A 1 774 ? -16.75 -14.164 11.094 1 55.03 774 THR A N 1
ATOM 6173 C CA . THR A 1 774 ? -15.844 -14.305 9.961 1 55.03 774 THR A CA 1
ATOM 6174 C C . THR A 1 774 ? -14.547 -14.992 10.398 1 55.03 774 THR A C 1
ATOM 6176 O O . THR A 1 774 ? -13.93 -14.602 11.383 1 55.03 774 THR A O 1
ATOM 6179 N N . GLN A 1 775 ? -14.289 -16.109 9.898 1 53.75 775 GLN A N 1
ATOM 6180 C CA . GLN A 1 775 ? -13.039 -16.812 10.141 1 53.75 775 GLN A CA 1
ATOM 6181 C C . GLN A 1 775 ? -12.086 -16.672 8.961 1 53.75 775 GLN A C 1
ATOM 6183 O O . GLN A 1 775 ? -12.469 -16.922 7.812 1 53.75 775 GLN A O 1
ATOM 6188 N N . ARG A 1 776 ? -11.078 -15.961 9.438 1 54.19 776 ARG A N 1
ATOM 6189 C CA . ARG A 1 776 ? -10.039 -15.898 8.414 1 54.19 776 ARG A CA 1
ATOM 6190 C C . ARG A 1 776 ? -8.875 -16.812 8.75 1 54.19 776 ARG A C 1
ATOM 6192 O O . ARG A 1 776 ? -8.273 -16.703 9.82 1 54.19 776 ARG A O 1
ATOM 6199 N N . LEU A 1 777 ? -8.914 -17.969 8.211 1 48.16 777 LEU A N 1
ATOM 6200 C CA . LEU A 1 777 ? -7.832 -18.922 8.391 1 48.16 777 LEU A CA 1
ATOM 6201 C C . LEU A 1 777 ? -6.859 -18.875 7.215 1 48.16 777 LEU A C 1
ATOM 6203 O O . LEU A 1 777 ? -7.254 -19.109 6.07 1 48.16 777 LEU A O 1
ATOM 6207 N N . GLY A 1 778 ? -5.594 -18.703 7.59 1 43.72 778 GLY A N 1
ATOM 6208 C CA . GLY A 1 778 ? -4.559 -18.75 6.566 1 43.72 778 GLY A CA 1
ATOM 6209 C C . GLY A 1 778 ? -4.836 -17.828 5.398 1 43.72 778 GLY A C 1
ATOM 6210 O O . GLY A 1 778 ? -4.613 -18.203 4.242 1 43.72 778 GLY A O 1
ATOM 6211 N N . GLY A 1 779 ? -5.508 -16.594 5.711 1 45.84 779 GLY A N 1
ATOM 6212 C CA . GLY A 1 779 ? -5.84 -15.648 4.656 1 45.84 779 GLY A CA 1
ATOM 6213 C C . GLY A 1 779 ? -7.234 -15.844 4.094 1 45.84 779 GLY A C 1
ATOM 6214 O O . GLY A 1 779 ? -7.699 -15.039 3.281 1 45.84 779 GLY A O 1
ATOM 6215 N N . LEU A 1 780 ? -7.809 -17.031 4.23 1 41.69 780 LEU A N 1
ATOM 6216 C CA . LEU A 1 780 ? -9.148 -17.344 3.744 1 41.69 780 LEU A CA 1
ATOM 6217 C C . LEU A 1 780 ? -10.211 -16.844 4.715 1 41.69 780 LEU A C 1
ATOM 6219 O O . LEU A 1 780 ? -10.148 -17.125 5.914 1 41.69 780 LEU A O 1
ATOM 6223 N N . SER A 1 781 ? -10.977 -15.914 4.137 1 50.28 781 SER A N 1
ATOM 6224 C CA . SER A 1 781 ? -12.062 -15.414 4.969 1 50.28 781 SER A CA 1
ATOM 6225 C C . SER A 1 781 ? -13.336 -16.234 4.766 1 50.28 781 SER A C 1
ATOM 6227 O O . SER A 1 781 ? -13.75 -16.469 3.629 1 50.28 781 SER A O 1
ATOM 6229 N N . ARG A 1 782 ? -13.703 -17.016 5.66 1 47.91 782 ARG A N 1
ATOM 6230 C CA . ARG A 1 782 ? -14.977 -17.75 5.668 1 47.91 782 ARG A CA 1
ATOM 6231 C C . ARG A 1 782 ? -15.945 -17.125 6.668 1 47.91 782 ARG A C 1
ATOM 6233 O O . ARG A 1 782 ? -15.539 -16.672 7.738 1 47.91 782 ARG A O 1
ATOM 6240 N N . VAL A 1 783 ? -17.109 -16.797 6.094 1 43.19 783 VAL A N 1
ATOM 6241 C CA . VAL A 1 783 ? -18.203 -16.406 6.988 1 43.19 783 VAL A CA 1
ATOM 6242 C C . VAL A 1 783 ? -19.078 -17.625 7.285 1 43.19 783 VAL A C 1
ATOM 6244 O O . VAL A 1 783 ? -20.094 -17.828 6.625 1 43.19 783 VAL A O 1
ATOM 6247 N N . PRO A 1 784 ? -18.547 -18.516 8.164 1 41.34 784 PRO A N 1
ATOM 6248 C CA . PRO A 1 784 ? -19.328 -19.734 8.461 1 41.34 784 PRO A CA 1
ATOM 6249 C C . PRO A 1 784 ? -20.734 -19.422 8.977 1 41.34 784 PRO A C 1
ATOM 6251 O O . PRO A 1 784 ? -21.656 -20.203 8.773 1 41.34 784 PRO A O 1
ATOM 6254 N N . PHE A 1 785 ? -20.797 -18.25 9.719 1 42.22 785 PHE A N 1
ATOM 6255 C CA . PHE A 1 785 ? -22.078 -17.984 10.383 1 42.22 785 PHE A CA 1
ATOM 6256 C C . PHE A 1 785 ? -22.422 -16.5 10.281 1 42.22 785 PHE A C 1
ATOM 6258 O O . PHE A 1 785 ? -21.594 -15.641 10.562 1 42.22 785 PHE A O 1
ATOM 6265 N N . GLN A 1 786 ? -23.438 -16.188 9.453 1 47.97 786 GLN A N 1
ATOM 6266 C CA . GLN A 1 786 ? -24.016 -14.852 9.453 1 47.97 786 GLN A CA 1
ATOM 6267 C C . GLN A 1 786 ? -25.5 -14.898 9.734 1 47.97 786 GLN A C 1
ATOM 6269 O O . GLN A 1 786 ? -26.234 -15.68 9.117 1 47.97 786 GLN A O 1
ATOM 6274 N N . VAL A 1 787 ? -25.859 -14.469 10.883 1 42.62 787 VAL A N 1
ATOM 6275 C CA . VAL A 1 787 ? -27.281 -14.477 11.234 1 42.62 787 VAL A CA 1
ATOM 6276 C C . VAL A 1 787 ? -27.766 -13.055 11.508 1 42.62 787 VAL A C 1
ATOM 6278 O O . VAL A 1 787 ? -27.016 -12.234 12.039 1 42.62 787 VAL A O 1
ATOM 6281 N N . SER A 1 788 ? -28.734 -12.516 10.844 1 49.53 788 SER A N 1
ATOM 6282 C CA . SER A 1 788 ? -29.484 -11.32 11.219 1 49.53 788 SER A CA 1
ATOM 6283 C C . SER A 1 788 ? -30.859 -11.68 11.766 1 49.53 788 SER A C 1
ATOM 6285 O O . SER A 1 788 ? -31.5 -12.609 11.281 1 49.53 788 SER A O 1
ATOM 6287 N N . TRP B 1 1 ? -29.953 36.625 -0.425 1 81.62 1 TRP B N 1
ATOM 6288 C CA . TRP B 1 1 ? -30 37.781 0.452 1 81.62 1 TRP B CA 1
ATOM 6289 C C . TRP B 1 1 ? -30.906 38.875 -0.124 1 81.62 1 TRP B C 1
ATOM 6291 O O . TRP B 1 1 ? -30.625 39.406 -1.187 1 81.62 1 TRP B O 1
ATOM 6301 N N . ARG B 1 2 ? -31.891 39.062 0.508 1 78.75 2 ARG B N 1
ATOM 6302 C CA . ARG B 1 2 ? -32.875 40 -0.021 1 78.75 2 ARG B CA 1
ATOM 6303 C C . ARG B 1 2 ? -32.406 41.438 0.187 1 78.75 2 ARG B C 1
ATOM 6305 O O . ARG B 1 2 ? -31.891 41.781 1.247 1 78.75 2 ARG B O 1
ATOM 6312 N N . PRO B 1 3 ? -32.656 42.188 -0.932 1 81.62 3 PRO B N 1
ATOM 6313 C CA . PRO B 1 3 ? -32.281 43.594 -0.798 1 81.62 3 PRO B CA 1
ATOM 6314 C C . PRO B 1 3 ? -33.156 44.344 0.207 1 81.62 3 PRO B C 1
ATOM 6316 O O . PRO B 1 3 ? -34.312 43.969 0.425 1 81.62 3 PRO B O 1
ATOM 6319 N N . ARG B 1 4 ? -32.688 45.375 0.958 1 83.94 4 ARG B N 1
ATOM 6320 C CA . ARG B 1 4 ? -33.344 46.281 1.862 1 83.94 4 ARG B CA 1
ATOM 6321 C C . ARG B 1 4 ? -33.688 45.625 3.191 1 83.94 4 ARG B C 1
ATOM 6323 O O . ARG B 1 4 ? -34.562 46.062 3.918 1 83.94 4 ARG B O 1
ATOM 6330 N N . LEU B 1 5 ? -33.156 44.469 3.277 1 88.12 5 LEU B N 1
ATOM 6331 C CA . LEU B 1 5 ? -33.344 43.812 4.566 1 88.12 5 LEU B CA 1
ATOM 6332 C C . LEU B 1 5 ? -32 43.688 5.301 1 88.12 5 LEU B C 1
ATOM 6334 O O . LEU B 1 5 ? -30.969 43.438 4.684 1 88.12 5 LEU B O 1
ATOM 6338 N N . GLU B 1 6 ? -32.125 43.938 6.555 1 92.88 6 GLU B N 1
ATOM 6339 C CA . GLU B 1 6 ? -30.969 43.75 7.438 1 92.88 6 GLU B CA 1
ATOM 6340 C C . GLU B 1 6 ? -31.141 42.5 8.32 1 92.88 6 GLU B C 1
ATOM 6342 O O . GLU B 1 6 ? -32.188 42.344 8.977 1 92.88 6 GLU B O 1
ATOM 6347 N N . HIS B 1 7 ? -30.219 41.688 8.203 1 92.62 7 HIS B N 1
ATOM 6348 C CA . HIS B 1 7 ? -30.219 40.5 9.023 1 92.62 7 HIS B CA 1
ATOM 6349 C C . HIS B 1 7 ? -29.25 40.625 10.195 1 92.62 7 HIS B C 1
ATOM 6351 O O . HIS B 1 7 ? -28.094 41 10.008 1 92.62 7 HIS B O 1
ATOM 6357 N N . THR B 1 8 ? -29.688 40.344 11.391 1 94.62 8 THR B N 1
ATOM 6358 C CA . THR B 1 8 ? -28.844 40.344 12.57 1 94.62 8 THR B CA 1
ATOM 6359 C C . THR B 1 8 ? -28.625 38.938 13.109 1 94.62 8 THR B C 1
ATOM 6361 O O . THR B 1 8 ? -29.578 38.25 13.422 1 94.62 8 THR B O 1
ATOM 6364 N N . PHE B 1 9 ? -27.422 38.594 13.188 1 95.38 9 PHE B N 1
ATOM 6365 C CA . PHE B 1 9 ? -27.047 37.281 13.719 1 95.38 9 PHE B CA 1
ATOM 6366 C C . PHE B 1 9 ? -26.453 37.406 15.109 1 95.38 9 PHE B C 1
ATOM 6368 O O . PHE B 1 9 ? -25.656 38.312 15.367 1 95.38 9 PHE B O 1
ATOM 6375 N N . SER B 1 10 ? -26.859 36.531 16.062 1 95.38 10 SER B N 1
ATOM 6376 C CA . SER B 1 10 ? -26.203 36.406 17.359 1 95.38 10 SER B CA 1
ATOM 6377 C C . SER B 1 10 ? -25.016 35.438 17.281 1 95.38 10 SER B C 1
ATOM 6379 O O . SER B 1 10 ? -25.141 34.312 16.828 1 95.38 10 SER B O 1
ATOM 6381 N N . LEU B 1 11 ? -23.922 35.969 17.656 1 95.38 11 LEU B N 1
ATOM 6382 C CA . LEU B 1 11 ? -22.703 35.188 17.594 1 95.38 11 LEU B CA 1
ATOM 6383 C C . LEU B 1 11 ? -22.328 34.656 18.969 1 95.38 11 LEU B C 1
ATOM 6385 O O . LEU B 1 11 ? -22.469 35.344 19.984 1 95.38 11 LEU B O 1
ATOM 6389 N N . ASP B 1 12 ? -21.953 33.344 19.062 1 92.62 12 ASP B N 1
ATOM 6390 C CA . ASP B 1 12 ? -21.438 32.656 20.25 1 92.62 12 ASP B CA 1
ATOM 6391 C C . ASP B 1 12 ? -20.25 31.766 19.906 1 92.62 12 ASP B C 1
ATOM 6393 O O . ASP B 1 12 ? -20.375 30.875 19.062 1 92.62 12 ASP B O 1
ATOM 6397 N N . GLY B 1 13 ? -19.172 32.094 20.406 1 91.88 13 GLY B N 1
ATOM 6398 C CA . GLY B 1 13 ? -17.984 31.297 20.125 1 91.88 13 GLY B CA 1
ATOM 6399 C C . GLY B 1 13 ? -17.172 30.984 21.359 1 91.88 13 GLY B C 1
ATOM 6400 O O . GLY B 1 13 ? -17.203 31.734 22.344 1 91.88 13 GLY B O 1
ATOM 6401 N N . ARG B 1 14 ? -16.516 29.859 21.281 1 91.56 14 ARG B N 1
ATOM 6402 C CA . ARG B 1 14 ? -15.695 29.406 22.406 1 91.56 14 ARG B CA 1
ATOM 6403 C C . ARG B 1 14 ? -14.5 28.609 21.906 1 91.56 14 ARG B C 1
ATOM 6405 O O . ARG B 1 14 ? -14.602 27.859 20.938 1 91.56 14 ARG B O 1
ATOM 6412 N N . THR B 1 15 ? -13.383 28.891 22.438 1 91.5 15 THR B N 1
ATOM 6413 C CA . THR B 1 15 ? -12.18 28.094 22.219 1 91.5 15 THR B CA 1
ATOM 6414 C C . THR B 1 15 ? -11.609 27.594 23.547 1 91.5 15 THR B C 1
ATOM 6416 O O . THR B 1 15 ? -11.352 28.391 24.453 1 91.5 15 THR B O 1
ATOM 6419 N N . VAL B 1 16 ? -11.477 26.281 23.625 1 90.38 16 VAL B N 1
ATOM 6420 C CA . VAL B 1 16 ? -11.047 25.672 24.891 1 90.38 16 VAL B CA 1
ATOM 6421 C C . VAL B 1 16 ? -9.844 24.766 24.641 1 90.38 16 VAL B C 1
ATOM 6423 O O . VAL B 1 16 ? -9.789 24.062 23.641 1 90.38 16 VAL B O 1
ATOM 6426 N N . ALA B 1 17 ? -8.891 24.938 25.453 1 89.62 17 ALA B N 1
ATOM 6427 C CA . ALA B 1 17 ? -7.73 24.047 25.438 1 89.62 17 ALA B CA 1
ATOM 6428 C C . ALA B 1 17 ? -7.652 23.234 26.734 1 89.62 17 ALA B C 1
ATOM 6430 O O . ALA B 1 17 ? -7.98 23.734 27.812 1 89.62 17 ALA B O 1
ATOM 6431 N N . GLY B 1 18 ? -7.41 21.953 26.594 1 85.5 18 GLY B N 1
ATOM 6432 C CA . GLY B 1 18 ? -7.293 21.094 27.766 1 85.5 18 GLY B CA 1
ATOM 6433 C C . GLY B 1 18 ? -6.5 19.828 27.516 1 85.5 18 GLY B C 1
ATOM 6434 O O . GLY B 1 18 ? -6.102 19.562 26.375 1 85.5 18 GLY B O 1
ATOM 6435 N N . VAL B 1 19 ? -6.168 19.203 28.594 1 83 19 VAL B N 1
ATOM 6436 C CA . VAL B 1 19 ? -5.516 17.891 28.562 1 83 19 VAL B CA 1
ATOM 6437 C C . VAL B 1 19 ? -6.438 16.844 29.172 1 83 19 VAL B C 1
ATOM 6439 O O . VAL B 1 19 ? -6.262 16.453 30.328 1 83 19 VAL B O 1
ATOM 6442 N N . PRO B 1 20 ? -7.297 16.328 28.359 1 72.94 20 PRO B N 1
ATOM 6443 C CA . PRO B 1 20 ? -8.328 15.414 28.875 1 72.94 20 PRO B CA 1
ATOM 6444 C C . PRO B 1 20 ? -7.734 14.148 29.5 1 72.94 20 PRO B C 1
ATOM 6446 O O . PRO B 1 20 ? -8.352 13.547 30.375 1 72.94 20 PRO B O 1
ATOM 6449 N N . SER B 1 21 ? -6.613 13.75 29.094 1 66.75 21 SER B N 1
ATOM 6450 C CA . SER B 1 21 ? -6.031 12.492 29.562 1 66.75 21 SER B CA 1
ATOM 6451 C C . SER B 1 21 ? -5.645 12.57 31.031 1 66.75 21 SER B C 1
ATOM 6453 O O . SER B 1 21 ? -5.48 11.547 31.688 1 66.75 21 SER B O 1
ATOM 6455 N N . LEU B 1 22 ? -5.406 13.852 31.531 1 63 22 LEU B N 1
ATOM 6456 C CA . LEU B 1 22 ? -4.969 13.984 32.906 1 63 22 LEU B CA 1
ATOM 6457 C C . LEU B 1 22 ? -6.145 13.844 33.875 1 63 22 LEU B C 1
ATOM 6459 O O . LEU B 1 22 ? -5.969 13.883 35.094 1 63 22 LEU B O 1
ATOM 6463 N N . GLY B 1 23 ? -7.328 13.305 33.531 1 59.28 23 GLY B N 1
ATOM 6464 C CA . GLY B 1 23 ? -8.469 12.969 34.375 1 59.28 23 GLY B CA 1
ATOM 6465 C C . GLY B 1 23 ? -9.227 14.188 34.844 1 59.28 23 GLY B C 1
ATOM 6466 O O . GLY B 1 23 ? -10.406 14.094 35.188 1 59.28 23 GLY B O 1
ATOM 6467 N N . GLN B 1 24 ? -8.539 15.312 35.188 1 57.81 24 GLN B N 1
ATOM 6468 C CA . GLN B 1 24 ? -9.211 16.359 35.938 1 57.81 24 GLN B CA 1
ATOM 6469 C C . GLN B 1 24 ? -10.039 17.25 35.031 1 57.81 24 GLN B C 1
ATOM 6471 O O . GLN B 1 24 ? -10.828 18.078 35.5 1 57.81 24 GLN B O 1
ATOM 6476 N N . GLY B 1 25 ? -10.281 16.953 33.781 1 69.69 25 GLY B N 1
ATOM 6477 C CA . GLY B 1 25 ? -11.133 17.703 32.875 1 69.69 25 GLY B CA 1
ATOM 6478 C C . GLY B 1 25 ? -10.867 19.188 32.875 1 69.69 25 GLY B C 1
ATOM 6479 O O . GLY B 1 25 ? -11.789 19.984 32.688 1 69.69 25 GLY B O 1
ATOM 6480 N N . GLN B 1 26 ? -9.766 19.766 33.375 1 79.38 26 GLN B N 1
ATOM 6481 C CA . GLN B 1 26 ? -9.453 21.188 33.438 1 79.38 26 GLN B CA 1
ATOM 6482 C C . GLN B 1 26 ? -9.219 21.766 32.062 1 79.38 26 GLN B C 1
ATOM 6484 O O . GLN B 1 26 ? -8.453 21.188 31.266 1 79.38 26 GLN B O 1
ATOM 6489 N N . HIS B 1 27 ? -10.078 22.797 31.828 1 85.75 27 HIS B N 1
ATOM 6490 C CA . HIS B 1 27 ? -9.977 23.453 30.531 1 85.75 27 HIS B CA 1
ATOM 6491 C C . HIS B 1 27 ? -9.805 24.953 30.703 1 85.75 27 HIS B C 1
ATOM 6493 O O . HIS B 1 27 ? -10.281 25.547 31.672 1 85.75 27 HIS B O 1
ATOM 6499 N N . THR B 1 28 ? -8.914 25.531 29.906 1 87.12 28 THR B N 1
ATOM 6500 C CA . THR B 1 28 ? -8.781 26.969 29.766 1 87.12 28 THR B CA 1
ATOM 6501 C C . THR B 1 28 ? -9.234 27.438 28.391 1 87.12 28 THR B C 1
ATOM 6503 O O . THR B 1 28 ? -9.055 26.719 27.406 1 87.12 28 THR B O 1
ATOM 6506 N N . GLY B 1 29 ? -9.961 28.547 28.438 1 89.06 29 GLY B N 1
ATOM 6507 C CA . GLY B 1 29 ? -10.43 28.984 27.141 1 89.06 29 GLY B CA 1
ATOM 6508 C C . GLY B 1 29 ? -11 30.391 27.141 1 89.06 29 GLY B C 1
ATOM 6509 O O . GLY B 1 29 ? -10.844 31.109 28.125 1 89.06 29 GLY B O 1
ATOM 6510 N N . ILE B 1 30 ? -11.375 30.781 25.984 1 89.81 30 ILE B N 1
ATOM 6511 C CA . ILE B 1 30 ? -12.016 32.062 25.766 1 89.81 30 ILE B CA 1
ATOM 6512 C C . ILE B 1 30 ? -13.438 31.859 25.25 1 89.81 30 ILE B C 1
ATOM 6514 O O . ILE B 1 30 ? -13.68 30.953 24.453 1 89.81 30 ILE B O 1
ATOM 6518 N N . HIS B 1 31 ? -14.336 32.594 25.875 1 92 31 HIS B N 1
ATOM 6519 C CA . HIS B 1 31 ? -15.727 32.594 25.438 1 92 31 HIS B CA 1
ATOM 6520 C C . HIS B 1 31 ? -16.141 34 25 1 92 31 HIS B C 1
ATOM 6522 O O . HIS B 1 31 ? -15.883 34.969 25.703 1 92 31 HIS B O 1
ATOM 6528 N N . TYR B 1 32 ? -16.688 34.188 23.828 1 92.06 32 TYR B N 1
ATOM 6529 C CA . TYR B 1 32 ? -17.062 35.5 23.344 1 92.06 32 TYR B CA 1
ATOM 6530 C C . TYR B 1 32 ? -18.484 35.469 22.766 1 92.06 32 TYR B C 1
ATOM 6532 O O . TYR B 1 32 ? -18.953 34.438 22.297 1 92.06 32 TYR B O 1
ATOM 6540 N N . TYR B 1 33 ? -19.141 36.625 22.875 1 92.62 33 TYR B N 1
ATOM 6541 C CA . TYR B 1 33 ? -20.484 36.875 22.359 1 92.62 33 TYR B CA 1
ATOM 6542 C C . TYR B 1 33 ? -20.547 38.156 21.562 1 92.62 33 TYR B C 1
ATOM 6544 O O . TYR B 1 33 ? -19.688 39.031 21.719 1 92.62 33 TYR B O 1
ATOM 6552 N N . GLY B 1 34 ? -21.453 38.125 20.672 1 94.56 34 GLY B N 1
ATOM 6553 C CA . GLY B 1 34 ? -21.672 39.375 19.938 1 94.56 34 GLY B CA 1
ATOM 6554 C C . GLY B 1 34 ? -22.781 39.25 18.906 1 94.56 34 GLY B C 1
ATOM 6555 O O . GLY B 1 34 ? -23.609 38.344 18.969 1 94.56 34 GLY B O 1
ATOM 6556 N N . SER B 1 35 ? -22.875 40.312 18.125 1 95.56 35 SER B N 1
ATOM 6557 C CA . SER B 1 35 ? -23.859 40.344 17.062 1 95.56 35 SER B CA 1
ATOM 6558 C C . SER B 1 35 ? -23.25 40.781 15.734 1 95.56 35 SER B C 1
ATOM 6560 O O . SER B 1 35 ? -22.312 41.562 15.711 1 95.56 35 SER B O 1
ATOM 6562 N N . LEU B 1 36 ? -23.703 40.188 14.727 1 95.94 36 LEU B N 1
ATOM 6563 C CA . LEU B 1 36 ? -23.297 40.5 13.359 1 95.94 36 LEU B CA 1
ATOM 6564 C C . LEU B 1 36 ? -24.5 40.969 12.539 1 95.94 36 LEU B C 1
ATOM 6566 O O . LEU B 1 36 ? -25.5 40.281 12.438 1 95.94 36 LEU B O 1
ATOM 6570 N N . ARG B 1 37 ? -24.359 42.156 12.039 1 94.38 37 ARG B N 1
ATOM 6571 C CA . ARG B 1 37 ? -25.391 42.75 11.172 1 94.38 37 ARG B CA 1
ATOM 6572 C C . ARG B 1 37 ? -24.969 42.656 9.703 1 94.38 37 ARG B C 1
ATOM 6574 O O . ARG B 1 37 ? -23.844 42.969 9.352 1 94.38 37 ARG B O 1
ATOM 6581 N N . VAL B 1 38 ? -25.891 42.188 8.852 1 93.75 38 VAL B N 1
ATOM 6582 C CA . VAL B 1 38 ? -25.578 41.969 7.441 1 93.75 38 VAL B CA 1
ATOM 6583 C C . VAL B 1 38 ? -26.609 42.688 6.574 1 93.75 38 VAL B C 1
ATOM 6585 O O . VAL B 1 38 ? -27.812 42.531 6.793 1 93.75 38 VAL B O 1
ATOM 6588 N N . GLN B 1 39 ? -26.062 43.5 5.625 1 92.81 39 GLN B N 1
ATOM 6589 C CA . GLN B 1 39 ? -26.891 44.188 4.648 1 92.81 39 GLN B CA 1
ATOM 6590 C C . GLN B 1 39 ? -26.422 43.906 3.225 1 92.81 39 GLN B C 1
ATOM 6592 O O . GLN B 1 39 ? -25.234 43.688 2.996 1 92.81 39 GLN B O 1
ATOM 6597 N N . ARG B 1 40 ? -27.297 43.781 2.361 1 89 40 ARG B N 1
ATOM 6598 C CA . ARG B 1 40 ? -26.922 43.625 0.957 1 89 40 ARG B CA 1
ATOM 6599 C C . ARG B 1 40 ? -27.031 44.938 0.219 1 89 40 ARG B C 1
ATOM 6601 O O . ARG B 1 40 ? -28.047 45.656 0.322 1 89 40 ARG B O 1
ATOM 6608 N N . ASP B 1 41 ? -25.969 45.25 -0.487 1 82.38 41 ASP B N 1
ATOM 6609 C CA . ASP B 1 41 ? -25.969 46.469 -1.278 1 82.38 41 ASP B CA 1
ATOM 6610 C C . ASP B 1 41 ? -26.625 46.25 -2.639 1 82.38 41 ASP B C 1
ATOM 6612 O O . ASP B 1 41 ? -26.953 45.094 -2.992 1 82.38 41 ASP B O 1
ATOM 6616 N N . ILE B 1 42 ? -26.734 47.312 -3.367 1 75.06 42 ILE B N 1
ATOM 6617 C CA . ILE B 1 42 ? -27.391 47.312 -4.664 1 75.06 42 ILE B CA 1
ATOM 6618 C C . ILE B 1 42 ? -26.578 46.469 -5.656 1 75.06 42 ILE B C 1
ATOM 6620 O O . ILE B 1 42 ? -27.125 45.844 -6.543 1 75.06 42 ILE B O 1
ATOM 6624 N N . ASN B 1 43 ? -25.281 46.375 -5.504 1 76.5 43 ASN B N 1
ATOM 6625 C CA . ASN B 1 43 ? -24.406 45.688 -6.434 1 76.5 43 ASN B CA 1
ATOM 6626 C C . ASN B 1 43 ? -24.219 44.219 -6.027 1 76.5 43 ASN B C 1
ATOM 6628 O O . ASN B 1 43 ? -23.453 43.5 -6.66 1 76.5 43 ASN B O 1
ATOM 6632 N N . GLY B 1 44 ? -24.812 43.812 -5.031 1 80 44 GLY B N 1
ATOM 6633 C CA . GLY B 1 44 ? -24.734 42.438 -4.621 1 80 44 GLY B CA 1
ATOM 6634 C C . GLY B 1 44 ? -23.641 42.156 -3.605 1 80 44 GLY B C 1
ATOM 6635 O O . GLY B 1 44 ? -23.359 41 -3.283 1 80 44 GLY B O 1
ATOM 6636 N N . VAL B 1 45 ? -23.047 43.156 -3.133 1 88.44 45 VAL B N 1
ATOM 6637 C CA . VAL B 1 45 ? -22 43.062 -2.121 1 88.44 45 VAL B CA 1
ATOM 6638 C C . VAL B 1 45 ? -22.625 43.062 -0.729 1 88.44 45 VAL B C 1
ATOM 6640 O O . VAL B 1 45 ? -23.578 43.781 -0.463 1 88.44 45 VAL B O 1
ATOM 6643 N N . LEU B 1 46 ? -22.125 42.156 0.064 1 91.69 46 LEU B N 1
ATOM 6644 C CA . LEU B 1 46 ? -22.609 42.094 1.438 1 91.69 46 LEU B CA 1
ATOM 6645 C C . LEU B 1 46 ? -21.812 43.031 2.338 1 91.69 46 LEU B C 1
ATOM 6647 O O . LEU B 1 46 ? -20.578 43.062 2.312 1 91.69 46 LEU B O 1
ATOM 6651 N N . LEU B 1 47 ? -22.562 43.844 3.006 1 93.38 47 LEU B N 1
ATOM 6652 C CA . LEU B 1 47 ? -21.969 44.719 4.008 1 93.38 47 LEU B CA 1
ATOM 6653 C C . LEU B 1 47 ? -22.234 44.219 5.414 1 93.38 47 LEU B C 1
ATOM 6655 O O . LEU B 1 47 ? -23.391 44 5.797 1 93.38 47 LEU B O 1
ATOM 6659 N N . MET B 1 48 ? -21.172 44.031 6.141 1 94.5 48 MET B N 1
ATOM 6660 C CA . MET B 1 48 ? -21.281 43.406 7.461 1 94.5 48 MET B CA 1
ATOM 6661 C C . MET B 1 48 ? -20.672 44.312 8.531 1 94.5 48 MET B C 1
ATOM 6663 O O . MET B 1 48 ? -19.656 44.969 8.289 1 94.5 48 MET B O 1
ATOM 6667 N N . LYS B 1 49 ? -21.312 44.312 9.664 1 94.44 49 LYS B N 1
ATOM 6668 C CA . LYS B 1 49 ? -20.828 45.094 10.805 1 94.44 49 LYS B CA 1
ATOM 6669 C C . LYS B 1 49 ? -20.953 44.281 12.094 1 94.44 49 LYS B C 1
ATOM 6671 O O . LYS B 1 49 ? -22 43.719 12.391 1 94.44 49 LYS B O 1
ATOM 6676 N N . PHE B 1 50 ? -19.859 44.25 12.82 1 95.12 50 PHE B N 1
ATOM 6677 C CA . PHE B 1 50 ? -19.844 43.594 14.117 1 95.12 50 PHE B CA 1
ATOM 6678 C C . PHE B 1 50 ? -20.203 44.562 15.227 1 95.12 50 PHE B C 1
ATOM 6680 O O . PHE B 1 50 ? -19.719 45.688 15.234 1 95.12 50 PHE B O 1
ATOM 6687 N N . GLN B 1 51 ? -21.094 44.094 16.141 1 93.56 51 GLN B N 1
ATOM 6688 C CA . GLN B 1 51 ? -21.516 44.938 17.234 1 93.56 51 GLN B CA 1
ATOM 6689 C C . GLN B 1 51 ? -21.531 44.188 18.562 1 93.56 51 GLN B C 1
ATOM 6691 O O . GLN B 1 51 ? -21.797 43 18.594 1 93.56 51 GLN B O 1
ATOM 6696 N N . ASN B 1 52 ? -21.172 44.875 19.688 1 92.44 52 ASN B N 1
ATOM 6697 C CA . ASN B 1 52 ? -21.266 44.375 21.062 1 92.44 52 ASN B CA 1
ATOM 6698 C C . ASN B 1 52 ? -20.5 43.094 21.25 1 92.44 52 ASN B C 1
ATOM 6700 O O . ASN B 1 52 ? -21.031 42.125 21.828 1 92.44 52 ASN B O 1
ATOM 6704 N N . MET B 1 53 ? -19.375 43.094 20.656 1 94.19 53 MET B N 1
ATOM 6705 C CA . MET B 1 53 ? -18.531 41.906 20.828 1 94.19 53 MET B CA 1
ATOM 6706 C C . MET B 1 53 ? -17.891 41.906 22.203 1 94.19 53 MET B C 1
ATOM 6708 O O . MET B 1 53 ? -17.172 42.812 22.562 1 94.19 53 MET B O 1
ATOM 6712 N N . THR B 1 54 ? -18.172 40.875 23.062 1 93.88 54 THR B N 1
ATOM 6713 C CA . THR B 1 54 ? -17.609 40.75 24.391 1 93.88 54 THR B CA 1
ATOM 6714 C C . THR B 1 54 ? -16.938 39.375 24.547 1 93.88 54 THR B C 1
ATOM 6716 O O . THR B 1 54 ? -17.219 38.438 23.781 1 93.88 54 THR B O 1
ATOM 6719 N N . TYR B 1 55 ? -15.977 39.281 25.359 1 92.69 55 TYR B N 1
ATOM 6720 C CA . TYR B 1 55 ? -15.305 38 25.578 1 92.69 55 TYR B CA 1
ATOM 6721 C C . TYR B 1 55 ? -14.914 37.844 27.047 1 92.69 55 TYR B C 1
ATOM 6723 O O . TYR B 1 55 ? -14.891 38.812 27.797 1 92.69 55 TYR B O 1
ATOM 6731 N N . THR B 1 56 ? -14.727 36.656 27.516 1 90.94 56 THR B N 1
ATOM 6732 C CA . THR B 1 56 ? -14.242 36.344 28.859 1 90.94 56 THR B CA 1
ATOM 6733 C C . THR B 1 56 ? -13.258 35.156 28.797 1 90.94 56 THR B C 1
ATOM 6735 O O . THR B 1 56 ? -13.312 34.344 27.891 1 90.94 56 THR B O 1
ATOM 6738 N N . LYS B 1 57 ? -12.312 35.25 29.625 1 89.12 57 LYS B N 1
ATOM 6739 C CA . LYS B 1 57 ? -11.391 34.125 29.812 1 89.12 57 LYS B CA 1
ATOM 6740 C C . LYS B 1 57 ? -11.805 33.25 31 1 89.12 57 LYS B C 1
ATOM 6742 O O . LYS B 1 57 ? -12.273 33.781 32.031 1 89.12 57 LYS B O 1
ATOM 6747 N N . PHE B 1 58 ? -11.688 31.984 30.844 1 85.12 58 PHE B N 1
ATOM 6748 C CA . PHE B 1 58 ? -12.086 31.141 31.953 1 85.12 58 PHE B CA 1
ATOM 6749 C C . PHE B 1 58 ? -11.125 29.953 32.125 1 85.12 58 PHE B C 1
ATOM 6751 O O . PHE B 1 58 ? -10.414 29.609 31.172 1 85.12 58 PHE B O 1
ATOM 6758 N N . HIS B 1 59 ? -10.945 29.531 33.25 1 86.5 59 HIS B N 1
ATOM 6759 C CA . HIS B 1 59 ? -10.258 28.312 33.656 1 86.5 59 HIS B CA 1
ATOM 6760 C C . HIS B 1 59 ? -11.125 27.469 34.594 1 86.5 59 HIS B C 1
ATOM 6762 O O . HIS B 1 59 ? -11.219 27.766 35.812 1 86.5 59 HIS B O 1
ATOM 6768 N N . GLU B 1 60 ? -11.789 26.516 34 1 83.44 60 GLU B N 1
ATOM 6769 C CA . GLU B 1 60 ? -12.758 25.766 34.812 1 83.44 60 GLU B CA 1
ATOM 6770 C C . GLU B 1 60 ? -12.68 24.266 34.469 1 83.44 60 GLU B C 1
ATOM 6772 O O . GLU B 1 60 ? -12.086 23.875 33.469 1 83.44 60 GLU B O 1
ATOM 6777 N N . ASN B 1 61 ? -13.258 23.547 35.406 1 80.75 61 ASN B N 1
ATOM 6778 C CA . ASN B 1 61 ? -13.43 22.109 35.188 1 80.75 61 ASN B CA 1
ATOM 6779 C C . ASN B 1 61 ? -14.719 21.812 34.406 1 80.75 61 ASN B C 1
ATOM 6781 O O . ASN B 1 61 ? -15.805 22.203 34.844 1 80.75 61 ASN B O 1
ATOM 6785 N N . LEU B 1 62 ? -14.484 21.359 33.281 1 81.19 62 LEU B N 1
ATOM 6786 C CA . LEU B 1 62 ? -15.625 20.953 32.469 1 81.19 62 LEU B CA 1
ATOM 6787 C C . LEU B 1 62 ? -15.766 19.422 32.438 1 81.19 62 LEU B C 1
ATOM 6789 O O . LEU B 1 62 ? -15.25 18.766 31.547 1 81.19 62 LEU B O 1
ATOM 6793 N N . PRO B 1 63 ? -16.5 18.859 33.375 1 71.75 63 PRO B N 1
ATOM 6794 C CA . PRO B 1 63 ? -16.547 17.406 33.531 1 71.75 63 PRO B CA 1
ATOM 6795 C C . PRO B 1 63 ? -17.234 16.719 32.344 1 71.75 63 PRO B C 1
ATOM 6797 O O . PRO B 1 63 ? -16.938 15.555 32.031 1 71.75 63 PRO B O 1
ATOM 6800 N N . GLU B 1 64 ? -18.188 17.469 31.781 1 69.56 64 GLU B N 1
ATOM 6801 C CA . GLU B 1 64 ? -18.938 16.812 30.703 1 69.56 64 GLU B CA 1
ATOM 6802 C C . GLU B 1 64 ? -18.266 17.031 29.359 1 69.56 64 GLU B C 1
ATOM 6804 O O . GLU B 1 64 ? -18.844 16.734 28.312 1 69.56 64 GLU B O 1
ATOM 6809 N N . GLY B 1 65 ? -17.109 17.625 29.375 1 72.62 65 GLY B N 1
ATOM 6810 C CA . GLY B 1 65 ? -16.406 17.828 28.109 1 72.62 65 GLY B CA 1
ATOM 6811 C C . GLY B 1 65 ? -16.328 19.281 27.703 1 72.62 65 GLY B C 1
ATOM 6812 O O . GLY B 1 65 ? -16.891 20.156 28.375 1 72.62 65 GLY B O 1
ATOM 6813 N N . TRP B 1 66 ? -15.703 19.516 26.641 1 74 66 TRP B N 1
ATOM 6814 C CA . TRP B 1 66 ? -15.43 20.875 26.188 1 74 66 TRP B CA 1
ATOM 6815 C C . TRP B 1 66 ? -16.703 21.562 25.719 1 74 66 TRP B C 1
ATOM 6817 O O . TRP B 1 66 ? -16.797 22.797 25.734 1 74 66 TRP B O 1
ATOM 6827 N N . TRP B 1 67 ? -17.719 20.703 25.438 1 69.81 67 TRP B N 1
ATOM 6828 C CA . TRP B 1 67 ? -18.969 21.234 24.875 1 69.81 67 TRP B CA 1
ATOM 6829 C C . TRP B 1 67 ? -19.969 21.578 25.984 1 69.81 67 TRP B C 1
ATOM 6831 O O . TRP B 1 67 ? -21.062 22.062 25.703 1 69.81 67 TRP B O 1
ATOM 6841 N N . SER B 1 68 ? -19.547 21.281 27.188 1 71.5 68 SER B N 1
ATOM 6842 C CA . SER B 1 68 ? -20.484 21.453 28.297 1 71.5 68 SER B CA 1
ATOM 6843 C C . SER B 1 68 ? -20.859 22.922 28.469 1 71.5 68 SER B C 1
ATOM 6845 O O . SER B 1 68 ? -20.094 23.812 28.125 1 71.5 68 SER B O 1
ATOM 6847 N N . SER B 1 69 ? -22.203 23.047 28.766 1 69.44 69 SER B N 1
ATOM 6848 C CA . SER B 1 69 ? -22.703 24.391 29.047 1 69.44 69 SER B CA 1
ATOM 6849 C C . SER B 1 69 ? -22.031 24.984 30.266 1 69.44 69 SER B C 1
ATOM 6851 O O . SER B 1 69 ? -21.766 24.281 31.25 1 69.44 69 SER B O 1
ATOM 6853 N N . ARG B 1 70 ? -21.484 26.234 30.031 1 70.06 70 ARG B N 1
ATOM 6854 C CA . ARG B 1 70 ? -20.859 26.938 31.141 1 70.06 70 ARG B CA 1
ATOM 6855 C C . ARG B 1 70 ? -21.859 27.828 31.875 1 70.06 70 ARG B C 1
ATOM 6857 O O . ARG B 1 70 ? -22.797 28.344 31.25 1 70.06 70 ARG B O 1
ATOM 6864 N N . HIS B 1 71 ? -21.797 27.734 33.156 1 63.56 71 HIS B N 1
ATOM 6865 C CA . HIS B 1 71 ? -22.562 28.719 33.906 1 63.56 71 HIS B CA 1
ATOM 6866 C C . HIS B 1 71 ? -21.969 30.109 33.781 1 63.56 71 HIS B C 1
ATOM 6868 O O . HIS B 1 71 ? -20.906 30.391 34.375 1 63.56 71 HIS B O 1
ATOM 6874 N N . THR B 1 72 ? -22.328 30.953 32.812 1 65.25 72 THR B N 1
ATOM 6875 C CA . THR B 1 72 ? -21.734 32.25 32.469 1 65.25 72 THR B CA 1
ATOM 6876 C C . THR B 1 72 ? -22.188 33.344 33.438 1 65.25 72 THR B C 1
ATOM 6878 O O . THR B 1 72 ? -21.781 34.5 33.312 1 65.25 72 THR B O 1
ATOM 6881 N N . GLY B 1 73 ? -23.125 33.125 34.344 1 58.91 73 GLY B N 1
ATOM 6882 C CA . GLY B 1 73 ? -23.641 34.188 35.188 1 58.91 73 GLY B CA 1
ATOM 6883 C C . GLY B 1 73 ? -22.562 34.938 35.938 1 58.91 73 GLY B C 1
ATOM 6884 O O . GLY B 1 73 ? -22.703 36.125 36.219 1 58.91 73 GLY B O 1
ATOM 6885 N N . ARG B 1 74 ? -21.453 34.438 36.25 1 61.75 74 ARG B N 1
ATOM 6886 C CA . ARG B 1 74 ? -20.453 35.094 37.094 1 61.75 74 ARG B CA 1
ATOM 6887 C C . ARG B 1 74 ? -19.266 35.562 36.25 1 61.75 74 ARG B C 1
ATOM 6889 O O . ARG B 1 74 ? -18.297 36.094 36.812 1 61.75 74 ARG B O 1
ATOM 6896 N N . ASP B 1 75 ? -19.469 35.469 34.938 1 74.44 75 ASP B N 1
ATOM 6897 C CA . ASP B 1 75 ? -18.281 35.812 34.156 1 74.44 75 ASP B CA 1
ATOM 6898 C C . ASP B 1 75 ? -18.203 37.281 33.844 1 74.44 75 ASP B C 1
ATOM 6900 O O . ASP B 1 75 ? -19.234 37.938 33.656 1 74.44 75 ASP B O 1
ATOM 6904 N N . ASN B 1 76 ? -17.172 37.812 34.094 1 80.38 76 ASN B N 1
ATOM 6905 C CA . ASN B 1 76 ? -16.891 39.219 33.781 1 80.38 76 ASN B CA 1
ATOM 6906 C C . ASN B 1 76 ? -16.531 39.375 32.281 1 80.38 76 ASN B C 1
ATOM 6908 O O . ASN B 1 76 ? -15.406 39.094 31.891 1 80.38 76 ASN B O 1
ATOM 6912 N N . PHE B 1 77 ? -17.578 39.75 31.5 1 88.56 77 PHE B N 1
ATOM 6913 C CA . PHE B 1 77 ? -17.344 39.938 30.078 1 88.56 77 PHE B CA 1
ATOM 6914 C C . PHE B 1 77 ? -16.75 41.312 29.797 1 88.56 77 PHE B C 1
ATOM 6916 O O . PHE B 1 77 ? -17.188 42.312 30.359 1 88.56 77 PHE B O 1
ATOM 6923 N N . ARG B 1 78 ? -15.68 41.312 29.125 1 91.19 78 ARG B N 1
ATOM 6924 C CA . ARG B 1 78 ? -15.023 42.531 28.672 1 91.19 78 ARG B CA 1
ATOM 6925 C C . ARG B 1 78 ? -15.266 42.75 27.172 1 91.19 78 ARG B C 1
ATOM 6927 O O . ARG B 1 78 ? -15.617 41.844 26.453 1 91.19 78 ARG B O 1
ATOM 6934 N N . GLU B 1 79 ? -15.125 43.969 26.797 1 91.19 79 GLU B N 1
ATOM 6935 C CA . GLU B 1 79 ? -15.305 44.281 25.375 1 91.19 79 GLU B CA 1
ATOM 6936 C C . G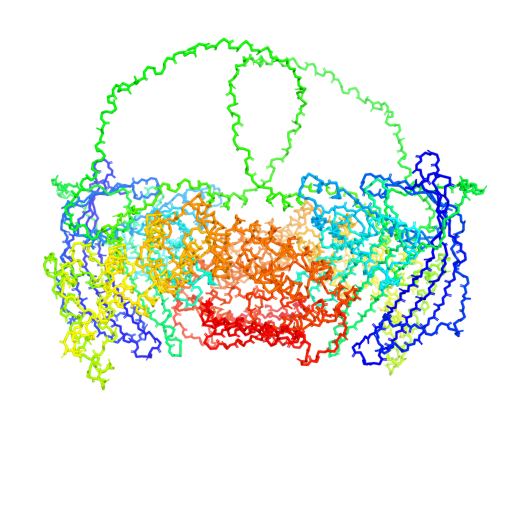LU B 1 79 ? -14.156 43.75 24.547 1 91.19 79 GLU B C 1
ATOM 6938 O O . GLU B 1 79 ? -12.984 43.875 24.906 1 91.19 79 GLU B O 1
ATOM 6943 N N . LEU B 1 80 ? -14.453 43.062 23.547 1 91.5 80 LEU B N 1
ATOM 6944 C CA . LEU B 1 80 ? -13.469 42.594 22.594 1 91.5 80 LEU B CA 1
ATOM 6945 C C . LEU B 1 80 ? -13.016 43.688 21.641 1 91.5 80 LEU B C 1
ATOM 6947 O O . LEU B 1 80 ? -13.844 44.344 21 1 91.5 80 LEU B O 1
ATOM 6951 N N . PRO B 1 81 ? -11.758 43.938 21.609 1 87.31 81 PRO B N 1
ATOM 6952 C CA . PRO B 1 81 ? -11.258 45.031 20.766 1 87.31 81 PRO B CA 1
ATOM 6953 C C . PRO B 1 81 ? -11.328 44.719 19.281 1 87.31 81 PRO B C 1
ATOM 6955 O O . PRO B 1 81 ? -10.297 44.688 18.594 1 87.31 81 PRO B O 1
ATOM 6958 N N . LEU B 1 82 ? -12.484 44.531 18.781 1 90.69 82 LEU B N 1
ATOM 6959 C CA . LEU B 1 82 ? -12.734 44.281 17.375 1 90.69 82 LEU B CA 1
ATOM 6960 C C . LEU B 1 82 ? -13.273 45.531 16.688 1 90.69 82 LEU B C 1
ATOM 6962 O O . LEU B 1 82 ? -14.047 46.281 17.281 1 90.69 82 LEU B O 1
ATOM 6966 N N . THR B 1 83 ? -12.859 45.656 15.469 1 86.25 83 THR B N 1
ATOM 6967 C CA . THR B 1 83 ? -13.281 46.812 14.719 1 86.25 83 THR B CA 1
ATOM 6968 C C . THR B 1 83 ? -14.797 46.844 14.523 1 86.25 83 THR B C 1
ATOM 6970 O O . THR B 1 83 ? -15.406 45.781 14.328 1 86.25 83 THR B O 1
ATOM 6973 N N . THR B 1 84 ? -15.367 48 14.594 1 88.56 84 THR B N 1
ATOM 6974 C CA . THR B 1 84 ? -16.797 48.156 14.328 1 88.56 84 THR B CA 1
ATOM 6975 C C . THR B 1 84 ? -17.031 48.719 12.93 1 88.56 84 THR B C 1
ATOM 6977 O O . THR B 1 84 ? -18.156 49.062 12.578 1 88.56 84 THR B O 1
ATOM 6980 N N . SER B 1 85 ? -15.914 48.688 12.211 1 91 85 SER B N 1
ATOM 6981 C CA . SER B 1 85 ? -16.047 49.188 10.844 1 91 85 SER B CA 1
ATOM 6982 C C . SER B 1 85 ? -16.75 48.188 9.945 1 91 85 SER B C 1
ATOM 6984 O O . SER B 1 85 ? -16.719 47 10.227 1 91 85 SER B O 1
ATOM 6986 N N . THR B 1 86 ? -17.281 48.781 8.898 1 94.25 86 THR B N 1
ATOM 6987 C CA . THR B 1 86 ? -18.031 47.938 7.961 1 94.25 86 THR B CA 1
ATOM 6988 C C . THR B 1 86 ? -17.078 47.094 7.105 1 94.25 86 THR B C 1
ATOM 6990 O O . THR B 1 86 ? -16.031 47.594 6.664 1 94.25 86 THR B O 1
ATOM 6993 N N . VAL B 1 87 ? -17.391 45.812 6.977 1 94.12 87 VAL B N 1
ATOM 6994 C CA . VAL B 1 87 ? -16.672 44.875 6.117 1 94.12 87 VAL B CA 1
ATOM 6995 C C . VAL B 1 87 ? -17.5 44.562 4.887 1 94.12 87 VAL B C 1
ATOM 6997 O O . VAL B 1 87 ? -18.703 44.312 4.996 1 94.12 87 VAL B O 1
ATOM 7000 N N . ALA B 1 88 ? -16.859 44.594 3.725 1 93 88 ALA B N 1
ATOM 7001 C CA . ALA B 1 88 ? -17.562 44.25 2.484 1 93 88 ALA B CA 1
ATOM 7002 C C . ALA B 1 88 ? -17.125 42.906 1.959 1 93 88 ALA B C 1
ATOM 7004 O O . ALA B 1 88 ? -15.93 42.594 1.89 1 93 88 ALA B O 1
ATOM 7005 N N . VAL B 1 89 ? -18.094 42.062 1.664 1 91.94 89 VAL B N 1
ATOM 7006 C CA . VAL B 1 89 ? -17.812 40.719 1.165 1 91.94 89 VAL B CA 1
ATOM 7007 C C . VAL B 1 89 ? -18.516 40.5 -0.173 1 91.94 89 VAL B C 1
ATOM 7009 O O . VAL B 1 89 ? -19.734 40.719 -0.286 1 91.94 89 VAL B O 1
ATOM 7012 N N . LYS B 1 90 ? -17.734 40.156 -1.146 1 88.44 90 LYS B N 1
ATOM 7013 C CA . LYS B 1 90 ? -18.297 39.781 -2.447 1 88.44 90 LYS B CA 1
ATOM 7014 C C . LYS B 1 90 ? -18.406 38.281 -2.604 1 88.44 90 LYS B C 1
ATOM 7016 O O . LYS B 1 90 ? -17.406 37.562 -2.479 1 88.44 90 LYS B O 1
ATOM 7021 N N . LEU B 1 91 ? -19.641 37.844 -2.844 1 82.06 91 LEU B N 1
ATOM 7022 C CA . LEU B 1 91 ? -19.859 36.406 -3.023 1 82.06 91 LEU B CA 1
ATOM 7023 C C . LEU B 1 91 ? -19.781 36.031 -4.496 1 82.06 91 LEU B C 1
ATOM 7025 O O . LEU B 1 91 ? -20.297 36.75 -5.359 1 82.06 91 LEU B O 1
ATOM 7029 N N . GLY B 1 92 ? -18.906 35.031 -4.773 1 73.19 92 GLY B N 1
ATOM 7030 C CA . GLY B 1 92 ? -18.844 34.469 -6.117 1 73.19 92 GLY B CA 1
ATOM 7031 C C . GLY B 1 92 ? -19.547 33.125 -6.25 1 73.19 92 GLY B C 1
ATOM 7032 O O . GLY B 1 92 ? -20.328 32.75 -5.387 1 73.19 92 GLY B O 1
ATOM 7033 N N . ARG B 1 93 ? -19.266 32.406 -7.441 1 66.88 93 ARG B N 1
ATOM 7034 C CA . ARG B 1 93 ? -19.875 31.125 -7.754 1 66.88 93 ARG B CA 1
ATOM 7035 C C . ARG B 1 93 ? -19.422 30.062 -6.766 1 66.88 93 ARG B C 1
ATOM 7037 O O . ARG B 1 93 ? -20.203 29.172 -6.398 1 66.88 93 ARG B O 1
ATOM 7044 N N . HIS B 1 94 ? -18.219 30.219 -6.363 1 67.5 94 HIS B N 1
ATOM 7045 C CA . HIS B 1 94 ? -17.656 29.125 -5.555 1 67.5 94 HIS B CA 1
ATOM 7046 C C . HIS B 1 94 ? -17.375 29.594 -4.129 1 67.5 94 HIS B C 1
ATOM 7048 O O . HIS B 1 94 ? -16.469 29.094 -3.479 1 67.5 94 HIS B O 1
ATOM 7054 N N . GLY B 1 95 ? -18.25 30.641 -3.703 1 76.56 95 GLY B N 1
ATOM 7055 C CA . GLY B 1 95 ? -18.016 31.125 -2.348 1 76.56 95 GLY B CA 1
ATOM 7056 C C . GLY B 1 95 ? -17.531 32.562 -2.297 1 76.56 95 GLY B C 1
ATOM 7057 O O . GLY B 1 95 ? -17.875 33.375 -3.158 1 76.56 95 GLY B O 1
ATOM 7058 N N . ILE B 1 96 ? -16.797 32.875 -1.248 1 83.25 96 ILE B N 1
ATOM 7059 C CA . ILE B 1 96 ? -16.312 34.25 -1.057 1 83.25 96 ILE B CA 1
ATOM 7060 C C . ILE B 1 96 ? -15.148 34.531 -2.008 1 83.25 96 ILE B C 1
ATOM 7062 O O . ILE B 1 96 ? -14.148 33.812 -1.992 1 83.25 96 ILE B O 1
ATOM 7066 N N . GLU B 1 97 ? -15.289 35.469 -2.848 1 80.88 97 GLU B N 1
ATOM 7067 C CA . GLU B 1 97 ? -14.281 35.844 -3.842 1 80.88 97 GLU B CA 1
ATOM 7068 C C . GLU B 1 97 ? -13.336 36.906 -3.311 1 80.88 97 GLU B C 1
ATOM 7070 O O . GLU B 1 97 ? -12.133 36.875 -3.59 1 80.88 97 GLU B O 1
ATOM 7075 N N . MET B 1 98 ? -14.047 37.875 -2.66 1 86.5 98 MET B N 1
ATOM 7076 C CA . MET B 1 98 ? -13.234 39.031 -2.203 1 86.5 98 MET B CA 1
ATOM 7077 C C . MET B 1 98 ? -13.828 39.625 -0.943 1 86.5 98 MET B C 1
ATOM 7079 O O . MET B 1 98 ? -15.039 39.594 -0.73 1 86.5 98 MET B O 1
ATOM 7083 N N . MET B 1 99 ? -12.883 40.156 -0.137 1 90.44 99 MET B N 1
ATOM 7084 C CA . MET B 1 99 ? -13.289 40.875 1.067 1 90.44 99 MET B CA 1
ATOM 7085 C C . MET B 1 99 ? -12.539 42.188 1.194 1 90.44 99 MET B C 1
ATOM 7087 O O . MET B 1 99 ? -11.352 42.281 0.886 1 90.44 99 MET B O 1
ATOM 7091 N N . LYS B 1 100 ? -13.258 43.219 1.55 1 91.81 100 LYS B N 1
ATOM 7092 C CA . LYS B 1 100 ? -12.664 44.531 1.82 1 91.81 100 LYS B CA 1
ATOM 7093 C C . LYS B 1 100 ? -12.836 44.906 3.285 1 91.81 100 LYS B C 1
ATOM 7095 O O . LYS B 1 100 ? -13.93 44.781 3.844 1 91.81 100 LYS B O 1
ATOM 7100 N N . MET B 1 101 ? -11.742 45.25 3.854 1 92.38 101 MET B N 1
ATOM 7101 C CA . MET B 1 101 ? -11.742 45.688 5.25 1 92.38 101 MET B CA 1
ATOM 7102 C C . MET B 1 101 ? -10.961 46.969 5.422 1 92.38 101 MET B C 1
ATOM 7104 O O . MET B 1 101 ? -10.297 47.438 4.492 1 92.38 101 MET B O 1
ATOM 7108 N N . LYS B 1 102 ? -11.164 47.469 6.648 1 92 102 LYS B N 1
ATOM 7109 C CA . LYS B 1 102 ? -10.414 48.656 6.98 1 92 102 LYS B CA 1
ATOM 7110 C C . LYS B 1 102 ? -8.914 48.406 6.973 1 92 102 LYS B C 1
ATOM 7112 O O . LYS B 1 102 ? -8.461 47.344 7.414 1 92 102 LYS B O 1
ATOM 7117 N N . ALA B 1 103 ? -8.219 49.375 6.531 1 89.06 103 ALA B N 1
ATOM 7118 C CA . ALA B 1 103 ? -6.766 49.25 6.496 1 89.06 103 ALA B CA 1
ATOM 7119 C C . ALA B 1 103 ? -6.168 49.375 7.891 1 89.06 103 ALA B C 1
ATOM 7121 O O . ALA B 1 103 ? -6.719 50.094 8.742 1 89.06 103 ALA B O 1
ATOM 7122 N N . GLY B 1 104 ? -5.105 48.656 8.203 1 81.62 104 GLY B N 1
ATOM 7123 C CA . GLY B 1 104 ? -4.352 48.812 9.438 1 81.62 104 GLY B CA 1
ATOM 7124 C C . GLY B 1 104 ? -4.828 47.906 10.555 1 81.62 104 GLY B C 1
ATOM 7125 O O . GLY B 1 104 ? -4.484 48.094 11.719 1 81.62 104 GLY B O 1
ATOM 7126 N N . LEU B 1 105 ? -5.621 47 10.219 1 86 105 LEU B N 1
ATOM 7127 C CA . LEU B 1 105 ? -6.086 46.062 11.242 1 86 105 LEU B CA 1
ATOM 7128 C C . LEU B 1 105 ? -5.004 45.062 11.57 1 86 105 LEU B C 1
ATOM 7130 O O . LEU B 1 105 ? -4.188 44.719 10.719 1 86 105 LEU B O 1
ATOM 7134 N N . HIS B 1 106 ? -5.039 44.625 12.805 1 79.19 106 HIS B N 1
ATOM 7135 C CA . HIS B 1 106 ? -4.121 43.562 13.195 1 79.19 106 HIS B CA 1
ATOM 7136 C C . HIS B 1 106 ? -4.508 42.25 12.539 1 79.19 106 HIS B C 1
ATOM 7138 O O . HIS B 1 106 ? -5.68 42.031 12.234 1 79.19 106 HIS B O 1
ATOM 7144 N N . ASP B 1 107 ? -3.564 41.375 12.414 1 78.88 107 ASP B N 1
ATOM 7145 C CA . ASP B 1 107 ? -3.789 40.062 11.773 1 78.88 107 ASP B CA 1
ATOM 7146 C C . ASP B 1 107 ? -4.871 39.281 12.5 1 78.88 107 ASP B C 1
ATOM 7148 O O . ASP B 1 107 ? -5.715 38.656 11.867 1 78.88 107 ASP B O 1
ATOM 7152 N N . TRP B 1 108 ? -4.766 39.281 13.844 1 80.56 108 TRP B N 1
ATOM 7153 C CA . TRP B 1 108 ? -5.734 38.469 14.578 1 80.56 108 TRP B CA 1
ATOM 7154 C C . TRP B 1 108 ? -7.156 38.969 14.328 1 80.56 108 TRP B C 1
ATOM 7156 O O . TRP B 1 108 ? -8.094 38.156 14.25 1 80.56 108 TRP B O 1
ATOM 7166 N N . GLU B 1 109 ? -7.324 40.344 14.219 1 88.06 109 GLU B N 1
ATOM 7167 C CA . GLU B 1 109 ? -8.633 40.906 13.938 1 88.06 109 GLU B CA 1
ATOM 7168 C C . GLU B 1 109 ? -9.141 40.5 12.555 1 88.06 109 GLU B C 1
ATOM 7170 O O . GLU B 1 109 ? -10.297 40.125 12.406 1 88.06 109 GLU B O 1
ATOM 7175 N N . MET B 1 110 ? -8.234 40.625 11.703 1 87.69 110 MET B N 1
ATOM 7176 C CA . MET B 1 110 ? -8.586 40.25 10.336 1 87.69 110 MET B CA 1
ATOM 7177 C C . MET B 1 110 ? -8.953 38.75 10.258 1 87.69 110 MET B C 1
ATOM 7179 O O . MET B 1 110 ? -9.953 38.406 9.633 1 87.69 110 MET B O 1
ATOM 7183 N N . ASN B 1 111 ? -8.141 37.938 10.898 1 87.56 111 ASN B N 1
ATOM 7184 C CA . ASN B 1 111 ? -8.367 36.5 10.883 1 87.56 111 ASN B CA 1
ATOM 7185 C C . ASN B 1 111 ? -9.688 36.156 11.555 1 87.56 111 ASN B C 1
ATOM 7187 O O . ASN B 1 111 ? -10.414 35.281 11.086 1 87.56 111 ASN B O 1
ATOM 7191 N N . LEU B 1 112 ? -9.969 36.75 12.641 1 90.31 112 LEU B N 1
ATOM 7192 C CA . LEU B 1 112 ? -11.227 36.5 13.328 1 90.31 112 LEU B CA 1
ATOM 7193 C C . LEU B 1 112 ? -12.414 36.844 12.438 1 90.31 112 LEU B C 1
ATOM 7195 O O . LEU B 1 112 ? -13.391 36.094 12.367 1 90.31 112 LEU B O 1
ATOM 7199 N N . ILE B 1 113 ? -12.32 38.031 11.805 1 92.5 113 ILE B N 1
ATOM 7200 C CA . ILE B 1 113 ? -13.391 38.469 10.906 1 92.5 113 ILE B CA 1
ATOM 7201 C C . ILE B 1 113 ? -13.539 37.469 9.766 1 92.5 113 ILE B C 1
ATOM 7203 O O . ILE B 1 113 ? -14.656 37.062 9.438 1 92.5 113 ILE B O 1
ATOM 7207 N N . GLN B 1 114 ? -12.438 37.094 9.219 1 90.44 114 GLN B N 1
ATOM 7208 C CA . GLN B 1 114 ? -12.469 36.125 8.141 1 90.44 114 GLN B CA 1
ATOM 7209 C C . GLN B 1 114 ? -13.102 34.812 8.602 1 90.44 114 GLN B C 1
ATOM 7211 O O . GLN B 1 114 ? -13.867 34.188 7.855 1 90.44 114 GLN B O 1
ATOM 7216 N N . GLY B 1 115 ? -12.711 34.344 9.789 1 90.31 115 GLY B N 1
ATOM 7217 C CA . GLY B 1 115 ? -13.305 33.156 10.344 1 90.31 115 GLY B CA 1
ATOM 7218 C C . GLY B 1 115 ? -14.805 33.25 10.508 1 90.31 115 GLY B C 1
ATOM 7219 O O . GLY B 1 115 ? -15.531 32.281 10.219 1 90.31 115 GLY B O 1
ATOM 7220 N N . MET B 1 116 ? -15.273 34.375 10.859 1 91.38 116 MET B N 1
ATOM 7221 C CA . MET B 1 116 ? -16.703 34.562 11.062 1 91.38 116 MET B CA 1
ATOM 7222 C C . MET B 1 116 ? -17.438 34.625 9.719 1 91.38 116 MET B C 1
ATOM 7224 O O . MET B 1 116 ? -18.516 34.062 9.562 1 91.38 116 MET B O 1
ATOM 7228 N N . VAL B 1 117 ? -16.844 35.281 8.836 1 89.62 117 VAL B N 1
ATOM 7229 C CA . VAL B 1 117 ? -17.453 35.438 7.527 1 89.62 117 VAL B CA 1
ATOM 7230 C C . VAL B 1 117 ? -17.531 34.094 6.824 1 89.62 117 VAL B C 1
ATOM 7232 O O . VAL B 1 117 ? -18.484 33.812 6.094 1 89.62 117 VAL B O 1
ATOM 7235 N N . SER B 1 118 ? -16.578 33.25 7.055 1 89.69 118 SER B N 1
ATOM 7236 C CA . SER B 1 118 ? -16.516 31.953 6.414 1 89.69 118 SER B CA 1
ATOM 7237 C C . SER B 1 118 ? -17.703 31.078 6.82 1 89.69 118 SER B C 1
ATOM 7239 O O . SER B 1 118 ? -18.047 30.125 6.113 1 89.69 118 SER B O 1
ATOM 7241 N N . GLN B 1 119 ? -18.281 31.375 7.906 1 88.94 119 GLN B N 1
ATOM 7242 C CA . GLN B 1 119 ? -19.422 30.609 8.391 1 88.94 119 GLN B CA 1
ATOM 7243 C C . GLN B 1 119 ? -20.641 30.781 7.48 1 88.94 119 GLN B C 1
ATOM 7245 O O . GLN B 1 119 ? -21.531 29.922 7.457 1 88.94 119 GLN B O 1
ATOM 7250 N N . LEU B 1 120 ? -20.625 31.859 6.742 1 86.69 120 LEU B N 1
ATOM 7251 C CA . LEU B 1 120 ? -21.812 32.188 5.945 1 86.69 120 LEU B CA 1
ATOM 7252 C C . LEU B 1 120 ? -21.641 31.703 4.508 1 86.69 120 LEU B C 1
ATOM 7254 O O . LEU B 1 120 ? -22.531 31.891 3.68 1 86.69 120 LEU B O 1
ATOM 7258 N N . GLN B 1 121 ? -20.609 31.031 4.258 1 86.06 121 GLN B N 1
ATOM 7259 C CA . GLN B 1 121 ? -20.391 30.516 2.91 1 86.06 121 GLN B CA 1
ATOM 7260 C C . GLN B 1 121 ? -21.141 29.219 2.674 1 86.06 121 GLN B C 1
ATOM 7262 O O . GLN B 1 121 ? -20.984 28.25 3.418 1 86.06 121 GLN B O 1
ATOM 7267 N N . VAL B 1 122 ? -22.016 29.172 1.724 1 82.44 122 VAL B N 1
ATOM 7268 C CA . VAL B 1 122 ? -22.766 27.969 1.371 1 82.44 122 VAL B CA 1
ATOM 7269 C C . VAL B 1 122 ? -22.844 27.844 -0.148 1 82.44 122 VAL B C 1
ATOM 7271 O O . VAL B 1 122 ? -23.094 28.812 -0.853 1 82.44 122 VAL B O 1
ATOM 7274 N N . ASP B 1 123 ? -22.375 26.672 -0.654 1 73.69 123 ASP B N 1
ATOM 7275 C CA . ASP B 1 123 ? -22.562 26.328 -2.062 1 73.69 123 ASP B CA 1
ATOM 7276 C C . ASP B 1 123 ? -23.781 25.422 -2.256 1 73.69 123 ASP B C 1
ATOM 7278 O O . ASP B 1 123 ? -23.766 24.266 -1.851 1 73.69 123 ASP B O 1
ATOM 7282 N N . TYR B 1 124 ? -24.75 25.953 -2.684 1 64.19 124 TYR B N 1
ATOM 7283 C CA . TYR B 1 124 ? -25.984 25.188 -2.83 1 64.19 124 TYR B CA 1
ATOM 7284 C C . TYR B 1 124 ? -26.062 24.547 -4.215 1 64.19 124 TYR B C 1
ATOM 7286 O O . TYR B 1 124 ? -27.141 24.156 -4.66 1 64.19 124 TYR B O 1
ATOM 7294 N N . ARG B 1 125 ? -25.078 24.359 -5.121 1 56.53 125 ARG B N 1
ATOM 7295 C CA . ARG B 1 125 ? -25.125 23.781 -6.457 1 56.53 125 ARG B CA 1
ATOM 7296 C C . ARG B 1 125 ? -25.953 22.5 -6.465 1 56.53 125 ARG B C 1
ATOM 7298 O O . ARG B 1 125 ? -26.656 22.219 -7.434 1 56.53 125 ARG B O 1
ATOM 7305 N N . ALA B 1 126 ? -25.578 21.656 -5.676 1 53.06 126 ALA B N 1
ATOM 7306 C CA . ALA B 1 126 ? -26.172 20.312 -5.734 1 53.06 126 ALA B CA 1
ATOM 7307 C C . ALA B 1 126 ? -27.688 20.359 -5.531 1 53.06 126 ALA B C 1
ATOM 7309 O O . ALA B 1 126 ? -28.375 19.375 -5.758 1 53.06 126 ALA B O 1
ATOM 7310 N N . LEU B 1 127 ? -28.109 21.469 -4.844 1 53.69 127 LEU B N 1
ATOM 7311 C CA . LEU B 1 127 ? -29.562 21.422 -4.699 1 53.69 127 LEU B CA 1
ATOM 7312 C C . LEU B 1 127 ? -30.234 21.359 -6.062 1 53.69 127 LEU B C 1
ATOM 7314 O O . LEU B 1 127 ? -31.391 20.953 -6.164 1 53.69 127 LEU B O 1
ATOM 7318 N N . LYS B 1 128 ? -29.594 21.797 -7.047 1 47.88 128 LYS B N 1
ATOM 7319 C CA . LYS B 1 128 ? -30.266 21.891 -8.344 1 47.88 128 LYS B CA 1
ATOM 7320 C C . LYS B 1 128 ? -30.609 20.516 -8.891 1 47.88 128 LYS B C 1
ATOM 7322 O O . LYS B 1 128 ? -31.609 20.344 -9.57 1 47.88 128 LYS B O 1
ATOM 7327 N N . THR B 1 129 ? -29.562 19.703 -8.961 1 44.16 129 THR B N 1
ATOM 7328 C CA . THR B 1 129 ? -29.75 18.609 -9.891 1 44.16 129 THR B CA 1
ATOM 7329 C C . THR B 1 129 ? -30.859 17.672 -9.398 1 44.16 129 THR B C 1
ATOM 7331 O O . THR B 1 129 ? -31.125 16.641 -10.023 1 44.16 129 THR B O 1
ATOM 7334 N N . SER B 1 130 ? -31.234 17.75 -8.25 1 41.75 130 SER B N 1
ATOM 7335 C CA . SER B 1 130 ? -32.188 16.688 -7.938 1 41.75 130 SER B CA 1
ATOM 7336 C C . SER B 1 130 ? -33.531 16.922 -8.648 1 41.75 130 SER B C 1
ATOM 7338 O O . SER B 1 130 ? -34.5 16.25 -8.352 1 41.75 130 SER B O 1
ATOM 7340 N N . ASN B 1 131 ? -33.688 18 -9.414 1 36.38 131 ASN B N 1
ATOM 7341 C CA . ASN B 1 131 ? -35.062 18.047 -9.898 1 36.38 131 ASN B CA 1
ATOM 7342 C C . ASN B 1 131 ? -35.375 16.859 -10.812 1 36.38 131 ASN B C 1
ATOM 7344 O O . ASN B 1 131 ? -36.375 16.875 -11.523 1 36.38 131 ASN B O 1
ATOM 7348 N N . LYS B 1 132 ? -34.656 16.297 -11.602 1 36.12 132 LYS B N 1
ATOM 7349 C CA . LYS B 1 132 ? -35.562 15.438 -12.383 1 36.12 132 LYS B CA 1
ATOM 7350 C C . LYS B 1 132 ? -36.594 14.773 -11.492 1 36.12 132 LYS B C 1
ATOM 7352 O O . LYS B 1 132 ? -36.438 14.711 -10.273 1 36.12 132 LYS B O 1
ATOM 7357 N N . GLY B 1 133 ? -37.594 13.742 -12.156 1 35.12 133 GLY B N 1
ATOM 7358 C CA . GLY B 1 133 ? -38.906 13.211 -11.789 1 35.12 133 GLY B CA 1
ATOM 7359 C C . GLY B 1 133 ? -39 12.812 -10.328 1 35.12 133 GLY B C 1
ATOM 7360 O O . GLY B 1 133 ? -40.062 12.406 -9.859 1 35.12 133 GLY B O 1
ATOM 7361 N N . LYS B 1 134 ? -38.156 11.828 -9.773 1 38.66 134 LYS B N 1
ATOM 7362 C CA . LYS B 1 134 ? -38.781 11.18 -8.625 1 38.66 134 LYS B CA 1
ATOM 7363 C C . LYS B 1 134 ? -38.844 12.125 -7.43 1 38.66 134 LYS B C 1
ATOM 7365 O O . LYS B 1 134 ? -37.875 12.773 -7.094 1 38.66 134 LYS B O 1
ATOM 7370 N N . LYS B 1 135 ? -39.906 12.766 -7.082 1 38.34 135 LYS B N 1
ATOM 7371 C CA . LYS B 1 135 ? -40.469 13.664 -6.074 1 38.34 135 LYS B CA 1
ATOM 7372 C C . LYS B 1 135 ? -39.531 13.828 -4.895 1 38.34 135 LYS B C 1
ATOM 7374 O O . LYS B 1 135 ? -39.406 14.922 -4.348 1 38.34 135 LYS B O 1
ATOM 7379 N N . ASN B 1 136 ? -39.406 12.992 -3.838 1 40.84 136 ASN B N 1
ATOM 7380 C CA . ASN B 1 136 ? -39.188 13.172 -2.404 1 40.84 136 ASN B CA 1
ATOM 7381 C C . ASN B 1 136 ? -37.719 13.336 -2.072 1 40.84 136 ASN B C 1
ATOM 7383 O O . ASN B 1 136 ? -37.375 13.836 -1.001 1 40.84 136 ASN B O 1
ATOM 7387 N N . GLN B 1 137 ? -36.688 12.398 -2.195 1 48.81 137 GLN B N 1
ATOM 7388 C CA . GLN B 1 137 ? -35.594 12.25 -1.246 1 48.81 137 GLN B CA 1
ATOM 7389 C C . GLN B 1 137 ? -34.375 13.055 -1.683 1 48.81 137 GLN B C 1
ATOM 7391 O O . GLN B 1 137 ? -33.688 12.695 -2.654 1 48.81 137 GLN B O 1
ATOM 7396 N N . ILE B 1 138 ? -34.281 14.406 -1.389 1 56.53 138 ILE B N 1
ATOM 7397 C CA . ILE B 1 138 ? -33.281 15.469 -1.547 1 56.53 138 ILE B CA 1
ATOM 7398 C C . ILE B 1 138 ? -31.984 15.094 -0.817 1 56.53 138 ILE B C 1
ATOM 7400 O O . ILE B 1 138 ? -31.078 15.914 -0.686 1 56.53 138 ILE B O 1
ATOM 7404 N N . ASN B 1 139 ? -31.719 14.07 -0.327 1 68.88 139 ASN B N 1
ATOM 7405 C CA . ASN B 1 139 ? -30.453 13.797 0.336 1 68.88 139 ASN B CA 1
ATOM 7406 C C . ASN B 1 139 ? -29.328 13.555 -0.672 1 68.88 139 ASN B C 1
ATOM 7408 O O . ASN B 1 139 ? -29.422 12.648 -1.505 1 68.88 139 ASN B O 1
ATOM 7412 N N . THR B 1 140 ? -28.469 14.656 -0.828 1 73.88 140 THR B N 1
ATOM 7413 C CA . THR B 1 140 ? -27.359 14.562 -1.782 1 73.88 140 THR B CA 1
ATOM 7414 C C . THR B 1 140 ? -26.031 14.797 -1.091 1 73.88 140 THR B C 1
ATOM 7416 O O . THR B 1 140 ? -25.969 15.469 -0.06 1 73.88 140 THR B O 1
ATOM 7419 N N . THR B 1 141 ? -25.031 14.141 -1.529 1 77.94 141 THR B N 1
ATOM 7420 C CA . THR B 1 141 ? -23.656 14.344 -1.085 1 77.94 141 THR B CA 1
ATOM 7421 C C . THR B 1 141 ? -22.75 14.648 -2.268 1 77.94 141 THR B C 1
ATOM 7423 O O . THR B 1 141 ? -22.844 14.008 -3.316 1 77.94 141 THR B O 1
ATOM 7426 N N . TYR B 1 142 ? -22 15.734 -2.199 1 79.19 142 TYR B N 1
ATOM 7427 C CA . TYR B 1 142 ? -21.047 16.078 -3.258 1 79.19 142 TYR B CA 1
ATOM 7428 C C . TYR B 1 142 ? -19.797 16.734 -2.684 1 79.19 142 TYR B C 1
ATOM 7430 O O . TYR B 1 142 ? -19.797 17.188 -1.538 1 79.19 142 TYR B O 1
ATOM 7438 N N . LYS B 1 143 ? -18.734 16.734 -3.436 1 81.62 143 LYS B N 1
ATOM 7439 C CA . LYS B 1 143 ? -17.469 17.312 -3.035 1 81.62 143 LYS B CA 1
ATOM 7440 C C . LYS B 1 143 ? -17.125 18.547 -3.873 1 81.62 143 LYS B C 1
ATOM 7442 O O . LYS B 1 143 ? -17.406 18.578 -5.074 1 81.62 143 LYS B O 1
ATOM 7447 N N . VAL B 1 144 ? -16.594 19.594 -3.195 1 85.81 144 VAL B N 1
ATOM 7448 C CA . VAL B 1 144 ? -16.203 20.828 -3.875 1 85.81 144 VAL B CA 1
ATOM 7449 C C . VAL B 1 144 ? -14.914 21.375 -3.258 1 85.81 144 VAL B C 1
ATOM 7451 O O . VAL B 1 144 ? -14.633 21.125 -2.084 1 85.81 144 VAL B O 1
ATOM 7454 N N . MET B 1 145 ? -14.148 22.047 -4.09 1 87.44 145 MET B N 1
ATOM 7455 C CA . MET B 1 145 ? -13.016 22.812 -3.568 1 87.44 145 MET B CA 1
ATOM 7456 C C . MET B 1 145 ? -13.461 24.203 -3.127 1 87.44 145 MET B C 1
ATOM 7458 O O . MET B 1 145 ? -14.016 24.969 -3.922 1 87.44 145 MET B O 1
ATOM 7462 N N . GLU B 1 146 ? -13.289 24.469 -1.91 1 86.81 146 GLU B N 1
ATOM 7463 C CA . GLU B 1 146 ? -13.781 25.719 -1.356 1 86.81 146 GLU B CA 1
ATOM 7464 C C . GLU B 1 146 ? -12.656 26.516 -0.705 1 86.81 146 GLU B C 1
ATOM 7466 O O . GLU B 1 146 ? -11.773 25.953 -0.063 1 86.81 146 GLU B O 1
ATOM 7471 N N . ASN B 1 147 ? -12.758 27.859 -0.912 1 83.38 147 ASN B N 1
ATOM 7472 C CA . ASN B 1 147 ? -11.859 28.75 -0.19 1 83.38 147 ASN B CA 1
ATOM 7473 C C . ASN B 1 147 ? -12.195 28.812 1.296 1 83.38 147 ASN B C 1
ATOM 7475 O O . ASN B 1 147 ? -13.367 28.938 1.664 1 83.38 147 ASN B O 1
ATOM 7479 N N . SER B 1 148 ? -11.25 28.516 2.086 1 83.25 148 SER B N 1
ATOM 7480 C CA . SER B 1 148 ? -11.461 28.547 3.531 1 83.25 148 SER B CA 1
ATOM 7481 C C . SER B 1 148 ? -10.305 29.25 4.238 1 83.25 148 SER B C 1
ATOM 7483 O O . SER B 1 148 ? -9.359 29.703 3.592 1 83.25 148 SER B O 1
ATOM 7485 N N . VAL B 1 149 ? -10.484 29.344 5.504 1 85.56 149 VAL B N 1
ATOM 7486 C CA . VAL B 1 149 ? -9.484 30.016 6.32 1 85.56 149 VAL B CA 1
ATOM 7487 C C . VAL B 1 149 ? -8.18 29.219 6.301 1 85.56 149 VAL B C 1
ATOM 7489 O O . VAL B 1 149 ? -7.109 29.781 6.555 1 85.56 149 VAL B O 1
ATOM 7492 N N . PHE B 1 150 ? -8.32 28.016 5.977 1 81.81 150 PHE B N 1
ATOM 7493 C CA . PHE B 1 150 ? -7.148 27.141 5.941 1 81.81 150 PHE B CA 1
ATOM 7494 C C . PHE B 1 150 ? -6.621 27 4.52 1 81.81 150 PHE B C 1
ATOM 7496 O O . PHE B 1 150 ? -5.668 26.266 4.273 1 81.81 150 PHE B O 1
ATOM 7503 N N . GLY B 1 151 ? -7.164 27.703 3.623 1 82.19 151 GLY B N 1
ATOM 7504 C CA . GLY B 1 151 ? -6.836 27.562 2.211 1 82.19 151 GLY B CA 1
ATOM 7505 C C . GLY B 1 151 ? -7.953 26.953 1.392 1 82.19 151 GLY B C 1
ATOM 7506 O O . GLY B 1 151 ? -9.086 26.828 1.869 1 82.19 151 GLY B O 1
ATOM 7507 N N . ARG B 1 152 ? -7.641 26.719 0.196 1 87.12 152 ARG B N 1
ATOM 7508 C CA . ARG B 1 152 ? -8.633 26.094 -0.677 1 87.12 152 ARG B CA 1
ATOM 7509 C C . ARG B 1 152 ? -8.578 24.578 -0.577 1 87.12 152 ARG B C 1
ATOM 7511 O O . ARG B 1 152 ? -7.695 23.953 -1.164 1 87.12 152 ARG B O 1
ATOM 7518 N N . CYS B 1 153 ? -9.5 24.047 0.167 1 89.06 153 CYS B N 1
ATOM 7519 C CA . CYS B 1 153 ? -9.5 22.625 0.485 1 89.06 153 CYS B CA 1
ATOM 7520 C C . CYS B 1 153 ? -10.781 21.953 -0.017 1 89.06 153 CYS B C 1
ATOM 7522 O O . CYS B 1 153 ? -11.758 22.641 -0.33 1 89.06 153 CYS B O 1
ATOM 7524 N N . GLU B 1 154 ? -10.695 20.656 -0.094 1 90.81 154 GLU B N 1
ATOM 7525 C CA . GLU B 1 154 ? -11.867 19.859 -0.452 1 90.81 154 GLU B CA 1
ATOM 7526 C C . GLU B 1 154 ? -12.867 19.797 0.698 1 90.81 154 GLU B C 1
ATOM 7528 O O . GLU B 1 154 ? -12.484 19.609 1.854 1 90.81 154 GLU B O 1
ATOM 7533 N N . VAL B 1 155 ? -14.102 20.125 0.346 1 90.38 155 VAL B N 1
ATOM 7534 C CA . VAL B 1 155 ? -15.172 20.078 1.338 1 90.38 155 VAL B CA 1
ATOM 7535 C C . VAL B 1 155 ? -16.297 19.156 0.852 1 90.38 155 VAL B C 1
ATOM 7537 O O . VAL B 1 155 ? -16.719 19.25 -0.301 1 90.38 155 VAL B O 1
ATOM 7540 N N . THR B 1 156 ? -16.719 18.297 1.741 1 86.38 156 THR B N 1
ATOM 7541 C CA . THR B 1 156 ? -17.828 17.406 1.428 1 86.38 156 THR B CA 1
ATOM 7542 C C . THR B 1 156 ? -19.141 18 1.938 1 86.38 156 THR B C 1
ATOM 7544 O O . THR B 1 156 ? -19.297 18.25 3.135 1 86.38 156 THR B O 1
ATOM 7547 N N . TYR B 1 157 ? -20.031 18.25 1.008 1 86.31 157 TYR B N 1
ATOM 7548 C CA . TYR B 1 157 ? -21.359 18.781 1.333 1 86.31 157 TYR B CA 1
ATOM 7549 C C . TYR B 1 157 ? -22.375 17.656 1.453 1 86.31 157 TYR B C 1
ATOM 7551 O O . TYR B 1 157 ? -22.438 16.766 0.591 1 86.31 157 TYR B O 1
ATOM 7559 N N . GLU B 1 158 ? -23.062 17.703 2.555 1 84.12 158 GLU B N 1
ATOM 7560 C CA . GLU B 1 158 ? -24.219 16.828 2.736 1 84.12 158 GLU B CA 1
ATOM 7561 C C . GLU B 1 158 ? -25.484 17.625 3.004 1 84.12 158 GLU B C 1
ATOM 7563 O O . GLU B 1 158 ? -25.562 18.344 3.998 1 84.12 158 GLU B O 1
ATOM 7568 N N . VAL B 1 159 ? -26.375 17.516 2.123 1 83.75 159 VAL B N 1
ATOM 7569 C CA . VAL B 1 159 ? -27.625 18.266 2.246 1 83.75 159 VAL B CA 1
ATOM 7570 C C . VAL B 1 159 ? -28.781 17.312 2.508 1 83.75 159 VAL B C 1
ATOM 7572 O O . VAL B 1 159 ? -29 16.375 1.741 1 83.75 159 VAL B O 1
ATOM 7575 N N . THR B 1 160 ? -29.453 17.547 3.596 1 81.62 160 THR B N 1
ATOM 7576 C CA . THR B 1 160 ? -30.578 16.688 3.961 1 81.62 160 THR B CA 1
ATOM 7577 C C . THR B 1 160 ? -31.812 17.516 4.27 1 81.62 160 THR B C 1
ATOM 7579 O O . THR B 1 160 ? -31.719 18.578 4.902 1 81.62 160 THR B O 1
ATOM 7582 N N . ARG B 1 161 ? -32.938 17.078 3.758 1 83.31 161 ARG B N 1
ATOM 7583 C CA . ARG B 1 161 ? -34.188 17.719 4.105 1 83.31 161 ARG B CA 1
ATOM 7584 C C . ARG B 1 161 ? -34.719 17.203 5.449 1 83.31 161 ARG B C 1
ATOM 7586 O O . ARG B 1 161 ? -34.719 16 5.699 1 83.31 161 ARG B O 1
ATOM 7593 N N . ILE B 1 162 ? -35.031 18.156 6.328 1 84.12 162 ILE B N 1
ATOM 7594 C CA . ILE B 1 162 ? -35.469 17.797 7.668 1 84.12 162 ILE B CA 1
ATOM 7595 C C . ILE B 1 162 ? -36.969 18.031 7.773 1 84.12 162 ILE B C 1
ATOM 7597 O O . ILE B 1 162 ? -37.469 19.109 7.422 1 84.12 162 ILE B O 1
ATOM 7601 N N . PRO B 1 163 ? -37.688 16.984 8.203 1 81.44 163 PRO B N 1
ATOM 7602 C CA . PRO B 1 163 ? -39.125 17.156 8.383 1 81.44 163 PRO B CA 1
ATOM 7603 C C . PRO B 1 163 ? -39.469 18.234 9.414 1 81.44 163 PRO B C 1
ATOM 7605 O O . PRO B 1 163 ? -38.719 18.406 10.391 1 81.44 163 PRO B O 1
ATOM 7608 N N . ARG B 1 164 ? -40.562 18.875 9.266 1 85.81 164 ARG B N 1
ATOM 7609 C CA . ARG B 1 164 ? -41 19.984 10.117 1 85.81 164 ARG B CA 1
ATOM 7610 C C . ARG B 1 164 ? -41.219 19.516 11.555 1 85.81 164 ARG B C 1
ATOM 7612 O O . ARG B 1 164 ? -40.969 20.266 12.5 1 85.81 164 ARG B O 1
ATOM 7619 N N . ALA B 1 165 ? -41.531 18.25 11.68 1 81.88 165 ALA B N 1
ATOM 7620 C CA . ALA B 1 165 ? -41.75 17.719 13.023 1 81.88 165 ALA B CA 1
ATOM 7621 C C . ALA B 1 165 ? -40.469 17.703 13.836 1 81.88 165 ALA B C 1
ATOM 7623 O O . ALA B 1 165 ? -40.5 18 15.039 1 81.88 165 ALA B O 1
ATOM 7624 N N . VAL B 1 166 ? -39.531 17.547 13.211 1 80.62 166 VAL B N 1
ATOM 7625 C CA . VAL B 1 166 ? -38.25 17.484 13.898 1 80.62 166 VAL B CA 1
ATOM 7626 C C . VAL B 1 166 ? -37.781 18.906 14.219 1 80.62 166 VAL B C 1
ATOM 7628 O O . VAL B 1 166 ? -37.188 19.141 15.289 1 80.62 166 VAL B O 1
ATOM 7631 N N . VAL B 1 167 ? -38 19.812 13.352 1 87.12 167 VAL B N 1
ATOM 7632 C CA . VAL B 1 167 ? -37.594 21.203 13.516 1 87.12 167 VAL B CA 1
ATOM 7633 C C . VAL B 1 167 ? -38.312 21.797 14.742 1 87.12 167 VAL B C 1
ATOM 7635 O O . VAL B 1 167 ? -37.688 22.516 15.523 1 87.12 167 VAL B O 1
ATOM 7638 N N . LEU B 1 168 ? -39.5 21.359 14.914 1 85.38 168 LEU B N 1
ATOM 7639 C CA . LEU B 1 168 ? -40.281 21.906 16.016 1 85.38 168 LEU B CA 1
ATOM 7640 C C . LEU B 1 168 ? -39.906 21.234 17.328 1 85.38 168 LEU B C 1
ATOM 7642 O O . LEU B 1 168 ? -40 21.859 18.391 1 85.38 168 LEU B O 1
ATOM 7646 N N . ALA B 1 169 ? -39.375 20.031 17.203 1 82.44 169 ALA B N 1
ATOM 7647 C CA . ALA B 1 169 ? -39 19.281 18.406 1 82.44 169 ALA B CA 1
ATOM 7648 C C . ALA B 1 169 ? -37.656 19.75 18.938 1 82.44 169 ALA B C 1
ATOM 7650 O O . ALA B 1 169 ? -37.344 19.594 20.125 1 82.44 169 ALA B O 1
ATOM 7651 N N . ARG B 1 170 ? -36.938 20.391 18.094 1 83.81 170 ARG B N 1
ATOM 7652 C CA . ARG B 1 170 ? -35.594 20.797 18.5 1 83.81 170 ARG B CA 1
ATOM 7653 C C . ARG B 1 170 ? -35.312 22.25 18.109 1 83.81 170 ARG B C 1
ATOM 7655 O O . ARG B 1 170 ? -34.5 22.531 17.234 1 83.81 170 ARG B O 1
ATOM 7662 N N . PRO B 1 171 ? -35.781 23.047 18.828 1 85.75 171 PRO B N 1
ATOM 7663 C CA . PRO B 1 171 ? -35.594 24.469 18.5 1 85.75 171 PRO B CA 1
ATOM 7664 C C . PRO B 1 171 ? -34.125 24.922 18.656 1 85.75 171 PRO B C 1
ATOM 7666 O O . PRO B 1 171 ? -33.719 25.922 18.047 1 85.75 171 PRO B O 1
ATOM 7669 N N . GLU B 1 172 ? -33.344 24.203 19.375 1 82.81 172 GLU B N 1
ATOM 7670 C CA . GLU B 1 172 ? -31.922 24.547 19.547 1 82.81 172 GLU B CA 1
ATOM 7671 C C . GLU B 1 172 ? -31.156 24.375 18.234 1 82.81 172 GLU B C 1
ATOM 7673 O O . GLU B 1 172 ? -30.156 25.062 18.016 1 82.81 172 GLU B O 1
ATOM 7678 N N . TRP B 1 173 ? -31.766 23.594 17.422 1 86 173 TRP B N 1
ATOM 7679 C CA . TRP B 1 173 ? -31.078 23.312 16.156 1 86 173 TRP B CA 1
ATOM 7680 C C . TRP B 1 173 ? -31.609 24.219 15.047 1 86 173 TRP B C 1
ATOM 7682 O O . TRP B 1 173 ? -30.922 24.453 14.055 1 86 173 TRP B O 1
ATOM 7692 N N . PHE B 1 174 ? -32.812 24.594 15.258 1 89.31 174 PHE B N 1
ATOM 7693 C CA . PHE B 1 174 ? -33.438 25.469 14.281 1 89.31 174 PHE B CA 1
ATOM 7694 C C . PHE B 1 174 ? -34.031 26.688 14.961 1 89.31 174 PHE B C 1
ATOM 7696 O O . PHE B 1 174 ? -35.25 26.844 15.023 1 89.31 174 PHE B O 1
ATOM 7703 N N . PRO B 1 175 ? -33 27.5 15.273 1 89.75 175 PRO B N 1
ATOM 7704 C CA . PRO B 1 175 ? -33.531 28.703 15.914 1 89.75 175 PRO B CA 1
ATOM 7705 C C . PRO B 1 175 ? -34.375 29.547 14.977 1 89.75 175 PRO B C 1
ATOM 7707 O O . PRO B 1 175 ? -34.094 29.609 13.773 1 89.75 175 PRO B O 1
ATOM 7710 N N . SER B 1 176 ? -35.438 30.172 15.461 1 87.5 176 SER B N 1
ATOM 7711 C CA . SER B 1 176 ? -36.312 31.094 14.719 1 87.5 176 SER B CA 1
ATOM 7712 C C . SER B 1 176 ? -36.969 30.391 13.547 1 87.5 176 SER B C 1
ATOM 7714 O O . SER B 1 176 ? -37.062 30.953 12.453 1 87.5 176 SER B O 1
ATOM 7716 N N . ALA B 1 177 ? -37.281 29.156 13.719 1 89.38 177 ALA B N 1
ATOM 7717 C CA . ALA B 1 177 ? -37.906 28.375 12.664 1 89.38 177 ALA B CA 1
ATOM 7718 C C . ALA B 1 177 ? -39.219 29.031 12.203 1 89.38 177 ALA B C 1
ATOM 7720 O O . ALA B 1 177 ? -39.656 28.812 11.07 1 89.38 177 ALA B O 1
ATOM 7721 N N . GLU B 1 178 ? -39.75 29.859 13.023 1 85.94 178 GLU B N 1
ATOM 7722 C CA . GLU B 1 178 ? -41 30.516 12.719 1 85.94 178 GLU B CA 1
ATOM 7723 C C . GLU B 1 178 ? -40.875 31.484 11.547 1 85.94 178 GLU B C 1
ATOM 7725 O O . GLU B 1 178 ? -41.812 31.75 10.828 1 85.94 178 GLU B O 1
ATOM 7730 N N . LYS B 1 179 ? -39.719 31.969 11.32 1 85.56 179 LYS B N 1
ATOM 7731 C CA . LYS B 1 179 ? -39.438 32.938 10.266 1 85.56 179 LYS B CA 1
ATOM 7732 C C . LYS B 1 179 ? -39.5 32.281 8.883 1 85.56 179 LYS B C 1
ATOM 7734 O O . LYS B 1 179 ? -39.562 32.969 7.867 1 85.56 179 LYS B O 1
ATOM 7739 N N . CYS B 1 180 ? -39.531 30.984 8.836 1 88.56 180 CYS B N 1
ATOM 7740 C CA . CYS B 1 180 ? -39.5 30.25 7.57 1 88.56 180 CYS B CA 1
ATO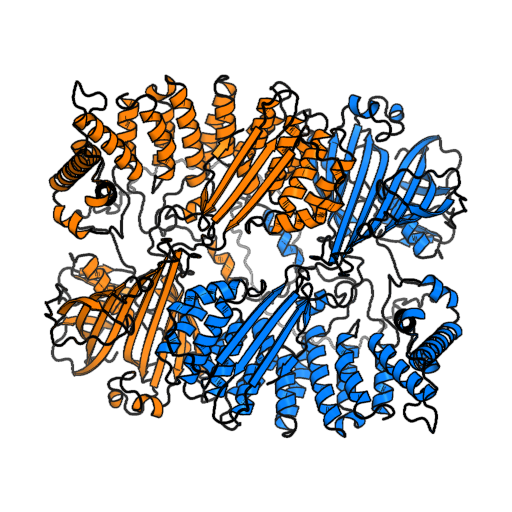M 7741 C C . CYS B 1 180 ? -40.875 29.984 7.039 1 88.56 180 CYS B C 1
ATOM 7743 O O . CYS B 1 180 ? -41.062 29.688 5.855 1 88.56 180 CYS B O 1
ATOM 7745 N N . GLY B 1 181 ? -41.938 30.219 7.766 1 82.38 181 GLY B N 1
ATOM 7746 C CA . GLY B 1 181 ? -43.281 29.984 7.305 1 82.38 181 GLY B CA 1
ATOM 7747 C C . GLY B 1 181 ? -43.5 28.562 6.812 1 82.38 181 GLY B C 1
ATOM 7748 O O . GLY B 1 181 ? -43.344 27.609 7.57 1 82.38 181 GLY B O 1
ATOM 7749 N N . HIS B 1 182 ? -43.719 28.406 5.43 1 83.31 182 HIS B N 1
ATOM 7750 C CA . HIS B 1 182 ? -44.062 27.094 4.855 1 83.31 182 HIS B CA 1
ATOM 7751 C C . HIS B 1 182 ? -42.906 26.562 4.031 1 83.31 182 HIS B C 1
ATOM 7753 O O . HIS B 1 182 ? -43.062 25.594 3.275 1 83.31 182 HIS B O 1
ATOM 7759 N N . MET B 1 183 ? -41.781 27.141 4.266 1 87.38 183 MET B N 1
ATOM 7760 C CA . MET B 1 183 ? -40.625 26.688 3.5 1 87.38 183 MET B CA 1
ATOM 7761 C C . MET B 1 183 ? -40.125 25.344 4.023 1 87.38 183 MET B C 1
ATOM 7763 O O . MET B 1 183 ? -40.406 24.969 5.16 1 87.38 183 MET B O 1
ATOM 7767 N N . ASN B 1 184 ? -39.375 24.641 3.139 1 86.25 184 ASN B N 1
ATOM 7768 C CA . ASN B 1 184 ? -38.75 23.391 3.545 1 86.25 184 ASN B CA 1
ATOM 7769 C C . ASN B 1 184 ? -37.5 23.656 4.371 1 86.25 184 ASN B C 1
ATOM 7771 O O . ASN B 1 184 ? -36.781 24.625 4.133 1 86.25 184 ASN B O 1
ATOM 7775 N N . PHE B 1 185 ? -37.281 22.828 5.348 1 89.12 185 PHE B N 1
ATOM 7776 C CA . PHE B 1 185 ? -36.094 22.953 6.199 1 89.12 185 PHE B CA 1
ATOM 7777 C C . PHE B 1 185 ? -35 22.016 5.719 1 89.12 185 PHE B C 1
ATOM 7779 O O . PHE B 1 185 ? -35.25 20.891 5.301 1 89.12 185 PHE B O 1
ATOM 7786 N N . PHE B 1 186 ? -33.781 22.562 5.738 1 86.25 186 PHE B N 1
ATOM 7787 C CA . PHE B 1 186 ? -32.625 21.797 5.293 1 86.25 186 PHE B CA 1
ATOM 7788 C C . PHE B 1 186 ? -31.516 21.859 6.324 1 86.25 186 PHE B C 1
ATOM 7790 O O . PHE B 1 186 ? -31.406 22.844 7.066 1 86.25 186 PHE B O 1
ATOM 7797 N N . GLU B 1 187 ? -30.766 20.828 6.395 1 87.81 187 GLU B N 1
ATOM 7798 C CA . GLU B 1 187 ? -29.516 20.75 7.148 1 87.81 187 GLU B CA 1
ATOM 7799 C C . GLU B 1 187 ? -28.328 20.438 6.238 1 87.81 187 GLU B C 1
ATOM 7801 O O . GLU B 1 187 ? -28.406 19.516 5.418 1 87.81 187 GLU B O 1
ATOM 7806 N N . ILE B 1 188 ? -27.344 21.266 6.262 1 87.69 188 ILE B N 1
ATOM 7807 C CA . ILE B 1 188 ? -26.156 21.109 5.434 1 87.69 188 ILE B CA 1
ATOM 7808 C C . ILE B 1 188 ? -24.938 20.859 6.324 1 87.69 188 ILE B C 1
ATOM 7810 O O . ILE B 1 188 ? -24.688 21.625 7.262 1 87.69 188 ILE B O 1
ATOM 7814 N N . PHE B 1 189 ? -24.297 19.812 6.082 1 87.94 189 PHE B N 1
ATOM 7815 C CA . PHE B 1 189 ? -23.031 19.547 6.746 1 87.94 189 PHE B CA 1
ATOM 7816 C C . PHE B 1 189 ? -21.875 19.75 5.781 1 87.94 189 PHE B C 1
ATOM 7818 O O . PHE B 1 189 ? -21.891 19.234 4.66 1 87.94 189 PHE B O 1
ATOM 7825 N N . LYS B 1 190 ? -20.922 20.516 6.219 1 89.44 190 LYS B N 1
ATOM 7826 C CA . LYS B 1 190 ? -19.672 20.719 5.492 1 89.44 190 LYS B CA 1
ATOM 7827 C C . LYS B 1 190 ? -18.484 20.125 6.25 1 89.44 190 LYS B C 1
ATOM 7829 O O . LYS B 1 190 ? -18.172 20.562 7.363 1 89.44 190 LYS B O 1
ATOM 7834 N N . THR B 1 191 ? -17.969 19.141 5.684 1 88.38 191 THR B N 1
ATOM 7835 C CA . THR B 1 191 ? -16.781 18.547 6.289 1 88.38 191 THR B CA 1
ATOM 7836 C C . THR B 1 191 ? -15.531 18.891 5.477 1 88.38 191 THR B C 1
ATOM 7838 O O . THR B 1 191 ? -15.461 18.578 4.281 1 88.38 191 THR B O 1
ATOM 7841 N N . ARG B 1 192 ? -14.625 19.344 6.148 1 90.62 192 ARG B N 1
ATOM 7842 C CA . ARG B 1 192 ? -13.414 19.781 5.465 1 90.62 192 ARG B CA 1
ATOM 7843 C C . ARG B 1 192 ? -12.359 18.672 5.453 1 90.62 192 ARG B C 1
ATOM 7845 O O . ARG B 1 192 ? -12.133 18.016 6.469 1 90.62 192 ARG B O 1
ATOM 7852 N N . ASN B 1 193 ? -11.758 18.516 4.289 1 90.31 193 ASN B N 1
ATOM 7853 C CA . ASN B 1 193 ? -10.625 17.609 4.125 1 90.31 193 ASN B CA 1
ATOM 7854 C C . ASN B 1 193 ? -9.305 18.375 4.039 1 90.31 193 ASN B C 1
ATOM 7856 O O . ASN B 1 193 ? -8.93 18.859 2.967 1 90.31 193 ASN B O 1
ATOM 7860 N N . PHE B 1 194 ? -8.602 18.344 5.137 1 89.88 194 PHE B N 1
ATOM 7861 C CA . PHE B 1 194 ? -7.359 19.109 5.219 1 89.88 194 PHE B CA 1
ATOM 7862 C C . PHE B 1 194 ? -6.25 18.422 4.426 1 89.88 194 PHE B C 1
ATOM 7864 O O . PHE B 1 194 ? -5.219 19.031 4.137 1 89.88 194 PHE B O 1
ATOM 7871 N N . THR B 1 195 ? -6.453 17.156 4.195 1 86.75 195 THR B N 1
ATOM 7872 C CA . THR B 1 195 ? -5.426 16.406 3.486 1 86.75 195 THR B CA 1
ATOM 7873 C C . THR B 1 195 ? -5.441 16.75 1.997 1 86.75 195 THR B C 1
ATOM 7875 O O . THR B 1 195 ? -4.43 16.594 1.309 1 86.75 195 THR B O 1
ATOM 7878 N N . ASN B 1 196 ? -6.531 17.219 1.538 1 87.81 196 ASN B N 1
ATOM 7879 C CA . ASN B 1 196 ? -6.645 17.562 0.126 1 87.81 196 ASN B CA 1
ATOM 7880 C C . ASN B 1 196 ? -6.891 19.047 -0.067 1 87.81 196 ASN B C 1
ATOM 7882 O O . ASN B 1 196 ? -8.008 19.469 -0.366 1 87.81 196 ASN B O 1
ATOM 7886 N N . CYS B 1 197 ? -5.852 19.797 0.081 1 86.44 197 CYS B N 1
ATOM 7887 C CA . CYS B 1 197 ? -5.906 21.25 -0.114 1 86.44 197 CYS B CA 1
ATOM 7888 C C . CYS B 1 197 ? -4.969 21.672 -1.235 1 86.44 197 CYS B C 1
ATOM 7890 O O . CYS B 1 197 ? -3.896 21.109 -1.411 1 86.44 197 CYS B O 1
ATOM 7892 N N . GLU B 1 198 ? -5.363 22.578 -2.049 1 79.88 198 GLU B N 1
ATOM 7893 C CA . GLU B 1 198 ? -4.504 23.125 -3.094 1 79.88 198 GLU B CA 1
ATOM 7894 C C . GLU B 1 198 ? -3.373 23.969 -2.498 1 79.88 198 GLU B C 1
ATOM 7896 O O . GLU B 1 198 ? -2.23 23.891 -2.951 1 79.88 198 GLU B O 1
ATOM 7901 N N . TYR B 1 199 ? -3.77 24.75 -1.574 1 75.12 199 TYR B N 1
ATOM 7902 C CA . TYR B 1 199 ? -2.783 25.484 -0.789 1 75.12 199 TYR B CA 1
ATOM 7903 C C . TYR B 1 199 ? -3.162 25.5 0.688 1 75.12 199 TYR B C 1
ATOM 7905 O O . TYR B 1 199 ? -4.34 25.609 1.032 1 75.12 199 TYR B O 1
ATOM 7913 N N . SER B 1 200 ? -2.184 25.078 1.44 1 70.69 200 SER B N 1
ATOM 7914 C CA . SER B 1 200 ? -2.477 25 2.867 1 70.69 200 SER B CA 1
ATOM 7915 C C . SER B 1 200 ? -1.703 26.047 3.65 1 70.69 200 SER B C 1
ATOM 7917 O O . SER B 1 200 ? -0.594 26.422 3.268 1 70.69 200 SER B O 1
ATOM 7919 N N . ALA B 1 201 ? -2.385 26.609 4.586 1 69.88 201 ALA B N 1
ATOM 7920 C CA . ALA B 1 201 ? -1.739 27.516 5.531 1 69.88 201 ALA B CA 1
ATOM 7921 C C . ALA B 1 201 ? -1.095 26.75 6.68 1 69.88 201 ALA B C 1
ATOM 7923 O O . ALA B 1 201 ? -1.714 26.547 7.727 1 69.88 201 ALA B O 1
ATOM 7924 N N . GLU B 1 202 ? 0.032 26.172 6.406 1 75.38 202 GLU B N 1
ATOM 7925 C CA . GLU B 1 202 ? 0.655 25.375 7.457 1 75.38 202 GLU B CA 1
ATOM 7926 C C . GLU B 1 202 ? 2.141 25.688 7.59 1 75.38 202 GLU B C 1
ATOM 7928 O O . GLU B 1 202 ? 2.77 26.156 6.633 1 75.38 202 GLU B O 1
ATOM 7933 N N . PHE B 1 203 ? 2.598 25.641 8.836 1 76.94 203 PHE B N 1
ATOM 79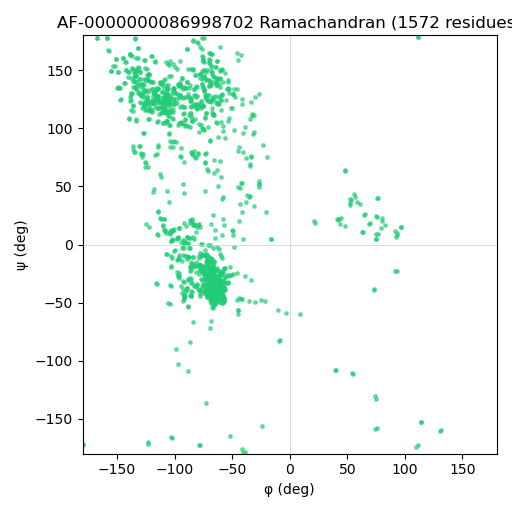34 C CA . PHE B 1 203 ? 4.02 25.719 9.141 1 76.94 203 PHE B CA 1
ATOM 7935 C C . PHE B 1 203 ? 4.461 24.562 10.016 1 76.94 203 PHE B C 1
ATOM 7937 O O . PHE B 1 203 ? 3.857 24.297 11.062 1 76.94 203 PHE B O 1
ATOM 7944 N N . HIS B 1 204 ? 5.293 23.859 9.469 1 80.31 204 HIS B N 1
ATOM 7945 C CA . HIS B 1 204 ? 5.82 22.75 10.258 1 80.31 204 HIS B CA 1
ATOM 7946 C C . HIS B 1 204 ? 7.332 22.625 10.086 1 80.31 204 HIS B C 1
ATOM 7948 O O . HIS B 1 204 ? 7.898 23.125 9.117 1 80.31 204 HIS B O 1
ATOM 7954 N N . PHE B 1 205 ? 7.992 22.109 11.125 1 82.75 205 PHE B N 1
ATOM 7955 C CA . PHE B 1 205 ? 9.422 21.844 11.055 1 82.75 205 PHE B CA 1
ATOM 7956 C C . PHE B 1 205 ? 9.781 20.609 11.875 1 82.75 205 PHE B C 1
ATOM 7958 O O . PHE B 1 205 ? 9.352 20.469 13.023 1 82.75 205 PHE B O 1
ATOM 7965 N N . GLY B 1 206 ? 10.414 19.75 11.148 1 79.69 206 GLY B N 1
ATOM 7966 C CA . GLY B 1 206 ? 11.023 18.656 11.891 1 79.69 206 GLY B CA 1
ATOM 7967 C C . GLY B 1 206 ? 10.172 17.406 11.922 1 79.69 206 GLY B C 1
ATOM 7968 O O . GLY B 1 206 ? 10.375 16.516 12.758 1 79.69 206 GLY B O 1
ATOM 7969 N N . LEU B 1 207 ? 9.156 17.297 11.07 1 77.44 207 LEU B N 1
ATOM 7970 C CA . LEU B 1 207 ? 8.359 16.078 11.023 1 77.44 207 LEU B CA 1
ATOM 7971 C C . LEU B 1 207 ? 9.172 14.93 10.438 1 77.44 207 LEU B C 1
ATOM 7973 O O . LEU B 1 207 ? 9.914 15.117 9.461 1 77.44 207 LEU B O 1
ATOM 7977 N N . PRO B 1 208 ? 9.031 13.852 11.062 1 71.62 208 PRO B N 1
ATOM 7978 C CA . PRO B 1 208 ? 9.781 12.711 10.547 1 71.62 208 PRO B CA 1
ATOM 7979 C C . PRO B 1 208 ? 9.203 12.164 9.242 1 71.62 208 PRO B C 1
ATOM 7981 O O . PRO B 1 208 ? 7.977 12.109 9.086 1 71.62 208 PRO B O 1
ATOM 7984 N N . ALA B 1 209 ? 10.086 11.773 8.352 1 69.44 209 ALA B N 1
ATOM 7985 C CA . ALA B 1 209 ? 9.664 11.242 7.055 1 69.44 209 ALA B CA 1
ATOM 7986 C C . ALA B 1 209 ? 9.094 9.836 7.199 1 69.44 209 ALA B C 1
ATOM 7988 O O . ALA B 1 209 ? 8.359 9.367 6.32 1 69.44 209 ALA B O 1
ATOM 7989 N N . SER B 1 210 ? 9.344 9.164 8.203 1 63.34 210 SER B N 1
ATOM 7990 C CA . SER B 1 210 ? 8.906 7.789 8.406 1 63.34 210 SER B CA 1
ATOM 7991 C C . SER B 1 210 ? 7.406 7.715 8.672 1 63.34 210 SER B C 1
ATOM 7993 O O . SER B 1 210 ? 6.785 6.668 8.477 1 63.34 210 SER B O 1
ATOM 7995 N N . LYS B 1 211 ? 6.855 8.859 9.039 1 64.75 211 LYS B N 1
ATOM 7996 C CA . LYS B 1 211 ? 5.43 8.883 9.336 1 64.75 211 LYS B CA 1
ATOM 7997 C C . LYS B 1 211 ? 4.621 9.328 8.125 1 64.75 211 LYS B C 1
ATOM 7999 O O . LYS B 1 211 ? 5.098 10.117 7.309 1 64.75 211 LYS B O 1
ATOM 8004 N N . LYS B 1 212 ? 3.557 8.547 8.023 1 70.31 212 LYS B N 1
ATOM 8005 C CA . LYS B 1 212 ? 2.645 8.953 6.961 1 70.31 212 LYS B CA 1
ATOM 8006 C C . LYS B 1 212 ? 1.874 10.211 7.344 1 70.31 212 LYS B C 1
ATOM 8008 O O . LYS B 1 212 ? 0.719 10.141 7.77 1 70.31 212 LYS B O 1
ATOM 8013 N N . CYS B 1 213 ? 2.604 11.367 7.227 1 77 213 CYS B N 1
ATOM 8014 C CA . CYS B 1 213 ? 2 12.641 7.625 1 77 213 CYS B CA 1
ATOM 8015 C C . CYS B 1 213 ? 1.83 13.562 6.422 1 77 213 CYS B C 1
ATOM 8017 O O . CYS B 1 213 ? 2.723 13.664 5.582 1 77 213 CYS B O 1
ATOM 8019 N N . HIS B 1 214 ? 0.637 13.922 6.312 1 80.31 214 HIS B N 1
ATOM 8020 C CA . HIS B 1 214 ? 0.412 15.094 5.473 1 80.31 214 HIS B CA 1
ATOM 8021 C C . HIS B 1 214 ? 0.393 16.375 6.309 1 80.31 214 HIS B C 1
ATOM 8023 O O . HIS B 1 214 ? -0.545 16.609 7.074 1 80.31 214 HIS B O 1
ATOM 8029 N N . PRO B 1 215 ? 1.539 17.062 6.148 1 81.75 215 PRO B N 1
ATOM 8030 C CA . PRO B 1 215 ? 1.578 18.266 6.988 1 81.75 215 PRO B CA 1
ATOM 8031 C C . PRO B 1 215 ? 0.312 19.109 6.867 1 81.75 215 PRO B C 1
ATOM 8033 O O . PRO B 1 215 ? -0.132 19.406 5.758 1 81.75 215 PRO B O 1
ATOM 8036 N N . GLY B 1 216 ? -0.247 19.438 8.008 1 79.94 216 GLY B N 1
ATOM 8037 C CA . GLY B 1 216 ? -1.479 20.203 8.039 1 79.94 216 GLY B CA 1
ATOM 8038 C C . GLY B 1 216 ? -2.703 19.391 7.672 1 79.94 216 GLY B C 1
ATOM 8039 O O . GLY B 1 216 ? -3.795 19.938 7.512 1 79.94 216 GLY B O 1
ATOM 8040 N N . GLY B 1 217 ? -2.494 18.188 7.484 1 84.19 217 GLY B N 1
ATOM 8041 C CA . GLY B 1 217 ? -3.605 17.328 7.094 1 84.19 217 GLY B CA 1
ATOM 8042 C C . GLY B 1 217 ? -4.504 16.953 8.25 1 84.19 217 GLY B C 1
ATOM 8043 O O . GLY B 1 217 ? -4.406 17.531 9.336 1 84.19 217 GLY B O 1
ATOM 8044 N N . ASN B 1 218 ? -5.434 16.062 7.977 1 87.5 218 ASN B N 1
ATOM 8045 C CA . ASN B 1 218 ? -6.414 15.664 8.984 1 87.5 218 ASN B CA 1
ATOM 8046 C C . ASN B 1 218 ? -5.777 14.805 10.07 1 87.5 218 ASN B C 1
ATOM 8048 O O . ASN B 1 218 ? -6.312 14.695 11.18 1 87.5 218 ASN B O 1
ATOM 8052 N N . ALA B 1 219 ? -4.723 14.141 9.672 1 84.12 219 ALA B N 1
ATOM 8053 C CA . ALA B 1 219 ? -4.07 13.32 10.68 1 84.12 219 ALA B CA 1
ATOM 8054 C C . ALA B 1 219 ? -2.6 13.094 10.344 1 84.12 219 ALA B C 1
ATOM 8056 O O . ALA B 1 219 ? -2.199 13.219 9.18 1 84.12 219 ALA B O 1
ATOM 8057 N N . CYS B 1 220 ? -1.873 12.969 11.383 1 82.12 220 CYS B N 1
ATOM 8058 C CA . CYS B 1 220 ? -0.478 12.555 11.289 1 82.12 220 CYS B CA 1
ATOM 8059 C C . CYS B 1 220 ? -0.185 11.414 12.258 1 82.12 220 CYS B C 1
ATOM 8061 O O . CYS B 1 220 ? 0.308 11.641 13.367 1 82.12 220 CYS B O 1
ATOM 8063 N N . ASP B 1 221 ? -0.505 10.234 11.695 1 72.69 221 ASP B N 1
ATOM 8064 C CA . ASP B 1 221 ? -0.3 9.031 12.492 1 72.69 221 ASP B CA 1
ATOM 8065 C C . ASP B 1 221 ? -0.697 9.266 13.953 1 72.69 221 ASP B C 1
ATOM 8067 O O . ASP B 1 221 ? -1.849 9.602 14.242 1 72.69 221 ASP B O 1
ATOM 8071 N N . ASP B 1 222 ? 0.258 9.352 14.898 1 67.88 222 ASP B N 1
ATOM 8072 C CA . ASP B 1 222 ? -0.072 9.484 16.312 1 67.88 222 ASP B CA 1
ATOM 8073 C C . ASP B 1 222 ? 0.257 10.883 16.828 1 67.88 222 ASP B C 1
ATOM 8075 O O . ASP B 1 222 ? 0.151 11.148 18.031 1 67.88 222 ASP B O 1
ATOM 8079 N N . PHE B 1 223 ? 0.519 11.812 15.953 1 77.25 223 PHE B N 1
ATOM 8080 C CA . PHE B 1 223 ? 0.909 13.148 16.391 1 77.25 223 PHE B CA 1
ATOM 8081 C C . PHE B 1 223 ? -0.317 14.031 16.609 1 77.25 223 PHE B C 1
ATOM 8083 O O . PHE B 1 223 ? -0.491 14.602 17.688 1 77.25 223 PHE B O 1
ATOM 8090 N N . TRP B 1 224 ? -1.051 14.039 15.602 1 85.31 224 TRP B N 1
ATOM 8091 C CA . TRP B 1 224 ? -2.23 14.883 15.781 1 85.31 224 TRP B CA 1
ATOM 8092 C C . TRP B 1 224 ? -3.395 14.367 14.938 1 85.31 224 TRP B C 1
ATOM 8094 O O . TRP B 1 224 ? -3.203 13.562 14.023 1 85.31 224 TRP B O 1
ATOM 8104 N N . LYS B 1 225 ? -4.539 14.836 15.414 1 83.81 225 LYS B N 1
ATOM 8105 C CA . LYS B 1 225 ? -5.801 14.672 14.695 1 83.81 225 LYS B CA 1
ATOM 8106 C C . LYS B 1 225 ? -6.586 15.977 14.656 1 83.81 225 LYS B C 1
ATOM 8108 O O . LYS B 1 225 ? -6.609 16.719 15.641 1 83.81 225 LYS B O 1
ATOM 8113 N N . ARG B 1 226 ? -7.051 16.25 13.477 1 87.75 226 ARG B N 1
ATOM 8114 C CA . ARG B 1 226 ? -7.805 17.5 13.352 1 87.75 226 ARG B CA 1
ATOM 8115 C C . ARG B 1 226 ? -9.078 17.281 12.539 1 87.75 226 ARG B C 1
ATOM 8117 O O . ARG B 1 226 ? -9.086 16.516 11.578 1 87.75 226 ARG B O 1
ATOM 8124 N N . ALA B 1 227 ? -10.102 17.906 12.969 1 88.38 227 ALA B N 1
ATOM 8125 C CA . ALA B 1 227 ? -11.391 17.828 12.289 1 88.38 227 ALA B CA 1
ATOM 8126 C C . ALA B 1 227 ? -12.125 19.156 12.344 1 88.38 227 ALA B C 1
ATOM 8128 O O . ALA B 1 227 ? -12 19.906 13.312 1 88.38 227 ALA B O 1
ATOM 8129 N N . SER B 1 228 ? -12.711 19.5 11.289 1 90.19 228 SER B N 1
ATOM 8130 C CA . SER B 1 228 ? -13.555 20.688 11.211 1 90.19 228 SER B CA 1
ATOM 8131 C C . SER B 1 228 ? -14.852 20.391 10.453 1 90.19 228 SER B C 1
ATOM 8133 O O . SER B 1 228 ? -14.82 19.969 9.297 1 90.19 228 SER B O 1
ATOM 8135 N N . VAL B 1 229 ? -15.961 20.578 11.148 1 89.62 229 VAL B N 1
ATOM 8136 C CA . VAL B 1 229 ? -17.266 20.312 10.57 1 89.62 229 VAL B CA 1
ATOM 8137 C C . VAL B 1 229 ? -18.188 21.516 10.781 1 89.62 229 VAL B C 1
ATOM 8139 O O . VAL B 1 229 ? -18.25 22.062 11.891 1 89.62 229 VAL B O 1
ATOM 8142 N N . THR B 1 230 ? -18.781 21.953 9.758 1 91.19 230 THR B N 1
ATOM 8143 C CA . THR B 1 230 ? -19.75 23.047 9.836 1 91.19 230 THR B CA 1
ATOM 8144 C C . THR B 1 230 ? -21.156 22.516 9.578 1 91.19 230 THR B C 1
ATOM 8146 O O . THR B 1 230 ? -21.391 21.812 8.594 1 91.19 230 THR B O 1
ATOM 8149 N N . ARG B 1 231 ? -22.016 22.812 10.477 1 90.69 231 ARG B N 1
ATOM 8150 C CA . ARG B 1 231 ? -23.438 22.484 10.32 1 90.69 231 ARG B CA 1
ATOM 8151 C C . ARG B 1 231 ? -24.266 23.734 10.047 1 90.69 231 ARG B C 1
ATOM 8153 O O . ARG B 1 231 ? -24.188 24.719 10.805 1 90.69 231 ARG B O 1
ATOM 8160 N N . ILE B 1 232 ? -24.984 23.719 8.984 1 91.94 232 ILE B N 1
ATOM 8161 C CA . ILE B 1 232 ? -25.859 24.844 8.648 1 91.94 232 ILE B CA 1
ATOM 8162 C C . ILE B 1 232 ? -27.312 24.391 8.602 1 91.94 232 ILE B C 1
ATOM 8164 O O . ILE B 1 232 ? -27.641 23.391 7.949 1 91.94 232 ILE B O 1
ATOM 8168 N N . SER B 1 233 ? -28.094 25 9.383 1 92.38 233 SER B N 1
ATOM 8169 C CA . SER B 1 233 ? -29.531 24.766 9.336 1 92.38 233 SER B CA 1
ATOM 8170 C C . SER B 1 233 ? -30.266 25.953 8.727 1 92.38 233 SER B C 1
ATOM 8172 O O . SER B 1 233 ? -29.969 27.094 9.047 1 92.38 233 SER B O 1
ATOM 8174 N N . GLY B 1 234 ? -31.109 25.703 7.809 1 90.62 234 GLY B N 1
ATOM 8175 C CA . GLY B 1 234 ? -31.844 26.766 7.141 1 90.62 234 GLY B CA 1
ATOM 8176 C C . GLY B 1 234 ? -33.125 26.281 6.473 1 90.62 234 GLY B C 1
ATOM 8177 O O . GLY B 1 234 ? -33.531 25.141 6.695 1 90.62 234 GLY B O 1
ATOM 8178 N N . CYS B 1 235 ? -33.812 27.188 5.922 1 90.06 235 CYS B N 1
ATOM 8179 C CA . CYS B 1 235 ? -35.031 26.875 5.219 1 90.06 235 CYS B CA 1
ATOM 8180 C C . CYS B 1 235 ? -35.125 27.594 3.881 1 90.06 235 CYS B C 1
ATOM 8182 O O . CYS B 1 235 ? -34.438 28.609 3.684 1 90.06 235 CYS B O 1
ATOM 8184 N N . GLY B 1 236 ? -35.75 27 2.957 1 85.44 236 GLY B N 1
ATOM 8185 C CA . GLY B 1 236 ? -35.938 27.625 1.662 1 85.44 236 GLY B CA 1
ATOM 8186 C C . GLY B 1 236 ? -35.562 26.719 0.498 1 85.44 236 GLY B C 1
ATOM 8187 O O . GLY B 1 236 ? -35.75 25.5 0.573 1 85.44 236 GLY B O 1
ATOM 8188 N N . ASP B 1 237 ? -35.344 27.375 -0.613 1 77.19 237 ASP B N 1
ATOM 8189 C CA . ASP B 1 237 ? -34.969 26.656 -1.823 1 77.19 237 ASP B CA 1
ATOM 8190 C C . ASP B 1 237 ? -33.625 27.188 -2.373 1 77.19 237 ASP B C 1
ATOM 8192 O O . ASP B 1 237 ? -32.938 27.953 -1.701 1 77.19 237 ASP B O 1
ATOM 8196 N N . GLN B 1 238 ? -33.25 26.75 -3.553 1 71.88 238 GLN B N 1
ATOM 8197 C CA . GLN B 1 238 ? -31.969 27.094 -4.16 1 71.88 238 GLN B CA 1
ATOM 8198 C C . GLN B 1 238 ? -31.875 28.594 -4.402 1 71.88 238 GLN B C 1
ATOM 8200 O O . GLN B 1 238 ? -30.766 29.156 -4.391 1 71.88 238 GLN B O 1
ATOM 8205 N N . ASN B 1 239 ? -33.031 29.172 -4.625 1 70.31 239 ASN B N 1
ATOM 8206 C CA . ASN B 1 239 ? -33.031 30.578 -4.977 1 70.31 239 ASN B CA 1
ATOM 8207 C C . ASN B 1 239 ? -33.094 31.469 -3.734 1 70.31 239 ASN B C 1
ATOM 8209 O O . ASN B 1 239 ? -32.688 32.625 -3.77 1 70.31 239 ASN B O 1
ATOM 8213 N N . ASP B 1 240 ? -33.75 30.906 -2.76 1 78.88 240 ASP B N 1
ATOM 8214 C CA . ASP B 1 240 ? -33.938 31.672 -1.532 1 78.88 240 ASP B CA 1
ATOM 8215 C C . ASP B 1 240 ? -33.688 30.812 -0.299 1 78.88 240 ASP B C 1
ATOM 8217 O O . ASP B 1 240 ? -34.625 30.312 0.318 1 78.88 240 ASP B O 1
ATOM 8221 N N . PHE B 1 241 ? -32.438 30.75 0.022 1 83.94 241 PHE B N 1
ATOM 8222 C CA . PHE B 1 241 ? -32.094 29.969 1.199 1 83.94 241 PHE B CA 1
ATOM 8223 C C . PHE B 1 241 ? -31.75 30.875 2.375 1 83.94 241 PHE B C 1
ATOM 8225 O O . PHE B 1 241 ? -30.859 31.719 2.279 1 83.94 241 PHE B O 1
ATOM 8232 N N . ARG B 1 242 ? -32.438 30.719 3.381 1 88.19 242 ARG B N 1
ATOM 8233 C CA . ARG B 1 242 ? -32.25 31.5 4.602 1 88.19 242 ARG B CA 1
ATOM 8234 C C . ARG B 1 242 ? -31.469 30.688 5.641 1 88.19 242 ARG B C 1
ATOM 8236 O O . ARG B 1 242 ? -31.938 29.625 6.074 1 88.19 242 ARG B O 1
ATOM 8243 N N . ILE B 1 243 ? -30.406 31.203 6.012 1 91.5 243 ILE B N 1
ATOM 8244 C CA . ILE B 1 243 ? -29.609 30.547 7.047 1 91.5 243 ILE B CA 1
ATOM 8245 C C . ILE B 1 243 ? -30.188 30.875 8.422 1 91.5 243 ILE B C 1
ATOM 8247 O O . ILE B 1 243 ? -30.328 32.062 8.781 1 91.5 243 ILE B O 1
ATOM 8251 N N . LEU B 1 244 ? -30.578 29.875 9.156 1 93.88 244 LEU B N 1
ATOM 8252 C CA . LEU B 1 244 ? -31.094 30.078 10.516 1 93.88 244 LEU B CA 1
ATOM 8253 C C . LEU B 1 244 ? -29.969 29.938 11.539 1 93.88 244 LEU B C 1
ATOM 8255 O O . LEU B 1 244 ? -29.922 30.688 12.523 1 93.88 244 LEU B O 1
ATOM 8259 N N . GLN B 1 245 ? -29.141 28.984 11.328 1 94.5 245 GLN B N 1
ATOM 8260 C CA . GLN B 1 245 ? -28.016 28.75 12.227 1 94.5 245 GLN B CA 1
ATOM 8261 C C . GLN B 1 245 ? -26.828 28.172 11.469 1 94.5 245 GLN B C 1
ATOM 8263 O O . GLN B 1 245 ? -27 27.359 10.547 1 94.5 245 GLN B O 1
ATOM 8268 N N . SER B 1 246 ? -25.703 28.656 11.727 1 94.38 246 SER B N 1
ATOM 8269 C CA . SER B 1 246 ? -24.438 28.094 11.273 1 94.38 246 SER B CA 1
ATOM 8270 C C . SER B 1 246 ? -23.516 27.797 12.453 1 94.38 246 SER B C 1
ATOM 8272 O O . SER B 1 246 ? -23.234 28.672 13.273 1 94.38 246 SER B O 1
ATOM 8274 N N . GLU B 1 247 ? -23.125 26.562 12.586 1 92.25 247 GLU B N 1
ATOM 8275 C CA . GLU B 1 247 ? -22.234 26.141 13.672 1 92.25 247 GLU B CA 1
ATOM 8276 C C . GLU B 1 247 ? -21.016 25.406 13.125 1 92.25 247 GLU B C 1
ATOM 8278 O O . GLU B 1 247 ? -21.141 24.422 12.398 1 92.25 247 GLU B O 1
ATOM 8283 N N . THR B 1 248 ? -19.906 25.922 13.414 1 91.62 248 THR B N 1
ATOM 8284 C CA . THR B 1 248 ? -18.656 25.266 13.023 1 91.62 248 THR B CA 1
ATOM 8285 C C . THR B 1 248 ? -17.922 24.719 14.258 1 91.62 248 THR B C 1
ATOM 8287 O O . THR B 1 248 ? -17.719 25.453 15.227 1 91.62 248 THR B O 1
ATOM 8290 N N . ASN B 1 249 ? -17.625 23.516 14.211 1 88.75 249 ASN B N 1
ATOM 8291 C CA . ASN B 1 249 ? -16.828 22.875 15.25 1 88.75 249 ASN B CA 1
ATOM 8292 C C . ASN B 1 249 ? -15.477 22.406 14.727 1 88.75 249 ASN B C 1
ATOM 8294 O O . ASN B 1 249 ? -15.398 21.75 13.68 1 88.75 249 ASN B O 1
ATOM 8298 N N . SER B 1 250 ? -14.492 22.812 15.352 1 89.06 250 SER B N 1
ATOM 8299 C CA . SER B 1 250 ? -13.133 22.406 15.008 1 89.06 250 SER B CA 1
ATOM 8300 C C . SER B 1 250 ? -12.398 21.844 16.219 1 89.06 250 SER B C 1
ATOM 8302 O O . SER B 1 250 ? -12.508 22.375 17.328 1 89.06 250 SER B O 1
ATOM 8304 N N . ARG B 1 251 ? -11.773 20.766 16.047 1 87.88 251 ARG B N 1
ATOM 8305 C CA . ARG B 1 251 ? -11.031 20.141 17.125 1 87.88 251 ARG B CA 1
ATOM 8306 C C . ARG B 1 251 ? -9.664 19.656 16.656 1 87.88 251 ARG B C 1
ATOM 8308 O O . ARG B 1 251 ? -9.539 19.125 15.547 1 87.88 251 ARG B O 1
ATOM 8315 N N . VAL B 1 252 ? -8.711 19.922 17.453 1 88.88 252 VAL B N 1
ATOM 8316 C CA . VAL B 1 252 ? -7.355 19.438 17.219 1 88.88 252 VAL B CA 1
ATOM 8317 C C . VAL B 1 252 ? -6.863 18.672 18.453 1 88.88 252 VAL B C 1
ATOM 8319 O O . VAL B 1 252 ? -6.918 19.188 19.562 1 88.88 252 VAL B O 1
ATOM 8322 N N . ILE B 1 253 ? -6.492 17.484 18.25 1 85.88 253 ILE B N 1
ATOM 8323 C CA . ILE B 1 253 ? -5.953 16.656 19.328 1 85.88 253 ILE B CA 1
ATOM 8324 C C . ILE B 1 253 ? -4.5 16.312 19.016 1 85.88 253 ILE B C 1
ATOM 8326 O O . ILE B 1 253 ? -4.191 15.82 17.922 1 85.88 253 ILE B O 1
ATOM 8330 N N . THR B 1 254 ? -3.643 16.594 19.891 1 85.88 254 THR B N 1
ATOM 8331 C CA . THR B 1 254 ? -2.223 16.312 19.719 1 85.88 254 THR B CA 1
ATOM 8332 C C . THR B 1 254 ? -1.723 15.375 20.812 1 85.88 254 THR B C 1
ATOM 8334 O O . THR B 1 254 ? -2.078 15.539 21.984 1 85.88 254 THR B O 1
ATOM 8337 N N . ASN B 1 255 ? -0.997 14.422 20.312 1 78.38 255 ASN B N 1
ATOM 8338 C CA . ASN B 1 255 ? -0.343 13.539 21.266 1 78.38 255 ASN B CA 1
ATOM 8339 C C . ASN B 1 255 ? 0.955 14.141 21.797 1 78.38 255 ASN B C 1
ATOM 8341 O O . ASN B 1 255 ? 1.854 14.469 21.016 1 78.38 255 ASN B O 1
ATOM 8345 N N . LEU B 1 256 ? 1.043 14.359 23.109 1 75.44 256 LEU B N 1
ATOM 8346 C CA . LEU B 1 256 ? 2.213 15.008 23.703 1 75.44 256 LEU B CA 1
ATOM 8347 C C . LEU B 1 256 ? 3.328 13.992 23.938 1 75.44 256 LEU B C 1
ATOM 8349 O O . LEU B 1 256 ? 4.438 14.359 24.328 1 75.44 256 LEU B O 1
ATOM 8353 N N . HIS B 1 257 ? 3.016 12.719 23.438 1 60.88 257 HIS B N 1
ATOM 8354 C CA . HIS B 1 257 ? 3.973 11.625 23.578 1 60.88 257 HIS B CA 1
ATOM 8355 C C . HIS B 1 257 ? 4.578 11.594 24.969 1 60.88 257 HIS B C 1
ATOM 8357 O O . HIS B 1 257 ? 5.785 11.398 25.125 1 60.88 257 HIS B O 1
ATOM 8363 N N . LEU B 1 258 ? 3.893 12.172 25.938 1 56.81 258 LEU B N 1
ATOM 8364 C CA . LEU B 1 258 ? 4.289 12.07 27.328 1 56.81 258 LEU B CA 1
ATOM 8365 C C . LEU B 1 258 ? 3.891 10.711 27.906 1 56.81 258 LEU B C 1
ATOM 8367 O O . LEU B 1 258 ? 3.334 9.875 27.203 1 56.81 258 LEU B O 1
ATOM 8371 N N . HIS B 1 259 ? 4.406 10.398 29.156 1 52.53 259 HIS B N 1
ATOM 8372 C CA . HIS B 1 259 ? 4.102 9.125 29.797 1 52.53 259 HIS B CA 1
ATOM 8373 C C . HIS B 1 259 ? 2.605 8.828 29.75 1 52.53 259 HIS B C 1
ATOM 8375 O O . HIS B 1 259 ? 1.783 9.727 29.922 1 52.53 259 HIS B O 1
ATOM 8381 N N . LYS B 1 260 ? 2.129 7.672 29.406 1 54.62 260 LYS B N 1
ATOM 8382 C CA . LYS B 1 260 ? 0.812 7.043 29.438 1 54.62 260 LYS B CA 1
ATOM 8383 C C . LYS B 1 260 ? -0.088 7.57 28.328 1 54.62 260 LYS B C 1
ATOM 8385 O O . LYS B 1 260 ? -1.306 7.668 28.5 1 54.62 260 LYS B O 1
ATOM 8390 N N . GLY B 1 261 ? 0.437 8.094 27.234 1 62.09 261 GLY B N 1
ATOM 8391 C CA . GLY B 1 261 ? -0.417 8.461 26.109 1 62.09 261 GLY B CA 1
ATOM 8392 C C . GLY B 1 261 ? -1.19 9.742 26.344 1 62.09 261 GLY B C 1
ATOM 8393 O O . GLY B 1 261 ? -2.365 9.836 25.984 1 62.09 261 GLY B O 1
ATOM 8394 N N . THR B 1 262 ? -0.665 10.805 26.938 1 71.88 262 THR B N 1
ATOM 8395 C CA . THR B 1 262 ? -1.304 12.086 27.234 1 71.88 262 THR B CA 1
ATOM 8396 C C . THR B 1 262 ? -1.559 12.875 25.953 1 71.88 262 THR B C 1
ATOM 8398 O O . THR B 1 262 ? -0.656 13.039 25.125 1 71.88 262 THR B O 1
ATOM 8401 N N . GLU B 1 263 ? -2.912 13.219 25.797 1 79.75 263 GLU B N 1
ATOM 8402 C CA . GLU B 1 263 ? -3.326 13.984 24.625 1 79.75 263 GLU B CA 1
ATOM 8403 C C . GLU B 1 263 ? -3.838 15.367 25.016 1 79.75 263 GLU B C 1
ATOM 8405 O O . GLU B 1 263 ? -4.492 15.523 26.047 1 79.75 263 GLU B O 1
ATOM 8410 N N . ALA B 1 264 ? -3.303 16.422 24.391 1 85.06 264 ALA B N 1
ATOM 8411 C CA . ALA B 1 264 ? -3.838 17.781 24.516 1 85.06 264 ALA B CA 1
ATOM 8412 C C . ALA B 1 264 ? -4.824 18.078 23.391 1 85.06 264 ALA B C 1
ATOM 8414 O O . ALA B 1 264 ? -4.727 17.516 22.297 1 85.06 264 ALA B O 1
ATOM 8415 N N . SER B 1 265 ? -5.82 18.812 23.781 1 87.69 265 SER B N 1
ATOM 8416 C CA . SER B 1 265 ? -6.828 19.094 22.766 1 87.69 265 SER B CA 1
ATOM 8417 C C . SER B 1 265 ? -7.207 20.562 22.766 1 87.69 265 SER B C 1
ATOM 8419 O O . SER B 1 265 ? -7.137 21.234 23.812 1 87.69 265 SER B O 1
ATOM 8421 N N . VAL B 1 266 ? -7.379 21.125 21.641 1 90.06 266 VAL B N 1
ATOM 8422 C CA . VAL B 1 266 ? -7.988 22.438 21.438 1 90.06 266 VAL B CA 1
ATOM 8423 C C . VAL B 1 266 ? -9.289 22.297 20.656 1 90.06 266 VAL B C 1
ATOM 8425 O O . VAL B 1 266 ? -9.305 21.719 19.578 1 90.06 266 VAL B O 1
ATOM 8428 N N . SER B 1 267 ? -10.352 22.688 21.312 1 89.12 267 SER B N 1
ATOM 8429 C CA . SER B 1 267 ? -11.664 22.625 20.688 1 89.12 267 SER B CA 1
ATOM 8430 C C . SER B 1 267 ? -12.289 24 20.547 1 89.12 267 SER B C 1
ATOM 8432 O O . SER B 1 267 ? -12.211 24.828 21.469 1 89.12 267 SER B O 1
ATOM 8434 N N . SER B 1 268 ? -12.742 24.266 19.375 1 90.19 268 SER B N 1
ATOM 8435 C CA . SER B 1 268 ? -13.375 25.547 19.109 1 90.19 268 SER B CA 1
ATOM 8436 C C . SER B 1 268 ? -14.727 25.375 18.438 1 90.19 268 SER B C 1
ATOM 8438 O O . SER B 1 268 ? -14.906 24.453 17.625 1 90.19 268 SER B O 1
ATOM 8440 N N . TYR B 1 269 ? -15.695 26.156 18.859 1 90.12 269 TYR B N 1
ATOM 8441 C CA . TYR B 1 269 ? -16.938 26.234 18.094 1 90.12 269 TYR B CA 1
ATOM 8442 C C . TYR B 1 269 ? -17.391 27.672 17.922 1 90.12 269 TYR B C 1
ATOM 8444 O O . TYR B 1 269 ? -17.016 28.547 18.703 1 90.12 269 TYR B O 1
ATOM 8452 N N . VAL B 1 270 ? -17.969 27.953 16.891 1 92.62 270 VAL B N 1
ATOM 8453 C CA . VAL B 1 270 ? -18.609 29.234 16.578 1 92.62 270 VAL B CA 1
ATOM 8454 C C . VAL B 1 270 ? -20.016 29 16.078 1 92.62 270 VAL B C 1
ATOM 8456 O O . VAL B 1 270 ? -20.234 28.172 15.18 1 92.62 270 VAL B O 1
ATOM 8459 N N . THR B 1 271 ? -20.953 29.594 16.766 1 93.25 271 THR B N 1
ATOM 8460 C CA . THR B 1 271 ? -22.344 29.469 16.344 1 93.25 271 THR B CA 1
ATOM 8461 C C . THR B 1 271 ? -22.906 30.844 15.945 1 93.25 271 THR B C 1
ATOM 8463 O O . THR B 1 271 ? -22.641 31.844 16.609 1 93.25 271 THR B O 1
ATOM 8466 N N . MET B 1 272 ? -23.562 30.875 14.891 1 95.25 272 MET B N 1
ATOM 8467 C CA . MET B 1 272 ? -24.281 32.031 14.414 1 95.25 272 MET B CA 1
ATOM 8468 C C . MET B 1 272 ? -25.781 31.75 14.266 1 95.25 272 MET B C 1
ATOM 8470 O O . MET B 1 272 ? -26.172 30.891 13.477 1 95.25 272 MET B O 1
ATOM 8474 N N . ASN B 1 273 ? -26.578 32.406 15.062 1 95.06 273 ASN B N 1
ATOM 8475 C CA . ASN B 1 273 ? -28.016 32.219 15.008 1 95.06 273 ASN B CA 1
ATOM 8476 C C . ASN B 1 273 ? -28.719 33.469 14.469 1 95.06 273 ASN B C 1
ATOM 8478 O O . ASN B 1 273 ? -28.406 34.594 14.875 1 95.06 273 ASN B O 1
ATOM 8482 N N . LEU B 1 274 ? -29.578 33.312 13.555 1 94.38 274 LEU B N 1
ATOM 8483 C CA . LEU B 1 274 ? -30.359 34.438 13.055 1 94.38 274 LEU B CA 1
ATOM 8484 C C . LEU B 1 274 ? -31.312 34.969 14.133 1 94.38 274 LEU B C 1
ATOM 8486 O O . LEU B 1 274 ? -32.25 34.25 14.547 1 94.38 274 LEU B O 1
ATOM 8490 N N . ALA B 1 275 ? -31.062 36.125 14.586 1 92.5 275 ALA B N 1
ATOM 8491 C CA . ALA B 1 275 ? -31.844 36.688 15.688 1 92.5 275 ALA B CA 1
ATOM 8492 C C . ALA B 1 275 ? -33 37.5 15.164 1 92.5 275 ALA B C 1
ATOM 8494 O O . ALA B 1 275 ? -34.125 37.406 15.664 1 92.5 275 ALA B O 1
ATOM 8495 N N . SER B 1 276 ? -32.688 38.375 14.219 1 90.62 276 SER B N 1
ATOM 8496 C CA . SER B 1 276 ? -33.781 39.25 13.734 1 90.62 276 SER B CA 1
ATOM 8497 C C . SER B 1 276 ? -33.531 39.656 12.281 1 90.62 276 SER B C 1
ATOM 8499 O O . SER B 1 276 ? -32.406 39.625 11.797 1 90.62 276 SER B O 1
ATOM 8501 N N . THR B 1 277 ? -34.656 39.938 11.609 1 90.12 277 THR B N 1
ATOM 8502 C CA . THR B 1 277 ? -34.688 40.531 10.266 1 90.12 277 THR B CA 1
ATOM 8503 C C . THR B 1 277 ? -35.531 41.781 10.234 1 90.12 277 THR B C 1
ATOM 8505 O O . THR B 1 277 ? -36.719 41.781 10.547 1 90.12 277 THR B O 1
ATOM 8508 N N . LYS B 1 278 ? -34.812 42.875 9.953 1 89.25 278 LYS B N 1
ATOM 8509 C CA . LYS B 1 278 ? -35.5 44.156 9.938 1 89.25 278 LYS B CA 1
ATOM 8510 C C . LYS B 1 278 ? -35.281 44.875 8.609 1 89.25 278 LYS B C 1
ATOM 8512 O O . LYS B 1 278 ? -34.344 44.531 7.867 1 89.25 278 LYS B O 1
ATOM 8517 N N . GLN B 1 279 ? -36.188 45.781 8.352 1 89.31 279 GLN B N 1
ATOM 8518 C CA . GLN B 1 279 ? -36 46.625 7.188 1 89.31 279 GLN B CA 1
ATOM 8519 C C . GLN B 1 279 ? -34.812 47.594 7.398 1 89.31 279 GLN B C 1
ATOM 8521 O O . GLN B 1 279 ? -34.625 48.125 8.5 1 89.31 279 GLN B O 1
ATOM 8526 N N . THR B 1 280 ? -34.062 47.75 6.316 1 85.81 280 THR B N 1
ATOM 8527 C CA . THR B 1 280 ? -32.844 48.562 6.41 1 85.81 280 THR B CA 1
ATOM 8528 C C . THR B 1 280 ? -33.188 50.031 6.688 1 85.81 280 THR B C 1
ATOM 8530 O O . THR B 1 280 ? -33.938 50.656 5.926 1 85.81 280 THR B O 1
ATOM 8533 N N . SER B 1 281 ? -32.875 50.531 7.871 1 78.06 281 SER B N 1
ATOM 8534 C CA . SER B 1 281 ? -33.094 51.938 8.188 1 78.06 281 SER B CA 1
ATOM 8535 C C . SER B 1 281 ? -31.922 52.781 7.727 1 78.06 281 SER B C 1
ATOM 8537 O O . SER B 1 281 ? -32.094 53.844 7.113 1 78.06 281 SER B O 1
ATOM 8539 N N . ARG B 1 282 ? -30.656 52.344 7.973 1 85.62 282 ARG B N 1
ATOM 8540 C CA . ARG B 1 282 ? -29.422 53.062 7.621 1 85.62 282 ARG B CA 1
ATOM 8541 C C . ARG B 1 282 ? -28.469 52.125 6.875 1 85.62 282 ARG B C 1
ATOM 8543 O O . ARG B 1 282 ? -28.203 51 7.32 1 85.62 282 ARG B O 1
ATOM 8550 N N . ARG B 1 283 ? -28.031 52.688 5.734 1 87.38 283 ARG B N 1
ATOM 8551 C CA . ARG B 1 283 ? -27.078 51.906 4.949 1 87.38 283 ARG B CA 1
ATOM 8552 C C . ARG B 1 283 ? -25.656 52.031 5.508 1 87.38 283 ARG B C 1
ATOM 8554 O O . ARG B 1 283 ? -25.25 53.125 5.922 1 87.38 283 ARG B O 1
ATOM 8561 N N . PHE B 1 284 ? -25.031 50.875 5.57 1 90.94 284 PHE B N 1
ATOM 8562 C CA . PHE B 1 284 ? -23.656 50.875 6.043 1 90.94 284 PHE B CA 1
ATOM 8563 C C . PHE B 1 284 ? -22.734 51.531 5.012 1 90.94 284 PHE B C 1
ATOM 8565 O O . PHE B 1 284 ? -22.938 51.375 3.807 1 90.94 284 PHE B O 1
ATOM 8572 N N . SER B 1 285 ? -21.766 52.281 5.469 1 87.38 285 SER B N 1
ATOM 8573 C CA . SER B 1 285 ? -20.766 52.875 4.59 1 87.38 285 SER B CA 1
ATOM 8574 C C . SER B 1 285 ? -19.406 52.219 4.77 1 87.38 285 SER B C 1
ATOM 8576 O O . SER B 1 285 ? -19.047 51.812 5.879 1 87.38 285 SER B O 1
ATOM 8578 N N . LEU B 1 286 ? -18.75 52.062 3.688 1 89.12 286 LEU B N 1
ATOM 8579 C CA . LEU B 1 286 ? -17.391 51.531 3.736 1 89.12 286 LEU B CA 1
ATOM 8580 C C . LEU B 1 286 ? -16.406 52.562 4.281 1 89.12 286 LEU B C 1
ATOM 8582 O O . LEU B 1 286 ? -16.609 53.75 4.105 1 89.12 286 LEU B O 1
ATOM 8586 N N . PRO B 1 287 ? -15.445 52.031 4.918 1 88.5 287 PRO B N 1
ATOM 8587 C CA . PRO B 1 287 ? -14.422 52.969 5.387 1 88.5 287 PRO B CA 1
ATOM 8588 C C . PRO B 1 287 ? -13.625 53.594 4.246 1 88.5 287 PRO B C 1
ATOM 8590 O O . PRO B 1 287 ? -13.633 53.094 3.127 1 88.5 287 PRO B O 1
ATOM 8593 N N . ASP B 1 288 ? -12.938 54.688 4.613 1 85.5 288 ASP B N 1
ATOM 8594 C CA . ASP B 1 288 ? -12.219 55.438 3.609 1 85.5 288 ASP B CA 1
ATOM 8595 C C . ASP B 1 288 ? -11.031 54.656 3.057 1 85.5 288 ASP B C 1
ATOM 8597 O O . ASP B 1 288 ? -10.82 54.594 1.843 1 85.5 288 ASP B O 1
ATOM 8601 N N . GLU B 1 289 ? -10.227 54.062 3.984 1 89.06 289 GLU B N 1
ATOM 8602 C CA . GLU B 1 289 ? -9.102 53.25 3.566 1 89.06 289 GLU B CA 1
ATOM 8603 C C . GLU B 1 289 ? -9.414 51.75 3.73 1 89.06 289 GLU B C 1
ATOM 8605 O O . GLU B 1 289 ? -9.672 51.281 4.844 1 89.06 289 GLU B O 1
ATOM 8610 N N . THR B 1 290 ? -9.391 51.125 2.529 1 89.5 290 THR B N 1
ATOM 8611 C CA . THR B 1 290 ? -9.75 49.719 2.584 1 89.5 290 THR B CA 1
ATOM 8612 C C . THR B 1 290 ? -8.633 48.875 2.006 1 89.5 290 THR B C 1
ATOM 8614 O O . THR B 1 290 ? -7.828 49.344 1.203 1 89.5 290 THR B O 1
ATOM 8617 N N . VAL B 1 291 ? -8.461 47.719 2.537 1 89.44 291 VAL B N 1
ATOM 8618 C CA . VAL B 1 291 ? -7.586 46.688 2.006 1 89.44 291 VAL B CA 1
ATOM 8619 C C . VAL B 1 291 ? -8.422 45.531 1.42 1 89.44 291 VAL B C 1
ATOM 8621 O O . VAL B 1 291 ? -9.438 45.156 2.004 1 89.44 291 VAL B O 1
ATOM 8624 N N . GLU B 1 292 ? -8.008 45.125 0.272 1 88.06 292 GLU B N 1
ATOM 8625 C CA . GLU B 1 292 ? -8.719 44.062 -0.412 1 88.06 292 GLU B CA 1
ATOM 8626 C C . GLU B 1 292 ? -7.996 42.719 -0.244 1 88.06 292 GLU B C 1
ATOM 8628 O O . GLU B 1 292 ? -6.789 42.625 -0.473 1 88.06 292 GLU B O 1
ATOM 8633 N N . LEU B 1 293 ? -8.781 41.781 0.257 1 86.12 293 LEU B N 1
ATOM 8634 C CA . LEU B 1 293 ? -8.258 40.406 0.407 1 86.12 293 LEU B CA 1
ATOM 8635 C C . LEU B 1 293 ? -8.898 39.469 -0.607 1 86.12 293 LEU B C 1
ATOM 8637 O O . LEU B 1 293 ? -10.125 39.406 -0.718 1 86.12 293 LEU B O 1
ATOM 8641 N N . GLY B 1 294 ? -8.07 38.812 -1.382 1 76.12 294 GLY B N 1
ATOM 8642 C CA . GLY B 1 294 ? -8.57 37.938 -2.43 1 76.12 294 GLY B CA 1
ATOM 8643 C C . GLY B 1 294 ? -8.961 36.562 -1.922 1 76.12 294 GLY B C 1
ATOM 8644 O O . GLY B 1 294 ? -9.578 35.781 -2.646 1 76.12 294 GLY B O 1
ATOM 8645 N N . ASP B 1 295 ? -8.492 36.188 -0.773 1 76.81 295 ASP B N 1
ATOM 8646 C CA . ASP B 1 295 ? -8.844 34.875 -0.276 1 76.81 295 ASP B CA 1
ATOM 8647 C C . ASP B 1 295 ? -9.156 34.906 1.219 1 76.81 295 ASP B C 1
ATOM 8649 O O . ASP B 1 295 ? -8.977 35.938 1.868 1 76.81 295 ASP B O 1
ATOM 8653 N N . LEU B 1 296 ? -9.812 33.844 1.752 1 83.81 296 LEU B N 1
ATOM 8654 C CA . LEU B 1 296 ? -10.203 33.719 3.154 1 83.81 296 LEU B CA 1
ATOM 8655 C C . LEU B 1 296 ? -9.07 33.125 3.99 1 83.81 296 LEU B C 1
ATOM 8657 O O . LEU B 1 296 ? -9.211 32.969 5.203 1 83.81 296 LEU B O 1
ATOM 8661 N N . LYS B 1 297 ? -8.023 32.969 3.338 1 80.75 297 LYS B N 1
ATOM 8662 C CA . LYS B 1 297 ? -6.93 32.312 4.043 1 80.75 297 LYS B CA 1
ATOM 8663 C C . LYS B 1 297 ? -6.363 33.188 5.141 1 80.75 297 LYS B C 1
ATOM 8665 O O . LYS B 1 297 ? -6.191 34.406 4.941 1 80.75 297 LYS B O 1
ATOM 8670 N N . PHE B 1 298 ? -6.102 32.594 6.266 1 78.25 298 PHE B N 1
ATOM 8671 C CA . PHE B 1 298 ? -5.52 33.344 7.379 1 78.25 298 PHE B CA 1
ATOM 8672 C C . PHE B 1 298 ? -4.133 33.844 7.02 1 78.25 298 PHE B C 1
ATOM 8674 O O . PHE B 1 298 ? -3.371 33.188 6.332 1 78.25 298 PHE B O 1
ATOM 8681 N N . LYS B 1 299 ? -3.883 35 7.352 1 73.25 299 LYS B N 1
ATOM 8682 C CA . LYS B 1 299 ? -2.57 35.594 7.152 1 73.25 299 LYS B CA 1
ATOM 8683 C C . LYS B 1 299 ? -1.82 35.75 8.477 1 73.25 299 LYS B C 1
ATOM 8685 O O . LYS B 1 299 ? -2.412 36.094 9.492 1 73.25 299 LYS B O 1
ATOM 8690 N N . PHE B 1 300 ? -0.648 35.281 8.477 1 67.25 300 PHE B N 1
ATOM 8691 C CA . PHE B 1 300 ? 0.18 35.375 9.672 1 67.25 300 PHE B CA 1
ATOM 8692 C C . PHE B 1 300 ? 1.429 36.188 9.398 1 67.25 300 PHE B C 1
ATOM 8694 O O . PHE B 1 300 ? 2.549 35.688 9.477 1 67.25 300 PHE B O 1
ATOM 8701 N N . THR B 1 301 ? 1.371 37.406 8.695 1 59.44 301 THR B N 1
ATOM 8702 C CA . THR B 1 301 ? 2.512 38.219 8.281 1 59.44 301 THR B CA 1
ATOM 8703 C C . THR B 1 301 ? 2.988 39.094 9.43 1 59.44 301 THR B C 1
ATOM 8705 O O . THR B 1 301 ? 4.094 39.656 9.383 1 59.44 301 THR B O 1
ATOM 8708 N N . HIS B 1 302 ? 2.711 38.969 10.711 1 52.72 302 HIS B N 1
ATOM 8709 C CA . HIS B 1 302 ? 3.049 39.938 11.766 1 52.72 302 HIS B CA 1
ATOM 8710 C C . HIS B 1 302 ? 3.268 41.312 11.211 1 52.72 302 HIS B C 1
ATOM 8712 O O . HIS B 1 302 ? 4.137 42.062 11.68 1 52.72 302 HIS B O 1
ATOM 8718 N N . THR B 1 303 ? 2.916 41.844 10.078 1 47.31 303 THR B N 1
ATOM 8719 C CA . THR B 1 303 ? 3.277 43 9.297 1 47.31 303 THR B CA 1
ATOM 8720 C C . THR B 1 303 ? 3.057 44.281 10.109 1 47.31 303 THR B C 1
ATOM 8722 O O . THR B 1 303 ? 2.322 45.188 9.68 1 47.31 303 THR B O 1
ATOM 8725 N N . LYS B 1 304 ? 2.998 44.438 11.438 1 40.03 304 LYS B N 1
ATOM 8726 C CA . LYS B 1 304 ? 3.117 45.906 11.531 1 40.03 304 LYS B CA 1
ATOM 8727 C C . LYS B 1 304 ? 4.289 46.406 10.695 1 40.03 304 LYS B C 1
ATOM 8729 O O . LYS B 1 304 ? 4.648 47.594 10.773 1 40.03 304 LYS B O 1
ATOM 8734 N N . GLU B 1 305 ? 5.312 45.656 10.406 1 38.19 305 GLU B N 1
ATOM 8735 C CA . GLU B 1 305 ? 6.434 46.281 9.727 1 38.19 305 GLU B CA 1
ATOM 8736 C C . GLU B 1 305 ? 5.973 47 8.445 1 38.19 305 GLU B C 1
ATOM 8738 O O . GLU B 1 305 ? 4.953 46.625 7.863 1 38.19 305 GLU B O 1
ATOM 8743 N N . GLU B 1 306 ? 6.641 48.219 8.227 1 32.59 306 GLU B N 1
ATOM 8744 C CA . GLU B 1 306 ? 6.562 49.062 7.031 1 32.59 306 GLU B CA 1
ATOM 8745 C C . GLU B 1 306 ? 6.363 48.219 5.781 1 32.59 306 GLU B C 1
ATOM 8747 O O . GLU B 1 306 ? 6.996 47.156 5.629 1 32.59 306 GLU B O 1
ATOM 8752 N N . LYS B 1 307 ? 5.25 48.344 5.207 1 33.41 307 LYS B N 1
ATOM 8753 C CA . LYS B 1 307 ? 5.109 48 3.793 1 33.41 307 LYS B CA 1
ATOM 8754 C C . LYS B 1 307 ? 6.438 48.156 3.057 1 33.41 307 LYS B C 1
ATOM 8756 O O . LYS B 1 307 ? 6.836 49.281 2.719 1 33.41 307 LYS B O 1
ATOM 8761 N N . ASP B 1 308 ? 7.523 47.719 3.293 1 28.3 308 ASP B N 1
ATOM 8762 C CA . ASP B 1 308 ? 8.312 47.688 2.066 1 28.3 308 ASP B CA 1
ATOM 8763 C C . ASP B 1 308 ? 7.492 47.156 0.895 1 28.3 308 ASP B C 1
ATOM 8765 O O . ASP B 1 308 ? 7 46.031 0.938 1 28.3 308 ASP B O 1
ATOM 8769 N N . MET B 1 309 ? 6.727 48.094 0.299 1 25.55 309 MET B N 1
ATOM 8770 C CA . MET B 1 309 ? 6.164 48.094 -1.048 1 25.55 309 MET B CA 1
ATOM 8771 C C . MET B 1 309 ? 7.008 47.25 -1.993 1 25.55 309 MET B C 1
ATOM 8773 O O . MET B 1 309 ? 8.062 47.688 -2.449 1 25.55 309 MET B O 1
ATOM 8777 N N . CYS B 1 310 ? 7.332 46.188 -1.812 1 24.95 310 CYS B N 1
ATOM 8778 C CA . CYS B 1 310 ? 7.723 45.562 -3.074 1 24.95 310 CYS B CA 1
ATOM 8779 C C . CYS B 1 310 ? 6.707 45.875 -4.168 1 24.95 310 CYS B C 1
ATOM 8781 O O . CYS B 1 310 ? 5.691 45.188 -4.289 1 24.95 310 CYS B O 1
ATOM 8783 N N . SER B 1 311 ? 6.344 47.156 -4.34 1 23.36 311 SER B N 1
ATOM 8784 C CA . SER B 1 311 ? 5.953 47.562 -5.684 1 23.36 311 SER B CA 1
ATOM 8785 C C . SER B 1 311 ? 6.84 46.906 -6.742 1 23.36 311 SER B C 1
ATOM 8787 O O . SER B 1 311 ? 8.07 47 -6.664 1 23.36 311 SER B O 1
ATOM 8789 N N . VAL B 1 312 ? 6.398 45.969 -7.316 1 26.55 312 VAL B N 1
ATOM 8790 C CA . VAL B 1 312 ? 6.918 45.719 -8.656 1 26.55 312 VAL B CA 1
ATOM 8791 C C . VAL B 1 312 ? 7.215 47.062 -9.352 1 26.55 312 VAL B C 1
ATOM 8793 O O . VAL B 1 312 ? 6.305 47.844 -9.617 1 26.55 312 VAL B O 1
ATOM 8796 N N . HIS B 1 313 ? 8.203 47.875 -8.984 1 22.53 313 HIS B N 1
ATOM 8797 C CA . HIS B 1 313 ? 8.711 48.75 -10.016 1 22.53 313 HIS B CA 1
ATOM 8798 C C . HIS B 1 313 ? 8.641 48.125 -11.398 1 22.53 313 HIS B C 1
ATOM 8800 O O . HIS B 1 313 ? 9.195 47.031 -11.602 1 22.53 313 HIS B O 1
ATOM 8806 N N . LYS B 1 314 ? 7.551 48.469 -12.062 1 25.36 314 LYS B N 1
ATOM 8807 C CA . LYS B 1 314 ? 7.602 48.469 -13.523 1 25.36 314 LYS B CA 1
ATOM 8808 C C . LYS B 1 314 ? 8.914 49.062 -14.023 1 25.36 314 LYS B C 1
ATOM 8810 O O . LYS B 1 314 ? 9.109 50.281 -13.992 1 25.36 314 LYS B O 1
ATOM 8815 N N . GLN B 1 315 ? 10.117 48.656 -13.641 1 22 315 GLN B N 1
ATOM 8816 C CA . GLN B 1 315 ? 11.125 49.062 -14.609 1 22 315 GLN B CA 1
ATOM 8817 C C . GLN B 1 315 ? 10.57 49.031 -16.031 1 22 315 GLN B C 1
ATOM 8819 O O . GLN B 1 315 ? 9.898 48.094 -16.422 1 22 315 GLN B O 1
ATOM 8824 N N . ASP B 1 316 ? 10.367 50.281 -16.562 1 20.62 316 ASP B N 1
ATOM 8825 C CA . ASP B 1 316 ? 10.438 50.656 -17.969 1 20.62 316 ASP B CA 1
ATOM 8826 C C . ASP B 1 316 ? 11.5 49.844 -18.703 1 20.62 316 ASP B C 1
ATOM 8828 O O . ASP B 1 316 ? 12.688 49.906 -18.375 1 20.62 316 ASP B O 1
ATOM 8832 N N . GLU B 1 317 ? 11.164 48.594 -18.984 1 22.27 317 GLU B N 1
ATOM 8833 C CA . GLU B 1 317 ? 11.75 48 -20.188 1 22.27 317 GLU B CA 1
ATOM 8834 C C . GLU B 1 317 ? 11.922 49.062 -21.281 1 22.27 317 GLU B C 1
ATOM 8836 O O . GLU B 1 317 ? 10.977 49.344 -22.016 1 22.27 317 GLU B O 1
ATOM 8841 N N . GLU B 1 318 ? 12.375 50.281 -20.938 1 19.7 318 GLU B N 1
ATOM 8842 C CA . GLU B 1 318 ? 12.945 50.938 -22.109 1 19.7 318 GLU B CA 1
ATOM 8843 C C . GLU B 1 318 ? 13.75 49.938 -22.953 1 19.7 318 GLU B C 1
ATOM 8845 O O . GLU B 1 318 ? 14.148 48.875 -22.469 1 19.7 318 GLU B O 1
ATOM 8850 N N . GLU B 1 319 ? 14.336 50.562 -24.094 1 20.88 319 GLU B N 1
ATOM 8851 C CA . GLU B 1 319 ? 14.805 50.281 -25.453 1 20.88 319 GLU B CA 1
ATOM 8852 C C . GLU B 1 319 ? 16.031 49.375 -25.453 1 20.88 319 GLU B C 1
ATOM 8854 O O . GLU B 1 319 ? 16.516 49 -26.516 1 20.88 319 GLU B O 1
ATOM 8859 N N . THR B 1 320 ? 16.812 49.188 -24.297 1 19.23 320 THR B N 1
ATOM 8860 C CA . THR B 1 320 ? 17.984 48.656 -24.984 1 19.23 320 THR B CA 1
ATOM 8861 C C . THR B 1 320 ? 17.641 47.344 -25.688 1 19.23 320 THR B C 1
ATOM 8863 O O . THR B 1 320 ? 17.547 46.281 -25.047 1 19.23 320 THR B O 1
ATOM 8866 N N . ALA B 1 321 ? 16.484 47.438 -26.5 1 20.98 321 ALA B N 1
ATOM 8867 C CA . ALA B 1 321 ? 16.281 46.594 -27.688 1 20.98 321 ALA B CA 1
ATOM 8868 C C . ALA B 1 321 ? 17.594 46.375 -28.422 1 20.98 321 ALA B C 1
ATOM 8870 O O . ALA B 1 321 ? 18.078 47.219 -29.156 1 20.98 321 ALA B O 1
ATOM 8871 N N . GLY B 1 322 ? 18.781 46.094 -27.688 1 18.3 322 GLY B N 1
ATOM 8872 C CA . GLY B 1 322 ? 19.797 45.844 -28.703 1 18.3 322 GLY B CA 1
ATOM 8873 C C . GLY B 1 322 ? 19.281 45 -29.859 1 18.3 322 GLY B C 1
ATOM 8874 O O . GLY B 1 322 ? 18.375 44.188 -29.688 1 18.3 322 GLY B O 1
ATOM 8875 N N . LYS B 1 323 ? 19.469 45.594 -31.047 1 19.47 323 LYS B N 1
ATOM 8876 C CA . LYS B 1 323 ? 19.375 45.281 -32.469 1 19.47 323 LYS B CA 1
ATOM 8877 C C . LYS B 1 323 ? 19.969 43.906 -32.781 1 19.47 323 LYS B C 1
ATOM 8879 O O . LYS B 1 323 ? 21.188 43.781 -32.969 1 19.47 323 LYS B O 1
ATOM 8884 N N . THR B 1 324 ? 19.781 42.938 -31.797 1 18.08 324 THR B N 1
ATOM 8885 C CA . THR B 1 324 ? 20.359 41.781 -32.5 1 18.08 324 THR B CA 1
ATOM 8886 C C . THR B 1 324 ? 19.781 41.688 -33.906 1 18.08 324 THR B C 1
ATOM 8888 O O . THR B 1 324 ? 18.562 41.688 -34.062 1 18.08 324 THR B O 1
ATOM 8891 N N . GLU B 1 325 ? 20.547 42.188 -34.844 1 16.84 325 GLU B N 1
ATOM 8892 C CA . GLU B 1 325 ? 20.672 42.062 -36.281 1 16.84 325 GLU B CA 1
ATOM 8893 C C . GLU B 1 325 ? 20.156 40.688 -36.75 1 16.84 325 GLU B C 1
ATOM 8895 O O . GLU B 1 325 ? 20.234 39.688 -36.031 1 16.84 325 GLU B O 1
ATOM 8900 N N . GLU B 1 326 ? 19.297 40.906 -37.75 1 17.98 326 GLU B N 1
ATOM 8901 C CA . GLU B 1 326 ? 18.547 40.125 -38.719 1 17.98 326 GLU B CA 1
ATOM 8902 C C . GLU B 1 326 ? 19.422 39.031 -39.344 1 17.98 326 GLU B C 1
ATOM 8904 O O . GLU B 1 326 ? 19.031 38.375 -40.312 1 17.98 326 GLU B O 1
ATOM 8909 N N . ALA B 1 327 ? 20.578 38.656 -38.625 1 17.83 327 ALA B N 1
ATOM 8910 C CA . ALA B 1 327 ? 21.234 37.938 -39.688 1 17.83 327 ALA B CA 1
ATOM 8911 C C . ALA B 1 327 ? 20.328 36.875 -40.281 1 17.83 327 ALA B C 1
ATOM 8913 O O . ALA B 1 327 ? 19.703 36.094 -39.562 1 17.83 327 ALA B O 1
ATOM 8914 N N . THR B 1 328 ? 19.828 37.219 -41.562 1 17.52 328 THR B N 1
ATOM 8915 C CA . THR B 1 328 ? 19 36.656 -42.625 1 17.52 328 THR B CA 1
ATOM 8916 C C . THR B 1 328 ? 19.422 35.25 -42.969 1 17.52 328 THR B C 1
ATOM 8918 O O . THR B 1 328 ? 18.797 34.562 -43.781 1 17.52 328 THR B O 1
ATOM 8921 N N . GLY B 1 329 ? 20.562 34.75 -42.25 1 16.88 329 GLY B N 1
ATOM 8922 C CA . GLY B 1 329 ? 21.047 33.875 -43.312 1 16.88 329 GLY B CA 1
ATOM 8923 C C . GLY B 1 329 ? 20 32.875 -43.781 1 16.88 329 GLY B C 1
ATOM 8924 O O . GLY B 1 329 ? 19.031 32.625 -43.062 1 16.88 329 GLY B O 1
ATOM 8925 N N . ASN B 1 330 ? 20.062 32.562 -45.031 1 17.27 330 ASN B N 1
ATOM 8926 C CA . ASN B 1 330 ? 19.453 31.906 -46.188 1 17.27 330 ASN B CA 1
ATOM 8927 C C . ASN B 1 330 ? 19.25 30.406 -45.969 1 17.27 330 ASN B C 1
ATOM 8929 O O . ASN B 1 330 ? 18.703 29.719 -46.844 1 17.27 330 ASN B O 1
ATOM 8933 N N . VAL B 1 331 ? 19.812 29.875 -44.844 1 18.03 331 VAL B N 1
ATOM 8934 C CA . VAL B 1 331 ? 20.141 28.562 -45.406 1 18.03 331 VAL B CA 1
ATOM 8935 C C . VAL B 1 331 ? 18.844 27.828 -45.781 1 18.03 331 VAL B C 1
ATOM 8937 O O . VAL B 1 331 ? 17.906 27.781 -45 1 18.03 331 VAL B O 1
ATOM 8940 N N . THR B 1 332 ? 18.719 27.438 -47.062 1 16.75 332 THR B N 1
ATOM 8941 C CA . THR B 1 332 ? 17.859 26.859 -48.094 1 16.75 332 THR B CA 1
ATOM 8942 C C . THR B 1 332 ? 17.391 25.469 -47.688 1 16.75 332 THR B C 1
ATOM 8944 O O . THR B 1 332 ? 16.344 24.984 -48.125 1 16.75 332 THR B O 1
ATOM 8947 N N . SER B 1 333 ? 18.156 24.734 -46.75 1 17.64 333 SER B N 1
ATOM 8948 C CA . SER B 1 333 ? 18.156 23.422 -47.406 1 17.64 333 SER B CA 1
ATOM 8949 C C . SER B 1 333 ? 16.766 22.812 -47.406 1 17.64 333 SER B C 1
ATOM 8951 O O . SER B 1 333 ? 15.961 23.062 -46.5 1 17.64 333 SER B O 1
ATOM 8953 N N . PRO B 1 334 ? 16.422 22.047 -48.469 1 17.47 334 PRO B N 1
ATOM 8954 C CA . PRO B 1 334 ? 15.328 21.453 -49.219 1 17.47 334 PRO B CA 1
ATOM 8955 C C . PRO B 1 334 ? 14.656 20.297 -48.5 1 17.47 334 PRO B C 1
ATOM 8957 O O . PRO B 1 334 ? 13.555 19.875 -48.844 1 17.47 334 PRO B O 1
ATOM 8960 N N . THR B 1 335 ? 15.398 19.766 -47.469 1 17.3 335 THR B N 1
ATOM 8961 C CA . THR B 1 335 ? 15.281 18.328 -47.688 1 17.3 335 THR B CA 1
ATOM 8962 C C . THR B 1 335 ? 13.828 17.875 -47.625 1 17.3 335 THR B C 1
ATOM 8964 O O . THR B 1 335 ? 13.016 18.5 -46.938 1 17.3 335 THR B O 1
ATOM 8967 N N . MET B 1 336 ? 13.625 16.609 -48.031 1 16.45 336 MET B N 1
ATOM 8968 C CA . MET B 1 336 ? 12.789 15.719 -48.812 1 16.45 336 MET B CA 1
ATOM 8969 C C . MET B 1 336 ? 11.602 15.211 -48 1 16.45 336 MET B C 1
ATOM 8971 O O . MET B 1 336 ? 10.453 15.297 -48.469 1 16.45 336 MET B O 1
ATOM 8975 N N . GLN B 1 337 ? 11.867 14.125 -47.219 1 16.34 337 GLN B N 1
ATOM 8976 C CA . GLN B 1 337 ? 11.18 12.938 -47.719 1 16.34 337 GLN B CA 1
ATOM 8977 C C . GLN B 1 337 ? 9.781 12.82 -47.125 1 16.34 337 GLN B C 1
ATOM 8979 O O . GLN B 1 337 ? 8.797 12.695 -47.875 1 16.34 337 GLN B O 1
ATOM 8984 N N . ASP B 1 338 ? 9.633 11.812 -46.219 1 16.42 338 ASP B N 1
ATOM 8985 C CA . ASP B 1 338 ? 8.875 10.594 -46.531 1 16.42 338 ASP B CA 1
ATOM 8986 C C . ASP B 1 338 ? 7.445 10.703 -46 1 16.42 338 ASP B C 1
ATOM 8988 O O . ASP B 1 338 ? 6.488 10.547 -46.75 1 16.42 338 ASP B O 1
ATOM 8992 N N . LYS B 1 339 ? 7.156 9.961 -44.75 1 18.08 339 LYS B N 1
ATOM 8993 C CA . LYS B 1 339 ? 6.352 8.75 -44.688 1 18.08 339 LYS B CA 1
ATOM 8994 C C . LYS B 1 339 ? 4.898 9.07 -44.344 1 18.08 339 LYS B C 1
ATOM 8996 O O . LYS B 1 339 ? 4.613 10.094 -43.719 1 18.08 339 LYS B O 1
ATOM 9001 N N . SER B 1 340 ? 4.023 8.133 -44.719 1 18.45 340 SER B N 1
ATOM 9002 C CA . SER B 1 340 ? 2.654 7.762 -45.062 1 18.45 340 SER B CA 1
ATOM 9003 C C . SER B 1 340 ? 1.751 7.805 -43.844 1 18.45 340 SER B C 1
ATOM 9005 O O . SER B 1 340 ? 2.209 7.57 -42.719 1 18.45 340 SER B O 1
ATOM 9007 N N . THR B 1 341 ? 0.605 8.32 -44 1 18.84 341 THR B N 1
ATOM 9008 C CA . THR B 1 341 ? -0.602 8.844 -43.375 1 18.84 341 THR B CA 1
ATOM 9009 C C . THR B 1 341 ? -1.373 7.738 -42.656 1 18.84 341 THR B C 1
ATOM 9011 O O . THR B 1 341 ? -2.523 7.934 -42.25 1 18.84 341 THR B O 1
ATOM 9014 N N . ILE B 1 342 ? -0.619 6.609 -42.219 1 19.64 342 ILE B N 1
ATOM 9015 C CA . ILE B 1 342 ? -1.598 5.539 -42.062 1 19.64 342 ILE B CA 1
ATOM 9016 C C . ILE B 1 342 ? -2.639 5.938 -41.031 1 19.64 342 ILE B C 1
ATOM 9018 O O . ILE B 1 342 ? -2.299 6.512 -40 1 19.64 342 ILE B O 1
ATOM 9022 N N . ASP B 1 343 ? -3.859 5.684 -41.344 1 19.23 343 ASP B N 1
ATOM 9023 C CA . ASP B 1 343 ? -5.254 5.941 -41 1 19.23 343 ASP B CA 1
ATOM 9024 C C . ASP B 1 343 ? -5.578 5.406 -39.594 1 19.23 343 ASP B C 1
ATOM 9026 O O . ASP B 1 343 ? -5.57 4.195 -39.375 1 19.23 343 ASP B O 1
ATOM 9030 N N . GLU B 1 344 ? -4.938 5.961 -38.531 1 19.7 344 GLU B N 1
ATOM 9031 C CA . GLU B 1 344 ? -4.957 5.434 -37.188 1 19.7 344 GLU B CA 1
ATOM 9032 C C . GLU B 1 344 ? -6.383 5.328 -36.656 1 19.7 344 GLU B C 1
ATOM 9034 O O . GLU B 1 344 ? -7.141 6.305 -36.688 1 19.7 344 GLU B O 1
ATOM 9039 N N . ILE B 1 345 ? -6.902 4.066 -36.688 1 20.28 345 ILE B N 1
ATOM 9040 C CA . ILE B 1 345 ? -8.25 3.623 -36.344 1 20.28 345 ILE B CA 1
ATOM 9041 C C . ILE B 1 345 ? -8.609 4.125 -34.938 1 20.28 345 ILE B C 1
ATOM 9043 O O . ILE B 1 345 ? -7.801 4.039 -34.031 1 20.28 345 ILE B O 1
ATOM 9047 N N . PRO B 1 346 ? -9.836 4.703 -34.75 1 21.83 346 PRO B N 1
ATOM 9048 C CA . PRO B 1 346 ? -10.5 5.539 -33.75 1 21.83 346 PRO B CA 1
ATOM 9049 C C . PRO B 1 346 ? -10.68 4.824 -32.406 1 21.83 346 PRO B C 1
ATOM 9051 O O . PRO B 1 346 ? -11.422 3.844 -32.312 1 21.83 346 PRO B O 1
ATOM 9054 N N . LYS B 1 347 ? -9.578 4.414 -31.734 1 21.86 347 LYS B N 1
ATOM 9055 C CA . LYS B 1 347 ? -9.602 3.506 -30.594 1 21.86 347 LYS B CA 1
ATOM 9056 C C . LYS B 1 347 ? -10.516 4.039 -29.5 1 21.86 347 LYS B C 1
ATOM 9058 O O . LYS B 1 347 ? -10.453 5.219 -29.141 1 21.86 347 LYS B O 1
ATOM 9063 N N . ALA B 1 348 ? -11.531 3.236 -29.047 1 21.53 348 ALA B N 1
ATOM 9064 C CA . ALA B 1 348 ? -12.75 3.314 -28.25 1 21.53 348 ALA B CA 1
ATOM 9065 C C . ALA B 1 348 ? -12.445 3.811 -26.828 1 21.53 348 ALA B C 1
ATOM 9067 O O . ALA B 1 348 ? -11.477 3.367 -26.203 1 21.53 348 ALA B O 1
ATOM 9068 N N . THR B 1 349 ? -12.961 5.027 -26.375 1 21.2 349 THR B N 1
ATOM 9069 C CA . THR B 1 349 ? -12.852 6.141 -25.438 1 21.2 349 THR B CA 1
ATOM 9070 C C . THR B 1 349 ? -13.148 5.68 -24.016 1 21.2 349 THR B C 1
ATOM 9072 O O . THR B 1 349 ? -13.156 6.488 -23.078 1 21.2 349 THR B O 1
ATOM 9075 N N . LEU B 1 350 ? -13.703 4.445 -23.844 1 20.47 350 LEU B N 1
ATOM 9076 C CA . LEU B 1 350 ? -14.484 4.305 -22.625 1 20.47 350 LEU B CA 1
ATOM 9077 C C . LEU B 1 350 ? -13.578 4.34 -21.391 1 20.47 350 LEU B C 1
ATOM 9079 O O . LEU B 1 350 ? -13.961 3.887 -20.312 1 20.47 350 LEU B O 1
ATOM 9083 N N . THR B 1 351 ? -12.305 4.48 -21.562 1 23.91 351 THR B N 1
ATOM 9084 C CA . THR B 1 351 ? -11.352 4.355 -20.469 1 23.91 351 THR B CA 1
ATOM 9085 C C . THR B 1 351 ? -11.633 5.398 -19.391 1 23.91 351 THR B C 1
ATOM 9087 O O . THR B 1 351 ? -11.375 6.59 -19.594 1 23.91 351 THR B O 1
ATOM 9090 N N . ALA B 1 352 ? -12.719 5.289 -18.578 1 23.33 352 ALA B N 1
ATOM 9091 C CA . ALA B 1 352 ? -13.453 6.105 -17.609 1 23.33 352 ALA B CA 1
ATOM 9092 C C . ALA B 1 352 ? -12.492 6.812 -16.656 1 23.33 352 ALA B C 1
ATOM 9094 O O . ALA B 1 352 ? -11.352 6.383 -16.484 1 23.33 352 ALA B O 1
ATOM 9095 N N . ASN B 1 353 ? -13.047 7.945 -15.852 1 23.88 353 ASN B N 1
ATOM 9096 C CA . ASN B 1 353 ? -12.664 9.188 -15.18 1 23.88 353 ASN B CA 1
ATOM 9097 C C . ASN B 1 353 ? -11.859 8.914 -13.914 1 23.88 353 ASN B C 1
ATOM 9099 O O . ASN B 1 353 ? -11.648 9.812 -13.102 1 23.88 353 ASN B O 1
ATOM 9103 N N . LEU B 1 354 ? -11.859 7.668 -13.477 1 24.83 354 LEU B N 1
ATOM 9104 C CA . LEU B 1 354 ? -11.328 7.602 -12.117 1 24.83 354 LEU B CA 1
ATOM 9105 C C . LEU B 1 354 ? -9.891 8.117 -12.07 1 24.83 354 LEU B C 1
ATOM 9107 O O . LEU B 1 354 ? -9.305 8.234 -10.992 1 24.83 354 LEU B O 1
ATOM 9111 N N . ASN B 1 355 ? -9.219 7.918 -13.18 1 26.84 355 ASN B N 1
ATOM 9112 C CA . ASN B 1 355 ? -7.777 8.164 -13.195 1 26.84 355 ASN B CA 1
ATOM 9113 C C . ASN B 1 355 ? -7.461 9.648 -13.016 1 26.84 355 ASN B C 1
ATOM 9115 O O . ASN B 1 355 ? -6.305 10.062 -13.133 1 26.84 355 ASN B O 1
ATOM 9119 N N . THR B 1 356 ? -8.492 10.469 -13.297 1 27.44 356 THR B N 1
ATOM 9120 C CA . THR B 1 356 ? -8.039 11.844 -13.484 1 27.44 356 THR B CA 1
ATOM 9121 C C . THR B 1 356 ? -7.453 12.398 -12.195 1 27.44 356 THR B C 1
ATOM 9123 O O . THR B 1 356 ? -6.711 13.383 -12.219 1 27.44 356 THR B O 1
ATOM 9126 N N . THR B 1 357 ? -8.062 12.008 -11.102 1 28.03 357 THR B N 1
ATOM 9127 C CA . THR B 1 357 ? -7.758 12.922 -10.008 1 28.03 357 THR B CA 1
ATOM 9128 C C . THR B 1 357 ? -6.297 12.789 -9.578 1 28.03 357 THR B C 1
ATOM 9130 O O . THR B 1 357 ? -5.766 13.648 -8.883 1 28.03 357 THR B O 1
ATOM 9133 N N . GLN B 1 358 ? -5.688 11.648 -9.805 1 29.64 358 GLN B N 1
ATOM 9134 C CA . GLN B 1 358 ? -4.348 11.617 -9.227 1 29.64 358 GLN B CA 1
ATOM 9135 C C . GLN B 1 358 ? -3.365 12.438 -10.055 1 29.64 358 GLN B C 1
ATOM 9137 O O . GLN B 1 358 ? -2.244 12.703 -9.617 1 29.64 358 GLN B O 1
ATOM 9142 N N . LYS B 1 359 ? -3.523 12.469 -11.375 1 32.34 359 LYS B N 1
ATOM 9143 C CA . LYS B 1 359 ? -2.475 13.086 -12.18 1 32.34 359 LYS B CA 1
ATOM 9144 C C . LYS B 1 359 ? -2.385 14.586 -11.914 1 32.34 359 LYS B C 1
ATOM 9146 O O . LYS B 1 359 ? -1.533 15.273 -12.484 1 32.34 359 LYS B O 1
ATOM 9151 N N . THR B 1 360 ? -3.484 15.109 -11.656 1 29.97 360 THR B N 1
ATOM 9152 C CA . THR B 1 360 ? -3.373 16.562 -11.648 1 29.97 360 THR B CA 1
ATOM 9153 C C . THR B 1 360 ? -2.365 17.016 -10.594 1 29.97 360 THR B C 1
ATOM 9155 O O . THR B 1 360 ? -2.15 18.219 -10.414 1 29.97 360 THR B O 1
ATOM 9158 N N . ALA B 1 361 ? -1.933 16.188 -9.781 1 32.56 361 ALA B N 1
ATOM 9159 C CA . ALA B 1 361 ? -1.071 16.797 -8.781 1 32.56 361 ALA B CA 1
ATOM 9160 C C . ALA B 1 361 ? 0.266 17.219 -9.383 1 32.56 361 ALA B C 1
ATOM 9162 O O . ALA B 1 361 ? 1.082 17.859 -8.727 1 32.56 361 ALA B O 1
ATOM 9163 N N . MET B 1 362 ? 0.723 16.594 -10.469 1 32.47 362 MET B N 1
ATOM 9164 C CA . MET B 1 362 ? 2.133 16.844 -10.75 1 32.47 362 MET B CA 1
ATOM 9165 C C . MET B 1 362 ? 2.354 18.281 -11.188 1 32.47 362 MET B C 1
ATOM 9167 O O . MET B 1 362 ? 3.379 18.891 -10.859 1 32.47 362 MET B O 1
ATOM 9171 N N . ASN B 1 363 ? 1.89 18.656 -12.492 1 31.7 363 ASN B N 1
ATOM 9172 C CA . ASN B 1 363 ? 2.449 19.906 -13 1 31.7 363 ASN B CA 1
ATOM 9173 C C . ASN B 1 363 ? 1.939 21.109 -12.211 1 31.7 363 ASN B C 1
ATOM 9175 O O . ASN B 1 363 ? 1.116 21.875 -12.711 1 31.7 363 ASN B O 1
ATOM 9179 N N . LYS B 1 364 ? 1.438 21.062 -11.148 1 35.25 364 LYS B N 1
ATOM 9180 C CA . LYS B 1 364 ? 1.12 22.328 -10.492 1 35.25 364 LYS B CA 1
ATOM 9181 C C . LYS B 1 364 ? 2.277 23.312 -10.617 1 35.25 364 LYS B C 1
ATOM 9183 O O . LYS B 1 364 ? 3.379 23.047 -10.133 1 35.25 364 LYS B O 1
ATOM 9188 N N . GLU B 1 365 ? 2.514 24.016 -11.656 1 35.78 365 GLU B N 1
ATOM 9189 C CA . GLU B 1 365 ? 3.279 25.266 -11.648 1 35.78 365 GLU B CA 1
ATOM 9190 C C . GLU B 1 365 ? 3.258 25.922 -10.266 1 35.78 365 GLU B C 1
ATOM 9192 O O . GLU B 1 365 ? 2.193 26.297 -9.773 1 35.78 365 GLU B O 1
ATOM 9197 N N . ARG B 1 366 ? 3.939 25.734 -9.359 1 38.53 366 ARG B N 1
ATOM 9198 C CA . ARG B 1 366 ? 4.273 26.109 -7.992 1 38.53 366 ARG B CA 1
ATOM 9199 C C . ARG B 1 366 ? 4.215 27.625 -7.809 1 38.53 366 ARG B C 1
ATOM 9201 O O . ARG B 1 366 ? 5.25 28.281 -7.812 1 38.53 366 ARG B O 1
ATOM 9208 N N . ASN B 1 367 ? 3.811 28.375 -8.773 1 38.59 367 ASN B N 1
ATOM 9209 C CA . ASN B 1 367 ? 3.828 29.797 -8.438 1 38.59 367 ASN B CA 1
ATOM 9210 C C . ASN B 1 367 ? 3.502 30.016 -6.961 1 38.59 367 ASN B C 1
ATOM 9212 O O . ASN B 1 367 ? 3.371 31.156 -6.516 1 38.59 367 ASN B O 1
ATOM 9216 N N . GLN B 1 368 ? 2.738 29.25 -6.258 1 44.59 368 GLN B N 1
ATOM 9217 C CA . GLN B 1 368 ? 1.812 29.656 -5.203 1 44.59 368 GLN B CA 1
ATOM 9218 C C . GLN B 1 368 ? 2.516 29.734 -3.854 1 44.59 368 GLN B C 1
ATOM 9220 O O . GLN B 1 368 ? 1.905 29.5 -2.812 1 44.59 368 GLN B O 1
ATOM 9225 N N . TRP B 1 369 ? 3.762 29.859 -3.924 1 49.16 369 TRP B N 1
ATOM 9226 C CA . TRP B 1 369 ? 4.227 29.969 -2.543 1 49.16 369 TRP B CA 1
ATOM 9227 C C . TRP B 1 369 ? 3.762 31.281 -1.914 1 49.16 369 TRP B C 1
ATOM 9229 O O . TRP B 1 369 ? 3.885 32.344 -2.521 1 49.16 369 TRP B O 1
ATOM 9239 N N . GLU B 1 370 ? 3.084 31.125 -0.824 1 58.53 370 GLU B N 1
ATOM 9240 C CA . GLU B 1 370 ? 2.561 32.312 -0.136 1 58.53 370 GLU B CA 1
ATOM 9241 C C . GLU B 1 370 ? 3.691 33.219 0.346 1 58.53 370 GLU B C 1
ATOM 9243 O O . GLU B 1 370 ? 3.594 34.438 0.251 1 58.53 370 GLU B O 1
ATOM 9248 N N . PHE B 1 371 ? 4.82 32.562 0.869 1 62.38 371 PHE B N 1
ATOM 9249 C CA . PHE B 1 371 ? 5.902 33.375 1.429 1 62.38 371 PHE B CA 1
ATOM 9250 C C . PHE B 1 371 ? 7.207 33.125 0.677 1 62.38 371 PHE B C 1
ATOM 9252 O O . PHE B 1 371 ? 7.598 31.969 0.463 1 62.38 371 PHE B O 1
ATOM 9259 N N . GLY B 1 372 ? 7.676 34.156 0.026 1 61.5 372 GLY B N 1
ATOM 9260 C CA . GLY B 1 372 ? 8.969 34.031 -0.636 1 61.5 372 GLY B CA 1
ATOM 9261 C C . GLY B 1 372 ? 10.133 33.938 0.335 1 61.5 372 GLY B C 1
ATOM 9262 O O . GLY B 1 372 ? 9.977 34.219 1.527 1 61.5 372 GLY B O 1
ATOM 9263 N N . LEU B 1 373 ? 11.273 33.406 -0.102 1 65.06 373 LEU B N 1
ATOM 9264 C CA . LEU B 1 373 ? 12.508 33.406 0.685 1 65.06 373 LEU B CA 1
ATOM 9265 C C . LEU B 1 373 ? 12.977 34.812 0.977 1 65.06 373 LEU B C 1
ATOM 9267 O O . LEU B 1 373 ? 12.922 35.688 0.105 1 65.06 373 LEU B O 1
ATOM 9271 N N . ARG B 1 374 ? 13.109 35.219 2.293 1 69.31 374 ARG B N 1
ATOM 9272 C CA . ARG B 1 374 ? 13.445 36.562 2.711 1 69.31 374 ARG B CA 1
ATOM 9273 C C . ARG B 1 374 ? 14.953 36.781 2.705 1 69.31 374 ARG B C 1
ATOM 9275 O O . ARG B 1 374 ? 15.453 37.719 3.361 1 69.31 374 ARG B O 1
ATOM 9282 N N . GLY B 1 375 ? 15.602 36.062 2.021 1 74.12 375 GLY B N 1
ATOM 9283 C CA . GLY B 1 375 ? 17.031 36.25 1.904 1 74.12 375 GLY B CA 1
ATOM 9284 C C . GLY B 1 375 ? 17.797 35.812 3.139 1 74.12 375 GLY B C 1
ATOM 9285 O O . GLY B 1 375 ? 17.266 35.062 3.975 1 74.12 375 GLY B O 1
ATOM 9286 N N . LEU B 1 376 ? 19.031 36.344 3.311 1 85 376 LEU B N 1
ATOM 9287 C CA . LEU B 1 376 ? 19.969 35.906 4.344 1 85 376 LEU B CA 1
ATOM 9288 C C . LEU B 1 376 ? 19.844 36.75 5.594 1 85 376 LEU B C 1
ATOM 9290 O O . LEU B 1 376 ? 20.312 36.375 6.672 1 85 376 LEU B O 1
ATOM 9294 N N . HIS B 1 377 ? 19.172 37.875 5.461 1 87.81 377 HIS B N 1
ATOM 9295 C CA . HIS B 1 377 ? 19.203 38.844 6.551 1 87.81 377 HIS B CA 1
ATOM 9296 C C . HIS B 1 377 ? 17.922 38.781 7.367 1 87.81 377 HIS B C 1
ATOM 9298 O O . HIS B 1 377 ? 17.844 39.375 8.445 1 87.81 377 HIS B O 1
ATOM 9304 N N . TYR B 1 378 ? 16.984 38.125 6.879 1 83.94 378 TYR B N 1
ATOM 9305 C CA . TYR B 1 378 ? 15.695 38.094 7.562 1 83.94 378 TYR B CA 1
ATOM 9306 C C . TYR B 1 378 ? 15.305 36.656 7.93 1 83.94 378 TYR B C 1
ATOM 9308 O O . TYR B 1 378 ? 15.609 35.719 7.191 1 83.94 378 TYR B O 1
ATOM 9316 N N . PRO B 1 379 ? 14.734 36.562 9.18 1 83.88 379 PRO B N 1
ATOM 9317 C CA . PRO B 1 379 ? 14.195 35.25 9.523 1 83.88 379 PRO B CA 1
ATOM 9318 C C . PRO B 1 379 ? 12.969 34.875 8.688 1 83.88 379 PRO B C 1
ATOM 9320 O O . PRO B 1 379 ? 12.305 35.781 8.141 1 83.88 379 PRO B O 1
ATOM 9323 N N . PRO B 1 380 ? 12.75 33.625 8.516 1 77.62 380 PRO B N 1
ATOM 9324 C CA . PRO B 1 380 ? 11.516 33.25 7.82 1 77.62 380 PRO B CA 1
ATOM 9325 C C . PRO B 1 380 ? 10.258 33.656 8.57 1 77.62 380 PRO B C 1
ATOM 9327 O O . PRO B 1 380 ? 10.305 33.906 9.773 1 77.62 380 PRO B O 1
ATOM 9330 N N . HIS B 1 381 ? 9.211 33.75 7.797 1 71 381 HIS B N 1
ATOM 9331 C CA . HIS B 1 381 ? 7.938 34.125 8.414 1 71 381 HIS B CA 1
ATOM 9332 C C . HIS B 1 381 ? 7.492 33.062 9.414 1 71 381 HIS B C 1
ATOM 9334 O O . HIS B 1 381 ? 7.625 31.859 9.156 1 71 381 HIS B O 1
ATOM 9340 N N . GLN B 1 382 ? 7.344 33.594 10.664 1 67.88 382 GLN B N 1
ATOM 9341 C CA . GLN B 1 382 ? 6.855 32.688 11.695 1 67.88 382 GLN B CA 1
ATOM 9342 C C . GLN B 1 382 ? 5.375 32.906 11.984 1 67.88 382 GLN B C 1
ATOM 9344 O O . GLN B 1 382 ? 5.023 33.688 12.859 1 67.88 382 GLN B O 1
ATOM 9349 N N . PRO B 1 383 ? 4.551 32.312 11.211 1 61.56 383 PRO B N 1
ATOM 9350 C CA . PRO B 1 383 ? 3.135 32.656 11.391 1 61.56 383 PRO B CA 1
ATOM 9351 C C . PRO B 1 383 ? 2.637 32.375 12.805 1 61.56 383 PRO B C 1
ATOM 9353 O O . PRO B 1 383 ? 1.777 33.094 13.312 1 61.56 383 PRO B O 1
ATOM 9356 N N . LEU B 1 384 ? 2.959 31.109 13.453 1 59.34 384 LEU B N 1
ATOM 9357 C CA . LEU B 1 384 ? 2.281 30.734 14.68 1 59.34 384 LEU B CA 1
ATOM 9358 C C . LEU B 1 384 ? 3.209 30.875 15.883 1 59.34 384 LEU B C 1
ATOM 9360 O O . LEU B 1 384 ? 3.66 29.891 16.453 1 59.34 384 LEU B O 1
ATOM 9364 N N . ILE B 1 385 ? 3.871 31.984 15.914 1 53.94 385 ILE B N 1
ATOM 9365 C CA . ILE B 1 385 ? 4.75 32.094 17.078 1 53.94 385 ILE B CA 1
ATOM 9366 C C . ILE B 1 385 ? 3.92 32.344 18.328 1 53.94 385 ILE B C 1
ATOM 9368 O O . ILE B 1 385 ? 3.086 33.25 18.359 1 53.94 385 ILE B O 1
ATOM 9372 N N . ALA B 1 386 ? 3.992 31.266 19.172 1 52 386 ALA B N 1
ATOM 9373 C CA . ALA B 1 386 ? 3.414 31.438 20.5 1 52 386 ALA B CA 1
ATOM 9374 C C . ALA B 1 386 ? 4.012 32.656 21.203 1 52 386 ALA B C 1
ATOM 9376 O O . ALA B 1 386 ? 5.176 33 20.984 1 52 386 ALA B O 1
ATOM 9377 N N . TYR B 1 387 ? 3.305 33.531 21.812 1 48 387 TYR B N 1
ATOM 9378 C CA . TYR B 1 387 ? 3.691 34.688 22.625 1 48 387 TYR B CA 1
ATOM 9379 C C . TYR B 1 387 ? 4.004 35.875 21.734 1 48 387 TYR B C 1
ATOM 9381 O O . TYR B 1 387 ? 4.848 36.719 22.078 1 48 387 TYR B O 1
ATOM 9389 N N . ALA B 1 388 ? 3.533 35.719 20.531 1 48.31 388 ALA B N 1
ATOM 9390 C CA . ALA B 1 388 ? 3.783 36.781 19.578 1 48.31 388 ALA B CA 1
ATOM 9391 C C . ALA B 1 388 ? 3.529 38.156 20.219 1 48.31 388 ALA B C 1
ATOM 9393 O O . ALA B 1 388 ? 4.273 39.125 19.969 1 48.31 388 ALA B O 1
ATOM 9394 N N . SER B 1 389 ? 2.445 38.094 20.844 1 47.16 389 SER B N 1
ATOM 9395 C CA . SER B 1 389 ? 2.09 39.344 21.516 1 47.16 389 SER B CA 1
ATOM 9396 C C . SER B 1 389 ? 3.178 39.781 22.484 1 47.16 389 SER B C 1
ATOM 9398 O O . SER B 1 389 ? 3.469 40.969 22.609 1 47.16 389 SER B O 1
ATOM 9400 N N . VAL B 1 390 ? 3.529 38.781 23.234 1 47.22 390 VAL B N 1
ATOM 9401 C CA . VAL B 1 390 ? 4.531 39.156 24.219 1 47.22 390 VAL B CA 1
ATOM 9402 C C . VAL B 1 390 ? 5.793 39.656 23.516 1 47.22 390 VAL B C 1
ATOM 9404 O O . VAL B 1 390 ? 6.441 40.594 23.969 1 47.22 390 VAL B O 1
ATOM 9407 N N . LEU B 1 391 ? 5.934 39.031 22.391 1 51.91 391 LEU B N 1
ATOM 9408 C CA . LEU B 1 391 ? 7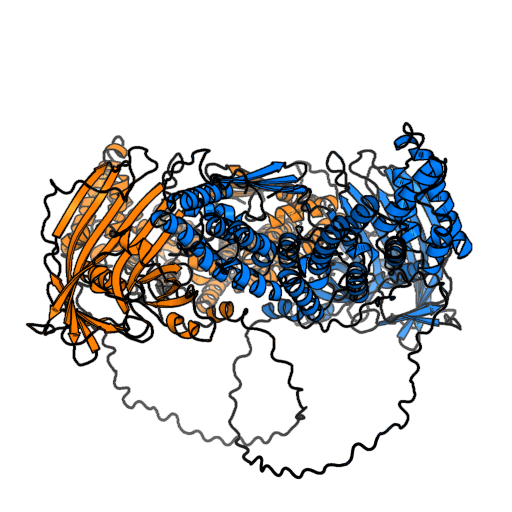.145 39.375 21.656 1 51.91 391 LEU B CA 1
ATOM 9409 C C . LEU B 1 391 ? 6.969 40.688 20.891 1 51.91 391 LEU B C 1
ATOM 9411 O O . LEU B 1 391 ? 7.934 41.438 20.688 1 51.91 391 LEU B O 1
ATOM 9415 N N . THR B 1 392 ? 5.711 40.875 20.422 1 49 392 THR B N 1
ATOM 9416 C CA . THR B 1 392 ? 5.43 42.125 19.719 1 49 392 THR B CA 1
ATOM 9417 C C . THR B 1 392 ? 5.398 43.312 20.703 1 49 392 THR B C 1
ATOM 9419 O O . THR B 1 392 ? 5.676 44.438 20.328 1 49 392 THR B O 1
ATOM 9422 N N . GLU B 1 393 ? 4.773 43.031 21.797 1 46 393 GLU B N 1
ATOM 9423 C CA . GLU B 1 393 ? 4.777 44.156 22.734 1 46 393 GLU B CA 1
ATOM 9424 C C . GLU B 1 393 ? 6.188 44.688 22.938 1 46 393 GLU B C 1
ATOM 9426 O O . GLU B 1 393 ? 6.363 45.844 23.328 1 46 393 GLU B O 1
ATOM 9431 N N . TYR B 1 394 ? 7.098 43.875 22.75 1 45.66 394 TYR B N 1
ATOM 9432 C CA . TYR B 1 394 ? 8.469 44.344 22.875 1 45.66 394 TYR B CA 1
ATOM 9433 C C . TYR B 1 394 ? 8.969 44.938 21.562 1 45.66 394 TYR B C 1
ATOM 9435 O O . TYR B 1 394 ? 10.164 44.906 21.266 1 45.66 394 TYR B O 1
ATOM 9443 N N . GLU B 1 395 ? 8.195 45.281 20.703 1 47.78 395 GLU B N 1
ATOM 9444 C CA . GLU B 1 395 ? 8.391 45.75 19.344 1 47.78 395 GLU B CA 1
ATOM 9445 C C . GLU B 1 395 ? 9.5 46.812 19.281 1 47.78 395 GLU B C 1
ATOM 9447 O O . GLU B 1 395 ? 9.922 47.219 18.203 1 47.78 395 GLU B O 1
ATOM 9452 N N . GLY B 1 396 ? 9.836 47.5 20.203 1 47.88 396 GLY B N 1
ATOM 9453 C CA . GLY B 1 396 ? 10.977 48.312 19.812 1 47.88 396 GLY B CA 1
ATOM 9454 C C . GLY B 1 396 ? 12.234 47.469 19.578 1 47.88 396 GLY B C 1
ATOM 9455 O O . GLY B 1 396 ? 12.484 46.5 20.281 1 47.88 396 GLY B O 1
ATOM 9456 N N . ILE B 1 397 ? 12.789 47.469 18.266 1 51.03 397 ILE B N 1
ATOM 9457 C CA . ILE B 1 397 ? 14.023 46.812 17.828 1 51.03 397 ILE B CA 1
ATOM 9458 C C . ILE B 1 397 ? 14.961 46.656 19.031 1 51.03 397 ILE B C 1
ATOM 9460 O O . ILE B 1 397 ? 15.516 45.562 19.219 1 51.03 397 ILE B O 1
ATOM 9464 N N . SER B 1 398 ? 15.117 47.719 19.766 1 58.84 398 SER B N 1
ATOM 9465 C CA . SER B 1 398 ? 16.094 47.75 20.844 1 58.84 398 SER B CA 1
ATOM 9466 C C . SER B 1 398 ? 15.664 46.875 22.016 1 58.84 398 SER B C 1
ATOM 9468 O O . SER B 1 398 ? 16.5 46.312 22.719 1 58.84 398 SER B O 1
ATOM 9470 N N . GLN B 1 399 ? 14.406 46.469 21.906 1 72.12 399 GLN B N 1
ATOM 9471 C CA . GLN B 1 399 ? 13.891 45.781 23.094 1 72.12 399 GLN B CA 1
ATOM 9472 C C . GLN B 1 399 ? 14.008 44.25 22.938 1 72.12 399 GLN B C 1
ATOM 9474 O O . GLN B 1 399 ? 14.25 43.531 23.906 1 72.12 399 GLN B O 1
ATOM 9479 N N . LYS B 1 400 ? 14.047 43.812 21.641 1 78.56 400 LYS B N 1
ATOM 9480 C CA . LYS B 1 400 ? 14.195 42.375 21.453 1 78.56 400 LYS B CA 1
ATOM 9481 C C . LYS B 1 400 ? 15.602 41.906 21.828 1 78.56 400 LYS B C 1
ATOM 9483 O O . LYS B 1 400 ? 15.758 40.875 22.484 1 78.56 400 LYS B O 1
ATOM 9488 N N . SER B 1 401 ? 16.5 42.719 21.391 1 86.38 401 SER B N 1
ATOM 9489 C CA . SER B 1 401 ? 17.891 42.375 21.672 1 86.38 401 SER B CA 1
ATOM 9490 C C . SER B 1 401 ? 18.156 42.375 23.172 1 86.38 401 SER B C 1
ATOM 9492 O O . SER B 1 401 ? 18.859 41.5 23.672 1 86.38 401 SER B O 1
ATOM 9494 N N . GLN B 1 402 ? 17.562 43.25 23.828 1 86 402 GLN B N 1
ATOM 9495 C CA . GLN B 1 402 ? 17.766 43.344 25.281 1 86 402 GLN B CA 1
ATOM 9496 C C . GLN B 1 402 ? 17.094 42.188 26 1 86 402 GLN B C 1
ATOM 9498 O O . GLN B 1 402 ? 17.688 41.594 26.906 1 86 402 GLN B O 1
ATOM 9503 N N . LYS B 1 403 ? 15.953 41.938 25.625 1 85.5 403 LYS B N 1
ATOM 9504 C CA . LYS B 1 403 ? 15.25 40.812 26.25 1 85.5 403 LYS B CA 1
ATOM 9505 C C . LYS B 1 403 ? 15.977 39.5 25.984 1 85.5 403 LYS B C 1
ATOM 9507 O O . LYS B 1 403 ? 16.031 38.656 26.859 1 85.5 403 LYS B O 1
ATOM 9512 N N . PHE B 1 404 ? 16.406 39.406 24.797 1 90.88 404 PHE B N 1
ATOM 9513 C CA . PHE B 1 404 ? 17.172 38.219 24.438 1 90.88 404 PHE B CA 1
ATOM 9514 C C . PHE B 1 404 ? 18.406 38.062 25.344 1 90.88 404 PHE B C 1
ATOM 9516 O O . PHE B 1 404 ? 18.656 37 25.891 1 90.88 404 PHE B O 1
ATOM 9523 N N . LYS B 1 405 ? 19.094 39.156 25.578 1 90.75 405 LYS B N 1
ATOM 9524 C CA . LYS B 1 405 ? 20.297 39.156 26.422 1 90.75 405 LYS B CA 1
ATOM 9525 C C . LYS B 1 405 ? 19.938 38.844 27.875 1 90.75 405 LYS B C 1
ATOM 9527 O O . LYS B 1 405 ? 20.641 38.062 28.531 1 90.75 405 LYS B O 1
ATOM 9532 N N . GLU B 1 406 ? 18.844 39.406 28.281 1 89.62 406 GLU B N 1
ATOM 9533 C CA . GLU B 1 406 ? 18.406 39.188 29.656 1 89.62 406 GLU B CA 1
ATOM 9534 C C . GLU B 1 406 ? 18.016 37.719 29.875 1 89.62 406 GLU B C 1
ATOM 9536 O O . GLU B 1 406 ? 18.328 37.125 30.906 1 89.62 406 GLU B O 1
ATOM 9541 N N . THR B 1 407 ? 17.297 37.281 28.875 1 91.06 407 THR B N 1
ATOM 9542 C CA . THR B 1 407 ? 16.859 35.906 28.984 1 91.06 407 THR B CA 1
ATOM 9543 C C . THR B 1 407 ? 18.047 34.969 29.016 1 91.06 407 THR B C 1
ATOM 9545 O O . THR B 1 407 ? 18.078 34 29.812 1 91.06 407 THR B O 1
ATOM 9548 N N . ILE B 1 408 ? 19.016 35.156 28.172 1 92.06 408 ILE B N 1
ATOM 9549 C CA . ILE B 1 408 ? 20.188 34.312 28.125 1 92.06 408 ILE B CA 1
ATOM 9550 C C . ILE B 1 408 ? 20.969 34.406 29.438 1 92.06 408 ILE B C 1
ATOM 9552 O O . ILE B 1 408 ? 21.453 33.406 29.969 1 92.06 408 ILE B O 1
ATOM 9556 N N . ALA B 1 409 ? 21.125 35.594 30.031 1 89.19 409 ALA B N 1
ATOM 9557 C CA . ALA B 1 409 ? 21.812 35.781 31.312 1 89.19 409 ALA B CA 1
ATOM 9558 C C . ALA B 1 409 ? 21.109 35.031 32.438 1 89.19 409 ALA B C 1
ATOM 9560 O O . ALA B 1 409 ? 21.766 34.469 33.312 1 89.19 409 ALA B O 1
ATOM 9561 N N . ASP B 1 410 ? 19.812 35.094 32.344 1 88.81 410 ASP B N 1
ATOM 9562 C CA . ASP B 1 410 ? 19.031 34.406 33.375 1 88.81 410 ASP B CA 1
ATOM 9563 C C . ASP B 1 410 ? 19.25 32.906 33.281 1 88.81 410 ASP B C 1
ATOM 9565 O O . ASP B 1 410 ? 19.375 32.219 34.312 1 88.81 410 ASP B O 1
ATOM 9569 N N . ILE B 1 411 ? 19.25 32.438 32.062 1 89.38 411 ILE B N 1
ATOM 9570 C CA . ILE B 1 411 ? 19.453 30.984 31.875 1 89.38 411 ILE B CA 1
ATOM 9571 C C . ILE B 1 411 ? 20.859 30.594 32.344 1 89.38 411 ILE B C 1
ATOM 9573 O O . ILE B 1 411 ? 21.031 29.562 33 1 89.38 411 ILE B O 1
ATOM 9577 N N . ALA B 1 412 ? 21.859 31.391 31.984 1 87.31 412 ALA B N 1
ATOM 9578 C CA . ALA B 1 412 ? 23.234 31.109 32.375 1 87.31 412 ALA B CA 1
ATOM 9579 C C . ALA B 1 412 ? 23.375 31.078 33.906 1 87.31 412 ALA B C 1
ATOM 9581 O O . ALA B 1 412 ? 24.094 30.234 34.438 1 87.31 412 ALA B O 1
ATOM 9582 N N . LYS B 1 413 ? 22.703 31.906 34.562 1 85.5 413 LYS B N 1
ATOM 9583 C CA . LYS B 1 413 ? 22.703 31.938 36 1 85.5 413 LYS B CA 1
ATOM 9584 C C . LYS B 1 413 ? 22.078 30.672 36.594 1 85.5 413 LYS B C 1
ATOM 9586 O O . LYS B 1 413 ? 22.562 30.109 37.562 1 85.5 413 LYS B O 1
ATOM 9591 N N . ASP B 1 414 ? 21 30.266 35.938 1 84.75 414 ASP B N 1
ATOM 9592 C CA . ASP B 1 414 ? 20.328 29.047 36.375 1 84.75 414 ASP B CA 1
ATOM 9593 C C . ASP B 1 414 ? 21.25 27.828 36.25 1 84.75 414 ASP B C 1
ATOM 9595 O O . ASP B 1 414 ? 21.266 26.969 37.125 1 84.75 414 ASP B O 1
ATOM 9599 N N . PHE B 1 415 ? 21.906 27.781 35.125 1 80.69 415 PHE B N 1
ATOM 9600 C CA . PHE B 1 415 ? 22.75 26.625 34.844 1 80.69 415 PHE B CA 1
ATOM 9601 C C . PHE B 1 415 ? 23.922 26.562 35.812 1 80.69 415 PHE B C 1
ATOM 9603 O O . PHE B 1 415 ? 24.422 25.484 36.125 1 80.69 415 PHE B O 1
ATOM 9610 N N . GLU B 1 416 ? 24.375 27.656 36.25 1 77.25 416 GLU B N 1
ATOM 9611 C CA . GLU B 1 416 ? 25.484 27.688 37.219 1 77.25 416 GLU B CA 1
ATOM 9612 C C . GLU B 1 416 ? 25.016 27.25 38.594 1 77.25 416 GLU B C 1
ATOM 9614 O O . GLU B 1 416 ? 25.781 26.656 39.375 1 77.25 416 GLU B O 1
ATOM 9619 N N . MET B 1 417 ? 23.688 27.547 38.719 1 73.31 417 MET B N 1
ATOM 9620 C CA . MET B 1 417 ? 23.156 27.156 40 1 73.31 417 MET B CA 1
ATOM 9621 C C . MET B 1 417 ? 22.562 25.75 39.938 1 73.31 417 MET B C 1
ATOM 9623 O O . MET B 1 417 ? 21.875 25.328 40.875 1 73.31 417 MET B O 1
ATOM 9627 N N . SER B 1 418 ? 23.188 24.641 39.469 1 61.66 418 SER B N 1
ATOM 9628 C CA . SER B 1 418 ? 22.891 23.25 39.156 1 61.66 418 SER B CA 1
ATOM 9629 C C . SER B 1 418 ? 21.516 22.844 39.656 1 61.66 418 SER B C 1
ATOM 9631 O O . SER B 1 418 ? 20.781 22.109 39 1 61.66 418 SER B O 1
ATOM 9633 N N . LYS B 1 419 ? 21.156 22.969 40.969 1 56.31 419 LYS B N 1
ATOM 9634 C CA . LYS B 1 419 ? 20.047 22.328 41.688 1 56.31 419 LYS B CA 1
ATOM 9635 C C . LYS B 1 419 ? 18.703 22.828 41.156 1 56.31 419 LYS B C 1
ATOM 9637 O O . LYS B 1 419 ? 17.672 22.219 41.438 1 56.31 419 LYS B O 1
ATOM 9642 N N . VAL B 1 420 ? 18.688 23.781 40.188 1 61.94 420 VAL B N 1
ATOM 9643 C CA . VAL B 1 420 ? 17.438 24.516 40.094 1 61.94 420 VAL B CA 1
ATOM 9644 C C . VAL B 1 420 ? 16.906 24.422 38.656 1 61.94 420 VAL B C 1
ATOM 9646 O O . VAL B 1 420 ? 15.953 25.109 38.281 1 61.94 420 VAL B O 1
ATOM 9649 N N . ILE B 1 421 ? 17.359 23.484 37.812 1 65.38 421 ILE B N 1
ATOM 9650 C CA . ILE B 1 421 ? 16.953 23.469 36.438 1 65.38 421 ILE B CA 1
ATOM 9651 C C . ILE B 1 421 ? 15.445 23.219 36.312 1 65.38 421 ILE B C 1
ATOM 9653 O O . ILE B 1 421 ? 14.75 23.859 35.531 1 65.38 421 ILE B O 1
ATOM 9657 N N . HIS B 1 422 ? 15.008 22.312 37.25 1 66.19 422 HIS B N 1
ATOM 9658 C CA . HIS B 1 422 ? 13.594 21.953 37.219 1 66.19 422 HIS B CA 1
ATOM 9659 C C . HIS B 1 422 ? 12.734 23.031 37.844 1 66.19 422 HIS B C 1
ATOM 9661 O O . HIS B 1 422 ? 11.688 23.406 37.312 1 66.19 422 HIS B O 1
ATOM 9667 N N . ASP B 1 423 ? 13.25 23.531 39.031 1 67 423 ASP B N 1
ATOM 9668 C CA . ASP B 1 423 ? 12.445 24.484 39.812 1 67 423 ASP B CA 1
ATOM 9669 C C . ASP B 1 423 ? 12.297 25.812 39.062 1 67 423 ASP B C 1
ATOM 9671 O O . ASP B 1 423 ? 11.242 26.438 39.125 1 67 423 ASP B O 1
ATOM 9675 N N . GLU B 1 424 ? 13.305 26.062 38.25 1 74.81 424 GLU B N 1
ATOM 9676 C CA . GLU B 1 424 ? 13.289 27.359 37.594 1 74.81 424 GLU B CA 1
ATOM 9677 C C . GLU B 1 424 ? 12.812 27.234 36.125 1 74.81 424 GLU B C 1
ATOM 9679 O O . GLU B 1 424 ? 12.781 28.219 35.406 1 74.81 424 GLU B O 1
ATOM 9684 N N . MET B 1 425 ? 12.438 26.125 35.75 1 79.31 425 MET B N 1
ATOM 9685 C CA . MET B 1 425 ? 11.945 25.875 34.375 1 79.31 425 MET B CA 1
ATOM 9686 C C . MET B 1 425 ? 12.953 26.375 33.344 1 79.31 425 MET B C 1
ATOM 9688 O O . MET B 1 425 ? 12.578 27.047 32.375 1 79.31 425 MET B O 1
ATOM 9692 N N . SER B 1 426 ? 14.188 26.156 33.656 1 79.88 426 SER B N 1
ATOM 9693 C CA . SER B 1 426 ? 15.273 26.641 32.781 1 79.88 426 SER B CA 1
ATOM 9694 C C . SER B 1 426 ? 15.102 26.172 31.359 1 79.88 426 SER B C 1
ATOM 9696 O O . SER B 1 426 ? 15.398 26.922 30.422 1 79.88 426 SER B O 1
ATOM 9698 N N . LEU B 1 427 ? 14.562 25.031 31.141 1 79.62 427 LEU B N 1
ATOM 9699 C CA . LEU B 1 427 ? 14.391 24.5 29.781 1 79.62 427 LEU B CA 1
ATOM 9700 C C . LEU B 1 427 ? 13.32 25.281 29.031 1 79.62 427 LEU B C 1
ATOM 9702 O O . LEU B 1 427 ? 13.43 25.484 27.812 1 79.62 427 LEU B O 1
ATOM 9706 N N . GLU B 1 428 ? 12.391 25.672 29.766 1 79.06 428 GLU B N 1
ATOM 9707 C CA . GLU B 1 428 ? 11.375 26.5 29.141 1 79.06 428 GLU B CA 1
ATOM 9708 C C . GLU B 1 428 ? 11.945 27.859 28.734 1 79.06 428 GLU B C 1
ATOM 9710 O O . GLU B 1 428 ? 11.578 28.406 27.688 1 79.06 428 GLU B O 1
ATOM 9715 N N . LYS B 1 429 ? 12.797 28.312 29.609 1 83.94 429 LYS B N 1
ATOM 9716 C CA . LYS B 1 429 ? 13.43 29.594 29.297 1 83.94 429 LYS B CA 1
ATOM 9717 C C . LYS B 1 429 ? 14.289 29.484 28.047 1 83.94 429 LYS B C 1
ATOM 9719 O O . LYS B 1 429 ? 14.375 30.438 27.25 1 83.94 429 LYS B O 1
ATOM 9724 N N . VAL B 1 430 ? 14.883 28.359 27.844 1 86.69 430 VAL B N 1
ATOM 9725 C CA . VAL B 1 430 ? 15.688 28.125 26.656 1 86.69 430 VAL B CA 1
ATOM 9726 C C . VAL B 1 430 ? 14.789 28.172 25.422 1 86.69 430 VAL B C 1
ATOM 9728 O O . VAL B 1 430 ? 15.141 28.781 24.406 1 86.69 430 VAL B O 1
ATOM 9731 N N . LEU B 1 431 ? 13.641 27.594 25.547 1 84.62 431 LEU B N 1
ATOM 9732 C CA . LEU B 1 431 ? 12.711 27.594 24.422 1 84.62 431 LEU B CA 1
ATOM 9733 C C . LEU B 1 431 ? 12.227 29 24.094 1 84.62 431 LEU B C 1
ATOM 9735 O O . LEU B 1 431 ? 12.055 29.344 22.922 1 84.62 431 LEU B O 1
ATOM 9739 N N . VAL B 1 432 ? 12.078 29.703 25.125 1 83 432 VAL B N 1
ATOM 9740 C CA . VAL B 1 432 ? 11.664 31.078 24.938 1 83 432 VAL B CA 1
ATOM 9741 C C . VAL B 1 432 ? 12.773 31.859 24.219 1 83 432 VAL B C 1
ATOM 9743 O O . VAL B 1 432 ? 12.508 32.656 23.312 1 83 432 VAL B O 1
ATOM 9746 N N . ALA B 1 433 ? 13.945 31.594 24.672 1 88.81 433 ALA B N 1
ATOM 9747 C CA . ALA B 1 433 ? 15.078 32.281 24.047 1 88.81 433 ALA B CA 1
ATOM 9748 C C . ALA B 1 433 ? 15.172 31.906 22.562 1 88.81 433 ALA B C 1
ATOM 9750 O O . ALA B 1 433 ? 15.43 32.781 21.719 1 88.81 433 ALA B O 1
ATOM 9751 N N . VAL B 1 434 ? 14.922 30.688 22.203 1 89.31 434 VAL B N 1
ATOM 9752 C CA . VAL B 1 434 ? 14.961 30.234 20.812 1 89.31 434 VAL B CA 1
ATOM 9753 C C . VAL B 1 434 ? 13.852 30.906 20.016 1 89.31 434 VAL B C 1
ATOM 9755 O O . VAL B 1 434 ? 14.078 31.344 18.891 1 89.31 434 VAL B O 1
ATOM 9758 N N . ARG B 1 435 ? 12.773 31.062 20.578 1 84.62 435 ARG B N 1
ATOM 9759 C CA . ARG B 1 435 ? 11.648 31.688 19.891 1 84.62 435 ARG B CA 1
ATOM 9760 C C . ARG B 1 435 ? 11.922 33.156 19.625 1 84.62 435 ARG B C 1
ATOM 9762 O O . ARG B 1 435 ? 11.562 33.688 18.562 1 84.62 435 ARG B O 1
ATOM 9769 N N . ILE B 1 436 ? 12.516 33.781 20.625 1 85.06 436 ILE B N 1
ATOM 9770 C CA . ILE B 1 436 ? 12.891 35.156 20.453 1 85.06 436 ILE B CA 1
ATOM 9771 C C . ILE B 1 436 ? 13.93 35.281 19.328 1 85.06 436 ILE B C 1
ATOM 9773 O O . ILE B 1 436 ? 13.805 36.125 18.453 1 85.06 436 ILE B O 1
ATOM 9777 N N . CYS B 1 437 ? 14.812 34.438 19.359 1 90.62 437 CYS B N 1
ATOM 9778 C CA . CYS B 1 437 ? 15.883 34.438 18.359 1 90.62 437 CYS B CA 1
ATOM 9779 C C . CYS B 1 437 ? 15.328 34.25 16.953 1 90.62 437 CYS B C 1
ATOM 9781 O O . CYS B 1 437 ? 15.812 34.906 16.016 1 90.62 437 CYS B O 1
ATOM 9783 N N . ARG B 1 438 ? 14.297 33.5 16.734 1 87.75 438 ARG B N 1
ATOM 9784 C CA . ARG B 1 438 ? 13.727 33.156 15.43 1 87.75 438 ARG B CA 1
ATOM 9785 C C . ARG B 1 438 ? 13.016 34.375 14.828 1 87.75 438 ARG B C 1
ATOM 9787 O O . ARG B 1 438 ? 12.727 34.406 13.633 1 87.75 438 ARG B O 1
ATOM 9794 N N . THR B 1 439 ? 12.781 35.344 15.648 1 83.5 439 THR B N 1
ATOM 9795 C CA . THR B 1 439 ? 12.117 36.562 15.133 1 83.5 439 THR B CA 1
ATOM 9796 C C . THR B 1 439 ? 13.133 37.656 14.875 1 83.5 439 THR B C 1
ATOM 9798 O O . THR B 1 439 ? 12.781 38.719 14.336 1 83.5 439 THR B O 1
ATOM 9801 N N . MET B 1 440 ? 14.359 37.438 15.211 1 88.06 440 MET B N 1
ATOM 9802 C CA . MET B 1 440 ? 15.352 38.5 15.148 1 88.06 440 MET B CA 1
ATOM 9803 C C . MET B 1 440 ? 16.031 38.562 13.781 1 88.06 440 MET B C 1
ATOM 9805 O O . MET B 1 440 ? 16.312 37.5 13.195 1 88.06 440 MET B O 1
ATOM 9809 N N . THR B 1 441 ? 16.25 39.781 13.297 1 89.25 441 THR B N 1
ATOM 9810 C CA . THR B 1 441 ? 17 39.969 12.055 1 89.25 441 THR B CA 1
ATOM 9811 C C . THR B 1 441 ? 18.5 39.875 12.305 1 89.25 441 THR B C 1
ATOM 9813 O O . THR B 1 441 ? 18.938 39.75 13.445 1 89.25 441 THR B O 1
ATOM 9816 N N . LEU B 1 442 ? 19.297 39.906 11.227 1 93.12 442 LEU B N 1
ATOM 9817 C CA . LEU B 1 442 ? 20.734 39.812 11.359 1 93.12 442 LEU B CA 1
ATOM 9818 C C . LEU B 1 442 ? 21.281 41 12.156 1 93.12 442 LEU B C 1
ATOM 9820 O O . LEU B 1 442 ? 22.203 40.844 12.969 1 93.12 442 LEU B O 1
ATOM 9824 N N . PHE B 1 443 ? 20.719 42.125 11.977 1 89.81 443 PHE B N 1
ATOM 9825 C CA . PHE B 1 443 ? 21.141 43.312 12.68 1 89.81 443 PHE B CA 1
ATOM 9826 C C . PHE B 1 443 ? 20.875 43.219 14.172 1 89.81 443 PHE B C 1
ATOM 9828 O O . PHE B 1 443 ? 21.734 43.531 14.992 1 89.81 443 PHE B O 1
ATOM 9835 N N . ASP B 1 444 ? 19.719 42.688 14.469 1 90.31 444 ASP B N 1
ATOM 9836 C CA . ASP B 1 444 ? 19.359 42.5 15.875 1 90.31 444 ASP B CA 1
ATOM 9837 C C . ASP B 1 444 ? 20.297 41.5 16.547 1 90.31 444 ASP B C 1
ATOM 9839 O O . ASP B 1 444 ? 20.75 41.75 17.672 1 90.31 444 ASP B O 1
ATOM 9843 N N . LEU B 1 445 ? 20.562 40.5 15.836 1 94.06 445 LEU B N 1
ATOM 9844 C CA . LEU B 1 445 ? 21.391 39.438 16.406 1 94.06 445 LEU B CA 1
ATOM 9845 C C . LEU B 1 445 ? 22.828 39.938 16.578 1 94.06 445 LEU B C 1
ATOM 9847 O O . LEU B 1 445 ? 23.484 39.594 17.578 1 94.06 445 LEU B O 1
ATOM 9851 N N . LYS B 1 446 ? 23.359 40.688 15.664 1 92.94 446 LYS B N 1
ATOM 9852 C CA . LYS B 1 446 ? 24.703 41.25 15.773 1 92.94 446 LYS B CA 1
ATOM 9853 C C . LYS B 1 446 ? 24.844 42.125 17.016 1 92.94 446 LYS B C 1
ATOM 9855 O O . LYS B 1 446 ? 25.859 42.094 17.703 1 92.94 446 LYS B O 1
ATOM 9860 N N . ARG B 1 447 ? 23.797 42.844 17.281 1 90.75 447 ARG B N 1
ATOM 9861 C CA . ARG B 1 447 ? 23.781 43.719 18.469 1 90.75 447 ARG B CA 1
ATOM 9862 C C . ARG B 1 447 ? 23.719 42.875 19.75 1 90.75 447 ARG B C 1
ATOM 9864 O O . ARG B 1 447 ? 24.344 43.25 20.75 1 90.75 447 ARG B O 1
ATOM 9871 N N . ALA B 1 448 ? 22.984 41.875 19.656 1 92.62 448 ALA B N 1
ATOM 9872 C CA . ALA B 1 448 ? 22.797 41.031 20.844 1 92.62 448 ALA B CA 1
ATOM 9873 C C . ALA B 1 448 ? 24.062 40.281 21.172 1 92.62 448 ALA B C 1
ATOM 9875 O O . ALA B 1 448 ? 24.344 40 22.344 1 92.62 448 ALA B O 1
ATOM 9876 N N . VAL B 1 449 ? 24.859 39.938 20.141 1 92.81 449 VAL B N 1
ATOM 9877 C CA . VAL B 1 449 ? 25.984 39.062 20.391 1 92.81 449 VAL B CA 1
ATOM 9878 C C . VAL B 1 449 ? 27.281 39.875 20.391 1 92.81 449 VAL B C 1
ATOM 9880 O O . VAL B 1 449 ? 28.375 39.281 20.406 1 92.81 449 VAL B O 1
ATOM 9883 N N . GLU B 1 450 ? 27.266 41.094 20.406 1 87.88 450 GLU B N 1
ATOM 9884 C CA . GLU B 1 450 ? 28.438 41.969 20.328 1 87.88 450 GLU B CA 1
ATOM 9885 C C . GLU B 1 450 ? 29.406 41.656 21.469 1 87.88 450 GLU B C 1
ATOM 9887 O O . GLU B 1 450 ? 30.625 41.719 21.281 1 87.88 450 GLU B O 1
ATOM 9892 N N . ASN B 1 451 ? 28.938 41.281 22.656 1 83 451 ASN B N 1
ATOM 9893 C CA . ASN B 1 451 ? 29.797 41.094 23.828 1 83 451 ASN B CA 1
ATOM 9894 C C . ASN B 1 451 ? 30.109 39.625 24.094 1 83 451 ASN B C 1
ATOM 9896 O O . ASN B 1 451 ? 30.594 39.281 25.156 1 83 451 ASN B O 1
ATOM 9900 N N . VAL B 1 452 ? 29.812 38.812 23.125 1 88.62 452 VAL B N 1
ATOM 9901 C CA . VAL B 1 452 ? 30.047 37.375 23.328 1 88.62 452 VAL B CA 1
ATOM 9902 C C . VAL B 1 452 ? 31.531 37.062 23.109 1 88.62 452 VAL B C 1
ATOM 9904 O O . VAL B 1 452 ? 32.094 37.406 22.062 1 88.62 452 VAL B O 1
ATOM 9907 N N . VAL B 1 453 ? 32.188 36.562 24.156 1 81.5 453 VAL B N 1
ATOM 9908 C CA . VAL B 1 453 ? 33.594 36.188 24.094 1 81.5 453 VAL B CA 1
ATOM 9909 C C . VAL B 1 453 ? 33.75 34.75 24.547 1 81.5 453 VAL B C 1
ATOM 9911 O O . VAL B 1 453 ? 33.375 34.375 25.656 1 81.5 453 VAL B O 1
ATOM 9914 N N . PHE B 1 454 ? 34.281 33.844 23.688 1 82.19 454 PHE B N 1
ATOM 9915 C CA . PHE B 1 454 ? 34.375 32.438 23.953 1 82.19 454 PHE B CA 1
ATOM 9916 C C . PHE B 1 454 ? 35.625 32.094 24.734 1 82.19 454 PHE B C 1
ATOM 9918 O O . PHE B 1 454 ? 35.781 30.984 25.234 1 82.19 454 PHE B O 1
ATOM 9925 N N . GLN B 1 455 ? 36.594 32.969 24.828 1 73.88 455 GLN B N 1
ATOM 9926 C CA . GLN B 1 455 ? 37.781 32.781 25.656 1 73.88 455 GLN B CA 1
ATOM 9927 C C . GLN B 1 455 ? 37.969 33.969 26.609 1 73.88 455 GLN B C 1
ATOM 9929 O O . GLN B 1 455 ? 38.906 34.75 26.453 1 73.88 455 GLN B O 1
ATOM 9934 N N . PRO B 1 456 ? 36.938 34 27.547 1 69.88 456 PRO B N 1
ATOM 9935 C CA . PRO B 1 456 ? 37.031 35.156 28.438 1 69.88 456 PRO B CA 1
ATOM 9936 C C . PRO B 1 456 ? 38.125 35 29.484 1 69.88 456 PRO B C 1
ATOM 9938 O O . PRO B 1 456 ? 38.469 33.875 29.875 1 69.88 456 PRO B O 1
ATOM 9941 N N . TRP B 1 457 ? 38.875 36.031 29.688 1 63.5 457 TRP B N 1
ATOM 9942 C CA . TRP B 1 457 ? 39.844 36.062 30.781 1 63.5 457 TRP B CA 1
ATOM 9943 C C . TRP B 1 457 ? 39.125 36 32.125 1 63.5 457 TRP B C 1
ATOM 9945 O O . TRP B 1 457 ? 38.438 36.938 32.5 1 63.5 457 TRP B O 1
ATOM 9955 N N . ASN B 1 458 ? 39.062 34.906 32.969 1 61.34 458 ASN B N 1
ATOM 9956 C CA . ASN B 1 458 ? 38.812 34.688 34.406 1 61.34 458 ASN B CA 1
ATOM 9957 C C . ASN B 1 458 ? 37.344 34.719 34.719 1 61.34 458 ASN B C 1
ATOM 9959 O O . ASN B 1 458 ? 36.969 35 35.875 1 61.34 458 ASN B O 1
ATOM 9963 N N . LYS B 1 459 ? 36.25 34.531 33.812 1 73.25 459 LYS B N 1
ATOM 9964 C CA . LYS B 1 459 ? 34.875 34.594 34.344 1 73.25 459 LYS B CA 1
ATOM 9965 C C . LYS B 1 459 ? 34.062 33.438 33.812 1 73.25 459 LYS B C 1
ATOM 9967 O O . LYS B 1 459 ? 33.75 33.344 32.625 1 73.25 459 LYS B O 1
ATOM 9972 N N . ARG B 1 460 ? 33.812 32.531 34.719 1 78.06 460 ARG B N 1
ATOM 9973 C CA . ARG B 1 460 ? 33.062 31.312 34.438 1 78.06 460 ARG B CA 1
ATOM 9974 C C . ARG B 1 460 ? 31.656 31.641 33.906 1 78.06 460 ARG B C 1
ATOM 9976 O O . ARG B 1 460 ? 31.156 30.953 33.031 1 78.06 460 ARG B O 1
ATOM 9983 N N . GLN B 1 461 ? 31.094 32.656 34.438 1 79.38 461 GLN B N 1
ATOM 9984 C CA . GLN B 1 461 ? 29.75 33 34.031 1 79.38 461 GLN B CA 1
ATOM 9985 C C . GLN B 1 461 ? 29.719 33.5 32.594 1 79.38 461 GLN B C 1
ATOM 9987 O O . GLN B 1 461 ? 28.797 33.188 31.844 1 79.38 461 GLN B O 1
ATOM 9992 N N . GLN B 1 462 ? 30.719 34.219 32.25 1 83.94 462 GLN B N 1
ATOM 9993 C CA . GLN B 1 462 ? 30.781 34.75 30.875 1 83.94 462 GLN B CA 1
ATOM 9994 C C . GLN B 1 462 ? 30.984 33.625 29.875 1 83.94 462 GLN B C 1
ATOM 9996 O O . GLN B 1 462 ? 30.453 33.656 28.75 1 83.94 462 GLN B O 1
ATOM 10001 N N . LEU B 1 463 ? 31.672 32.656 30.312 1 85.06 463 LEU B N 1
ATOM 10002 C CA . LEU B 1 463 ? 31.875 31.516 29.438 1 85.06 463 LEU B CA 1
ATOM 10003 C C . LEU B 1 463 ? 30.594 30.734 29.25 1 85.06 463 LEU B C 1
ATOM 10005 O O . LEU B 1 463 ? 30.266 30.312 28.141 1 85.06 463 LEU B O 1
ATOM 10009 N N . SER B 1 464 ? 29.906 30.578 30.344 1 84.69 464 SER B N 1
ATOM 10010 C CA . SER B 1 464 ? 28.625 29.875 30.281 1 84.69 464 SER B CA 1
ATOM 10011 C C . SER B 1 464 ? 27.625 30.609 29.406 1 84.69 464 SER B C 1
ATOM 10013 O O . SER B 1 464 ? 26.875 30 28.656 1 84.69 464 SER B O 1
ATOM 10015 N N . GLU B 1 465 ? 27.656 31.891 29.5 1 88.88 465 GLU B N 1
ATOM 10016 C CA . GLU B 1 465 ? 26.766 32.719 28.672 1 88.88 465 GLU B CA 1
ATOM 10017 C C . GLU B 1 465 ? 27.141 32.594 27.188 1 88.88 465 GLU B C 1
ATOM 10019 O O . GLU B 1 465 ? 26.25 32.5 26.344 1 88.88 465 GLU B O 1
ATOM 10024 N N . SER B 1 466 ? 28.406 32.625 26.969 1 90.38 466 SER B N 1
ATOM 10025 C CA . SER B 1 466 ? 28.875 32.531 25.578 1 90.38 466 SER B CA 1
ATOM 10026 C C . SER B 1 466 ? 28.5 31.172 24.969 1 90.38 466 SER B C 1
ATOM 10028 O O . SER B 1 466 ? 28.078 31.109 23.812 1 90.38 466 SER B O 1
ATOM 10030 N N . LYS B 1 467 ? 28.562 30.156 25.703 1 88 467 LYS B N 1
ATOM 10031 C CA . LYS B 1 467 ? 28.203 28.828 25.219 1 88 467 LYS B CA 1
ATOM 10032 C C . LYS B 1 467 ? 26.688 28.719 25 1 88 467 LYS B C 1
ATOM 10034 O O . LYS B 1 467 ? 26.25 28.047 24.062 1 88 467 LYS B O 1
ATOM 10039 N N . LEU B 1 468 ? 26.016 29.375 25.812 1 89.94 468 LEU B N 1
ATOM 10040 C CA . LEU B 1 468 ? 24.562 29.375 25.672 1 89.94 468 LEU B CA 1
ATOM 10041 C C . LEU B 1 468 ? 24.141 30.125 24.406 1 89.94 468 LEU B C 1
ATOM 10043 O O . LEU B 1 468 ? 23.234 29.703 23.703 1 89.94 468 LEU B O 1
ATOM 10047 N N . TYR B 1 469 ? 24.844 31.234 24.172 1 94.12 469 TYR B N 1
ATOM 10048 C CA . TYR B 1 469 ? 24.578 31.953 22.938 1 94.12 469 TYR B CA 1
ATOM 10049 C C . TYR B 1 469 ? 24.797 31.062 21.719 1 94.12 469 TYR B C 1
ATOM 10051 O O . TYR B 1 469 ? 23.969 31.031 20.797 1 94.12 469 TYR B O 1
ATOM 10059 N N . ARG B 1 470 ? 25.797 30.375 21.703 1 93.31 470 ARG B N 1
ATOM 10060 C CA . ARG B 1 470 ? 26.141 29.469 20.609 1 93.31 470 ARG B CA 1
ATOM 10061 C C . ARG B 1 470 ? 25.031 28.438 20.406 1 93.31 470 ARG B C 1
ATOM 10063 O O . ARG B 1 470 ? 24.547 28.266 19.281 1 93.31 470 ARG B O 1
ATOM 10070 N N . ASP B 1 471 ? 24.625 27.797 21.453 1 92 471 ASP B N 1
ATOM 10071 C CA . ASP B 1 471 ? 23.641 26.719 21.359 1 92 471 ASP B CA 1
ATOM 10072 C C . ASP B 1 471 ? 22.281 27.234 20.938 1 92 471 ASP B C 1
ATOM 10074 O O . ASP B 1 471 ? 21.578 26.609 20.141 1 92 471 ASP B O 1
ATOM 10078 N N . ILE B 1 472 ? 21.938 28.312 21.469 1 93.5 472 ILE B N 1
ATOM 10079 C CA . ILE B 1 472 ? 20.641 28.891 21.125 1 93.5 472 ILE B CA 1
ATOM 10080 C C . ILE B 1 472 ? 20.625 29.312 19.656 1 93.5 472 ILE B C 1
ATOM 10082 O O . ILE B 1 472 ? 19.625 29.141 18.969 1 93.5 472 ILE B O 1
ATOM 10086 N N . LEU B 1 473 ? 21.719 29.875 19.219 1 95.5 473 LEU B N 1
ATOM 10087 C CA . LEU B 1 473 ? 21.797 30.266 17.828 1 95.5 473 LEU B CA 1
ATOM 10088 C C . LEU B 1 473 ? 21.703 29.047 16.906 1 95.5 473 LEU B C 1
ATOM 10090 O O . LEU B 1 473 ? 21.109 29.125 15.828 1 95.5 473 LEU B O 1
ATOM 10094 N N . VAL B 1 474 ? 22.25 27.953 17.312 1 92.88 474 VAL B N 1
ATOM 10095 C CA . VAL B 1 474 ? 22.141 26.719 16.531 1 92.88 474 VAL B CA 1
ATOM 10096 C C . VAL B 1 474 ? 20.703 26.234 16.516 1 92.88 474 VAL B C 1
ATOM 10098 O O . VAL B 1 474 ? 20.172 25.891 15.445 1 92.88 474 VAL B O 1
ATOM 10101 N N . MET B 1 475 ? 20.047 26.312 17.625 1 92.19 475 MET B N 1
ATOM 10102 C CA . MET B 1 475 ? 18.672 25.844 17.734 1 92.19 475 MET B CA 1
ATOM 10103 C C . MET B 1 475 ? 17.719 26.766 16.984 1 92.19 475 MET B C 1
ATOM 10105 O O . MET B 1 475 ? 16.656 26.344 16.531 1 92.19 475 MET B O 1
ATOM 10109 N N . CYS B 1 476 ? 18.078 27.969 16.984 1 92.62 476 CYS B N 1
ATOM 10110 C CA . CYS B 1 476 ? 17.266 28.938 16.266 1 92.62 476 CYS B CA 1
ATOM 10111 C C . CYS B 1 476 ? 17.125 28.547 14.805 1 92.62 476 CYS B C 1
ATOM 10113 O O . CYS B 1 476 ? 16.016 28.562 14.258 1 92.62 476 CYS B O 1
ATOM 10115 N N . GLY B 1 477 ? 18.109 28.188 14.086 1 91.44 477 GLY B N 1
ATOM 10116 C CA . GLY B 1 477 ? 18.125 27.594 12.758 1 91.44 477 GLY B CA 1
ATOM 10117 C C . GLY B 1 477 ? 17.672 28.562 11.68 1 91.44 477 GLY B C 1
ATOM 10118 O O . GLY B 1 477 ? 17.25 28.125 10.602 1 91.44 477 GLY B O 1
ATOM 10119 N N . THR B 1 478 ? 17.656 29.875 11.922 1 91.62 478 THR B N 1
ATOM 10120 C CA . THR B 1 478 ? 17.281 30.859 10.906 1 91.62 478 THR B CA 1
ATOM 10121 C C . THR B 1 478 ? 18.5 31.297 10.102 1 91.62 478 THR B C 1
ATOM 10123 O O . THR B 1 478 ? 19.641 31.031 10.484 1 91.62 478 THR B O 1
ATOM 10126 N N . ASN B 1 479 ? 18.25 32 8.992 1 91.12 479 ASN B N 1
ATOM 10127 C CA . ASN B 1 479 ? 19.344 32.469 8.133 1 91.12 479 ASN B CA 1
ATOM 10128 C C . ASN B 1 479 ? 20.25 33.438 8.859 1 91.12 479 ASN B C 1
ATOM 10130 O O . ASN B 1 479 ? 21.469 33.344 8.789 1 91.12 479 ASN B O 1
ATOM 10134 N N . PRO B 1 480 ? 19.641 34.375 9.625 1 93.88 480 PRO B N 1
ATOM 10135 C CA . PRO B 1 480 ? 20.516 35.281 10.375 1 93.88 480 PRO B CA 1
ATOM 10136 C C . PRO B 1 480 ? 21.359 34.562 11.414 1 93.88 480 PRO B C 1
ATOM 10138 O O . PRO B 1 480 ? 22.547 34.875 11.594 1 93.88 480 PRO B O 1
ATOM 10141 N N . ALA B 1 481 ? 20.766 33.688 12.102 1 95.81 481 ALA B N 1
ATOM 10142 C CA . ALA B 1 481 ? 21.516 32.906 13.094 1 95.81 481 ALA B CA 1
ATOM 10143 C C . ALA B 1 481 ? 22.688 32.156 12.445 1 95.81 481 ALA B C 1
ATOM 10145 O O . ALA B 1 481 ? 23.781 32.125 13 1 95.81 481 ALA B O 1
ATOM 10146 N N . PHE B 1 482 ? 22.469 31.672 11.328 1 95.38 482 PHE B N 1
ATOM 10147 C CA . PHE B 1 482 ? 23.516 30.984 10.586 1 95.38 482 PHE B CA 1
ATOM 10148 C C . PHE B 1 482 ? 24.656 31.938 10.242 1 95.38 482 PHE B C 1
ATOM 10150 O O . PHE B 1 482 ? 25.828 31.578 10.352 1 95.38 482 PHE B O 1
ATOM 10157 N N . GLN B 1 483 ? 24.312 33.125 9.828 1 95.19 483 GLN B N 1
ATOM 10158 C CA . GLN B 1 483 ? 25.312 34.094 9.438 1 95.19 483 GLN B CA 1
ATOM 10159 C C . GLN B 1 483 ? 26.203 34.469 10.617 1 95.19 483 GLN B C 1
ATOM 10161 O O . GLN B 1 483 ? 27.406 34.656 10.453 1 95.19 483 GLN B O 1
ATOM 10166 N N . ILE B 1 484 ? 25.641 34.562 11.742 1 96.19 484 ILE B N 1
ATOM 10167 C CA . ILE B 1 484 ? 26.422 34.875 12.93 1 96.19 484 ILE B CA 1
ATOM 10168 C C . ILE B 1 484 ? 27.391 33.75 13.227 1 96.19 484 ILE B C 1
ATOM 10170 O O . ILE B 1 484 ? 28.578 33.969 13.469 1 96.19 484 ILE B O 1
ATOM 10174 N N . LEU B 1 485 ? 26.859 32.562 13.219 1 96.12 485 LEU B N 1
ATOM 10175 C CA . LEU B 1 485 ? 27.688 31.406 13.484 1 96.12 485 LEU B CA 1
ATOM 10176 C C . LEU B 1 485 ? 28.797 31.281 12.445 1 96.12 485 LEU B C 1
ATOM 10178 O O . LEU B 1 485 ? 29.938 30.969 12.789 1 96.12 485 LEU B O 1
ATOM 10182 N N . LYS B 1 486 ? 28.391 31.531 11.203 1 94.94 486 LYS B N 1
ATOM 10183 C CA . LYS B 1 486 ? 29.375 31.516 10.125 1 94.94 486 LYS B CA 1
ATOM 10184 C C . LYS B 1 486 ? 30.5 32.5 10.398 1 94.94 486 LYS B C 1
ATOM 10186 O O . LYS B 1 486 ? 31.688 32.188 10.281 1 94.94 486 LYS B O 1
ATOM 10191 N N . THR B 1 487 ? 30.188 33.719 10.805 1 94.31 487 THR B N 1
ATOM 10192 C CA . THR B 1 487 ? 31.156 34.75 11.078 1 94.31 487 THR B CA 1
ATOM 10193 C C . THR B 1 487 ? 32.062 34.375 12.25 1 94.31 487 THR B C 1
ATOM 10195 O O . THR B 1 487 ? 33.281 34.594 12.211 1 94.31 487 THR B O 1
ATOM 10198 N N . TRP B 1 488 ? 31.484 33.812 13.266 1 95.38 488 TRP B N 1
ATOM 10199 C CA . TRP B 1 488 ? 32.25 33.375 14.422 1 95.38 488 TRP B CA 1
ATOM 10200 C C . TRP B 1 488 ? 33.281 32.344 14.023 1 95.38 488 TRP B C 1
ATOM 10202 O O . TRP B 1 488 ? 34.406 32.312 14.547 1 95.38 488 TRP B O 1
ATOM 10212 N N . ILE B 1 489 ? 32.938 31.469 13.086 1 94.88 489 ILE B N 1
ATOM 10213 C CA . ILE B 1 489 ? 33.844 30.406 12.656 1 94.88 489 ILE B CA 1
ATOM 10214 C C . ILE B 1 489 ? 34.906 30.984 11.711 1 94.88 489 ILE B C 1
ATOM 10216 O O . ILE B 1 489 ? 36.094 30.672 11.836 1 94.88 489 ILE B O 1
ATOM 10220 N N . GLU B 1 490 ? 34.5 31.875 10.836 1 94.19 490 GLU B N 1
ATOM 10221 C CA . GLU B 1 490 ? 35.406 32.5 9.875 1 94.19 490 GLU B CA 1
ATOM 10222 C C . GLU B 1 490 ? 36.469 33.344 10.578 1 94.19 490 GLU B C 1
ATOM 10224 O O . GLU B 1 490 ? 37.625 33.344 10.18 1 94.19 490 GLU B O 1
ATOM 10229 N N . GLU B 1 491 ? 36.062 33.969 11.664 1 91.94 491 GLU B N 1
ATOM 10230 C CA . GLU B 1 491 ? 36.969 34.844 12.398 1 91.94 491 GLU B CA 1
ATOM 10231 C C . GLU B 1 491 ? 37.688 34.094 13.492 1 91.94 491 GLU B C 1
ATOM 10233 O O . GLU B 1 491 ? 38.438 34.688 14.289 1 91.94 491 GLU B O 1
ATOM 10238 N N . ARG B 1 492 ? 37.5 32.812 13.641 1 91.31 492 ARG B N 1
ATOM 10239 C CA . ARG B 1 492 ? 38.188 31.906 14.57 1 91.31 492 ARG B CA 1
ATOM 10240 C C . ARG B 1 492 ? 37.844 32.281 16.016 1 91.31 492 ARG B C 1
ATOM 10242 O O . ARG B 1 492 ? 38.719 32.156 16.891 1 91.31 492 ARG B O 1
ATOM 10249 N N . LYS B 1 493 ? 36.688 32.875 16.125 1 90.69 493 LYS B N 1
ATOM 10250 C CA . LYS B 1 493 ? 36.188 33.062 17.484 1 90.69 493 LYS B CA 1
ATOM 10251 C C . LYS B 1 493 ? 35.719 31.75 18.094 1 90.69 493 LYS B C 1
ATOM 10253 O O . LYS B 1 493 ? 35.844 31.531 19.297 1 90.69 493 LYS B O 1
ATOM 10258 N N . LEU B 1 494 ? 35.094 30.969 17.188 1 90.94 494 LEU B N 1
ATOM 10259 C CA . LEU B 1 494 ? 34.719 29.594 17.531 1 90.94 494 LEU B CA 1
ATOM 10260 C C . LEU B 1 494 ? 35.688 28.594 16.875 1 90.94 494 LEU B C 1
ATOM 10262 O O . LEU B 1 494 ? 35.719 28.5 15.641 1 90.94 494 LEU B O 1
ATOM 10266 N N . GLU B 1 495 ? 36.438 27.875 17.75 1 87.5 495 GLU B N 1
ATOM 10267 C CA . GLU B 1 495 ? 37.406 26.953 17.188 1 87.5 495 GLU B CA 1
ATOM 10268 C C . GLU B 1 495 ? 37.344 25.594 17.859 1 87.5 495 GLU B C 1
ATOM 10270 O O . GLU B 1 495 ? 36.625 25.422 18.859 1 87.5 495 GLU B O 1
ATOM 10275 N N . GLY B 1 496 ? 37.875 24.609 17.188 1 83.06 496 GLY B N 1
ATOM 10276 C CA . GLY B 1 496 ? 38.031 23.297 17.781 1 83.06 496 GLY B CA 1
ATOM 10277 C C . GLY B 1 496 ? 36.719 22.516 17.891 1 83.06 496 GLY B C 1
ATOM 10278 O O . GLY B 1 496 ? 35.969 22.469 16.938 1 83.06 496 GLY B O 1
ATOM 10279 N N . GLU B 1 497 ? 36.531 21.969 19.047 1 83.19 497 GLU B N 1
ATOM 10280 C CA . GLU B 1 497 ? 35.406 21.078 19.297 1 83.19 497 GLU B CA 1
ATOM 10281 C C . GLU B 1 497 ? 34.062 21.828 19.297 1 83.19 497 GLU B C 1
ATOM 10283 O O . GLU B 1 497 ? 33.062 21.312 18.844 1 83.19 497 GLU B O 1
ATOM 10288 N N . ASP B 1 498 ? 34.188 23.062 19.703 1 86.06 498 ASP B N 1
ATOM 10289 C CA . ASP B 1 498 ? 32.969 23.875 19.734 1 86.06 498 ASP B CA 1
ATOM 10290 C C . ASP B 1 498 ? 32.5 24.203 18.328 1 86.06 498 ASP B C 1
ATOM 10292 O O . ASP B 1 498 ? 31.297 24.125 18.031 1 86.06 498 ASP B O 1
ATOM 10296 N N . ALA B 1 499 ? 33.406 24.5 17.484 1 91.19 499 ALA B N 1
ATOM 10297 C CA . ALA B 1 499 ? 33.062 24.766 16.094 1 91.19 499 ALA B CA 1
ATOM 10298 C C . ALA B 1 499 ? 32.562 23.516 15.398 1 91.19 499 ALA B C 1
ATOM 10300 O O . ALA B 1 499 ? 31.594 23.562 14.641 1 91.19 499 ALA B O 1
ATOM 10301 N N . SER B 1 500 ? 33.156 22.391 15.75 1 88.62 500 SER B N 1
ATOM 10302 C CA . SER B 1 500 ? 32.719 21.125 15.164 1 88.62 500 SER B CA 1
ATOM 10303 C C . SER B 1 500 ? 31.328 20.75 15.602 1 88.62 500 SER B C 1
ATOM 10305 O O . SER B 1 500 ? 30.531 20.25 14.805 1 88.62 500 SER B O 1
ATOM 10307 N N . GLY B 1 501 ? 31.047 20.969 16.828 1 86.56 501 GLY B N 1
ATOM 10308 C CA . GLY B 1 501 ? 29.719 20.688 17.344 1 86.56 501 GLY B CA 1
ATOM 10309 C C . GLY B 1 501 ? 28.641 21.516 16.656 1 86.56 501 GLY B C 1
ATOM 10310 O O . GLY B 1 501 ? 27.562 21 16.328 1 86.56 501 GLY B O 1
ATOM 10311 N N . VAL B 1 502 ? 28.938 22.75 16.422 1 90.81 502 VAL B N 1
ATOM 10312 C CA . VAL B 1 502 ? 28.016 23.656 15.758 1 90.81 502 VAL B CA 1
ATOM 10313 C C . VAL B 1 502 ? 27.766 23.172 14.328 1 90.81 502 VAL B C 1
ATOM 10315 O O . VAL B 1 502 ? 26.609 23.047 13.898 1 90.81 502 VAL B O 1
ATOM 10318 N N . LEU B 1 503 ? 28.828 22.859 13.656 1 91.56 503 LEU B N 1
ATOM 10319 C CA . LEU B 1 503 ? 28.703 22.469 12.25 1 91.56 503 LEU B CA 1
ATOM 10320 C C . LEU B 1 503 ? 27.984 21.141 12.117 1 91.56 503 LEU B C 1
ATOM 10322 O O . LEU B 1 503 ? 27.219 20.938 11.164 1 91.56 503 LEU B O 1
ATOM 10326 N N . ALA B 1 504 ? 28.094 20.25 13.047 1 85.38 504 ALA B N 1
ATOM 10327 C CA . ALA B 1 504 ? 27.469 18.938 12.992 1 85.38 504 ALA B CA 1
ATOM 10328 C C . ALA B 1 504 ? 25.969 19.031 13.219 1 85.38 504 ALA B C 1
ATOM 10330 O O . ALA B 1 504 ? 25.203 18.234 12.664 1 85.38 504 ALA B O 1
ATOM 10331 N N . THR B 1 505 ? 25.531 19.953 13.953 1 86.25 505 THR B N 1
ATOM 10332 C CA . THR B 1 505 ? 24.141 19.984 14.375 1 86.25 505 THR B CA 1
ATOM 10333 C C . THR B 1 505 ? 23.359 21.016 13.562 1 86.25 505 THR B C 1
ATOM 10335 O O . THR B 1 505 ? 22.125 20.938 13.484 1 86.25 505 THR B O 1
ATOM 10338 N N . LEU B 1 506 ? 24.016 21.875 12.977 1 90.06 506 LEU B N 1
ATOM 10339 C CA . LEU B 1 506 ? 23.406 23.016 12.312 1 90.06 506 LEU B CA 1
ATOM 10340 C C . LEU B 1 506 ? 22.453 22.562 11.211 1 90.06 506 LEU B C 1
ATOM 10342 O O . LEU B 1 506 ? 21.312 23.047 11.117 1 90.06 506 LEU B O 1
ATOM 10346 N N . PRO B 1 507 ? 22.828 21.547 10.414 1 88.31 507 PRO B N 1
ATOM 10347 C CA . PRO B 1 507 ? 21.938 21.156 9.312 1 88.31 507 PRO B CA 1
ATOM 10348 C C . PRO B 1 507 ? 20.578 20.656 9.797 1 88.31 507 PRO B C 1
ATOM 10350 O O . PRO B 1 507 ? 19.562 20.875 9.133 1 88.31 507 PRO B O 1
ATOM 10353 N N . ALA B 1 508 ? 20.516 20.109 10.922 1 82.44 508 ALA B N 1
ATOM 10354 C CA . ALA B 1 508 ? 19.266 19.547 11.445 1 82.44 508 ALA B CA 1
ATOM 10355 C C . ALA B 1 508 ? 18.344 20.641 11.953 1 82.44 508 ALA B C 1
ATOM 10357 O O . ALA B 1 508 ? 17.141 20.438 12.078 1 82.44 508 ALA B O 1
ATOM 10358 N N . HIS B 1 509 ? 18.875 21.797 12.188 1 88.94 509 HIS B N 1
ATOM 10359 C CA . HIS B 1 509 ? 18.078 22.844 12.82 1 88.94 509 HIS B CA 1
ATOM 10360 C C . HIS B 1 509 ? 17.703 23.922 11.82 1 88.94 509 HIS B C 1
ATOM 10362 O O . HIS B 1 509 ? 16.875 24.781 12.109 1 88.94 509 HIS B O 1
ATOM 10368 N N . LEU B 1 510 ? 18.266 23.844 10.664 1 89.81 510 LEU B N 1
ATOM 10369 C CA . LEU B 1 510 ? 17.938 24.859 9.672 1 89.81 510 LEU B CA 1
ATOM 10370 C C . LEU B 1 510 ? 16.484 24.734 9.227 1 89.81 510 LEU B C 1
ATOM 10372 O O . LEU B 1 510 ? 16.078 23.688 8.711 1 89.81 510 LEU B O 1
ATOM 10376 N N . GLN B 1 511 ? 15.773 25.734 9.328 1 85.44 511 GLN B N 1
ATOM 10377 C CA . GLN B 1 511 ? 14.336 25.688 9.078 1 85.44 511 GLN B CA 1
ATOM 10378 C C . GLN B 1 511 ? 14.031 25.859 7.59 1 85.44 511 GLN B C 1
ATOM 10380 O O . GLN B 1 511 ? 13.086 25.266 7.074 1 85.44 511 GLN B O 1
ATOM 10385 N N . THR B 1 512 ? 14.812 26.781 6.965 1 83.56 512 THR B N 1
ATOM 10386 C CA . THR B 1 512 ? 14.586 27.047 5.551 1 83.56 512 THR B CA 1
ATOM 10387 C C . THR B 1 512 ? 15.891 26.969 4.766 1 83.56 512 THR B C 1
ATOM 10389 O O . THR B 1 512 ? 16.422 28 4.34 1 83.56 512 THR B O 1
ATOM 10392 N N . PRO B 1 513 ? 16.25 25.766 4.531 1 87.38 513 PRO B N 1
ATOM 10393 C CA . PRO B 1 513 ? 17.516 25.641 3.789 1 87.38 513 PRO B CA 1
ATOM 10394 C C . PRO B 1 513 ? 17.344 25.859 2.289 1 87.38 513 PRO B C 1
ATOM 10396 O O . PRO B 1 513 ? 17.344 24.906 1.515 1 87.38 513 PRO B O 1
ATOM 10399 N N . GLY B 1 514 ? 17.234 27.156 1.937 1 82.56 514 GLY B N 1
ATOM 10400 C CA . GLY B 1 514 ? 17.156 27.531 0.534 1 82.56 514 GLY B CA 1
ATOM 10401 C C . GLY B 1 514 ? 18.484 27.438 -0.193 1 82.56 514 GLY B C 1
ATOM 10402 O O . GLY B 1 514 ? 19.5 27.062 0.401 1 82.56 514 GLY B O 1
ATOM 10403 N N . PRO B 1 515 ? 18.531 27.703 -1.472 1 83.56 515 PRO B N 1
ATOM 10404 C CA . PRO B 1 515 ? 19.766 27.625 -2.258 1 83.56 515 PRO B CA 1
ATOM 10405 C C . PRO B 1 515 ? 20.859 28.531 -1.733 1 83.56 515 PRO B C 1
ATOM 10407 O O . PRO B 1 515 ? 22.047 28.172 -1.779 1 83.56 515 PRO B O 1
ATOM 10410 N N . ASP B 1 516 ? 20.5 29.672 -1.136 1 85.19 516 ASP B N 1
ATOM 10411 C CA . ASP B 1 516 ? 21.484 30.625 -0.635 1 85.19 516 ASP B CA 1
ATOM 10412 C C . ASP B 1 516 ? 22.203 30.078 0.606 1 85.19 516 ASP B C 1
ATOM 10414 O O . ASP B 1 516 ? 23.422 30.219 0.74 1 85.19 516 ASP B O 1
ATOM 10418 N N . ILE B 1 517 ? 21.453 29.516 1.439 1 89.31 517 ILE B N 1
ATOM 10419 C CA . ILE B 1 517 ? 22.031 28.984 2.672 1 89.31 517 ILE B CA 1
ATOM 10420 C C . ILE B 1 517 ? 22.938 27.797 2.354 1 89.31 517 ILE B C 1
ATOM 10422 O O . ILE B 1 517 ? 24.016 27.656 2.938 1 89.31 517 ILE B O 1
ATOM 10426 N N . VAL B 1 518 ? 22.531 26.984 1.45 1 91.56 518 VAL B N 1
ATOM 10427 C CA . VAL B 1 518 ? 23.344 25.844 1.061 1 91.56 518 VAL B CA 1
ATOM 10428 C C . VAL B 1 518 ? 24.641 26.328 0.415 1 91.56 518 VAL B C 1
ATOM 10430 O O . VAL B 1 518 ? 25.719 25.812 0.708 1 91.56 518 VAL B O 1
ATOM 10433 N N . ARG B 1 519 ? 24.531 27.312 -0.366 1 90.56 519 ARG B N 1
ATOM 10434 C CA . ARG B 1 519 ? 25.719 27.906 -0.984 1 90.56 519 ARG B CA 1
ATOM 10435 C C . ARG B 1 519 ? 26.641 28.516 0.067 1 90.56 519 ARG B C 1
ATOM 10437 O O . ARG B 1 519 ? 27.859 28.359 0.005 1 90.56 519 ARG B O 1
ATOM 10444 N N . GLN B 1 520 ? 26.062 29.234 1.021 1 92.81 520 GLN B N 1
ATOM 10445 C CA . GLN B 1 520 ? 26.859 29.859 2.076 1 92.81 520 GLN B CA 1
ATOM 10446 C C . GLN B 1 520 ? 27.578 28.812 2.92 1 92.81 520 GLN B C 1
ATOM 10448 O O . GLN B 1 520 ? 28.703 29.016 3.354 1 92.81 520 GLN B O 1
ATOM 10453 N N . PHE B 1 521 ? 26.891 27.75 3.154 1 94.62 521 PHE B N 1
ATOM 10454 C CA . PHE B 1 521 ? 27.516 26.656 3.887 1 94.62 521 PHE B CA 1
ATOM 10455 C C . PHE B 1 521 ? 28.703 26.094 3.105 1 94.62 521 PHE B C 1
ATOM 10457 O O . PHE B 1 521 ? 29.766 25.844 3.674 1 94.62 521 PHE B O 1
ATOM 10464 N N . TYR B 1 522 ? 28.531 25.969 1.793 1 93.75 522 TYR B N 1
ATOM 10465 C CA . TYR B 1 522 ? 29.594 25.516 0.903 1 93.75 522 TYR B CA 1
ATOM 10466 C C . TYR B 1 522 ? 30.797 26.469 0.945 1 93.75 522 TYR B C 1
ATOM 10468 O O . TYR B 1 522 ? 31.938 26.031 1.044 1 93.75 522 TYR B O 1
ATOM 10476 N N . GLU B 1 523 ? 30.469 27.719 0.931 1 93.94 523 GLU B N 1
ATOM 10477 C CA . GLU B 1 523 ? 31.531 28.734 0.965 1 93.94 523 GLU B CA 1
ATOM 10478 C C . GLU B 1 523 ? 32.25 28.734 2.311 1 93.94 523 GLU B C 1
ATOM 10480 O O . GLU B 1 523 ? 33.469 28.969 2.375 1 93.94 523 GLU B O 1
ATOM 10485 N N . LEU B 1 524 ? 31.469 28.469 3.293 1 95.44 524 LEU B N 1
ATOM 10486 C CA . LEU B 1 524 ? 32.062 28.406 4.629 1 95.44 524 LEU B CA 1
ATOM 10487 C C . LEU B 1 524 ? 33.094 27.312 4.715 1 95.44 524 LEU B C 1
ATOM 10489 O O . LEU B 1 524 ? 34.156 27.5 5.316 1 95.44 524 LEU B O 1
ATOM 10493 N N . ILE B 1 525 ? 32.875 26.188 4.07 1 94.56 525 ILE B N 1
ATOM 10494 C CA . ILE B 1 525 ? 33.781 25.062 4.098 1 94.56 525 ILE B CA 1
ATOM 10495 C C . ILE B 1 525 ? 35.094 25.422 3.377 1 94.56 525 ILE B C 1
ATOM 10497 O O . ILE B 1 525 ? 36.156 24.922 3.732 1 94.56 525 ILE B O 1
ATOM 10501 N N . GLN B 1 526 ? 35 26.344 2.473 1 92.12 526 GLN B N 1
ATOM 10502 C CA . GLN B 1 526 ? 36.156 26.719 1.658 1 92.12 526 GLN B CA 1
ATOM 10503 C C . GLN B 1 526 ? 37 27.781 2.35 1 92.12 526 GLN B C 1
ATOM 10505 O O . GLN B 1 526 ? 38.094 28.125 1.868 1 92.12 526 GLN B O 1
ATOM 10510 N N . THR B 1 527 ? 36.594 28.219 3.434 1 93.69 527 THR B N 1
ATOM 10511 C CA . THR B 1 527 ? 37.344 29.25 4.141 1 93.69 527 THR B CA 1
ATOM 10512 C C . THR B 1 527 ? 38.562 28.672 4.816 1 93.69 527 THR B C 1
ATOM 10514 O O . THR B 1 527 ? 38.625 27.469 5.09 1 93.69 527 THR B O 1
ATOM 10517 N N . SER B 1 528 ? 39.531 29.531 5.188 1 92.31 528 SER B N 1
ATOM 10518 C CA . SER B 1 528 ? 40.812 29.125 5.793 1 92.31 528 SER B CA 1
ATOM 10519 C C . SER B 1 528 ? 40.594 28.641 7.223 1 92.31 528 SER B C 1
ATOM 10521 O O . SER B 1 528 ? 41.312 27.75 7.688 1 92.31 528 SER B O 1
ATOM 10523 N N . ALA B 1 529 ? 39.594 29.109 7.789 1 92.81 529 ALA B N 1
ATOM 10524 C CA . ALA B 1 529 ? 39.344 28.719 9.172 1 92.81 529 ALA B CA 1
ATOM 10525 C C . ALA B 1 529 ? 39 27.219 9.266 1 92.81 529 ALA B C 1
ATOM 10527 O O . ALA B 1 529 ? 39.406 26.547 10.219 1 92.81 529 ALA B O 1
ATOM 10528 N N . ILE B 1 530 ? 38.375 26.703 8.25 1 92.94 530 ILE B N 1
ATOM 10529 C CA . ILE B 1 530 ? 38 25.312 8.25 1 92.94 530 ILE B CA 1
ATOM 10530 C C . ILE B 1 530 ? 39.062 24.469 7.562 1 92.94 530 ILE B C 1
ATOM 10532 O O . ILE B 1 530 ? 39.406 23.375 8.023 1 92.94 530 ILE B O 1
ATOM 10536 N N . ARG B 1 531 ? 39.688 24.969 6.527 1 88.81 531 ARG B N 1
ATOM 10537 C CA . ARG B 1 531 ? 40.656 24.219 5.742 1 88.81 531 ARG B CA 1
ATOM 10538 C C . ARG B 1 531 ? 41.906 23.906 6.57 1 88.81 531 ARG B C 1
ATOM 10540 O O . ARG B 1 531 ? 42.562 22.875 6.363 1 88.81 531 ARG B O 1
ATOM 10547 N N . ASP B 1 532 ? 42.188 24.75 7.578 1 88.88 532 ASP B N 1
ATOM 10548 C CA . ASP B 1 532 ? 43.406 24.609 8.352 1 88.88 532 ASP B CA 1
ATOM 10549 C C . ASP B 1 532 ? 43.25 23.578 9.477 1 88.88 532 ASP B C 1
ATOM 10551 O O . ASP B 1 532 ? 44.219 23.094 10.031 1 88.88 532 ASP B O 1
ATOM 10555 N N . ASP B 1 533 ? 42.094 23.344 9.758 1 89.38 533 ASP B N 1
ATOM 10556 C CA . ASP B 1 533 ? 41.781 22.375 10.812 1 89.38 533 ASP B CA 1
ATOM 10557 C C . ASP B 1 533 ? 41.156 21.109 10.219 1 89.38 533 ASP B C 1
ATOM 10559 O O . ASP B 1 533 ? 40 21.125 9.758 1 89.38 533 ASP B O 1
ATOM 10563 N N . GLN B 1 534 ? 41.812 19.984 10.414 1 84.81 534 GLN B N 1
ATOM 10564 C CA . GLN B 1 534 ? 41.406 18.75 9.766 1 84.81 534 GLN B CA 1
ATOM 10565 C C . GLN B 1 534 ? 40.094 18.234 10.352 1 84.81 534 GLN B C 1
ATOM 10567 O O . GLN B 1 534 ? 39.25 17.719 9.617 1 84.81 534 GLN B O 1
ATOM 10572 N N . GLN B 1 535 ? 40 18.328 11.578 1 84.12 535 GLN B N 1
ATOM 10573 C CA . GLN B 1 535 ? 38.781 17.844 12.219 1 84.12 535 GLN B CA 1
ATOM 10574 C C . GLN B 1 535 ? 37.562 18.656 11.781 1 84.12 535 GLN B C 1
ATOM 10576 O O . GLN B 1 535 ? 36.5 18.109 11.516 1 84.12 535 GLN B O 1
ATOM 10581 N N . LEU B 1 536 ? 37.75 19.938 11.695 1 90.12 536 LEU B N 1
ATOM 10582 C CA . LEU B 1 536 ? 36.656 20.812 11.258 1 90.12 536 LEU B CA 1
ATOM 10583 C C . LEU B 1 536 ? 36.312 20.562 9.797 1 90.12 536 LEU B C 1
ATOM 10585 O O . LEU B 1 536 ? 35.125 20.609 9.43 1 90.12 536 LEU B O 1
ATOM 10589 N N . LYS B 1 537 ? 37.312 20.25 9.102 1 90.12 537 LYS B N 1
ATOM 10590 C CA . LYS B 1 537 ? 37.094 19.953 7.684 1 90.12 537 LYS B CA 1
ATOM 10591 C C . LYS B 1 537 ? 36.25 18.688 7.5 1 90.12 537 LYS B C 1
ATOM 10593 O O . LYS B 1 537 ? 35.281 18.703 6.75 1 90.12 537 LYS B O 1
ATOM 10598 N N . THR B 1 538 ? 36.531 17.688 8.227 1 88.75 538 THR B N 1
ATOM 10599 C CA . THR B 1 538 ? 35.812 16.422 8.156 1 88.75 538 THR B CA 1
ATOM 10600 C C . THR B 1 538 ? 34.344 16.594 8.578 1 88.75 538 THR B C 1
ATOM 10602 O O . THR B 1 538 ? 33.438 16.203 7.855 1 88.75 538 THR B O 1
ATOM 10605 N N . THR B 1 539 ? 34.156 17.25 9.641 1 88.38 539 THR B N 1
ATOM 10606 C CA . THR B 1 539 ? 32.812 17.438 10.18 1 88.38 539 THR B CA 1
ATOM 10607 C C . THR B 1 539 ? 31.969 18.297 9.258 1 88.38 539 THR B C 1
ATOM 10609 O O . THR B 1 539 ? 30.797 18.016 9.023 1 88.38 539 THR B O 1
ATOM 10612 N N . SER B 1 540 ? 32.625 19.312 8.734 1 93.88 540 SER B N 1
ATOM 10613 C CA . SER B 1 540 ? 31.875 20.234 7.891 1 93.88 540 SER B CA 1
ATOM 10614 C C . SER B 1 540 ? 31.453 19.578 6.574 1 93.88 540 SER B C 1
ATOM 10616 O O . SER B 1 540 ? 30.344 19.781 6.102 1 93.88 540 SER B O 1
ATOM 10618 N N . ILE B 1 541 ? 32.312 18.781 6.035 1 93.38 541 ILE B N 1
ATOM 10619 C CA . ILE B 1 541 ? 32.031 18.109 4.77 1 93.38 541 ILE B CA 1
ATOM 10620 C C . ILE B 1 541 ? 30.875 17.125 4.969 1 93.38 541 ILE B C 1
ATOM 10622 O O . ILE B 1 541 ? 29.922 17.094 4.172 1 93.38 541 ILE B O 1
ATOM 10626 N N . LEU B 1 542 ? 30.906 16.422 6.016 1 91.12 542 LEU B N 1
ATOM 10627 C CA . LEU B 1 542 ? 29.844 15.438 6.293 1 91.12 542 LEU B CA 1
ATOM 10628 C C . LEU B 1 542 ? 28.531 16.141 6.59 1 91.12 542 LEU B C 1
ATOM 10630 O O . LEU B 1 542 ? 27.484 15.727 6.09 1 91.12 542 LEU B O 1
ATOM 10634 N N . ALA B 1 543 ? 28.578 17.141 7.336 1 91.19 543 ALA B N 1
ATOM 10635 C CA . ALA B 1 543 ? 27.375 17.891 7.668 1 91.19 543 ALA B CA 1
ATOM 10636 C C . ALA B 1 543 ? 26.75 18.5 6.418 1 91.19 543 ALA B C 1
ATOM 10638 O O . ALA B 1 543 ? 25.531 18.484 6.25 1 91.19 543 ALA B O 1
ATOM 10639 N N . PHE B 1 544 ? 27.641 18.984 5.617 1 94 544 PHE B N 1
ATOM 10640 C CA . PHE B 1 544 ? 27.172 19.594 4.375 1 94 544 PHE B CA 1
ATOM 10641 C C . PHE B 1 544 ? 26.5 18.562 3.484 1 94 544 PHE B C 1
ATOM 10643 O O . PHE B 1 544 ? 25.453 18.844 2.885 1 94 544 PHE B O 1
ATOM 10650 N N . SER B 1 545 ? 27.047 17.453 3.398 1 94.12 545 SER B N 1
ATOM 10651 C CA . SER B 1 545 ? 26.469 16.406 2.566 1 94.12 545 SER B CA 1
ATOM 10652 C C . SER B 1 545 ? 25.078 16 3.076 1 94.12 545 SER B C 1
ATOM 10654 O O . SER B 1 545 ? 24.172 15.75 2.285 1 94.12 545 SER B O 1
ATOM 10656 N N . HIS B 1 546 ? 24.891 16 4.367 1 89.75 546 HIS B N 1
ATOM 10657 C CA . HIS B 1 546 ? 23.578 15.711 4.941 1 89.75 546 HIS B CA 1
ATOM 10658 C C . HIS B 1 546 ? 22.578 16.812 4.609 1 89.75 546 HIS B C 1
ATOM 10660 O O . HIS B 1 546 ? 21.406 16.516 4.316 1 89.75 546 HIS B O 1
ATOM 10666 N N . LEU B 1 547 ? 23.016 17.953 4.68 1 92.12 547 LEU B N 1
ATOM 10667 C CA . LEU B 1 547 ? 22.141 19.078 4.359 1 92.12 547 LEU B CA 1
ATOM 10668 C C . LEU B 1 547 ? 21.688 19.016 2.904 1 92.12 547 LEU B C 1
ATOM 10670 O O . LEU B 1 547 ? 20.516 19.234 2.605 1 92.12 547 LEU B O 1
ATOM 10674 N N . VAL B 1 548 ? 22.641 18.688 2.084 1 93 548 VAL B N 1
ATOM 10675 C CA . VAL B 1 548 ? 22.312 18.609 0.661 1 93 548 VAL B CA 1
ATOM 10676 C C . VAL B 1 548 ? 21.266 17.531 0.423 1 93 548 VAL B C 1
ATOM 10678 O O . VAL B 1 548 ? 20.328 17.734 -0.353 1 93 548 VAL B O 1
ATOM 10681 N N . ARG B 1 549 ? 21.344 16.469 1.022 1 91 549 ARG B N 1
ATOM 10682 C CA . ARG B 1 549 ? 20.375 15.398 0.875 1 91 549 ARG B CA 1
ATOM 10683 C C . ARG B 1 549 ? 19 15.836 1.365 1 91 549 ARG B C 1
ATOM 10685 O O . ARG B 1 549 ? 18 15.703 0.65 1 91 549 ARG B O 1
ATOM 10692 N N . ALA B 1 550 ? 18.906 16.359 2.508 1 86.44 550 ALA B N 1
ATOM 10693 C CA . ALA B 1 550 ? 17.641 16.703 3.152 1 86.44 550 ALA B CA 1
ATOM 10694 C C . ALA B 1 550 ? 16.969 17.875 2.441 1 86.44 550 ALA B C 1
ATOM 10696 O O . ALA B 1 550 ? 15.742 17.875 2.262 1 86.44 550 ALA B O 1
ATOM 10697 N N . ALA B 1 551 ? 17.75 18.781 2.021 1 88.75 551 ALA B N 1
ATOM 10698 C CA . ALA B 1 551 ? 17.188 20.016 1.496 1 88.75 551 ALA B CA 1
ATOM 10699 C C . ALA B 1 551 ? 16.984 19.938 -0.014 1 88.75 551 ALA B C 1
ATOM 10701 O O . ALA B 1 551 ? 16.031 20.5 -0.554 1 88.75 551 ALA B O 1
ATOM 10702 N N . CYS B 1 552 ? 17.891 19.172 -0.7 1 89.69 552 CYS B N 1
ATOM 10703 C CA . CYS B 1 552 ? 17.891 19.312 -2.15 1 89.69 552 CYS B CA 1
ATOM 10704 C C . CYS B 1 552 ? 17.469 18.016 -2.834 1 89.69 552 CYS B C 1
ATOM 10706 O O . CYS B 1 552 ? 16.859 18.047 -3.898 1 89.69 552 CYS B O 1
ATOM 10708 N N . VAL B 1 553 ? 17.812 16.938 -2.281 1 90.19 553 VAL B N 1
ATOM 10709 C CA . VAL B 1 553 ? 17.75 15.703 -3.061 1 90.19 553 VAL B CA 1
ATOM 10710 C C . VAL B 1 553 ? 16.531 14.883 -2.639 1 90.19 553 VAL B C 1
ATOM 10712 O O . VAL B 1 553 ? 15.703 14.523 -3.473 1 90.19 553 VAL B O 1
ATOM 10715 N N . ASP B 1 554 ? 16.344 14.641 -1.362 1 86.81 554 ASP B N 1
ATOM 10716 C CA . ASP B 1 554 ? 15.305 13.75 -0.856 1 86.81 554 ASP B CA 1
ATOM 10717 C C . ASP B 1 554 ? 13.969 14.477 -0.716 1 86.81 554 ASP B C 1
ATOM 10719 O O . ASP B 1 554 ? 13.758 15.211 0.247 1 86.81 554 ASP B O 1
ATOM 10723 N N . LYS B 1 555 ? 13.117 14.195 -1.551 1 83.94 555 LYS B N 1
ATOM 10724 C CA . LYS B 1 555 ? 11.82 14.875 -1.586 1 83.94 555 LYS B CA 1
ATOM 10725 C C . LYS B 1 555 ? 10.969 14.5 -0.379 1 83.94 555 LYS B C 1
ATOM 10727 O O . LYS B 1 555 ? 10.258 15.344 0.178 1 83.94 555 LYS B O 1
ATOM 10732 N N . ARG B 1 556 ? 11 13.297 -0.024 1 82.94 556 ARG B N 1
ATOM 10733 C CA . ARG B 1 556 ? 10.188 12.836 1.097 1 82.94 556 ARG B CA 1
ATOM 10734 C C . ARG B 1 556 ? 10.625 13.5 2.398 1 82.94 556 ARG B C 1
ATOM 10736 O O . ARG B 1 556 ? 9.781 13.93 3.189 1 82.94 556 ARG B O 1
ATOM 10743 N N . THR B 1 557 ? 11.836 13.57 2.545 1 81.25 557 THR B N 1
ATOM 10744 C CA . THR B 1 557 ? 12.375 14.195 3.746 1 81.25 557 THR B CA 1
ATOM 10745 C C . THR B 1 557 ? 12.109 15.703 3.73 1 81.25 557 THR B C 1
ATOM 10747 O O . THR B 1 557 ? 11.781 16.297 4.762 1 81.25 557 THR B O 1
ATOM 10750 N N . ARG B 1 558 ? 12.281 16.25 2.662 1 84.94 558 ARG B N 1
ATOM 10751 C CA . ARG B 1 558 ? 12.031 17.672 2.527 1 84.94 558 ARG B CA 1
ATOM 10752 C C . ARG B 1 558 ? 10.578 18.016 2.846 1 84.94 558 ARG B C 1
ATOM 10754 O O . ARG B 1 558 ? 10.297 18.969 3.578 1 84.94 558 ARG B O 1
ATOM 10761 N N . TYR B 1 559 ? 9.719 17.234 2.375 1 82.94 559 TYR B N 1
ATOM 10762 C CA . TYR B 1 559 ? 8.289 17.438 2.582 1 82.94 559 TYR B CA 1
ATOM 10763 C C . TYR B 1 559 ? 7.926 17.297 4.055 1 82.94 559 TYR B C 1
ATOM 10765 O O . TYR B 1 559 ? 7.09 18.031 4.57 1 82.94 559 TYR B O 1
ATOM 10773 N N . ALA B 1 560 ? 8.539 16.422 4.629 1 82.31 560 ALA B N 1
ATOM 10774 C CA . ALA B 1 560 ? 8.219 16.156 6.027 1 82.31 560 ALA B CA 1
ATOM 10775 C C . ALA B 1 560 ? 8.914 17.141 6.953 1 82.31 560 ALA B C 1
ATOM 10777 O O . ALA B 1 560 ? 8.32 17.625 7.922 1 82.31 560 ALA B O 1
ATOM 10778 N N . HIS B 1 561 ? 10.055 17.5 6.59 1 82.94 561 HIS B N 1
ATOM 10779 C CA . HIS B 1 561 ? 10.891 18.266 7.516 1 82.94 561 HIS B CA 1
ATOM 10780 C C . HIS B 1 561 ? 10.648 19.766 7.371 1 82.94 561 HIS B C 1
ATOM 10782 O O . HIS B 1 561 ? 10.773 20.516 8.344 1 82.94 561 HIS B O 1
ATOM 10788 N N . TYR B 1 562 ? 10.453 20.109 6.129 1 81.94 562 TYR B N 1
ATOM 10789 C CA . TYR B 1 562 ? 10.359 21.547 5.879 1 81.94 562 TYR B CA 1
ATOM 10790 C C . TYR B 1 562 ? 8.984 21.906 5.332 1 81.94 562 TYR B C 1
ATOM 10792 O O . TYR B 1 562 ? 8.258 21.047 4.828 1 81.94 562 TYR B O 1
ATOM 10800 N N . THR B 1 563 ? 8.664 23.141 5.52 1 79.56 563 THR B N 1
ATOM 10801 C CA . THR B 1 563 ? 7.418 23.656 4.961 1 79.56 563 THR B CA 1
ATOM 10802 C C . THR B 1 563 ? 7.594 24.016 3.486 1 79.56 563 THR B C 1
ATOM 10804 O O . THR B 1 563 ? 7.57 25.188 3.121 1 79.56 563 THR B O 1
ATOM 10807 N N . ASP B 1 564 ? 7.637 23.031 2.668 1 68.5 564 ASP B N 1
ATOM 10808 C CA . ASP B 1 564 ? 8.023 23.156 1.265 1 68.5 564 ASP B CA 1
ATOM 10809 C C . ASP B 1 564 ? 6.879 23.734 0.431 1 68.5 564 ASP B C 1
ATOM 10811 O O . ASP B 1 564 ? 7.113 24.359 -0.604 1 68.5 564 ASP B O 1
ATOM 10815 N N . GLU B 1 565 ? 5.746 23.609 0.917 1 66.88 565 GLU B N 1
ATOM 10816 C CA . GLU B 1 565 ? 4.609 24.047 0.112 1 66.88 565 GLU B CA 1
ATOM 10817 C C . GLU B 1 565 ? 4.34 25.531 0.307 1 66.88 565 GLU B C 1
ATOM 10819 O O . GLU B 1 565 ? 3.736 26.172 -0.553 1 66.88 565 GLU B O 1
ATOM 10824 N N . VAL B 1 566 ? 4.875 25.984 1.391 1 67.75 566 VAL B N 1
ATOM 10825 C CA . VAL B 1 566 ? 4.59 27.375 1.702 1 67.75 566 VAL B CA 1
ATOM 10826 C C . VAL B 1 566 ? 5.812 28.234 1.383 1 67.75 566 VAL B C 1
ATOM 10828 O O . VAL B 1 566 ? 5.676 29.375 0.924 1 67.75 566 VAL B O 1
ATOM 10831 N N . PHE B 1 567 ? 6.984 27.578 1.636 1 64.56 567 PHE B N 1
ATOM 10832 C CA . PHE B 1 567 ? 8.219 28.312 1.398 1 64.56 567 PHE B CA 1
ATOM 10833 C C . PHE B 1 567 ? 8.938 27.781 0.16 1 64.56 567 PHE B C 1
ATOM 10835 O O . PHE B 1 567 ? 8.969 26.578 -0.078 1 64.56 567 PHE B O 1
ATOM 10842 N N . ASP B 1 568 ? 9.156 28.641 -0.917 1 58.5 568 ASP B N 1
ATOM 10843 C CA . ASP B 1 568 ? 9.945 28.25 -2.08 1 58.5 568 ASP B CA 1
ATOM 10844 C C . ASP B 1 568 ? 11.359 27.844 -1.674 1 58.5 568 ASP B C 1
ATOM 10846 O O . ASP B 1 568 ? 12.32 28.562 -1.919 1 58.5 568 ASP B O 1
ATOM 10850 N N . ALA B 1 569 ? 11.562 27.234 -0.777 1 58.09 569 ALA B N 1
ATOM 10851 C CA . ALA B 1 569 ? 12.859 27.156 -0.122 1 58.09 569 ALA B CA 1
ATOM 10852 C C . ALA B 1 569 ? 13.68 25.984 -0.658 1 58.09 569 ALA B C 1
ATOM 10854 O O . ALA B 1 569 ? 14.781 25.719 -0.171 1 58.09 569 ALA B O 1
ATOM 10855 N N . THR B 1 570 ? 13.141 25.141 -1.662 1 60.66 570 THR B N 1
ATOM 10856 C CA . THR B 1 570 ? 13.969 23.938 -1.671 1 60.66 570 THR B CA 1
ATOM 10857 C C . THR B 1 570 ? 14.969 23.984 -2.82 1 60.66 570 THR B C 1
ATOM 10859 O O . THR B 1 570 ? 14.734 24.656 -3.828 1 60.66 570 THR B O 1
ATOM 10862 N N . CYS B 1 571 ? 16.141 23.656 -2.533 1 70.06 571 CYS B N 1
ATOM 10863 C CA . CYS B 1 571 ? 17.328 23.578 -3.375 1 70.06 571 CYS B CA 1
ATOM 10864 C C . CYS B 1 571 ? 17.031 22.828 -4.672 1 70.06 571 CYS B C 1
ATOM 10866 O O . CYS B 1 571 ? 16.203 21.922 -4.695 1 70.06 571 CYS B O 1
ATOM 10868 N N . GLU B 1 572 ? 17.406 23.562 -5.812 1 68.19 572 GLU B N 1
ATOM 10869 C CA . GLU B 1 572 ? 17.172 22.969 -7.125 1 68.19 572 GLU B CA 1
ATOM 10870 C C . GLU B 1 572 ? 18.172 21.859 -7.418 1 68.19 572 GLU B C 1
ATOM 10872 O O . GLU B 1 572 ? 19.328 21.922 -6.973 1 68.19 572 GLU B O 1
ATOM 10877 N N . LEU B 1 573 ? 17.875 20.828 -8.055 1 71 573 LEU B N 1
ATOM 10878 C CA . LEU B 1 573 ? 18.641 19.641 -8.391 1 71 573 LEU B CA 1
ATOM 10879 C C . LEU B 1 573 ? 19.891 19.984 -9.18 1 71 573 LEU B C 1
ATOM 10881 O O . LEU B 1 573 ? 20.938 19.328 -9.039 1 71 573 LEU B O 1
ATOM 10885 N N . HIS B 1 574 ? 19.906 21.141 -9.883 1 75.81 574 HIS B N 1
ATOM 10886 C CA . HIS B 1 574 ? 21.062 21.5 -10.711 1 75.81 574 HIS B CA 1
ATOM 10887 C C . HIS B 1 574 ? 22.25 21.906 -9.852 1 75.81 574 HIS B C 1
ATOM 10889 O O . HIS B 1 574 ? 23.406 21.672 -10.219 1 75.81 574 HIS B O 1
ATOM 10895 N N . GLN B 1 575 ? 22 22.391 -8.727 1 83.5 575 GLN B N 1
ATOM 10896 C CA . GLN B 1 575 ? 23.094 22.797 -7.832 1 83.5 575 GLN B CA 1
ATOM 10897 C C . GLN B 1 575 ? 23.75 21.578 -7.195 1 83.5 575 GLN B C 1
ATOM 10899 O O . GLN B 1 575 ? 24.922 21.641 -6.801 1 83.5 575 GLN B O 1
ATOM 10904 N N . VAL B 1 576 ? 23.047 20.547 -7.152 1 90.12 576 VAL B N 1
ATOM 10905 C CA . VAL B 1 576 ? 23.547 19.344 -6.5 1 90.12 576 VAL B CA 1
ATOM 10906 C C . VAL B 1 576 ? 24.703 18.75 -7.309 1 90.12 576 VAL B C 1
ATOM 10908 O O . VAL B 1 576 ? 25.672 18.266 -6.738 1 90.12 576 VAL B O 1
ATOM 10911 N N . SER B 1 577 ? 24.672 18.875 -8.609 1 89.88 577 SER B N 1
ATOM 10912 C CA . SER B 1 577 ? 25.719 18.344 -9.469 1 89.88 577 SER B CA 1
ATOM 10913 C C . SER B 1 577 ? 27.047 19.062 -9.234 1 89.88 577 SER B C 1
ATOM 10915 O O . SER B 1 577 ? 28.109 18.438 -9.289 1 89.88 577 SER B O 1
ATOM 10917 N N . ARG B 1 578 ? 26.906 20.328 -8.93 1 91.06 578 ARG B N 1
ATOM 10918 C CA . ARG B 1 578 ? 28.094 21.109 -8.633 1 91.06 578 ARG B CA 1
ATOM 10919 C C . ARG B 1 578 ? 28.766 20.625 -7.352 1 91.06 578 ARG B C 1
ATOM 10921 O O . ARG B 1 578 ? 29.984 20.484 -7.293 1 91.06 578 ARG B O 1
ATOM 10928 N N . TYR B 1 579 ? 28 20.375 -6.383 1 94.12 579 TYR B N 1
ATOM 10929 C CA . TYR B 1 579 ? 28.531 19.938 -5.102 1 94.12 579 TYR B CA 1
ATOM 10930 C C . TYR B 1 579 ? 29.094 18.531 -5.195 1 94.12 579 TYR B C 1
ATOM 10932 O O . TYR B 1 579 ? 30.125 18.219 -4.586 1 94.12 579 TYR B O 1
ATOM 10940 N N . VAL B 1 580 ? 28.469 17.672 -5.98 1 95.19 580 VAL B N 1
ATOM 10941 C CA . VAL B 1 580 ? 28.969 16.312 -6.188 1 95.19 580 VAL B CA 1
ATOM 10942 C C . VAL B 1 580 ? 30.297 16.359 -6.945 1 95.19 580 VAL B C 1
ATOM 10944 O O . VAL B 1 580 ? 31.219 15.625 -6.617 1 95.19 580 VAL B O 1
ATOM 10947 N N . ALA B 1 581 ? 30.344 17.234 -7.938 1 93.94 581 ALA B N 1
ATOM 10948 C CA . ALA B 1 581 ? 31.594 17.391 -8.688 1 93.94 581 ALA B CA 1
ATOM 10949 C C . ALA B 1 581 ? 32.719 17.875 -7.785 1 93.94 581 ALA B C 1
ATOM 10951 O O . ALA B 1 581 ? 33.844 17.406 -7.895 1 93.94 581 ALA B O 1
ATOM 10952 N N . TRP B 1 582 ? 32.438 18.812 -6.934 1 94.19 582 TRP B N 1
ATOM 10953 C CA . TRP B 1 582 ? 33.406 19.328 -5.98 1 94.19 582 TRP B CA 1
ATOM 10954 C C . TRP B 1 582 ? 33.906 18.234 -5.051 1 94.19 582 TRP B C 1
ATOM 10956 O O . TRP B 1 582 ? 35.094 18.078 -4.844 1 94.19 582 TRP B O 1
ATOM 10966 N N . LEU B 1 583 ? 33.031 17.453 -4.523 1 95.31 583 LEU B N 1
ATOM 10967 C CA . LEU B 1 583 ? 33.406 16.344 -3.639 1 95.31 583 LEU B CA 1
ATOM 10968 C C . LEU B 1 583 ? 34.219 15.312 -4.383 1 95.31 583 LEU B C 1
ATOM 10970 O O . LEU B 1 583 ? 35.188 14.766 -3.834 1 95.31 583 LEU B O 1
ATOM 10974 N N . SER B 1 584 ? 33.875 15.039 -5.629 1 94.12 584 SER B N 1
ATOM 10975 C CA . SER B 1 584 ? 34.625 14.086 -6.449 1 94.12 584 SER B CA 1
ATOM 10976 C C . SER B 1 584 ? 36.031 14.578 -6.73 1 94.12 584 SER B C 1
ATOM 10978 O O . SER B 1 584 ? 36.969 13.789 -6.742 1 94.12 584 SER B O 1
ATOM 10980 N N . SER B 1 585 ? 36.125 15.867 -6.949 1 93.12 585 SER B N 1
ATOM 10981 C CA . SER B 1 585 ? 37.438 16.453 -7.168 1 93.12 585 SER B CA 1
ATOM 10982 C C . SER B 1 585 ? 38.312 16.375 -5.91 1 93.12 585 SER B C 1
ATOM 10984 O O . SER B 1 585 ? 39.5 16.109 -5.98 1 93.12 585 SER B O 1
ATOM 10986 N N . MET B 1 586 ? 37.656 16.609 -4.836 1 92.38 586 MET B N 1
ATOM 10987 C CA . MET B 1 586 ? 38.375 16.531 -3.562 1 92.38 586 MET B CA 1
ATOM 10988 C C . MET B 1 586 ? 38.844 15.102 -3.293 1 92.38 586 MET B C 1
ATOM 10990 O O . MET B 1 586 ? 39.906 14.898 -2.719 1 92.38 586 MET B O 1
ATOM 10994 N N . LEU B 1 587 ? 38.094 14.117 -3.676 1 91.69 587 LEU B N 1
ATOM 10995 C CA . LEU B 1 587 ? 38.438 12.703 -3.523 1 91.69 587 LEU B CA 1
ATOM 10996 C C . LEU B 1 587 ? 39.719 12.375 -4.277 1 91.69 587 LEU B C 1
ATOM 10998 O O . LEU B 1 587 ? 40.531 11.602 -3.789 1 91.69 587 LEU B O 1
ATOM 11002 N N . ARG B 1 588 ? 39.938 13.008 -5.348 1 88.31 588 ARG B N 1
ATOM 11003 C CA . ARG B 1 588 ? 41.125 12.75 -6.172 1 88.31 588 ARG B CA 1
ATOM 11004 C C . ARG B 1 588 ? 42.312 13.547 -5.676 1 88.31 588 ARG B C 1
ATOM 11006 O O . ARG B 1 588 ? 43.469 13.062 -5.719 1 88.31 588 ARG B O 1
ATOM 11013 N N . SER B 1 589 ? 42.094 14.727 -5.145 1 88.5 589 SER B N 1
ATOM 11014 C CA . SER B 1 589 ? 43.156 15.648 -4.82 1 88.5 589 SER B CA 1
ATOM 11015 C C . SER B 1 589 ? 43.656 15.438 -3.398 1 88.5 589 SER B C 1
ATOM 11017 O O . SER B 1 589 ? 44.875 15.492 -3.146 1 88.5 589 SER B O 1
ATOM 11019 N N . GLU B 1 590 ? 42.75 15.18 -2.523 1 86.69 590 GLU B N 1
ATOM 11020 C CA . GLU B 1 590 ? 43.125 15.078 -1.119 1 86.69 590 GLU B CA 1
ATOM 11021 C C . GLU B 1 590 ? 43.094 13.633 -0.639 1 86.69 590 GLU B C 1
ATOM 11023 O O . GLU B 1 590 ? 42.031 13.125 -0.236 1 86.69 590 GLU B O 1
ATOM 11028 N N . GLN B 1 591 ? 44.188 12.961 -0.455 1 83.5 591 GLN B N 1
ATOM 11029 C CA . GLN B 1 591 ? 44.281 11.547 -0.097 1 83.5 591 GLN B CA 1
ATOM 11030 C C . GLN B 1 591 ? 43.938 11.328 1.367 1 83.5 591 GLN B C 1
ATOM 11032 O O . GLN B 1 591 ? 43.406 10.273 1.726 1 83.5 591 GLN B O 1
ATOM 11037 N N . SER B 1 592 ? 44.125 12.383 2.156 1 82.75 592 SER B N 1
ATOM 11038 C CA . SER B 1 592 ? 43.875 12.219 3.584 1 82.75 592 SER B CA 1
ATOM 11039 C C . SER B 1 592 ? 42.375 12.25 3.885 1 82.75 592 SER B C 1
ATOM 11041 O O . SER B 1 592 ? 41.938 11.742 4.922 1 82.75 592 SER B O 1
ATOM 11043 N N . LEU B 1 593 ? 41.625 12.742 2.986 1 88.62 593 LEU B N 1
ATOM 11044 C CA . LEU B 1 593 ? 40.188 12.898 3.221 1 88.62 593 LEU B CA 1
ATOM 11045 C C . LEU B 1 593 ? 39.375 11.969 2.314 1 88.62 593 LEU B C 1
ATOM 11047 O O . LEU B 1 593 ? 38.188 12.188 2.096 1 88.62 593 LEU B O 1
ATOM 11051 N N . GLN B 1 594 ? 39.969 10.945 1.86 1 89.44 594 GLN B N 1
ATOM 11052 C CA . GLN B 1 594 ? 39.312 10.07 0.895 1 89.44 594 GLN B CA 1
ATOM 11053 C C . GLN B 1 594 ? 38.062 9.406 1.51 1 89.44 594 GLN B C 1
ATOM 11055 O O . GLN B 1 594 ? 37 9.414 0.92 1 89.44 594 GLN B O 1
ATOM 11060 N N . ARG B 1 595 ? 38.25 8.914 2.688 1 86.19 595 ARG B N 1
ATOM 11061 C CA . ARG B 1 595 ? 37.125 8.227 3.348 1 86.19 595 ARG B CA 1
ATOM 11062 C C . ARG B 1 595 ? 35.969 9.188 3.611 1 86.19 595 ARG B C 1
ATOM 11064 O O . ARG B 1 595 ? 34.812 8.812 3.459 1 86.19 595 ARG B O 1
ATOM 11071 N N . VAL B 1 596 ? 36.312 10.383 4.008 1 89.06 596 VAL B N 1
ATOM 11072 C CA . VAL B 1 596 ? 35.281 11.391 4.32 1 89.06 596 VAL B CA 1
ATOM 11073 C C . VAL B 1 596 ? 34.562 11.797 3.049 1 89.06 596 VAL B C 1
ATOM 11075 O O . VAL B 1 596 ? 33.312 11.898 3.043 1 89.06 596 VAL B O 1
ATOM 11078 N N . CYS B 1 597 ? 35.344 11.914 2.01 1 93.81 597 CYS B N 1
ATOM 11079 C CA . CYS B 1 597 ? 34.719 12.305 0.743 1 93.81 597 CYS B CA 1
ATOM 11080 C C . CYS B 1 597 ? 33.844 11.203 0.198 1 93.81 597 CYS B C 1
ATOM 11082 O O . CYS B 1 597 ? 32.781 11.484 -0.372 1 93.81 597 CYS B O 1
ATOM 11084 N N . ILE B 1 598 ? 34.188 9.969 0.419 1 92.69 598 ILE B N 1
ATOM 11085 C CA . ILE B 1 598 ? 33.375 8.828 -0.009 1 92.69 598 ILE B CA 1
ATOM 11086 C C . ILE B 1 598 ? 32.031 8.828 0.749 1 92.69 598 ILE B C 1
ATOM 11088 O O . ILE B 1 598 ? 30.969 8.719 0.142 1 92.69 598 ILE B O 1
ATOM 11092 N N . ALA B 1 599 ? 32.156 8.984 2.02 1 88.88 599 ALA B N 1
ATOM 11093 C CA . ALA B 1 599 ? 30.938 9.016 2.848 1 88.88 599 ALA B CA 1
ATOM 11094 C C . ALA B 1 599 ? 30.047 10.195 2.477 1 88.88 599 ALA B C 1
ATOM 11096 O O . ALA B 1 599 ? 28.828 10.055 2.42 1 88.88 599 ALA B O 1
ATOM 11097 N N . ALA B 1 600 ? 30.672 11.297 2.229 1 94.19 600 ALA B N 1
ATOM 11098 C CA . ALA B 1 600 ? 29.922 12.5 1.884 1 94.19 600 ALA B CA 1
ATOM 11099 C C . ALA B 1 600 ? 29.203 12.336 0.547 1 94.19 600 ALA B C 1
ATOM 11101 O O . ALA B 1 600 ? 28.047 12.742 0.402 1 94.19 600 ALA B O 1
ATOM 11102 N N . LEU B 1 601 ? 29.906 11.742 -0.37 1 96 601 LEU B N 1
ATOM 11103 C CA . LEU B 1 601 ? 29.281 11.477 -1.662 1 96 601 LEU B CA 1
ATOM 11104 C C . LEU B 1 601 ? 28.047 10.586 -1.501 1 96 601 LEU B C 1
ATOM 11106 O O . LEU B 1 601 ? 27 10.867 -2.072 1 96 601 LEU B O 1
ATOM 11110 N N . GLY B 1 602 ? 28.125 9.625 -0.739 1 93.88 602 GLY B N 1
ATOM 11111 C CA . GLY B 1 602 ? 27 8.734 -0.477 1 93.88 602 GLY B CA 1
ATOM 11112 C C . GLY B 1 602 ? 25.875 9.406 0.284 1 93.88 602 GLY B C 1
ATOM 11113 O O . GLY B 1 602 ? 24.703 9.18 -0.011 1 93.88 602 GLY B O 1
ATOM 11114 N N . ASN B 1 603 ? 26.219 10.258 1.188 1 90.81 603 ASN B N 1
ATOM 11115 C CA . ASN B 1 603 ? 25.25 10.945 2.035 1 90.81 603 ASN B CA 1
ATOM 11116 C C . ASN B 1 603 ? 24.359 11.883 1.223 1 90.81 603 ASN B C 1
ATOM 11118 O O . ASN B 1 603 ? 23.234 12.188 1.631 1 90.81 603 ASN B O 1
ATOM 11122 N N . THR B 1 604 ? 24.828 12.328 0.157 1 93.75 604 THR B N 1
ATOM 11123 C CA . THR B 1 604 ? 24.031 13.234 -0.661 1 93.75 604 THR B CA 1
ATOM 11124 C C . THR B 1 604 ? 22.812 12.516 -1.244 1 93.75 604 THR B C 1
ATOM 11126 O O . THR B 1 604 ? 21.812 13.156 -1.574 1 93.75 604 THR B O 1
ATOM 11129 N N . GLY B 1 605 ? 22.938 11.18 -1.388 1 92.94 605 GLY B N 1
ATOM 11130 C CA . GLY B 1 605 ? 21.859 10.406 -1.975 1 92.94 605 GLY B CA 1
ATOM 11131 C C . GLY B 1 605 ? 21.562 10.789 -3.414 1 92.94 605 GLY B C 1
ATOM 11132 O O . GLY B 1 605 ? 20.531 10.383 -3.973 1 92.94 605 GLY B O 1
ATOM 11133 N N . ALA B 1 606 ? 22.391 11.57 -4.027 1 93.81 606 ALA B N 1
ATOM 11134 C CA . ALA B 1 606 ? 22.188 12.055 -5.391 1 93.81 606 ALA B CA 1
ATOM 11135 C C . ALA B 1 606 ? 22.516 10.969 -6.414 1 93.81 606 ALA B C 1
ATOM 11137 O O . ALA B 1 606 ? 23.469 10.203 -6.227 1 93.81 606 ALA B O 1
ATOM 11138 N N . LEU B 1 607 ? 21.828 10.953 -7.488 1 93 607 LEU B N 1
ATOM 11139 C CA . LEU B 1 607 ? 22.062 10 -8.57 1 93 607 LEU B CA 1
ATOM 11140 C C . LEU B 1 607 ? 23.422 10.219 -9.203 1 93 607 LEU B C 1
ATOM 11142 O O . LEU B 1 607 ? 24.109 9.258 -9.57 1 93 607 LEU B O 1
ATOM 11146 N N . SER B 1 608 ? 23.859 11.461 -9.234 1 91.94 608 SER B N 1
ATOM 11147 C CA . SER B 1 608 ? 25.125 11.797 -9.859 1 91.94 608 SER B CA 1
ATOM 11148 C C . SER B 1 608 ? 26.297 11.273 -9.047 1 91.94 608 SER B C 1
ATOM 11150 O O . SER B 1 608 ? 27.422 11.156 -9.562 1 91.94 608 SER B O 1
ATOM 11152 N N . ALA B 1 609 ? 26.031 11.008 -7.789 1 95.06 609 ALA B N 1
ATOM 11153 C CA . ALA B 1 609 ? 27.109 10.516 -6.922 1 95.06 609 ALA B CA 1
ATOM 11154 C C . ALA B 1 609 ? 27.359 9.031 -7.156 1 95.06 609 ALA B C 1
ATOM 11156 O O . ALA B 1 609 ? 28.375 8.492 -6.703 1 95.06 609 ALA B O 1
ATOM 11157 N N . LEU B 1 610 ? 26.516 8.344 -7.891 1 94.44 610 LEU B N 1
ATOM 11158 C CA . LEU B 1 610 ? 26.641 6.902 -8.102 1 94.44 610 LEU B CA 1
ATOM 11159 C C . LEU B 1 610 ? 27.828 6.574 -8.992 1 94.44 610 LEU B C 1
ATOM 11161 O O . LEU B 1 610 ? 28.562 5.617 -8.727 1 94.44 610 LEU B O 1
ATOM 11165 N N . ASN B 1 611 ? 28.062 7.395 -9.969 1 91.75 611 ASN B N 1
ATOM 11166 C CA . ASN B 1 611 ? 29.141 7.117 -10.914 1 91.75 611 ASN B CA 1
ATOM 11167 C C . ASN B 1 611 ? 30.5 7.18 -10.242 1 91.75 611 ASN B C 1
ATOM 11169 O O . ASN B 1 611 ? 31.297 6.246 -10.359 1 91.75 611 ASN B O 1
ATOM 11173 N N . PRO B 1 612 ? 30.766 8.273 -9.555 1 94.25 612 PRO B N 1
ATOM 11174 C CA . PRO B 1 612 ? 32.062 8.289 -8.875 1 94.25 612 PRO B CA 1
ATOM 11175 C C . PRO B 1 612 ? 32.188 7.176 -7.844 1 94.25 612 PRO B C 1
ATOM 11177 O O . PRO B 1 612 ? 33.281 6.613 -7.684 1 94.25 612 PRO B O 1
ATOM 11180 N N . LEU B 1 613 ? 31.203 6.836 -7.148 1 95.19 613 LEU B N 1
ATOM 11181 C CA . LEU B 1 613 ? 31.25 5.773 -6.148 1 95.19 613 LEU B CA 1
ATOM 11182 C C . LEU B 1 613 ? 31.453 4.414 -6.809 1 95.19 613 LEU B C 1
ATOM 11184 O O . LEU B 1 613 ? 32.219 3.584 -6.32 1 95.19 613 LEU B O 1
ATOM 11188 N N . GLN B 1 614 ? 30.781 4.172 -7.871 1 93.69 614 GLN B N 1
ATOM 11189 C CA . GLN B 1 614 ? 30.922 2.926 -8.617 1 93.69 614 GLN B CA 1
ATOM 11190 C C . GLN B 1 614 ? 32.344 2.783 -9.164 1 93.69 614 GLN B C 1
ATOM 11192 O O . GLN B 1 614 ? 32.938 1.712 -9.07 1 93.69 614 GLN B O 1
ATOM 11197 N N . SER B 1 615 ? 32.844 3.9 -9.711 1 91.69 615 SER B N 1
ATOM 11198 C CA . SER B 1 615 ? 34.188 3.887 -10.258 1 91.69 615 SER B CA 1
ATOM 11199 C C . SER B 1 615 ? 35.219 3.566 -9.18 1 91.69 615 SER B C 1
ATOM 11201 O O . SER B 1 615 ? 36.156 2.824 -9.422 1 91.69 615 SER B O 1
ATOM 11203 N N . LEU B 1 616 ? 34.938 4.082 -8.039 1 93.19 616 LEU B N 1
ATOM 11204 C CA . LEU B 1 616 ? 35.844 3.816 -6.926 1 93.19 616 LEU B CA 1
ATOM 11205 C C . LEU B 1 616 ? 35.719 2.367 -6.465 1 93.19 616 LEU B C 1
ATOM 11207 O O . LEU B 1 616 ? 36.75 1.737 -6.133 1 93.19 616 LEU B O 1
ATOM 11211 N N . ALA B 1 617 ? 34.625 1.824 -6.473 1 92.19 617 ALA B N 1
ATOM 11212 C CA . ALA B 1 617 ? 34.406 0.453 -6.027 1 92.19 617 ALA B CA 1
ATOM 11213 C C . ALA B 1 617 ? 35.031 -0.551 -6.98 1 92.19 617 ALA B C 1
ATOM 11215 O O . ALA B 1 617 ? 35.469 -1.632 -6.562 1 92.19 617 ALA B O 1
ATOM 11216 N N . GLU B 1 618 ? 35.156 -0.193 -8.234 1 89.25 618 GLU B N 1
ATOM 11217 C CA . GLU B 1 618 ? 35.656 -1.104 -9.258 1 89.25 618 GLU B CA 1
ATOM 11218 C C . GLU B 1 618 ? 37.156 -0.892 -9.5 1 89.25 618 GLU B C 1
ATOM 11220 O O . GLU B 1 618 ? 37.781 -1.688 -10.195 1 89.25 618 GLU B O 1
ATOM 11225 N N . ASP B 1 619 ? 37.656 0.209 -8.906 1 88.19 619 ASP B N 1
ATOM 11226 C CA . ASP B 1 619 ? 39.094 0.519 -9.125 1 88.19 619 ASP B CA 1
ATOM 11227 C C . ASP B 1 619 ? 39.969 -0.439 -8.344 1 88.19 619 ASP B C 1
ATOM 11229 O O . ASP B 1 619 ? 40.062 -0.358 -7.117 1 88.19 619 ASP B O 1
ATOM 11233 N N . THR B 1 620 ? 40.656 -1.317 -9.023 1 86 620 THR B N 1
ATOM 11234 C CA . THR B 1 620 ? 41.469 -2.357 -8.406 1 86 620 THR B CA 1
ATOM 11235 C C . THR B 1 620 ? 42.75 -1.762 -7.812 1 86 620 THR B C 1
ATOM 11237 O O . THR B 1 620 ? 43.438 -2.414 -7.023 1 86 620 THR B O 1
ATOM 11240 N N . ASN B 1 621 ? 42.969 -0.492 -8.133 1 86.19 621 ASN B N 1
ATOM 11241 C CA . ASN B 1 621 ? 44.188 0.151 -7.617 1 86.19 621 ASN B CA 1
ATOM 11242 C C . ASN B 1 621 ? 43.969 0.676 -6.199 1 86.19 621 ASN B C 1
ATOM 11244 O O . ASN B 1 621 ? 44.938 1.028 -5.52 1 86.19 621 ASN B O 1
ATOM 11248 N N . ILE B 1 622 ? 42.812 0.681 -5.805 1 87.69 622 ILE B N 1
ATOM 11249 C CA . ILE B 1 622 ? 42.438 1.21 -4.492 1 87.69 622 ILE B CA 1
ATOM 11250 C C . ILE B 1 622 ? 42.312 0.061 -3.496 1 87.69 622 ILE B C 1
ATOM 11252 O O . ILE B 1 622 ? 42.031 -1.077 -3.891 1 87.69 622 ILE B O 1
ATOM 11256 N N . SER B 1 623 ? 42.562 0.342 -2.236 1 85.44 623 SER B N 1
ATOM 11257 C CA . SER B 1 623 ? 42.469 -0.674 -1.193 1 85.44 623 SER B CA 1
ATOM 11258 C C . SER B 1 623 ? 41.062 -1.248 -1.109 1 85.44 623 SER B C 1
ATOM 11260 O O . SER B 1 623 ? 40.062 -0.536 -1.338 1 85.44 623 SER B O 1
ATOM 11262 N N . PRO B 1 624 ? 40.938 -2.572 -0.845 1 83.19 624 PRO B N 1
ATOM 11263 C CA . PRO B 1 624 ? 39.625 -3.193 -0.715 1 83.19 624 PRO B CA 1
ATOM 11264 C C . PRO B 1 624 ? 38.75 -2.52 0.344 1 83.19 624 PRO B C 1
ATOM 11266 O O . PRO B 1 624 ? 37.531 -2.482 0.211 1 83.19 624 PRO B O 1
ATOM 11269 N N . TYR B 1 625 ? 39.438 -1.961 1.285 1 80.44 625 TYR B N 1
ATOM 11270 C CA . TYR B 1 625 ? 38.688 -1.287 2.34 1 80.44 625 TYR B CA 1
ATOM 11271 C C . TYR B 1 625 ? 38 -0.048 1.803 1 80.44 625 TYR B C 1
ATOM 11273 O O . TYR B 1 625 ? 36.812 0.17 2.08 1 80.44 625 TYR B O 1
ATOM 11281 N N . LEU B 1 626 ? 38.688 0.718 1.075 1 85.5 626 LEU B N 1
ATOM 11282 C CA . LEU B 1 626 ? 38.125 1.932 0.517 1 85.5 626 LEU B CA 1
ATOM 11283 C C . LEU B 1 626 ? 37.062 1.593 -0.528 1 85.5 626 LEU B C 1
ATOM 11285 O O . LEU B 1 626 ? 36.062 2.297 -0.65 1 85.5 626 LEU B O 1
ATOM 11289 N N . ARG B 1 627 ? 37.312 0.501 -1.164 1 90 627 ARG B N 1
ATOM 11290 C CA . ARG B 1 627 ? 36.312 0.06 -2.148 1 90 627 ARG B CA 1
ATOM 11291 C C . ARG B 1 627 ? 35.031 -0.371 -1.472 1 90 627 ARG B C 1
ATOM 11293 O O . ARG B 1 627 ? 33.938 -0.017 -1.925 1 90 627 ARG B O 1
ATOM 11300 N N . ALA B 1 628 ? 35.156 -1.099 -0.397 1 84.38 628 ALA B N 1
ATOM 11301 C CA . ALA B 1 628 ? 34 -1.522 0.362 1 84.38 628 ALA B CA 1
ATOM 11302 C C . ALA B 1 628 ? 33.25 -0.322 0.955 1 84.38 628 ALA B C 1
ATOM 11304 O O . ALA B 1 628 ? 32.031 -0.291 0.983 1 84.38 628 ALA B O 1
ATOM 11305 N N . SER B 1 629 ? 34 0.651 1.348 1 83.69 629 SER B N 1
ATOM 11306 C CA . SER B 1 629 ? 33.406 1.86 1.91 1 83.69 629 SER B CA 1
ATOM 11307 C C . SER B 1 629 ? 32.625 2.621 0.861 1 83.69 629 SER B C 1
ATOM 11309 O O . SER B 1 629 ? 31.562 3.199 1.17 1 83.69 629 SER B O 1
ATOM 11311 N N . ALA B 1 630 ? 33.094 2.609 -0.308 1 91.44 630 ALA B N 1
ATOM 11312 C CA . ALA B 1 630 ? 32.375 3.256 -1.401 1 91.44 630 ALA B CA 1
ATOM 11313 C C . ALA B 1 630 ? 31.031 2.586 -1.642 1 91.44 630 ALA B C 1
ATOM 11315 O O . ALA B 1 630 ? 30.031 3.264 -1.87 1 91.44 630 ALA B O 1
ATOM 11316 N N . VAL B 1 631 ? 31.016 1.289 -1.489 1 90.44 631 VAL B N 1
ATOM 11317 C CA . VAL B 1 631 ? 29.781 0.537 -1.709 1 90.44 631 VAL B CA 1
ATOM 11318 C C . VAL B 1 631 ? 28.812 0.797 -0.565 1 90.44 631 VAL B C 1
ATOM 11320 O O . VAL B 1 631 ? 27.625 1.075 -0.798 1 90.44 631 VAL B O 1
ATOM 11323 N N . ILE B 1 632 ? 29.266 0.825 0.632 1 84 632 ILE B N 1
ATOM 11324 C CA . ILE B 1 632 ? 28.422 1.03 1.805 1 84 632 ILE B CA 1
ATOM 11325 C C . ILE B 1 632 ? 27.828 2.438 1.777 1 84 632 ILE B C 1
ATOM 11327 O O . ILE B 1 632 ? 26.688 2.648 2.195 1 84 632 ILE B O 1
ATOM 11331 N N . SER B 1 633 ? 28.562 3.348 1.215 1 89 633 SER B N 1
ATOM 11332 C CA . SER B 1 633 ? 28.125 4.738 1.184 1 89 633 SER B CA 1
ATOM 11333 C C . SER B 1 633 ? 26.969 4.938 0.207 1 89 633 SER B C 1
ATOM 11335 O O . SER B 1 633 ? 26.312 5.98 0.216 1 89 633 SER B O 1
ATOM 11337 N N . MET B 1 634 ? 26.688 3.908 -0.55 1 93.12 634 MET B N 1
ATOM 11338 C CA . MET B 1 634 ? 25.609 4.008 -1.526 1 93.12 634 MET B CA 1
ATOM 11339 C C . MET B 1 634 ? 24.25 3.75 -0.868 1 93.12 634 MET B C 1
ATOM 11341 O O . MET B 1 634 ? 23.25 3.518 -1.555 1 93.12 634 MET B O 1
ATOM 11345 N N . LYS B 1 635 ? 24.125 3.811 0.346 1 82.88 635 LYS B N 1
ATOM 11346 C CA . LYS B 1 635 ? 22.922 3.455 1.103 1 82.88 635 LYS B CA 1
ATOM 11347 C C . LYS B 1 635 ? 21.75 4.324 0.698 1 82.88 635 LYS B C 1
ATOM 11349 O O . LYS B 1 635 ? 20.672 3.812 0.368 1 82.88 635 LYS B O 1
ATOM 11354 N N . TYR B 1 636 ? 21.938 5.613 0.666 1 88.06 636 TYR B N 1
ATOM 11355 C CA . TYR B 1 636 ? 20.828 6.508 0.384 1 88.06 636 TYR B CA 1
ATOM 11356 C C . TYR B 1 636 ? 20.438 6.438 -1.087 1 88.06 636 TYR B C 1
ATOM 11358 O O . TYR B 1 636 ? 19.266 6.617 -1.43 1 88.06 636 TYR B O 1
ATOM 11366 N N . GLN B 1 637 ? 21.422 6.129 -1.905 1 93.75 637 GLN B N 1
ATOM 11367 C CA . GLN B 1 637 ? 21.078 5.883 -3.301 1 93.75 637 GLN B CA 1
ATOM 11368 C C . GLN B 1 637 ? 20.266 4.598 -3.447 1 93.75 637 GLN B C 1
ATOM 11370 O O . GLN B 1 637 ? 19.312 4.547 -4.227 1 93.75 637 GLN B O 1
ATOM 11375 N N . ALA B 1 638 ? 20.594 3.609 -2.639 1 90.69 638 ALA B N 1
ATOM 11376 C CA . ALA B 1 638 ? 19.891 2.336 -2.676 1 90.69 638 ALA B CA 1
ATOM 11377 C C . ALA B 1 638 ? 18.438 2.504 -2.207 1 90.69 638 ALA B C 1
ATOM 11379 O O . ALA B 1 638 ? 17.531 1.888 -2.76 1 90.69 638 ALA B O 1
ATOM 11380 N N . LEU B 1 639 ? 18.219 3.387 -1.357 1 85.44 639 LEU B N 1
ATOM 11381 C CA . LEU B 1 639 ? 16.891 3.617 -0.81 1 85.44 639 LEU B CA 1
ATOM 11382 C C . LEU B 1 639 ? 16.062 4.492 -1.744 1 85.44 639 LEU B C 1
ATOM 11384 O O . LEU B 1 639 ? 14.867 4.25 -1.935 1 85.44 639 LEU B O 1
ATOM 11388 N N . ARG B 1 640 ? 16.688 5.398 -2.363 1 88.62 640 ARG B N 1
ATOM 11389 C CA . ARG B 1 640 ? 15.961 6.41 -3.119 1 88.62 640 ARG B CA 1
ATOM 11390 C C . ARG B 1 640 ? 15.781 5.984 -4.57 1 88.62 640 ARG B C 1
ATOM 11392 O O . ARG B 1 640 ? 14.719 6.188 -5.156 1 88.62 640 ARG B O 1
ATOM 11399 N N . VAL B 1 641 ? 16.891 5.492 -5.121 1 92.38 641 VAL B N 1
ATOM 11400 C CA . VAL B 1 641 ? 16.875 5.125 -6.535 1 92.38 641 VAL B CA 1
ATOM 11401 C C . VAL B 1 641 ? 17.312 3.676 -6.699 1 92.38 641 VAL B C 1
ATOM 11403 O O . VAL B 1 641 ? 18.344 3.404 -7.32 1 92.38 641 VAL B O 1
ATOM 11406 N N . PRO B 1 642 ? 16.5 2.764 -6.285 1 92 642 PRO B N 1
ATOM 11407 C CA . PRO B 1 642 ? 16.906 1.355 -6.332 1 92 642 PRO B CA 1
ATOM 11408 C C . PRO B 1 642 ? 17.047 0.831 -7.762 1 92 642 PRO B C 1
ATOM 11410 O O . PRO B 1 642 ? 17.875 -0.048 -8.023 1 92 642 PRO B O 1
ATOM 11413 N N . GLU B 1 643 ? 16.391 1.337 -8.742 1 85.69 643 GLU B N 1
ATOM 11414 C CA . GLU B 1 643 ? 16.391 0.846 -10.117 1 85.69 643 GLU B CA 1
ATOM 11415 C C . GLU B 1 643 ? 17.75 1.027 -10.766 1 85.69 643 GLU B C 1
ATOM 11417 O O . GLU B 1 643 ? 18.172 0.208 -11.586 1 85.69 643 GLU B O 1
ATOM 11422 N N . GLN B 1 644 ? 18.422 2.104 -10.312 1 90 644 GLN B N 1
ATOM 11423 C CA . GLN B 1 644 ? 19.734 2.377 -10.898 1 90 644 GLN B CA 1
ATOM 11424 C C . GLN B 1 644 ? 20.844 1.809 -10.023 1 90 644 GLN B C 1
ATOM 11426 O O . GLN B 1 644 ? 21.922 1.461 -10.531 1 90 644 GLN B O 1
ATOM 11431 N N . THR B 1 645 ? 20.531 1.715 -8.781 1 93.5 645 THR B N 1
ATOM 11432 C CA . THR B 1 645 ? 21.562 1.293 -7.855 1 93.5 645 THR B CA 1
ATOM 11433 C C . THR B 1 645 ? 21.641 -0.23 -7.781 1 93.5 645 THR B C 1
ATOM 11435 O O . THR B 1 645 ? 22.734 -0.797 -7.629 1 93.5 645 THR B O 1
ATOM 11438 N N . SER B 1 646 ? 20.562 -0.928 -7.992 1 90.38 646 SER B N 1
ATOM 11439 C CA . SER B 1 646 ? 20.5 -2.375 -7.82 1 90.38 646 SER B CA 1
ATOM 11440 C C . SER B 1 646 ? 21.406 -3.094 -8.82 1 90.38 646 SER B C 1
ATOM 11442 O O . SER B 1 646 ? 22.172 -3.984 -8.445 1 90.38 646 SER B O 1
ATOM 11444 N N . PRO B 1 647 ? 21.375 -2.695 -10.094 1 85.38 647 PRO B N 1
ATOM 11445 C CA . PRO B 1 647 ? 22.25 -3.387 -11.047 1 85.38 647 PRO B CA 1
ATOM 11446 C C . PRO B 1 647 ? 23.734 -3.221 -10.727 1 85.38 647 PRO B C 1
ATOM 11448 O O . PRO B 1 647 ? 24.516 -4.141 -10.953 1 85.38 647 PRO B O 1
ATOM 11451 N N . ILE B 1 648 ? 24.078 -2.064 -10.188 1 90.12 648 ILE B N 1
ATOM 11452 C CA . ILE B 1 648 ? 25.469 -1.82 -9.82 1 90.12 648 ILE B CA 1
ATOM 11453 C C . ILE B 1 648 ? 25.859 -2.73 -8.656 1 90.12 648 ILE B C 1
ATOM 11455 O O . ILE B 1 648 ? 26.906 -3.385 -8.695 1 90.12 648 ILE B O 1
ATOM 11459 N N . LEU B 1 649 ? 25.016 -2.805 -7.711 1 91.69 649 LEU B N 1
ATOM 11460 C CA . LEU B 1 649 ? 25.281 -3.613 -6.527 1 91.69 649 LEU B CA 1
ATOM 11461 C C . LEU B 1 649 ? 25.297 -5.098 -6.871 1 91.69 649 LEU B C 1
ATOM 11463 O O . LEU B 1 649 ? 26.109 -5.859 -6.359 1 91.69 649 LEU B O 1
ATOM 11467 N N . LEU B 1 650 ? 24.422 -5.512 -7.738 1 88.38 650 LEU B N 1
ATOM 11468 C CA . LEU B 1 650 ? 24.359 -6.906 -8.156 1 88.38 650 LEU B CA 1
ATOM 11469 C C . LEU B 1 650 ? 25.625 -7.305 -8.922 1 88.38 650 LEU B C 1
ATOM 11471 O O . LEU B 1 650 ? 26.141 -8.414 -8.742 1 88.38 650 LEU B O 1
ATOM 11475 N N . SER B 1 651 ? 26.094 -6.359 -9.719 1 86.12 651 SER B N 1
ATOM 11476 C CA . SER B 1 651 ? 27.312 -6.617 -10.477 1 86.12 651 SER B CA 1
ATOM 11477 C C . SER B 1 651 ? 28.516 -6.793 -9.555 1 86.12 651 SER B C 1
ATOM 11479 O O . SER B 1 651 ? 29.344 -7.676 -9.773 1 86.12 651 SER B O 1
ATOM 11481 N N . LEU B 1 652 ? 28.531 -6.027 -8.555 1 88.31 652 LEU B N 1
ATOM 11482 C CA . LEU B 1 652 ? 29.625 -6.121 -7.594 1 88.31 652 LEU B CA 1
ATOM 11483 C C . LEU B 1 652 ? 29.484 -7.379 -6.742 1 88.31 652 LEU B C 1
ATOM 11485 O O . LEU B 1 652 ? 30.484 -8.039 -6.445 1 88.31 652 LEU B O 1
ATOM 11489 N N . TYR B 1 653 ? 28.406 -7.777 -6.422 1 89 653 TYR B N 1
ATOM 11490 C CA . TYR B 1 653 ? 28.141 -8.938 -5.582 1 89 653 TYR B CA 1
ATOM 11491 C C . TYR B 1 653 ? 28.5 -10.227 -6.309 1 89 653 TYR B C 1
ATOM 11493 O O . TYR B 1 653 ? 29.125 -11.125 -5.727 1 89 653 TYR B O 1
ATOM 11501 N N . HIS B 1 654 ? 28.156 -10.219 -7.531 1 83.75 654 HIS B N 1
ATOM 11502 C CA . HIS B 1 654 ? 28.297 -11.477 -8.266 1 83.75 654 HIS B CA 1
ATOM 11503 C C . HIS B 1 654 ? 29.703 -11.594 -8.867 1 83.75 654 HIS B C 1
ATOM 11505 O O . HIS B 1 654 ? 30.078 -12.664 -9.344 1 83.75 654 HIS B O 1
ATOM 11511 N N . ASP B 1 655 ? 30.438 -10.461 -8.812 1 83.31 655 ASP B N 1
ATOM 11512 C CA . ASP B 1 655 ? 31.797 -10.516 -9.32 1 83.31 655 ASP B CA 1
ATOM 11513 C C . ASP B 1 655 ? 32.719 -11.219 -8.328 1 83.31 655 ASP B C 1
ATOM 11515 O O . ASP B 1 655 ? 33.219 -10.602 -7.383 1 83.31 655 ASP B O 1
ATOM 11519 N N . VAL B 1 656 ? 32.969 -12.469 -8.617 1 80.69 656 VAL B N 1
ATOM 11520 C CA . VAL B 1 656 ? 33.75 -13.312 -7.707 1 80.69 656 VAL B CA 1
ATOM 11521 C C . VAL B 1 656 ? 35.219 -12.859 -7.707 1 80.69 656 VAL B C 1
ATOM 11523 O O . VAL B 1 656 ? 35.969 -13.203 -6.797 1 80.69 656 VAL B O 1
ATOM 11526 N N . GLY B 1 657 ? 35.562 -12.07 -8.719 1 77.75 657 GLY B N 1
ATOM 11527 C CA . GLY B 1 657 ? 36.938 -11.547 -8.758 1 77.75 657 GLY B CA 1
ATOM 11528 C C . GLY B 1 657 ? 37.156 -10.422 -7.777 1 77.75 657 GLY B C 1
ATOM 11529 O O . GLY B 1 657 ? 38.312 -10.094 -7.469 1 77.75 657 GLY B O 1
ATOM 11530 N N . GLN B 1 658 ? 36.125 -9.938 -7.172 1 83.69 658 GLN B N 1
ATOM 11531 C CA . GLN B 1 658 ? 36.219 -8.852 -6.203 1 83.69 658 GLN B CA 1
ATOM 11532 C C . GLN B 1 658 ? 36.562 -9.383 -4.812 1 83.69 658 GLN B C 1
ATOM 11534 O O . GLN B 1 658 ? 36.219 -10.531 -4.492 1 83.69 658 GLN B O 1
ATOM 11539 N N . PRO B 1 659 ? 37.219 -8.547 -4.086 1 81.94 659 PRO B N 1
ATOM 11540 C CA . PRO B 1 659 ? 37.469 -8.945 -2.699 1 81.94 659 PRO B CA 1
ATOM 11541 C C . PRO B 1 659 ? 36.156 -9.219 -1.924 1 81.94 659 PRO B C 1
ATOM 11543 O O . PRO B 1 659 ? 35.125 -8.648 -2.234 1 81.94 659 PRO B O 1
ATOM 11546 N N . VAL B 1 660 ? 36.281 -10.102 -0.969 1 80.31 660 VAL B N 1
ATOM 11547 C CA . VAL B 1 660 ? 35.125 -10.539 -0.179 1 80.31 660 VAL B CA 1
ATOM 11548 C C . VAL B 1 660 ? 34.469 -9.328 0.499 1 80.31 660 VAL B C 1
ATOM 11550 O O . VAL B 1 660 ? 33.25 -9.234 0.569 1 80.31 660 VAL B O 1
ATOM 11553 N N . ALA B 1 661 ? 35.281 -8.375 0.963 1 79.19 661 ALA B N 1
ATOM 11554 C CA . ALA B 1 661 ? 34.781 -7.203 1.663 1 79.19 661 ALA B CA 1
ATOM 11555 C C . ALA B 1 661 ? 33.844 -6.383 0.76 1 79.19 661 ALA B C 1
ATOM 11557 O O . ALA B 1 661 ? 32.844 -5.867 1.211 1 79.19 661 ALA B O 1
ATOM 11558 N N . VAL B 1 662 ? 34.188 -6.301 -0.497 1 85.19 662 VAL B N 1
ATOM 11559 C CA . VAL B 1 662 ? 33.406 -5.527 -1.453 1 85.19 662 VAL B CA 1
ATOM 11560 C C . VAL B 1 662 ? 32.125 -6.266 -1.775 1 85.19 662 VAL B C 1
ATOM 11562 O O . VAL B 1 662 ? 31.047 -5.652 -1.848 1 85.19 662 VAL B O 1
ATOM 11565 N N . ARG B 1 663 ? 32.188 -7.543 -1.899 1 86.44 663 ARG B N 1
ATOM 11566 C CA . ARG B 1 663 ? 31.031 -8.344 -2.232 1 86.44 663 ARG B CA 1
ATOM 11567 C C . ARG B 1 663 ? 30.031 -8.367 -1.078 1 86.44 663 ARG B C 1
ATOM 11569 O O . ARG B 1 663 ? 28.828 -8.281 -1.294 1 86.44 663 ARG B O 1
ATOM 11576 N N . VAL B 1 664 ? 30.547 -8.477 0.12 1 81.06 664 VAL B N 1
ATOM 11577 C CA . VAL B 1 664 ? 29.672 -8.469 1.298 1 81.06 664 VAL B CA 1
ATOM 11578 C C . VAL B 1 664 ? 29 -7.105 1.438 1 81.06 664 VAL B C 1
ATOM 11580 O O . VAL B 1 664 ? 27.812 -7.023 1.761 1 81.06 664 VAL B O 1
ATOM 11583 N N . ALA B 1 665 ? 29.766 -6.023 1.193 1 83.62 665 ALA B N 1
ATOM 11584 C CA . ALA B 1 665 ? 29.188 -4.684 1.23 1 83.62 665 ALA B CA 1
ATOM 11585 C C . ALA B 1 665 ? 28.078 -4.531 0.197 1 83.62 665 ALA B C 1
ATOM 11587 O O . ALA B 1 665 ? 27.016 -3.965 0.489 1 83.62 665 ALA B O 1
ATOM 11588 N N . ALA B 1 666 ? 28.297 -5.066 -0.974 1 88.44 666 ALA B N 1
ATOM 11589 C CA . ALA B 1 666 ? 27.312 -4.992 -2.045 1 88.44 666 ALA B CA 1
ATOM 11590 C C . ALA B 1 666 ? 26.047 -5.754 -1.672 1 88.44 666 ALA B C 1
ATOM 11592 O O . ALA B 1 666 ? 24.938 -5.262 -1.876 1 88.44 666 ALA B O 1
ATOM 11593 N N . ALA B 1 667 ? 26.219 -6.91 -1.096 1 84.69 667 ALA B N 1
ATOM 11594 C CA . ALA B 1 667 ? 25.078 -7.711 -0.671 1 84.69 667 ALA B CA 1
ATOM 11595 C C . ALA B 1 667 ? 24.266 -6.988 0.409 1 84.69 667 ALA B C 1
ATOM 11597 O O . ALA B 1 667 ? 23.047 -6.992 0.385 1 84.69 667 ALA B O 1
ATOM 11598 N N . SER B 1 668 ? 24.953 -6.379 1.276 1 82 668 SER B N 1
ATOM 11599 C CA . SER B 1 668 ? 24.297 -5.648 2.355 1 82 668 SER B CA 1
ATOM 11600 C C . SER B 1 668 ? 23.469 -4.496 1.814 1 82 668 SER B C 1
ATOM 11602 O O . SER B 1 668 ? 22.344 -4.277 2.266 1 82 668 SER B O 1
ATOM 11604 N N . MET B 1 669 ? 24.016 -3.793 0.858 1 87.19 669 MET B N 1
ATOM 11605 C CA . MET B 1 669 ? 23.312 -2.641 0.302 1 87.19 669 MET B CA 1
ATOM 11606 C C . MET B 1 669 ? 22.156 -3.088 -0.586 1 87.19 669 MET B C 1
ATOM 11608 O O . MET B 1 669 ? 21.172 -2.367 -0.739 1 87.19 669 MET B O 1
ATOM 11612 N N . LEU B 1 670 ? 22.25 -4.258 -1.123 1 89.19 670 LEU B N 1
ATOM 11613 C CA . LEU B 1 670 ? 21.188 -4.785 -1.964 1 89.19 670 LEU B CA 1
ATOM 11614 C C . LEU B 1 670 ? 19.891 -4.945 -1.167 1 89.19 670 LEU B C 1
ATOM 11616 O O . LEU B 1 670 ? 18.797 -4.723 -1.693 1 89.19 670 LEU B O 1
ATOM 11620 N N . PHE B 1 671 ? 20 -5.234 0.066 1 83.38 671 PHE B N 1
ATOM 11621 C CA . PHE B 1 671 ? 18.812 -5.422 0.902 1 83.38 671 PHE B CA 1
ATOM 11622 C C . PHE B 1 671 ? 18.125 -4.09 1.169 1 83.38 671 PHE B C 1
ATOM 11624 O O . PHE B 1 671 ? 16.906 -4.047 1.384 1 83.38 671 PHE B O 1
ATOM 11631 N N . TYR B 1 672 ? 18.875 -2.992 1.041 1 81.19 672 TYR B N 1
ATOM 11632 C CA . TYR B 1 672 ? 18.281 -1.675 1.273 1 81.19 672 TYR B CA 1
ATOM 11633 C C . TYR B 1 672 ? 17.516 -1.194 0.048 1 81.19 672 TYR B C 1
ATOM 11635 O O . TYR B 1 672 ? 16.734 -0.252 0.135 1 81.19 672 TYR B O 1
ATOM 11643 N N . THR B 1 673 ? 17.75 -1.845 -1.086 1 88.75 673 THR B N 1
ATOM 11644 C CA . THR B 1 673 ? 17 -1.488 -2.281 1 88.75 673 THR B CA 1
ATOM 11645 C C . THR B 1 673 ? 15.586 -2.061 -2.219 1 88.75 673 THR B C 1
ATOM 11647 O O . THR B 1 673 ? 14.789 -1.852 -3.133 1 88.75 673 THR B O 1
ATOM 11650 N N . LYS B 1 674 ? 15.25 -2.768 -1.134 1 85.88 674 LYS B N 1
ATOM 11651 C CA . LYS B 1 674 ? 13.961 -3.436 -1.015 1 85.88 674 LYS B CA 1
ATOM 11652 C C . LYS B 1 674 ? 13.641 -4.246 -2.268 1 85.88 674 LYS B C 1
ATOM 11654 O O . LYS B 1 674 ? 12.648 -3.988 -2.945 1 85.88 674 LYS B O 1
ATOM 11659 N N . PRO B 1 675 ? 14.453 -5.188 -2.445 1 88.31 675 PRO B N 1
ATOM 11660 C CA . PRO B 1 675 ? 14.336 -5.977 -3.676 1 88.31 675 PRO B CA 1
ATOM 11661 C C . PRO B 1 675 ? 13.023 -6.75 -3.756 1 88.31 675 PRO B C 1
ATOM 11663 O O . PRO B 1 675 ? 12.438 -7.09 -2.725 1 88.31 675 PRO B O 1
ATOM 11666 N N . GLU B 1 676 ? 12.68 -6.945 -5.004 1 86.44 676 GLU B N 1
ATOM 11667 C CA . GLU B 1 676 ? 11.531 -7.816 -5.25 1 86.44 676 GLU B CA 1
ATOM 11668 C C . GLU B 1 676 ? 11.852 -9.266 -4.898 1 86.44 676 GLU B C 1
ATOM 11670 O O . GLU B 1 676 ? 13.016 -9.617 -4.688 1 86.44 676 GLU B O 1
ATOM 11675 N N . LEU B 1 677 ? 10.875 -10.062 -4.777 1 86.06 677 LEU B N 1
ATOM 11676 C CA . LEU B 1 677 ? 11.031 -11.461 -4.375 1 86.06 677 LEU B CA 1
ATOM 11677 C C . LEU B 1 677 ? 11.961 -12.195 -5.328 1 86.06 677 LEU B C 1
ATOM 11679 O O . LEU B 1 677 ? 12.805 -12.984 -4.891 1 86.06 677 LEU B O 1
ATOM 11683 N N . VAL B 1 678 ? 11.875 -11.875 -6.543 1 84.38 678 VAL B N 1
ATOM 11684 C CA . VAL B 1 678 ? 12.641 -12.57 -7.562 1 84.38 678 VAL B CA 1
ATOM 11685 C C . VAL B 1 678 ? 14.133 -12.328 -7.344 1 84.38 678 VAL B C 1
ATOM 11687 O O . VAL B 1 678 ? 14.945 -13.258 -7.445 1 84.38 678 VAL B O 1
ATOM 11690 N N . LEU B 1 679 ? 14.461 -11.164 -7.055 1 88.69 679 LEU B N 1
ATOM 11691 C CA . LEU B 1 679 ? 15.867 -10.836 -6.82 1 88.69 679 LEU B CA 1
ATOM 11692 C C . LEU B 1 679 ? 16.375 -11.516 -5.559 1 88.69 679 LEU B C 1
ATOM 11694 O O . LEU B 1 679 ? 17.516 -11.992 -5.523 1 88.69 679 LEU B O 1
ATOM 11698 N N . LEU B 1 680 ? 15.594 -11.539 -4.547 1 90.5 680 LEU B N 1
ATOM 11699 C CA . LEU B 1 680 ? 16 -12.211 -3.318 1 90.5 680 LEU B CA 1
ATOM 11700 C C . LEU B 1 680 ? 16.188 -13.703 -3.551 1 90.5 680 LEU B C 1
ATOM 11702 O O . LEU B 1 680 ? 17.078 -14.32 -2.965 1 90.5 680 LEU B O 1
ATOM 11706 N N . GLN B 1 681 ? 15.336 -14.273 -4.324 1 87.88 681 GLN B N 1
ATOM 11707 C CA . GLN B 1 681 ? 15.492 -15.68 -4.68 1 87.88 681 GLN B CA 1
ATOM 11708 C C . GLN B 1 681 ? 16.812 -15.922 -5.41 1 87.88 681 GLN B C 1
ATOM 11710 O O . GLN B 1 681 ? 17.5 -16.891 -5.133 1 87.88 681 GLN B O 1
ATOM 11715 N N . ARG B 1 682 ? 17.141 -15.023 -6.273 1 87.5 682 ARG B N 1
ATOM 11716 C CA . ARG B 1 682 ? 18.406 -15.109 -6.988 1 87.5 682 ARG B CA 1
ATOM 11717 C C . ARG B 1 682 ? 19.578 -15.047 -6.02 1 87.5 682 ARG B C 1
ATOM 11719 O O . ARG B 1 682 ? 20.531 -15.836 -6.125 1 87.5 682 ARG B O 1
ATOM 11726 N N . ILE B 1 683 ? 19.469 -14.133 -5.141 1 89.5 683 ILE B N 1
ATOM 11727 C CA . ILE B 1 683 ? 20.547 -13.977 -4.156 1 89.5 683 ILE B CA 1
ATOM 11728 C C . ILE B 1 683 ? 20.641 -15.234 -3.297 1 89.5 683 ILE B C 1
ATOM 11730 O O . ILE B 1 683 ? 21.734 -15.711 -3.014 1 89.5 683 ILE B O 1
ATOM 11734 N N . ALA B 1 684 ? 19.562 -15.797 -2.918 1 89 684 ALA B N 1
ATOM 11735 C CA . ALA B 1 684 ? 19.547 -16.984 -2.082 1 89 684 ALA B CA 1
ATOM 11736 C C . ALA B 1 684 ? 20.156 -18.188 -2.811 1 89 684 ALA B C 1
ATOM 11738 O O . ALA B 1 684 ? 21.031 -18.859 -2.27 1 89 684 ALA B O 1
ATOM 11739 N N . VAL B 1 685 ? 19.844 -18.375 -4.047 1 83.44 685 VAL B N 1
ATOM 11740 C CA . VAL B 1 685 ? 20.328 -19.516 -4.82 1 83.44 685 VAL B CA 1
ATOM 11741 C C . VAL B 1 685 ? 21.812 -19.344 -5.133 1 83.44 685 VAL B C 1
ATOM 11743 O O . VAL B 1 685 ? 22.547 -20.312 -5.215 1 83.44 685 VAL B O 1
ATOM 11746 N N . SER B 1 686 ? 22.219 -18.094 -5.246 1 85.25 686 SER B N 1
ATOM 11747 C CA . SER B 1 686 ? 23.609 -17.812 -5.578 1 85.25 686 SER B CA 1
ATOM 11748 C C . SER B 1 686 ? 24.547 -18.328 -4.492 1 85.25 686 SER B C 1
ATOM 11750 O O . SER B 1 686 ? 25.734 -18.547 -4.746 1 85.25 686 SER B O 1
ATOM 11752 N N . THR B 1 687 ? 24.031 -18.516 -3.311 1 87.69 687 THR B N 1
ATOM 11753 C CA . THR B 1 687 ? 24.875 -18.969 -2.207 1 87.69 687 THR B CA 1
ATOM 11754 C C . THR B 1 687 ? 25.406 -20.375 -2.455 1 87.69 687 THR B C 1
ATOM 11756 O O . THR B 1 687 ? 26.422 -20.766 -1.903 1 87.69 687 THR B O 1
ATOM 11759 N N . TRP B 1 688 ? 24.75 -21.062 -3.289 1 79.31 688 TRP B N 1
ATOM 11760 C CA . TRP B 1 688 ? 25.172 -22.422 -3.594 1 79.31 688 TRP B CA 1
ATOM 11761 C C . TRP B 1 688 ? 26.359 -22.438 -4.547 1 79.31 688 TRP B C 1
ATOM 11763 O O . TRP B 1 688 ? 27.125 -23.391 -4.582 1 79.31 688 TRP B O 1
ATOM 11773 N N . TYR B 1 689 ? 26.5 -21.359 -5.25 1 77.81 689 TYR B N 1
ATOM 11774 C CA . TYR B 1 689 ? 27.516 -21.312 -6.289 1 77.81 689 TYR B CA 1
ATOM 11775 C C . TYR B 1 689 ? 28.594 -20.281 -5.961 1 77.81 689 TYR B C 1
ATOM 11777 O O . TYR B 1 689 ? 29.438 -19.984 -6.797 1 77.81 689 TYR B O 1
ATOM 11785 N N . ASP B 1 690 ? 28.5 -19.812 -4.797 1 82.62 690 ASP B N 1
ATOM 11786 C CA . ASP B 1 690 ? 29.516 -18.828 -4.41 1 82.62 690 ASP B CA 1
ATOM 11787 C C . ASP B 1 690 ? 30.766 -19.5 -3.873 1 82.62 690 ASP B C 1
ATOM 11789 O O . ASP B 1 690 ? 30.688 -20.344 -2.969 1 82.62 690 ASP B O 1
ATOM 11793 N N . PRO B 1 691 ? 31.828 -19.156 -4.469 1 78.88 691 PRO B N 1
ATOM 11794 C CA . PRO B 1 691 ? 33.062 -19.797 -4.02 1 78.88 691 PRO B CA 1
ATOM 11795 C C . PRO B 1 691 ? 33.469 -19.359 -2.611 1 78.88 691 PRO B C 1
ATOM 11797 O O . PRO B 1 691 ? 34.219 -20.062 -1.938 1 78.88 691 PRO B O 1
ATOM 11800 N N . SER B 1 692 ? 33.062 -18.203 -2.184 1 80.81 692 SER B N 1
ATOM 11801 C CA . SER B 1 692 ? 33.438 -17.703 -0.863 1 80.81 692 SER B CA 1
ATOM 11802 C C . SER B 1 692 ? 32.406 -18.094 0.18 1 80.81 692 SER B C 1
ATOM 11804 O O . SER B 1 692 ? 31.234 -17.672 0.096 1 80.81 692 SER B O 1
ATOM 11806 N N . MET B 1 693 ? 32.812 -18.844 1.154 1 78.19 693 MET B N 1
ATOM 11807 C CA . MET B 1 693 ? 31.906 -19.234 2.23 1 78.19 693 MET B CA 1
ATOM 11808 C C . MET B 1 693 ? 31.5 -18.031 3.074 1 78.19 693 MET B C 1
ATOM 11810 O O . MET B 1 693 ? 30.406 -18 3.625 1 78.19 693 MET B O 1
ATOM 11814 N N . ALA B 1 694 ? 32.406 -17.062 3.098 1 77.12 694 ALA B N 1
ATOM 11815 C CA . ALA B 1 694 ? 32.125 -15.867 3.875 1 77.12 694 ALA B CA 1
ATOM 11816 C C . ALA B 1 694 ? 30.922 -15.109 3.297 1 77.12 694 ALA B C 1
ATOM 11818 O O . ALA B 1 694 ? 30.062 -14.633 4.039 1 77.12 694 ALA B O 1
ATOM 11819 N N . VAL B 1 695 ? 30.906 -15.062 2.023 1 83.25 695 VAL B N 1
ATOM 11820 C CA . VAL B 1 695 ? 29.812 -14.344 1.367 1 83.25 695 VAL B CA 1
ATOM 11821 C C . VAL B 1 695 ? 28.516 -15.117 1.558 1 83.25 695 VAL B C 1
ATOM 11823 O O . VAL B 1 695 ? 27.484 -14.523 1.871 1 83.25 695 VAL B O 1
ATOM 11826 N N . ALA B 1 696 ? 28.531 -16.406 1.43 1 83.75 696 ALA B N 1
ATOM 11827 C CA . ALA B 1 696 ? 27.344 -17.25 1.585 1 83.75 696 ALA B CA 1
ATOM 11828 C C . ALA B 1 696 ? 26.812 -17.172 3.012 1 83.75 696 ALA B C 1
ATOM 11830 O O . ALA B 1 696 ? 25.594 -17.094 3.223 1 83.75 696 ALA B O 1
ATOM 11831 N N . THR B 1 697 ? 27.703 -17.172 3.947 1 78.75 697 THR B N 1
ATOM 11832 C CA . THR B 1 697 ? 27.297 -17.094 5.348 1 78.75 697 THR B CA 1
ATOM 11833 C C . THR B 1 697 ? 26.688 -15.734 5.656 1 78.75 697 THR B C 1
ATOM 11835 O O . THR B 1 697 ? 25.719 -15.641 6.422 1 78.75 697 THR B O 1
ATOM 11838 N N . PHE B 1 698 ? 27.312 -14.719 5.074 1 83.56 698 PHE B N 1
ATOM 11839 C CA . PHE B 1 698 ? 26.781 -13.375 5.277 1 83.56 698 PHE B CA 1
ATOM 11840 C C . PHE B 1 698 ? 25.344 -13.273 4.754 1 83.56 698 PHE B C 1
ATOM 11842 O O . PHE B 1 698 ? 24.484 -12.711 5.418 1 83.56 698 PHE B O 1
ATOM 11849 N N . VAL B 1 699 ? 25.078 -13.805 3.564 1 86.19 699 VAL B N 1
ATOM 11850 C CA . VAL B 1 699 ? 23.766 -13.734 2.951 1 86.19 699 VAL B CA 1
ATOM 11851 C C . VAL B 1 699 ? 22.766 -14.539 3.783 1 86.19 699 VAL B C 1
ATOM 11853 O O . VAL B 1 699 ? 21.656 -14.062 4.062 1 86.19 699 VAL B O 1
ATOM 11856 N N . ARG B 1 700 ? 23.141 -15.727 4.227 1 84.94 700 ARG B N 1
ATOM 11857 C CA . ARG B 1 700 ? 22.25 -16.547 5.023 1 84.94 700 ARG B CA 1
ATOM 11858 C C . ARG B 1 700 ? 21.906 -15.867 6.344 1 84.94 700 ARG B C 1
ATOM 11860 O O . ARG B 1 700 ? 20.734 -15.836 6.746 1 84.94 700 ARG B O 1
ATOM 11867 N N . SER B 1 701 ? 22.938 -15.336 6.977 1 81.69 701 SER B N 1
ATOM 11868 C CA . SER B 1 701 ? 22.719 -14.656 8.242 1 81.69 701 SER B CA 1
ATOM 11869 C C . SER B 1 701 ? 21.828 -13.43 8.07 1 81.69 701 SER B C 1
ATOM 11871 O O . SER B 1 701 ? 20.984 -13.133 8.922 1 81.69 701 SER B O 1
ATOM 11873 N N . SER B 1 702 ? 22.031 -12.695 6.969 1 83.31 702 SER B N 1
ATOM 11874 C CA . SER B 1 702 ? 21.219 -11.516 6.688 1 83.31 702 SER B CA 1
ATOM 11875 C C . SER B 1 702 ? 19.766 -11.891 6.461 1 83.31 702 SER B C 1
ATOM 11877 O O . SER B 1 702 ? 18.859 -11.273 7.035 1 83.31 702 SER B O 1
ATOM 11879 N N . LEU B 1 703 ? 19.516 -12.898 5.645 1 86.19 703 LEU B N 1
ATOM 11880 C CA . LEU B 1 703 ? 18.156 -13.32 5.336 1 86.19 703 LEU B CA 1
ATOM 11881 C C . LEU B 1 703 ? 17.469 -13.875 6.574 1 86.19 703 LEU B C 1
ATOM 11883 O O . LEU B 1 703 ? 16.266 -13.633 6.785 1 86.19 703 LEU B O 1
ATOM 11887 N N . THR B 1 704 ? 18.203 -14.602 7.441 1 82.38 704 THR B N 1
ATOM 11888 C CA . THR B 1 704 ? 17.641 -15.125 8.68 1 82.38 704 THR B CA 1
ATOM 11889 C C . THR B 1 704 ? 17.25 -13.992 9.617 1 82.38 704 THR B C 1
ATOM 11891 O O . THR B 1 704 ? 16.188 -14.031 10.234 1 82.38 704 THR B O 1
ATOM 11894 N N . SER B 1 705 ? 18.078 -13.008 9.602 1 78.31 705 SER B N 1
ATOM 11895 C CA . SER B 1 705 ? 17.797 -11.852 10.453 1 78.31 705 SER B CA 1
ATOM 11896 C C . SER B 1 705 ? 16.609 -11.055 9.93 1 78.31 705 SER B C 1
ATOM 11898 O O . SER B 1 705 ? 15.758 -10.617 10.711 1 78.31 705 SER B O 1
ATOM 11900 N N . PHE B 1 706 ? 16.531 -10.859 8.672 1 81.75 706 PHE B N 1
ATOM 11901 C CA . PHE B 1 706 ? 15.406 -10.141 8.07 1 81.75 706 PHE B CA 1
ATOM 11902 C C . PHE B 1 706 ? 14.102 -10.898 8.297 1 81.75 706 PHE B C 1
ATOM 11904 O O . PHE B 1 706 ? 13.047 -10.289 8.492 1 81.75 706 PHE B O 1
ATOM 11911 N N . ALA B 1 707 ? 14.156 -12.172 8.188 1 80.88 707 ALA B N 1
ATOM 11912 C CA . ALA B 1 707 ? 12.961 -13 8.359 1 80.88 707 ALA B CA 1
ATOM 11913 C C . ALA B 1 707 ? 12.359 -12.805 9.75 1 80.88 707 ALA B C 1
ATOM 11915 O O . ALA B 1 707 ? 11.148 -12.906 9.922 1 80.88 707 ALA B O 1
ATOM 11916 N N . ASP B 1 708 ? 13.227 -12.414 10.664 1 75.56 708 ASP B N 1
ATOM 11917 C CA . ASP B 1 708 ? 12.773 -12.297 12.047 1 75.56 708 ASP B CA 1
ATOM 11918 C C . ASP B 1 708 ? 12.539 -10.836 12.422 1 75.56 708 ASP B C 1
ATOM 11920 O O . ASP B 1 708 ? 12.188 -10.531 13.562 1 75.56 708 ASP B O 1
ATOM 11924 N N . LEU B 1 709 ? 12.703 -9.977 11.477 1 71.94 709 LEU B N 1
ATOM 11925 C CA . LEU B 1 709 ? 12.547 -8.555 11.758 1 71.94 709 LEU B CA 1
ATOM 11926 C C . LEU B 1 709 ? 11.078 -8.188 11.922 1 71.94 709 LEU B C 1
ATOM 11928 O O . LEU B 1 709 ? 10.234 -8.648 11.148 1 71.94 709 LEU B O 1
ATOM 11932 N N . GLU B 1 710 ? 10.641 -7.438 12.961 1 65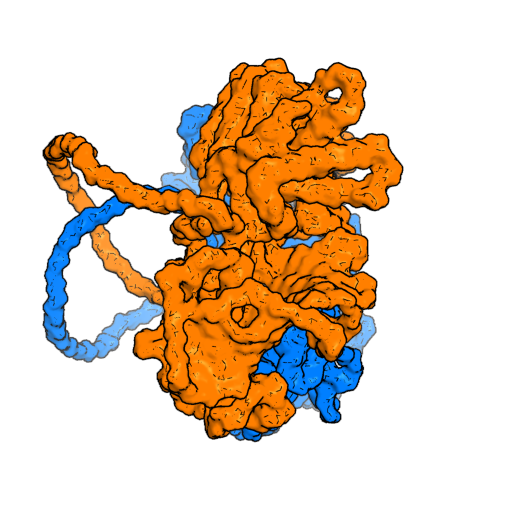.06 710 GLU B N 1
ATOM 11933 C CA . GLU B 1 710 ? 9.258 -7.047 13.234 1 65.06 710 GLU B CA 1
ATOM 11934 C C . GLU B 1 710 ? 9.016 -5.59 12.859 1 65.06 710 GLU B C 1
ATOM 11936 O O . GLU B 1 710 ? 7.918 -5.066 13.07 1 65.06 710 GLU B O 1
ATOM 11941 N N . ASP B 1 711 ? 9.938 -4.941 12.18 1 62.38 711 ASP B N 1
ATOM 11942 C CA . ASP B 1 711 ? 9.766 -3.549 11.773 1 62.38 711 ASP B CA 1
ATOM 11943 C C . ASP B 1 711 ? 8.773 -3.428 10.617 1 62.38 711 ASP B C 1
ATOM 11945 O O . ASP B 1 711 ? 8.953 -4.047 9.57 1 62.38 711 ASP B O 1
ATOM 11949 N N . PRO B 1 712 ? 7.746 -2.619 10.727 1 63.91 712 PRO B N 1
ATOM 11950 C CA . PRO B 1 712 ? 6.719 -2.486 9.688 1 63.91 712 PRO B CA 1
ATOM 11951 C C . PRO B 1 712 ? 7.262 -1.894 8.391 1 63.91 712 PRO B C 1
ATOM 11953 O O . PRO B 1 712 ? 6.715 -2.145 7.312 1 63.91 712 PRO B O 1
ATOM 11956 N N . ILE B 1 713 ? 8.383 -1.148 8.445 1 63.5 713 ILE B N 1
ATOM 11957 C CA . ILE B 1 713 ? 8.961 -0.564 7.238 1 63.5 713 ILE B CA 1
ATOM 11958 C C . ILE B 1 713 ? 9.508 -1.671 6.34 1 63.5 713 ILE B C 1
ATOM 11960 O O . ILE B 1 713 ? 9.438 -1.574 5.113 1 63.5 713 ILE B O 1
ATOM 11964 N N . PHE B 1 714 ? 9.953 -2.715 7.059 1 70.62 714 PHE B N 1
ATOM 11965 C CA . PHE B 1 714 ? 10.555 -3.809 6.309 1 70.62 714 PHE B CA 1
ATOM 11966 C C . PHE B 1 714 ? 9.648 -5.035 6.312 1 70.62 714 PHE B C 1
ATOM 11968 O O . PHE B 1 714 ? 10.117 -6.16 6.133 1 70.62 714 PHE B O 1
ATOM 11975 N N . SER B 1 715 ? 8.414 -4.789 6.539 1 72.56 715 SER B N 1
ATOM 11976 C CA . SER B 1 715 ? 7.492 -5.918 6.648 1 72.56 715 SER B CA 1
ATOM 11977 C C . SER B 1 715 ? 7.477 -6.746 5.367 1 72.56 715 SER B C 1
ATOM 11979 O O . SER B 1 715 ? 7.473 -7.977 5.418 1 72.56 715 SER B O 1
ATOM 11981 N N . GLU B 1 716 ? 7.57 -6.109 4.328 1 77.06 716 GLU B N 1
ATOM 11982 C CA . GLU B 1 716 ? 7.559 -6.828 3.057 1 77.06 716 GLU B CA 1
ATOM 11983 C C . GLU B 1 716 ? 8.852 -7.609 2.854 1 77.06 716 GLU B C 1
ATOM 11985 O O . GLU B 1 716 ? 8.828 -8.758 2.395 1 77.06 716 GLU B O 1
ATOM 11990 N N . LEU B 1 717 ? 9.938 -6.977 3.203 1 84.62 717 LEU B N 1
ATOM 11991 C CA . LEU B 1 717 ? 11.227 -7.656 3.072 1 84.62 717 LEU B CA 1
ATOM 11992 C C . LEU B 1 717 ? 11.305 -8.852 4.02 1 84.62 717 LEU B C 1
ATOM 11994 O O . LEU B 1 717 ? 11.867 -9.891 3.668 1 84.62 717 LEU B O 1
ATOM 11998 N N . SER B 1 718 ? 10.75 -8.664 5.184 1 81.94 718 SER B N 1
ATOM 11999 C CA . SER B 1 718 ? 10.734 -9.766 6.141 1 81.94 718 SER B CA 1
ATOM 12000 C C . SER B 1 718 ? 9.922 -10.945 5.617 1 81.94 718 SER B C 1
ATOM 12002 O O . SER B 1 718 ? 10.336 -12.102 5.746 1 81.94 718 SER B O 1
ATOM 12004 N N . ARG B 1 719 ? 8.898 -10.641 5.062 1 80.19 719 ARG B N 1
ATOM 12005 C CA . ARG B 1 719 ? 8.062 -11.68 4.473 1 80.19 719 ARG B CA 1
ATOM 12006 C C . ARG B 1 719 ? 8.797 -12.391 3.34 1 80.19 719 ARG B C 1
ATOM 12008 O O . ARG B 1 719 ? 8.805 -13.625 3.275 1 80.19 719 ARG B O 1
ATOM 12015 N N . TYR B 1 720 ? 9.438 -11.703 2.49 1 85.12 720 TYR B N 1
ATOM 12016 C CA . TYR B 1 720 ? 10.188 -12.289 1.383 1 85.12 720 TYR B CA 1
ATOM 12017 C C . TYR B 1 720 ? 11.367 -13.109 1.892 1 85.12 720 TYR B C 1
ATOM 12019 O O . TYR B 1 720 ? 11.68 -14.164 1.346 1 85.12 720 TYR B O 1
ATOM 12027 N N . ALA B 1 721 ? 11.961 -12.508 2.887 1 88.19 721 ALA B N 1
ATOM 12028 C CA . ALA B 1 721 ? 13.109 -13.219 3.443 1 88.19 721 ALA B CA 1
ATOM 12029 C C . ALA B 1 721 ? 12.695 -14.586 3.99 1 88.19 721 ALA B C 1
ATOM 12031 O O . ALA B 1 721 ? 13.414 -15.578 3.812 1 88.19 721 ALA B O 1
ATOM 12032 N N . ARG B 1 722 ? 11.57 -14.68 4.586 1 82.44 722 ARG B N 1
ATOM 12033 C CA . ARG B 1 722 ? 11.055 -15.945 5.086 1 82.44 722 ARG B CA 1
ATOM 12034 C C . ARG B 1 722 ? 10.781 -16.922 3.941 1 82.44 722 ARG B C 1
ATOM 12036 O O . ARG B 1 722 ? 11.008 -18.125 4.078 1 82.44 722 ARG B O 1
ATOM 12043 N N . MET B 1 723 ? 10.438 -16.359 2.91 1 80.31 723 MET B N 1
ATOM 12044 C CA . MET B 1 723 ? 10.094 -17.172 1.753 1 80.31 723 MET B CA 1
ATOM 12045 C C . MET B 1 723 ? 11.344 -17.719 1.066 1 80.31 723 MET B C 1
ATOM 12047 O O . MET B 1 723 ? 11.32 -18.797 0.482 1 80.31 723 MET B O 1
ATOM 12051 N N . VAL B 1 724 ? 12.398 -16.969 1.146 1 88.69 724 VAL B N 1
ATOM 12052 C CA . VAL B 1 724 ? 13.586 -17.328 0.366 1 88.69 724 VAL B CA 1
ATOM 12053 C C . VAL B 1 724 ? 14.57 -18.094 1.239 1 88.69 724 VAL B C 1
ATOM 12055 O O . VAL B 1 724 ? 15.477 -18.75 0.728 1 88.69 724 VAL B O 1
ATOM 12058 N N . LEU B 1 725 ? 14.445 -18.141 2.482 1 86.31 725 LEU B N 1
ATOM 12059 C CA . LEU B 1 725 ? 15.398 -18.719 3.418 1 86.31 725 LEU B CA 1
ATOM 12060 C C . LEU B 1 725 ? 15.648 -20.188 3.102 1 86.31 725 LEU B C 1
ATOM 12062 O O . LEU B 1 725 ? 16.781 -20.656 3.131 1 86.31 725 LEU B O 1
ATOM 12066 N N . PRO B 1 726 ? 14.602 -20.938 2.732 1 79.44 726 PRO B N 1
ATOM 12067 C CA . PRO B 1 726 ? 14.844 -22.359 2.439 1 79.44 726 PRO B CA 1
ATOM 12068 C C . PRO B 1 726 ? 15.664 -22.562 1.167 1 79.44 726 PRO B C 1
ATOM 12070 O O . PRO B 1 726 ? 16.156 -23.656 0.922 1 79.44 726 PRO B O 1
ATOM 12073 N N . LEU B 1 727 ? 15.812 -21.531 0.412 1 83.19 727 LEU B N 1
ATOM 12074 C CA . LEU B 1 727 ? 16.547 -21.641 -0.846 1 83.19 727 LEU B CA 1
ATOM 12075 C C . LEU B 1 727 ? 18.031 -21.391 -0.635 1 83.19 727 LEU B C 1
ATOM 12077 O O . LEU B 1 727 ? 18.844 -21.641 -1.527 1 83.19 727 LEU B O 1
ATOM 12081 N N . VAL B 1 728 ? 18.344 -20.906 0.561 1 87.06 728 VAL B N 1
ATOM 12082 C CA . VAL B 1 728 ? 19.734 -20.531 0.847 1 87.06 728 VAL B CA 1
ATOM 12083 C C . VAL B 1 728 ? 20.531 -21.781 1.217 1 87.06 728 VAL B C 1
ATOM 12085 O O . VAL B 1 728 ? 20 -22.719 1.82 1 87.06 728 VAL B O 1
ATOM 12088 N N . ARG B 1 729 ? 21.812 -21.766 0.822 1 81.44 729 ARG B N 1
ATOM 12089 C CA . ARG B 1 729 ? 22.734 -22.844 1.221 1 81.44 729 ARG B CA 1
ATOM 12090 C C . ARG B 1 729 ? 22.844 -22.922 2.738 1 81.44 729 ARG B C 1
ATOM 12092 O O . ARG B 1 729 ? 23.078 -21.906 3.408 1 81.44 729 ARG B O 1
ATOM 12099 N N . PRO B 1 730 ? 22.578 -24.078 3.297 1 80.31 730 PRO B N 1
ATOM 12100 C CA . PRO B 1 730 ? 22.641 -24.203 4.754 1 80.31 730 PRO B CA 1
ATOM 12101 C C . PRO B 1 730 ? 24.062 -24.219 5.285 1 80.31 730 PRO B C 1
ATOM 12103 O O . PRO B 1 730 ? 24.531 -25.25 5.766 1 80.31 730 PRO B O 1
ATOM 12106 N N . VAL B 1 731 ? 24.688 -23.094 5.203 1 77.25 731 VAL B N 1
ATOM 12107 C CA . VAL B 1 731 ? 26.031 -22.969 5.738 1 77.25 731 VAL B CA 1
ATOM 12108 C C . VAL B 1 731 ? 25.984 -22.703 7.242 1 77.25 731 VAL B C 1
ATOM 12110 O O . VAL B 1 731 ? 25.062 -22.047 7.727 1 77.25 731 VAL B O 1
ATOM 12113 N N . PRO B 1 732 ? 26.797 -23.406 8 1 72.25 732 PRO B N 1
ATOM 12114 C CA . PRO B 1 732 ? 26.781 -23.172 9.445 1 72.25 732 PRO B CA 1
ATOM 12115 C C . PRO B 1 732 ? 27.109 -21.719 9.812 1 72.25 732 PRO B C 1
ATOM 12117 O O . PRO B 1 732 ? 28 -21.125 9.211 1 72.25 732 PRO B O 1
ATOM 12120 N N . LEU B 1 733 ? 26.281 -21.219 10.57 1 65.75 733 LEU B N 1
ATOM 12121 C CA . LEU B 1 733 ? 26.484 -19.859 11.031 1 65.75 733 LEU B CA 1
ATOM 12122 C C . LEU B 1 733 ? 27.391 -19.828 12.258 1 65.75 733 LEU B C 1
ATOM 12124 O O . LEU B 1 733 ? 26.906 -19.922 13.391 1 65.75 733 LEU B O 1
ATOM 12128 N N . GLU B 1 734 ? 28.656 -19.969 12.016 1 58.19 734 GLU B N 1
ATOM 12129 C CA . GLU B 1 734 ? 29.625 -19.906 13.117 1 58.19 734 GLU B CA 1
ATOM 12130 C C . GLU B 1 734 ? 30.031 -18.469 13.414 1 58.19 734 GLU B C 1
ATOM 12132 O O . GLU B 1 734 ? 29.875 -17.578 12.57 1 58.19 734 GLU B O 1
ATOM 12137 N N . MET B 1 735 ? 30.375 -18.125 14.57 1 52.75 735 MET B N 1
ATOM 12138 C CA . MET B 1 735 ? 30.703 -16.781 15.047 1 52.75 735 MET B CA 1
ATOM 12139 C C . MET B 1 735 ? 31.875 -16.203 14.273 1 52.75 735 MET B C 1
ATOM 12141 O O . MET B 1 735 ? 32 -14.984 14.141 1 52.75 735 MET B O 1
ATOM 12145 N N . HIS B 1 736 ? 32.719 -17.062 13.727 1 52.97 736 HIS B N 1
ATOM 12146 C CA . HIS B 1 736 ? 33.938 -16.547 13.102 1 52.97 736 HIS B CA 1
ATOM 12147 C C . HIS B 1 736 ? 33.688 -16.203 11.633 1 52.97 736 HIS B C 1
ATOM 12149 O O . HIS B 1 736 ? 34.562 -15.648 10.969 1 52.97 736 HIS B O 1
ATOM 12155 N N . THR B 1 737 ? 32.469 -16.406 11.227 1 60.12 737 THR B N 1
ATOM 12156 C CA . THR B 1 737 ? 32.219 -16.125 9.82 1 60.12 737 THR B CA 1
ATOM 12157 C C . THR B 1 737 ? 31.438 -14.82 9.656 1 60.12 737 THR B C 1
ATOM 12159 O O . THR B 1 737 ? 30.969 -14.242 10.641 1 60.12 737 THR B O 1
ATOM 12162 N N . SER B 1 738 ? 31.578 -14.156 8.445 1 64.81 738 SER B N 1
ATOM 12163 C CA . SER B 1 738 ? 30.875 -12.906 8.164 1 64.81 738 SER B CA 1
ATOM 12164 C C . SER B 1 738 ? 29.391 -13.016 8.477 1 64.81 738 SER B C 1
ATOM 12166 O O . SER B 1 738 ? 28.75 -14.023 8.148 1 64.81 738 SER B O 1
ATOM 12168 N N . HIS B 1 739 ? 28.969 -12.18 9.453 1 63.62 739 HIS B N 1
ATOM 12169 C CA . HIS B 1 739 ? 27.562 -12.266 9.883 1 63.62 739 HIS B CA 1
ATOM 12170 C C . HIS B 1 739 ? 26.891 -10.898 9.812 1 63.62 739 HIS B C 1
ATOM 12172 O O . HIS B 1 739 ? 27.562 -9.867 9.875 1 63.62 739 HIS B O 1
ATOM 12178 N N . ASN B 1 740 ? 25.734 -10.891 9.211 1 64.81 740 ASN B N 1
ATOM 12179 C CA . ASN B 1 740 ? 24.844 -9.734 9.32 1 64.81 740 ASN B CA 1
ATOM 12180 C C . ASN B 1 740 ? 23.609 -10.039 10.164 1 64.81 740 ASN B C 1
ATOM 12182 O O . ASN B 1 740 ? 22.797 -10.883 9.789 1 64.81 740 ASN B O 1
ATOM 12186 N N . VAL B 1 741 ? 23.609 -9.523 11.383 1 60.62 741 VAL B N 1
ATOM 12187 C CA . VAL B 1 741 ? 22.484 -9.805 12.273 1 60.62 741 VAL B CA 1
ATOM 12188 C C . VAL B 1 741 ? 21.672 -8.531 12.492 1 60.62 741 VAL B C 1
ATOM 12190 O O . VAL B 1 741 ? 22.234 -7.48 12.828 1 60.62 741 VAL B O 1
ATOM 12193 N N . LEU B 1 742 ? 20.469 -8.633 11.977 1 64.62 742 LEU B N 1
ATOM 12194 C CA . LEU B 1 742 ? 19.531 -7.559 12.242 1 64.62 742 LEU B CA 1
ATOM 12195 C C . LEU B 1 742 ? 18.5 -7.984 13.297 1 64.62 742 LEU B C 1
ATOM 12197 O O . LEU B 1 742 ? 18.062 -9.141 13.305 1 64.62 742 LEU B O 1
ATOM 12201 N N . TRP B 1 743 ? 18.328 -7.285 14.312 1 53.94 743 TRP B N 1
ATOM 12202 C CA . TRP B 1 743 ? 17.234 -7.574 15.25 1 53.94 743 TRP B CA 1
ATOM 12203 C C . TRP B 1 743 ? 16.453 -6.309 15.562 1 53.94 743 TRP B C 1
ATOM 12205 O O . TRP B 1 743 ? 16.984 -5.203 15.516 1 53.94 743 TRP B O 1
ATOM 12215 N N . SER B 1 744 ? 15.125 -6.441 15.453 1 58.66 744 SER B N 1
ATOM 12216 C CA . SER B 1 744 ? 14.258 -5.312 15.797 1 58.66 744 SER B CA 1
ATOM 12217 C C . SER B 1 744 ? 13.328 -5.656 16.953 1 58.66 744 SER B C 1
ATOM 12219 O O . SER B 1 744 ? 13.039 -6.832 17.203 1 58.66 744 SER B O 1
ATOM 12221 N N . ARG B 1 745 ? 13.258 -4.828 17.922 1 49.38 745 ARG B N 1
ATOM 12222 C CA . ARG B 1 745 ? 12.281 -4.934 19 1 49.38 745 ARG B CA 1
ATOM 12223 C C . ARG B 1 745 ? 11.211 -3.854 18.891 1 49.38 745 ARG B C 1
ATOM 12225 O O . ARG B 1 745 ? 11.531 -2.674 18.719 1 49.38 745 ARG B O 1
ATOM 12232 N N . VAL B 1 746 ? 9.961 -4.305 18.609 1 51.78 746 VAL B N 1
ATOM 12233 C CA . VAL B 1 746 ? 8.836 -3.377 18.578 1 51.78 746 VAL B CA 1
ATOM 12234 C C . VAL B 1 746 ? 8.195 -3.285 19.953 1 51.78 746 VAL B C 1
ATOM 12236 O O . VAL B 1 746 ? 7.836 -4.305 20.547 1 51.78 746 VAL B O 1
ATOM 12239 N N . SER B 1 747 ? 8.406 -2.27 20.734 1 47.59 747 SER B N 1
ATOM 12240 C CA . SER B 1 747 ? 7.68 -2.059 21.984 1 47.59 747 SER B CA 1
ATOM 12241 C C . SER B 1 747 ? 6.359 -1.334 21.734 1 47.59 747 SER B C 1
ATOM 12243 O O . SER B 1 747 ? 6.312 -0.357 20.984 1 47.59 747 SER B O 1
ATOM 12245 N N . GLY B 1 748 ? 5.207 -2 21.844 1 47.5 748 GLY B N 1
ATOM 12246 C CA . GLY B 1 748 ? 3.842 -1.549 21.625 1 47.5 748 GLY B CA 1
ATOM 12247 C C . GLY B 1 748 ? 3.57 -0.172 22.203 1 47.5 748 GLY B C 1
ATOM 12248 O O . GLY B 1 748 ? 2.877 0.639 21.578 1 47.5 748 GLY B O 1
ATOM 12249 N N . ASP B 1 749 ? 4.039 -0.003 23.5 1 44.12 749 ASP B N 1
ATOM 12250 C CA . ASP B 1 749 ? 3.568 1.164 24.234 1 44.12 749 ASP B CA 1
ATOM 12251 C C . ASP B 1 749 ? 4.125 2.455 23.641 1 44.12 749 ASP B C 1
ATOM 12253 O O . ASP B 1 749 ? 3.424 3.467 23.578 1 44.12 749 ASP B O 1
ATOM 12257 N N . LEU B 1 750 ? 5.379 2.316 23.5 1 44.09 750 LEU B N 1
ATOM 12258 C CA . LEU B 1 750 ? 6.023 3.539 23.031 1 44.09 750 LEU B CA 1
ATOM 12259 C C . LEU B 1 750 ? 6.195 3.514 21.516 1 44.09 750 LEU B C 1
ATOM 12261 O O . LEU B 1 750 ? 6.727 4.461 20.938 1 44.09 750 LEU B O 1
ATOM 12265 N N . GLN B 1 751 ? 5.5 2.58 20.844 1 48.34 751 GLN B N 1
ATOM 12266 C CA . GLN B 1 751 ? 5.613 2.406 19.391 1 48.34 751 GLN B CA 1
ATOM 12267 C C . GLN B 1 751 ? 7.062 2.518 18.938 1 48.34 751 GLN B C 1
ATOM 12269 O O . GLN B 1 751 ? 7.355 3.195 17.953 1 48.34 751 GLN B O 1
ATOM 12274 N N . GLN B 1 752 ? 7.996 2.301 19.891 1 51.09 752 GLN B N 1
ATOM 12275 C CA . GLN B 1 752 ? 9.43 2.361 19.641 1 51.09 752 GLN B CA 1
ATOM 12276 C C . GLN B 1 752 ? 9.93 1.094 18.953 1 51.09 752 GLN B C 1
ATOM 12278 O O . GLN B 1 752 ? 9.578 -0.017 19.344 1 51.09 752 GLN B O 1
ATOM 12283 N N . ILE B 1 753 ? 10.461 1.296 17.797 1 55.09 753 ILE B N 1
ATOM 12284 C CA . ILE B 1 753 ? 11.117 0.189 17.109 1 55.09 753 ILE B CA 1
ATOM 12285 C C . ILE B 1 753 ? 12.625 0.383 17.141 1 55.09 753 ILE B C 1
ATOM 12287 O O . ILE B 1 753 ? 13.133 1.44 16.75 1 55.09 753 ILE B O 1
ATOM 12291 N N . VAL B 1 754 ? 13.367 -0.354 17.922 1 51.62 754 VAL B N 1
ATOM 12292 C CA . VAL B 1 754 ? 14.828 -0.344 17.922 1 51.62 754 VAL B CA 1
ATOM 12293 C C . VAL B 1 754 ? 15.344 -1.421 16.969 1 51.62 754 VAL B C 1
ATOM 12295 O O . VAL B 1 754 ? 14.961 -2.588 17.078 1 51.62 754 VAL B O 1
ATOM 12298 N N . MET B 1 755 ? 15.961 -0.958 15.906 1 57.59 755 MET B N 1
ATOM 12299 C CA . MET B 1 755 ? 16.578 -1.902 14.977 1 57.59 755 MET B CA 1
ATOM 12300 C C . MET B 1 755 ? 18.109 -1.878 15.109 1 57.59 755 MET B C 1
ATOM 12302 O O . MET B 1 755 ? 18.719 -0.809 15.086 1 57.59 755 MET B O 1
ATOM 12306 N N . ASN B 1 756 ? 18.703 -2.971 15.445 1 50.75 756 ASN B N 1
ATOM 12307 C CA . ASN B 1 756 ? 20.141 -3.148 15.508 1 50.75 756 ASN B CA 1
ATOM 12308 C C . ASN B 1 756 ? 20.656 -3.979 14.336 1 50.75 756 ASN B C 1
ATOM 12310 O O . ASN B 1 756 ? 20.031 -4.965 13.945 1 50.75 756 ASN B O 1
ATOM 12314 N N . GLN B 1 757 ? 21.547 -3.369 13.641 1 55.66 757 GLN B N 1
ATOM 12315 C CA . GLN B 1 757 ? 22.219 -4.121 12.586 1 55.66 757 GLN B CA 1
ATOM 12316 C C . GLN B 1 757 ? 23.703 -4.297 12.891 1 55.66 757 GLN B C 1
ATOM 12318 O O . GLN B 1 757 ? 24.391 -3.326 13.211 1 55.66 757 GLN B O 1
ATOM 12323 N N . LEU B 1 758 ? 24.125 -5.461 13.047 1 50.53 758 LEU B N 1
ATOM 12324 C CA . LEU B 1 758 ? 25.531 -5.797 13.234 1 50.53 758 LEU B CA 1
ATOM 12325 C C . LEU B 1 758 ? 26.062 -6.625 12.062 1 50.53 758 LEU B C 1
ATOM 12327 O O . LEU B 1 758 ? 25.5 -7.676 11.742 1 50.53 758 LEU B O 1
ATOM 12331 N N . SER B 1 759 ? 26.812 -5.965 11.305 1 59.44 759 SER B N 1
ATOM 12332 C CA . SER B 1 759 ? 27.453 -6.688 10.211 1 59.44 759 SER B CA 1
ATOM 12333 C C . SER B 1 759 ? 28.938 -6.891 10.477 1 59.44 759 SER B C 1
ATOM 12335 O O . SER B 1 759 ? 29.625 -5.969 10.914 1 59.44 759 SER B O 1
ATOM 12337 N N . TYR B 1 760 ? 29.328 -8.117 10.656 1 54.47 760 TYR B N 1
ATOM 12338 C CA . TYR B 1 760 ? 30.719 -8.477 10.898 1 54.47 760 TYR B CA 1
ATOM 12339 C C . TYR B 1 760 ? 31.297 -9.219 9.711 1 54.47 760 TYR B C 1
ATOM 12341 O O . TYR B 1 760 ? 30.641 -10.07 9.109 1 54.47 760 TYR B O 1
ATOM 12349 N N . GLU B 1 761 ? 32.25 -8.711 9.109 1 52.41 761 GLU B N 1
ATOM 12350 C CA . GLU B 1 761 ? 33.031 -9.445 8.117 1 52.41 761 GLU B CA 1
ATOM 12351 C C . GLU B 1 761 ? 34.344 -9.953 8.727 1 52.41 761 GLU B C 1
ATOM 12353 O O . GLU B 1 761 ? 35.156 -9.164 9.211 1 52.41 761 GLU B O 1
ATOM 12358 N N . GLY B 1 762 ? 34.375 -11.203 9.336 1 43.25 762 GLY B N 1
ATOM 12359 C CA . GLY B 1 762 ? 35.594 -11.781 9.914 1 43.25 762 GLY B CA 1
ATOM 12360 C C . GLY B 1 762 ? 36.781 -11.75 8.969 1 43.25 762 GLY B C 1
ATOM 12361 O O . GLY B 1 762 ? 37.188 -12.789 8.453 1 43.25 762 GLY B O 1
ATOM 12362 N N . SER B 1 763 ? 36.781 -11.172 8.047 1 41.41 763 SER B N 1
ATOM 12363 C CA . SER B 1 763 ? 38.156 -11.352 7.598 1 41.41 763 SER B CA 1
ATOM 12364 C C . SER B 1 763 ? 39.125 -11.164 8.75 1 41.41 763 SER B C 1
ATOM 12366 O O . SER B 1 763 ? 38.781 -10.609 9.789 1 41.41 763 SER B O 1
ATOM 12368 N N . VAL B 1 764 ? 40.312 -11.695 8.641 1 34.69 764 VAL B N 1
ATOM 12369 C CA . VAL B 1 764 ? 41.438 -11.633 9.586 1 34.69 764 VAL B CA 1
ATOM 12370 C C . VAL B 1 764 ? 41.375 -10.312 10.352 1 34.69 764 VAL B C 1
ATOM 12372 O O . VAL B 1 764 ? 41.781 -10.25 11.516 1 34.69 764 VAL B O 1
ATOM 12375 N N . ASP B 1 765 ? 41.219 -9.203 9.656 1 32.44 765 ASP B N 1
ATOM 12376 C CA . ASP B 1 765 ? 41.438 -7.973 10.414 1 32.44 765 ASP B CA 1
ATOM 12377 C C . ASP B 1 765 ? 40.125 -7.449 10.984 1 32.44 765 ASP B C 1
ATOM 12379 O O . ASP B 1 765 ? 39.094 -7.496 10.312 1 32.44 765 ASP B O 1
ATOM 12383 N N . ALA B 1 766 ? 39.781 -7.574 12.234 1 38 766 ALA B N 1
ATOM 12384 C CA . ALA B 1 766 ? 38.75 -7.016 13.125 1 38 766 ALA B CA 1
ATOM 12385 C C . ALA B 1 766 ? 38.125 -5.758 12.523 1 38 766 ALA B C 1
ATOM 12387 O O . ALA B 1 766 ? 37.406 -5.031 13.203 1 38 766 ALA B O 1
ATOM 12388 N N . THR B 1 767 ? 38.438 -5.34 11.32 1 44.06 767 THR B N 1
ATOM 12389 C CA . THR B 1 767 ? 38.281 -3.949 10.914 1 44.06 767 THR B CA 1
ATOM 12390 C C . THR B 1 767 ? 36.844 -3.707 10.398 1 44.06 767 THR B C 1
ATOM 12392 O O . THR B 1 767 ? 36.438 -2.561 10.234 1 44.06 767 THR B O 1
ATOM 12395 N N . ASN B 1 768 ? 36.062 -4.707 9.938 1 48.72 768 ASN B N 1
ATOM 12396 C CA . ASN B 1 768 ? 34.875 -4.16 9.281 1 48.72 768 ASN B CA 1
ATOM 12397 C C . ASN B 1 768 ? 33.625 -4.473 10.055 1 48.72 768 ASN B C 1
ATOM 12399 O O . ASN B 1 768 ? 32.938 -5.457 9.766 1 48.72 768 ASN B O 1
ATOM 12403 N N . LEU B 1 769 ? 33.594 -3.986 11.273 1 48.69 769 LEU B N 1
ATOM 12404 C CA . LEU B 1 769 ? 32.406 -4.066 12.094 1 48.69 769 LEU B CA 1
ATOM 12405 C C . LEU B 1 769 ? 31.484 -2.873 11.836 1 48.69 769 LEU B C 1
ATOM 12407 O O . LEU B 1 769 ? 31.938 -1.727 11.828 1 48.69 769 LEU B O 1
ATOM 12411 N N . TYR B 1 770 ? 30.422 -3.291 11.242 1 51.78 770 TYR B N 1
ATOM 12412 C CA . TYR B 1 770 ? 29.422 -2.246 11.039 1 51.78 770 TYR B CA 1
ATOM 12413 C C . TYR B 1 770 ? 28.25 -2.408 12 1 51.78 770 TYR B C 1
ATOM 12415 O O . TYR B 1 770 ? 27.75 -3.518 12.195 1 51.78 770 TYR B O 1
ATOM 12423 N N . TYR B 1 771 ? 28.141 -1.497 12.945 1 51.19 771 TYR B N 1
ATOM 12424 C CA . TYR B 1 771 ? 26.984 -1.495 13.852 1 51.19 771 TYR B CA 1
ATOM 12425 C C . TYR B 1 771 ? 26.109 -0.271 13.617 1 51.19 771 TYR B C 1
ATOM 12427 O O . TYR B 1 771 ? 26.609 0.852 13.531 1 51.19 771 TYR B O 1
ATOM 12435 N N . ARG B 1 772 ? 24.938 -0.622 13.328 1 54.88 772 ARG B N 1
ATOM 12436 C CA . ARG B 1 772 ? 23.984 0.461 13.164 1 54.88 772 ARG B CA 1
ATOM 12437 C C . ARG B 1 772 ? 22.812 0.305 14.125 1 54.88 772 ARG B C 1
ATOM 12439 O O . ARG B 1 772 ? 22.203 -0.763 14.203 1 54.88 772 ARG B O 1
ATOM 12446 N N . TYR B 1 773 ? 22.734 1.287 14.945 1 52.59 773 TYR B N 1
ATOM 12447 C CA . TYR B 1 773 ? 21.609 1.375 15.867 1 52.59 773 TYR B CA 1
ATOM 12448 C C . TYR B 1 773 ? 20.578 2.391 15.383 1 52.59 773 TYR B C 1
ATOM 12450 O O . TYR B 1 773 ? 20.875 3.588 15.32 1 52.59 773 TYR B O 1
ATOM 12458 N N . THR B 1 774 ? 19.516 1.713 14.969 1 55.06 774 THR B N 1
ATOM 12459 C CA . THR B 1 774 ? 18.453 2.588 14.5 1 55.06 774 THR B CA 1
ATOM 12460 C C . THR B 1 774 ? 17.281 2.602 15.492 1 55.06 774 THR B C 1
ATOM 12462 O O . THR B 1 774 ? 16.812 1.544 15.922 1 55.06 774 THR B O 1
ATOM 12465 N N . GLN B 1 775 ? 17.016 3.682 16.047 1 53.84 775 GLN B N 1
ATOM 12466 C CA . GLN B 1 775 ? 15.875 3.85 16.938 1 53.84 775 GLN B CA 1
ATOM 12467 C C . GLN B 1 775 ? 14.734 4.578 16.234 1 53.84 775 GLN B C 1
ATOM 12469 O O . GLN B 1 775 ? 14.945 5.629 15.625 1 53.84 775 GLN B O 1
ATOM 12474 N N . ARG B 1 776 ? 13.773 3.676 16.156 1 54.59 776 ARG B N 1
ATOM 12475 C CA . ARG B 1 776 ? 12.586 4.332 15.617 1 54.59 776 ARG B CA 1
ATOM 12476 C C . ARG B 1 776 ? 11.562 4.586 16.719 1 54.59 776 ARG B C 1
ATOM 12478 O O . ARG B 1 776 ? 11.141 3.654 17.406 1 54.59 776 ARG B O 1
ATOM 12485 N N . LEU B 1 777 ? 11.586 5.746 17.234 1 48.56 777 LEU B N 1
ATOM 12486 C CA . LEU B 1 777 ? 10.617 6.152 18.25 1 48.56 777 LEU B CA 1
ATOM 12487 C C . LEU B 1 777 ? 9.469 6.934 17.625 1 48.56 777 LEU B C 1
ATOM 12489 O O . LEU B 1 777 ? 9.68 7.984 17.016 1 48.56 777 LEU B O 1
ATOM 12493 N N . GLY B 1 778 ? 8.266 6.438 17.922 1 44.34 778 GLY B N 1
ATOM 12494 C CA . GLY B 1 778 ? 7.082 7.156 17.469 1 44.34 778 GLY B CA 1
ATOM 12495 C C . GLY B 1 778 ? 7.105 7.469 15.984 1 44.34 778 GLY B C 1
ATOM 12496 O O . GLY B 1 778 ? 6.734 8.57 15.57 1 44.34 778 GLY B O 1
ATOM 12497 N N . GLY B 1 779 ? 7.715 6.461 15.133 1 46.09 779 GLY B N 1
ATOM 12498 C CA . GLY B 1 779 ? 7.805 6.672 13.695 1 46.09 779 GLY B CA 1
ATOM 12499 C C . GLY B 1 779 ? 9.102 7.34 13.273 1 46.09 779 GLY B C 1
ATOM 12500 O O . GLY B 1 779 ? 9.367 7.477 12.078 1 46.09 779 GLY B O 1
ATOM 12501 N N . LEU B 1 780 ? 9.781 8.055 14.164 1 42.25 780 LEU B N 1
ATOM 12502 C CA . LEU B 1 780 ? 11.039 8.734 13.883 1 42.25 780 LEU B CA 1
ATOM 12503 C C . LEU B 1 780 ? 12.211 7.758 13.961 1 42.25 780 LEU B C 1
ATOM 12505 O O . LEU B 1 780 ? 12.352 7.023 14.938 1 42.25 780 LEU B O 1
ATOM 12509 N N . SER B 1 781 ? 12.828 7.66 12.773 1 50.47 781 SER B N 1
ATOM 12510 C CA . SER B 1 781 ? 14 6.793 12.758 1 50.47 781 SER B CA 1
ATOM 12511 C C . SER B 1 781 ? 15.273 7.578 13.055 1 50.47 781 SER B C 1
ATOM 12513 O O . SER B 1 781 ? 15.508 8.633 12.461 1 50.47 781 SER B O 1
ATOM 12515 N N . ARG B 1 782 ? 15.844 7.426 14.156 1 47.84 782 ARG B N 1
ATOM 12516 C CA . ARG B 1 782 ? 17.141 7.984 14.516 1 47.84 782 ARG B CA 1
ATOM 12517 C C . ARG B 1 782 ? 18.219 6.902 14.539 1 47.84 782 ARG B C 1
ATOM 12519 O O . ARG B 1 782 ? 17.953 5.762 14.93 1 47.84 782 ARG B O 1
ATOM 12526 N N . VAL B 1 783 ? 19.266 7.211 13.75 1 43.56 783 VAL B N 1
ATOM 12527 C CA . VAL B 1 783 ? 20.453 6.359 13.867 1 43.56 783 VAL B CA 1
ATOM 12528 C C . VAL B 1 783 ? 21.453 6.988 14.836 1 43.56 783 VAL B C 1
ATOM 12530 O O . VAL B 1 783 ? 22.359 7.699 14.422 1 43.56 783 VAL B O 1
ATOM 12533 N N . PRO B 1 784 ? 21.125 6.867 16.156 1 40.91 784 PRO B N 1
ATOM 12534 C CA . PRO B 1 784 ? 22.016 7.484 17.141 1 40.91 784 PRO B CA 1
ATOM 12535 C C . PRO B 1 784 ? 23.453 7.008 17.016 1 40.91 784 PRO B C 1
ATOM 12537 O O . PRO B 1 784 ? 24.391 7.738 17.359 1 40.91 784 PRO B O 1
ATOM 12540 N N . PHE B 1 785 ? 23.562 5.699 16.594 1 42.09 785 PHE B N 1
ATOM 12541 C CA . PHE B 1 785 ? 24.906 5.121 16.609 1 42.09 785 PHE B CA 1
ATOM 12542 C C . PHE B 1 785 ? 25.141 4.266 15.367 1 42.09 785 PHE B C 1
ATOM 12544 O O . PHE B 1 785 ? 24.312 3.42 15.023 1 42.09 785 PHE B O 1
ATOM 12551 N N . GLN B 1 786 ? 25.969 4.754 14.438 1 47.97 786 GLN B N 1
ATOM 12552 C CA . GLN B 1 786 ? 26.453 3.936 13.32 1 47.97 786 GLN B CA 1
ATOM 12553 C C . GLN B 1 786 ? 27.969 3.877 13.289 1 47.97 786 GLN B C 1
ATOM 12555 O O . GLN B 1 786 ? 28.641 4.91 13.375 1 47.97 786 GLN B O 1
ATOM 12560 N N . VAL B 1 787 ? 28.484 2.754 13.633 1 42.62 787 VAL B N 1
ATOM 12561 C CA . VAL B 1 787 ? 29.938 2.619 13.625 1 42.62 787 VAL B CA 1
ATOM 12562 C C . VAL B 1 787 ? 30.344 1.519 12.656 1 42.62 787 VAL B C 1
ATOM 12564 O O . VAL B 1 787 ? 29.641 0.521 12.5 1 42.62 787 VAL B O 1
ATOM 12567 N N . SER B 1 788 ? 31.172 1.722 11.664 1 49.94 788 SER B N 1
ATOM 12568 C CA . SER B 1 788 ? 31.875 0.715 10.875 1 49.94 788 SER B CA 1
ATOM 12569 C C . SER B 1 788 ? 33.344 0.63 11.273 1 49.94 788 SER B C 1
ATOM 12571 O O . SER B 1 788 ? 33.969 1.646 11.586 1 49.94 788 SER B O 1
#

Secondary structure (DSSP, 8-state):
--TTEEEEEEEEEEEEEE-GGGSS-EEEEEEEEEEEEEEE-TTSEEEEEEEEEEEEEEEEE-TT-TTSPP--TT---EE-----S-EEEEEETTEEEEEEEETT--HHHHHHHHHHHHTT----HHHHHTTSS--S---EEEEEEEEETTEEEEEEEEEEEE-HHHHHH-TTTSTTGGGGTTPPEEEEEEEEEEEEEEEE--------TTS-B-TTSSEETTTEEEEEEEEEEEEE-SSSEEEEEEEEEEEEEEE---TT--EEEEEEEEEEEEEEEEE-SS-----SSEEEESS-------TTS-----------------------------------------------STTHHHHTTTT------SB---TTTSPPP-TT-TTHHHHHHT-SHHHHHHHHHHHHHHHHHHHHTSTTTTTTTHHHHHHHHHHHHTT--HHHHHHHTTT--SS-SS-HHHHHHHHHHHHHHHHH--HHHHHHHHHHHHTTSS-HHHHHHHHHHHHHH-S---HHHHHHHHHHHTSHHHHT-HHHHHHHHHHHHHHHIIIII-HHHHHHHS-TTTB-----HHHHHHHHHHHHHHHHH-GGGHHHHHHHHHHT--GGGHHHHHHHHH-TTS-HHHHHHHHHTTHHHHHH-HHHHHHHHHHHHH-TTS-HHHHHHHHHHHHHT---HHHHHHHHHHTTT-S-HHHHHHHHHHHHHHHT---GGGHHHHHHHHHHGGGS------TTS-EEEEEEEEETTTTEEEEEEEEEE-SSSTTEEEEEEEEEETTEEEEEEEE-/--TTEEEEEEEEEEEEEE-GGGSS-EEEEEEEEEEEEEEE-TTSEEEEEEEEEEEEEEEEE-TT-TTSPP--TT---EE-----S-EEEEEETTEEEEEEEETT--HHHHHHHHHHHHTT----GGGTGGGSS--S---EEEEEEEEETTEEEEEEEEEEEE-HHHHHH-TTTSTTGGGGTTPPEEEEEEEEEEEEEEEE--------TTS-B-TTSSEETTTEEEEEEEEEEEEE-SSSEEEEEEEEEEEEEEE---TT--EEEEEEEEEEEEEEEEE-SS-----SSEEEESS-------TTS-------------S---------------------------------GGGHHHHTTTT------SB---TTTSPPP-TT-TTHHHHHHT-SHHHHHHHHHHHHHHHHHHHHTGGGTTTTTHHHHHHHHHHHHHT--HHHHHHHTTT--SS-SS-HHHHHHHHHHHHHHHHH--HHHHHHHHHHHHTTSS-HHHHHHHHHHHHHH-S---HHHHHHHHHHHTSHHHHT-HHHHHHHHHHHHHHHIIIII-HHHHHHHS-TTTB--PPPHHHHHHHHHHHHHHHHH-GGGHHHHHHHHHHT--GGGHHHHHHHHH-TTS-HHHHHHHHHTTHHHHHH-HHHHHHHHHHHHH-TTS-HHHHHHHHHHHHHT---HHHHHHHHHHTTS-S-HHHHHHHHHHHHHHHT---GGGHHHHHHHHHHGGGS------TTS-EEEEEEEEETTTTEEEEEEEEEE-SSSTTEEEEEEEEEETTEEEEEEEE-

InterPro domains:
  IPR001747 Vitellogenin, N-terminal [PF01347] (1-703)
  IPR001747 Vitellogenin, N-terminal [PS51211] (1-774)
  IPR001747 Vitellogenin, N-terminal [SM00638] (1-704)
  IPR011030 Lipovitellin-phosvitin complex, superhelical domain [G3DSA:1.25.10.20] (392-731)
  IPR011030 Lipovitellin-phosvitin complex, superhelical domain [SSF48431] (421-727)
  IPR015816 Vitellinogen, beta-sheet N-terminal [G3DSA:2.30.230.10] (1-286)
  IPR015819 Lipid transport protein, beta-sheet shell [SSF56968] (1-300)
  IPR050733 Vitellogenin/Apolipophorin [PTHR23345] (3-744)

Organism: Coptotermes formosanus (NCBI:txid36987)

Solvent-accessible surface area (backbone atoms only — not comparable to full-atom values): 84032 Å² total; per-residue (Å²): 130,60,74,62,33,28,39,32,26,41,37,42,34,37,39,36,37,34,41,60,64,74,70,67,27,50,32,38,34,41,42,33,39,29,33,39,37,39,34,43,46,96,87,62,35,34,39,33,33,48,44,77,41,28,31,31,76,49,76,45,70,34,84,80,35,93,82,46,87,73,86,60,88,80,58,72,69,39,76,46,97,59,72,63,58,39,31,39,38,35,71,50,94,70,29,71,46,36,38,35,33,57,56,88,63,52,54,69,55,49,38,52,51,40,54,56,55,56,61,71,57,72,81,59,69,71,66,58,68,56,62,75,84,70,84,78,80,64,48,46,64,52,75,46,74,33,70,28,54,57,22,37,22,34,30,41,39,36,38,36,66,47,57,67,70,55,44,70,72,34,47,89,63,33,39,64,56,74,80,46,73,88,49,51,36,37,39,34,37,38,35,52,32,49,66,52,40,85,43,61,76,55,84,55,72,67,41,46,57,69,38,74,54,45,87,68,24,37,42,29,75,78,43,33,34,44,48,41,42,33,42,33,25,28,30,43,49,88,89,53,64,43,72,23,24,30,36,37,41,36,39,38,39,33,44,66,77,40,87,89,70,34,35,37,34,41,40,34,40,40,36,36,33,46,70,46,77,42,70,57,85,72,84,86,61,73,57,90,53,64,39,80,37,68,61,47,42,60,61,48,71,80,55,83,56,75,74,74,66,78,59,77,70,72,68,76,81,62,63,90,62,72,76,76,72,76,80,65,81,70,85,66,80,76,80,77,83,89,79,82,75,77,80,72,80,80,78,90,78,74,83,74,76,73,72,56,68,71,60,61,61,67,76,51,75,74,67,78,41,82,40,69,75,58,62,61,52,30,33,64,86,63,55,82,53,80,57,42,62,64,56,47,71,38,54,53,73,73,41,50,33,47,49,49,47,50,49,46,50,51,44,35,52,40,63,73,51,63,86,35,44,74,83,62,40,40,67,57,51,49,52,49,46,26,55,54,51,39,70,35,35,34,68,44,47,50,64,50,49,66,82,60,41,74,80,56,88,90,42,70,64,53,36,47,36,28,52,47,51,54,52,41,36,39,63,32,16,30,44,16,39,48,52,52,54,50,49,34,34,65,69,57,61,38,56,68,69,62,36,33,53,48,42,55,49,34,55,81,30,43,61,65,49,20,57,66,54,52,49,50,53,55,52,52,56,70,32,68,57,27,65,74,32,66,68,42,39,50,40,40,49,44,27,48,19,46,36,44,12,43,38,36,56,38,61,61,42,25,56,31,27,24,38,56,80,30,30,68,26,60,28,59,65,73,59,48,56,55,54,47,50,50,40,54,50,44,39,72,72,36,74,90,44,31,69,56,33,39,44,21,43,17,47,25,38,41,77,78,35,47,56,62,32,50,52,46,44,68,38,80,88,50,56,62,65,60,18,18,47,26,42,52,21,39,45,45,27,16,59,73,41,27,86,70,37,44,50,55,29,52,34,44,40,69,32,78,87,48,54,66,61,34,23,44,27,16,52,58,40,43,61,53,35,63,61,54,62,55,56,48,43,47,57,23,47,44,32,67,72,45,88,47,64,47,51,32,28,23,52,45,33,34,33,55,18,36,38,64,35,66,46,76,91,44,41,66,54,11,54,43,22,56,62,28,49,83,54,30,48,89,58,78,84,52,88,72,41,19,34,24,45,43,46,42,48,70,43,78,88,62,47,26,32,40,35,39,36,39,33,37,44,50,53,93,58,86,64,48,40,32,36,35,36,32,36,21,49,72,45,30,74,37,66,87,42,71,46,96,131,59,74,62,33,27,40,32,28,41,36,44,34,38,40,37,36,32,39,59,64,72,69,67,28,50,32,37,35,41,41,35,39,29,33,39,37,38,34,45,45,95,87,61,34,33,38,33,33,48,44,78,41,28,29,32,76,49,78,47,70,34,84,80,36,93,81,45,85,74,86,60,87,80,59,71,68,39,78,45,96,61,73,64,58,38,31,38,37,35,71,50,92,69,31,71,47,37,36,36,32,57,57,88,62,53,53,68,55,52,36,51,51,39,55,58,56,56,62,72,57,73,81,60,69,72,67,58,69,61,62,62,85,79,84,76,84,66,50,48,62,51,76,46,74,31,70,29,54,56,21,37,22,34,29,39,41,36,38,35,67,46,57,67,70,55,44,70,73,34,45,89,63,31,39,63,56,74,79,45,71,88,47,49,36,37,38,35,38,38,35,51,30,48,67,52,39,84,44,64,77,55,83,55,71,67,42,48,57,69,39,75,53,44,86,69,22,38,42,29,75,78,45,31,33,43,49,42,40,34,42,35,24,29,31,44,49,87,88,52,65,44,73,22,24,31,34,37,40,35,39,39,38,34,43,65,77,41,86,90,71,32,34,38,35,42,41,34,39,41,36,37,34,47,70,48,79,42,70,57,84,72,82,87,61,73,57,92,53,63,39,79,36,67,60,47,42,59,61,48,73,81,61,82,59,77,75,75,67,77,58,79,70,74,68,75,79,64,66,87,64,70,74,77,70,69,80,66,78,67,86,69,83,73,83,77,81,83,89,81,79,76,80,77,75,85,75,84,75,74,81,68,76,78,66,55,72,70,60,64,64,67,80,57,77,73,74,67,42,79,42,72,76,60,60,61,51,30,34,62,86,63,55,83,51,82,58,43,61,67,55,47,74,37,55,54,73,73,40,48,31,47,50,48,49,52,48,46,51,51,44,36,53,41,63,72,50,65,86,35,44,73,82,62,41,40,66,56,51,50,52,49,46,27,56,53,51,38,70,34,35,35,68,42,47,51,64,52,49,65,84,61,42,75,77,54,88,90,41,71,65,52,36,46,36,28,52,47,52,52,53,40,36,39,62,31,17,29,44,18,39,46,51,51,53,48,48,34,34,64,68,58,60,38,54,66,68,61,37,34,53,48,44,55,49,33,55,80,31,42,60,68,50,20,57,67,53,53,49,49,53,54,52,52,57,70,31,67,55,26,66,74,32,66,69,39,38,52,38,40,48,42,27,46,19,45,36,44,12,42,40,37,55,40,62,62,43,24,57,31,29,26,37,55,74,30,30,68,27,62,28,60,65,73,58,49,56,55,53,46,50,50,42,53,49,43,41,74,70,35,74,90,44,32,69,56,32,38,45,22,42,17,46,25,38,41,76,78,35,47,56,63,33,49,52,46,44,67,37,80,88,50,56,59,64,60,18,18,47,26,42,53,22,38,45,45,27,16,60,72,41,28,84,70,36,43,51,54,29,50,34,45,39,66,32,75,85,48,55,67,62,35,22,44,28,17,51,57,39,42,61,52,34,62,60,55,62,55,55,49,41,48,57,24,48,43,32,68,71,45,87,47,65,48,52,30,29,23,52,44,34,35,34,55,17,35,38,64,35,68,47,76,90,45,41,66,53,13,53,41,24,55,62,29,50,82,54,31,50,88,59,77,84,52,89,74,42,19,34,26,46,42,48,42,47,70,42,79,88,61,46,25,33,41,36,37,36,39,34,38,43,50,51,93,59,86,66,47,40,32,38,35,37,33,37,22,49,72,45,31,75,37,66,87,43,70,47,95

pLDDT: mean 75.71, std 20.71, range [16.34, 96.25]

Foldseek 3Di:
DDAQKKFKKKKWKKKWKDFVVVVQQKIKIKIKIWMKIWHADPVGKIKIFTGQIWMFIDIDRDNVHPPDDDPCPPTDIDHDPADRAIKIFHADQQWTFKIKDFPPDFLVNLLVVLQVRRLPTDNCVVQPPPPDPDPDFSWDKDWDFHFAQFATFIKIKTKGWDDPVVCVVCCVQQPPVVVQPPFTKMKIKIWTFQLGHLAGDFFDFDFFLLWPDDGRGQDTQQAKGKIKMKMWIWTHGPVDTDTAKIKMKIKMWGFPLPPPGIIMMMIMMMMIGGDDMDRNPDDRDHDPHMDMDRGSHRDQQSPVDPPPPPPPPPPPPPPPVVPPDCPVPPPDDPPDDDDDDPDPDDDDPPPDDPPPPPVVVPVPPLPDQPFEDPPLFFFGRDRDQPCVVVLCVLVPLVRLLVVLLVLLLVLLVQVVVPVCCPVVVSVVSLVVSLSSVRHHTLVSLCVSCVPQACDDDPDPSSNSSNLSLLVSLLQNQTSSSLVVLLVCLLVVSDADPRNLVSLQRNLSRHAQQAPVNLVSLVVSLVHPSQVVDPSSNLSSLQSSLLSLQQQENPPSNVSRRYPVSNYVRGYYLVVVLVSLVVLLVCCVVPVVCVLSSLLSLLNNLRPNSLVSLLCLLPPPVDDLVSNLSSLLSVQSVLQPPVVVNLVSLVVQLLPLVHDPSNNLSSLVSNVSNVDDLVVLLVLQLCLVVRPDVLSLLASLQQLVQLLQEPDPVCVVVNVSSVVNNVNHDPDDNDPLGFHWHWYWDQDVRQSKIWIWTWTDHNDPPSPDTWIWIWIQTPSRTDRPDTDD/DDAQKKFKKKKWKKKWKDFVVVVQQKIKIKIKIWMKIWHADPVGKIKIFTGQIWMFIDIDRDPVHPPDDDPCPPTDIDHDPADRAIKIFHADQQWTQKIKDFPPDFLVNLLVVLQVRRLPTDNCVLLPPPPDPDPDWSWDKDWDFHFAQFAGFIKIKTKGWDDPVVCVVCCVQQPPVVVQPPFTKMKIKIWTFQLGHPAGDFFDFDFFLLWPDDGRGQDTQQAKGKIKMKMWIWTHGPVDTDTAKIKMKIKMWGFPLDPPGTIMMMIMMMMIGGDDMDRNPDDHDHDPHMDMDRGSHRDQQSPVDPPPPPPPPPPPPPPPVVCPDPPVDDDDDDDDDDDDDPDPPPPDDVPDDPPPPPPVVPPPPLPDQQFEDPPLFFFGRDRDQPCVVVLCVLVPLVRLLVVLLVLLLVLLVVVVVPVCCPVVVSVVSLVVSLSSVRHHTLVSLCVSCVPQACDDDPDPSSNSSNLSLLVSLLQNQTSSSLVVLLVCLLVVSDDDPRNLVSLQRNLSRHAFQAPNNLVSLVVSLVHPSQVVDPSSNLSSLQSSLLSLQQQENPPSNVSRRYPVSNYVRGHYLVVVLVSLVVLLVCCVVPVVCVLSSLLSLLNNLRPNSQVSLLCLLPPPVDDNVSNLSSLLSVQSVLQPPVVVNLVSLVVQLLPLVHDPSNNLSSLVSNVSNVDDLVVLLVLQLCLVVRPDVLSLLASLQQLVQLLQEPDPVCVVVNVSSVVNNVNHDPDDNDPLGFHWHWYWDQDVSQSKIWIWIWTDHNDVDSPDTWIWIWIQTPSHTDRPDTDD

Nearest PDB structures (foldseek):
  1lsh-assembly1_A  TM=7.791E-01  e=4.440E-30  Ichthyomyzon unicuspis
  6i7s-assembly2_H  TM=6.434E-01  e=8.622E-18  Homo sapiens
  6i7s-assembly1_G  TM=5.859E-01  e=4.275E-18  Homo sapiens
  9e9r-assembly1_A  TM=3.885E-01  e=5.521E-20  Homo sapiens
  9bd8-assembly1_A  TM=6.997E-01  e=8.579E-09  Homo sapiens

Radius of gyration: 39.27 Å; Cα contacts (8 Å, |Δi|>4): 2912; chains: 2; bounding box: 89×107×96 Å

Sequence (1576 aa):
WRPRLEHTFSLDGRTVAGVPSLGQGQHTGIHYYGSLRVQRDINGVLLMKFQNMTYTKFHENLPEGWWSSRHTGRDNFRELPLTTSTVAVKLGRHGIEMMKMKAGLHDWEMNLIQGMVSQLQVDYRALKTSNKGKKNQINTTYKVMENSVFGRCEVTYEVTRIPRAVVLARPEWFPSAEKCGHMNFFEIFKTRNFTNCEYSAEFHFGLPASKKCHPGGNACDDFWKRASVTRISGCGDQNDFRILQSETNSRVITNLHLHKGTEASVSSYVTMNLASTKQTSRRFSLPDETVELGDLKFKFTHTKEEKDMCSVHKQDEEETAGKTEEATGNVTSPTMQDKSTIDEIPKATLTANLNTTQKTAMNKERNQWEFGLRGLHYPPHQPLIAYASVLTEYEGISQKSQKFKETIADIAKDFEMSKVIHDEMSLEKVLVAVRICRTMTLFDLKRAVENVVFQPWNKRQQLSESKLYRDILVMCGTNPAFQILKTWIEERKLEGEDASGVLATLPAHLQTPGPDIVRQFYELIQTSAIRDDQQLKTTSILAFSHLVRAACVDKRTRYAHYTDEVFDATCELHQVSRYVAWLSSMLRSEQSLQRVCIAALGNTGALSALNPLQSLAEDTNISPYLRASAVISMKYQALRVPEQTSPILLSLYHDVGQPVAVRVAAASMLFYTKPELVLLQRIAVSTWYDPSMAVATFVRSSLTSFADLEDPIFSELSRYARMVLPLVRPVPLEMHTSHNVLWSRVSGDLQQIVMNQLSYEGSVDATNLYYRYTQRLGGLSRVPFQVSWRPRLEHTFSLDGRTVAGVPSLGQGQHTGIHYYGSLRVQRDINGVLLMKFQNMTYTKFHENLPEGWWSSRHTGRDNFRELPLTTSTVAVKLGRHGIEMMKMKAGLHDWEMNLIQGMVSQLQVDYRALKTSNKGKKNQINTTYKVMENSVFGRCEVTYEVTRIPRAVVLARPEWFPSAEKCGHMNFFEIFKTRNFTNCEYSAEFHFGLPASKKCHPGGNACDDFWKRASVTRISGCGDQNDFRILQSETNSRVITNLHLHKGTEASVSSYVTMNLASTKQTSRRFSLPDETVELGDLKFKFTHTKEEKDMCSVHKQDEEETAGKTEEATGNVTSPTMQDKSTIDEIPKATLTANLNTTQKTAMNKERNQWEFGLRGLHYPPHQPLIAYASVLTEYEGISQKSQKFKETIADIAKDFEMSKVIHDEMSLEKVLVAVRICRTMTLFDLKRAVENVVFQPWNKRQQLSESKLYRDILVMCGTNPAFQILKTWIEERKLEGEDASGVLATLPAHLQTPGPDIVRQFYELIQTSAIRDDQQLKTTSILAFSHLVRAACVDKRTRYAHYTDEVFDATCELHQVSRYVAWLSSMLRSEQSLQRVCIAALGNTGALSALNPLQSLAEDTNISPYLRASAVISMKYQALRVPEQTSPILLSLYHDVGQPVAVRVAAASMLFYTKPELVLLQRIAVSTWYDPSMAVATFVRSSLTSFADLEDPIFSELSRYARMVLPLVRPVPLEMHTSHNVLWSRVSGDLQQIVMNQLSYEGSVDATNLYYRYTQRLGGLSRVPFQVS